Protein AF-0000000076967437 (afdb_homodimer)

Nearest PDB structures (foldseek):
  4c2r-assembly1_A  TM=1.754E-01  e=5.389E+00  Homo sapiens
  4c2r-assembly1_A  TM=1.609E-01  e=6.680E+00  Homo sapiens

Secondary structure (DSSP, 8-state):
-----------HHHHHTSHHHHHHHHHHHHHHHHHHHHHHHHHHGGGGT---HHHHHHHHHHHHHHHHHHHHHHHHHHHSS--BHHHHHHHHHHHHHHHH-SS-S-SSGGGGGGHHHHHHHHHHHHHHHHHHHHH-B---HHHHHHHHHHHHHHHHHHHHHHHHHHHH-TTTHHHHHHHHHHHHHHHHHHH--S--BTTTTBT---EEE-HHHHHTSPPBTTTTB--GGG--SS--EEHHHHHHHHHHHT-SSHHHHHHHHHHHHHHHHHHHHHHHHHT---TTTT-HHHHHIIIIIIT-SSHHHHHHHHHHHHHHHHHHHHHHH--GGG-HHHHHHHHHHHHHHHHHHIIIIISSTTS---S---EETTEEHHHHHHHHHHHHHHHHHHHHHHT--HHHHHHHHHHHHHHHTPPP-HHHHH---------SS--EE----HHHHTT----THHHHHTTTSSPPPPTT--PPPPEE--HHHHHHHHHHHHHTTT---SSHHHHTTT-GGGGGGGS-SSHHHHHHHHHHHHHHHHTSPP-TT-HHHHHHHHHHHHHHHHHHH-GGGSSS-HHHHHHHHHHHHHHHHHHHTT--SHHHHHHHHHH--TTTT-TTSHHHHHHHHHHHHHHH---HHHHHHHHHHHHHHHHHHH---S-HHHHHHHHTTT--HHHHHHHHHHHTT--S----SSS-----------/-----------HHHHHTSHHHHHHHHHHHHHHHHHHHHHHHHHTGGGGT---HHHHHHHHHHHHHHHHHHHHHHHHHHHSS--BHHHHHHHHHHHHHHHH-SS-S-SSGGGGGGHHHHHHHHHHHHHHHHHHHHH-B---HHHHHHHHHHHHHHHHHHHHHHHHHHHH-TTTHHHHHHHHHHHHHHHHHHH--S--BTTTTBT---EEE-HHHHHTSPPBTTTTB--GGG--SS--EEHHHHHHHHHHHT-SSHHHHHHHHHHHHHHHHHHHHHHHHHT---TTTT-HHHHHIIIIIIT-SSHHHHHHHHHHHHHHHHHHHHHHH---TTHHHHHHHHHHHHHHHHHHHHHHTSSSTTS---S---EETTEEHHHHHHHHHHHHHHHHHHHHHHT--HHHHHHHHHHHHHHHTPPPPHHHHH---------SS--EE----HHHHTT----THHHHHTTTSSPPPPTT--PPPPEE--HHHHHHHHHHHHHTTT---SSHHHHTTT-GGGGGGGS-SSHHHHHHHHHHHHHHHHTS---TT-HHHHHHHHHHHHHHHHHHH-GGGSSS-HHHHHHHHHHHHHHHHHHHTT--SHHHHHHHHHH--TTTT-TTSHHHHHHHHHHHHHHH---HHHHHHHHHHHHHHHHHHH---S-HHHHHHHHTTT--HHHHHHHHHHHTT--S----SSS-----------

Organism: Aegilops tauschii subsp. strangulata (NCBI:txid200361)

Radius of gyration: 34.68 Å; Cα contacts (8 Å, |Δi|>4): 1932; chains: 2; bounding box: 99×121×88 Å

Structure (mmCIF, N/CA/C/O backbone):
data_AF-0000000076967437-model_v1
#
loop_
_entity.id
_entity.type
_entity.pdbx_description
1 polymer 'DUF4220 domain-containing protein'
#
loop_
_atom_site.group_PDB
_atom_site.id
_atom_site.type_symbol
_atom_site.label_atom_id
_atom_site.label_alt_id
_atom_site.label_comp_id
_atom_site.label_asym_id
_atom_site.label_entity_id
_atom_site.label_seq_id
_atom_site.pdbx_PDB_ins_code
_atom_site.Cartn_x
_atom_site.Cartn_y
_atom_site.Cartn_z
_atom_site.occupancy
_atom_site.B_iso_or_equiv
_atom_site.auth_seq_id
_atom_site.auth_comp_id
_atom_site.auth_asym_id
_atom_site.auth_atom_id
_atom_site.pdbx_PDB_model_num
ATOM 1 N N . MET A 1 1 ? 17.844 76.938 10.688 1 21.84 1 MET A N 1
ATOM 2 C CA . MET A 1 1 ? 18.625 75.812 10.133 1 21.84 1 MET A CA 1
ATOM 3 C C . MET A 1 1 ? 17.953 74.5 10.414 1 21.84 1 MET A C 1
ATOM 5 O O . MET A 1 1 ? 17.969 74 11.555 1 21.84 1 MET A O 1
ATOM 9 N N . ASP A 1 2 ? 16.844 74.188 9.852 1 23.81 2 ASP A N 1
ATOM 10 C CA . ASP A 1 2 ? 15.625 73.375 9.883 1 23.81 2 ASP A CA 1
ATOM 11 C C . ASP A 1 2 ? 15.93 71.938 9.562 1 23.81 2 ASP A C 1
ATOM 13 O O . ASP A 1 2 ? 16.484 71.625 8.5 1 23.81 2 ASP A O 1
ATOM 17 N N . LEU A 1 3 ? 16.484 71.188 10.625 1 26.75 3 LEU A N 1
ATOM 18 C CA . LEU A 1 3 ? 16.734 69.75 10.5 1 26.75 3 LEU A CA 1
ATOM 19 C C . LEU A 1 3 ? 15.562 69.062 9.828 1 26.75 3 LEU A C 1
ATOM 21 O O . LEU A 1 3 ? 14.484 69 10.414 1 26.75 3 LEU A O 1
ATOM 25 N N . LYS A 1 4 ? 15.391 69.312 8.578 1 33.47 4 LYS A N 1
ATOM 26 C CA . LYS A 1 4 ? 14.422 68.812 7.605 1 33.47 4 LYS A CA 1
ATOM 27 C C . LYS A 1 4 ? 14.273 67.312 7.719 1 33.47 4 LYS A C 1
ATOM 29 O O . LYS A 1 4 ? 15.273 66.562 7.742 1 33.47 4 LYS A O 1
ATOM 34 N N . ASN A 1 5 ? 13.211 66.875 8.359 1 29.36 5 ASN A N 1
ATOM 35 C CA . ASN A 1 5 ? 12.555 65.625 8.672 1 29.36 5 ASN A CA 1
ATOM 36 C C . ASN A 1 5 ? 12.617 64.688 7.496 1 29.36 5 ASN A C 1
ATOM 38 O O . ASN A 1 5 ? 11.797 64.75 6.574 1 29.36 5 ASN A O 1
ATOM 42 N N . THR A 1 6 ? 13.773 64.625 6.828 1 30.28 6 THR A N 1
ATOM 43 C CA . THR A 1 6 ? 13.93 63.656 5.742 1 30.28 6 THR A CA 1
ATOM 44 C C . THR A 1 6 ? 13.375 62.281 6.145 1 30.28 6 THR A C 1
ATOM 46 O O . THR A 1 6 ? 13.922 61.625 7.027 1 30.28 6 THR A O 1
ATOM 49 N N . THR A 1 7 ? 12.086 62.094 6.191 1 33.81 7 THR A N 1
ATOM 50 C CA . THR A 1 7 ? 11.195 60.938 6.211 1 33.81 7 THR A CA 1
ATOM 51 C C . THR A 1 7 ? 11.773 59.781 5.379 1 33.81 7 THR A C 1
ATOM 53 O O . THR A 1 7 ? 11.68 59.812 4.148 1 33.81 7 THR A O 1
ATOM 56 N N . THR A 1 8 ? 13.047 59.469 5.566 1 33.5 8 THR A N 1
ATOM 57 C CA . THR A 1 8 ? 13.82 58.406 4.938 1 33.5 8 THR A CA 1
ATOM 58 C C . THR A 1 8 ? 12.953 57.188 4.715 1 33.5 8 THR A C 1
ATOM 60 O O . THR A 1 8 ? 12.195 56.781 5.602 1 33.5 8 THR A O 1
ATOM 63 N N . ASN A 1 9 ? 12.562 56.906 3.48 1 34.41 9 ASN A N 1
ATOM 64 C CA . ASN A 1 9 ? 12.078 55.719 2.785 1 34.41 9 ASN A CA 1
ATOM 65 C C . ASN A 1 9 ? 12.625 54.438 3.416 1 34.41 9 ASN A C 1
ATOM 67 O O . ASN A 1 9 ? 13.727 54 3.076 1 34.41 9 ASN A O 1
ATOM 71 N N . THR A 1 10 ? 12.758 54.281 4.672 1 40.38 10 THR A N 1
ATOM 72 C CA . THR A 1 10 ? 12.969 53 5.328 1 40.38 10 THR A CA 1
ATOM 73 C C . THR A 1 10 ? 12.227 51.875 4.598 1 40.38 10 THR A C 1
ATOM 75 O O . THR A 1 10 ? 10.992 51.875 4.566 1 40.38 10 THR A O 1
ATOM 78 N N . THR A 1 11 ? 12.742 51.438 3.461 1 44.06 11 THR A N 1
ATOM 79 C CA . THR A 1 11 ? 12.297 50.438 2.473 1 44.06 11 THR A CA 1
ATOM 80 C C . THR A 1 11 ? 11.57 49.281 3.146 1 44.06 11 THR A C 1
ATOM 82 O O . THR A 1 11 ? 11.812 49 4.32 1 44.06 11 THR A O 1
ATOM 85 N N . LEU A 1 12 ? 10.328 49 2.643 1 48.84 12 LEU A N 1
ATOM 86 C CA . LEU A 1 12 ? 9.484 47.875 2.973 1 48.84 12 LEU A CA 1
ATOM 87 C C . LEU A 1 12 ? 10.328 46.688 3.395 1 48.84 12 LEU A C 1
ATOM 89 O O . LEU A 1 12 ? 9.969 45.938 4.324 1 48.84 12 LEU A O 1
ATOM 93 N N . VAL A 1 13 ? 11.367 46.594 2.748 1 50.16 13 VAL A N 1
ATOM 94 C CA . VAL A 1 13 ? 12.273 45.469 3.023 1 50.16 13 VAL A CA 1
ATOM 95 C C . VAL A 1 13 ? 12.898 45.656 4.406 1 50.16 13 VAL A C 1
ATOM 97 O O . VAL A 1 13 ? 13.039 44.688 5.156 1 50.16 13 VAL A O 1
ATOM 100 N N . GLN A 1 14 ? 13.375 46.875 4.777 1 52.81 14 GLN A N 1
ATOM 101 C CA . GLN A 1 14 ? 13.977 47.125 6.086 1 52.81 14 GLN A CA 1
ATOM 102 C C . GLN A 1 14 ? 12.953 46.906 7.203 1 52.81 14 GLN A C 1
ATOM 104 O O . GLN A 1 14 ? 13.297 46.469 8.297 1 52.81 14 GLN A O 1
ATOM 109 N N . ARG A 1 15 ? 11.781 47.344 6.984 1 54.16 15 ARG A N 1
ATOM 110 C CA . ARG A 1 15 ? 10.719 47.156 7.969 1 54.16 15 ARG A CA 1
ATOM 111 C C . ARG A 1 15 ? 10.414 45.656 8.164 1 54.16 15 ARG A C 1
ATOM 113 O O . ARG A 1 15 ? 10.18 45.219 9.289 1 54.16 15 ARG A O 1
ATOM 120 N N . LEU A 1 16 ? 10.406 44.969 7.027 1 56.34 16 LEU A N 1
ATOM 121 C CA . LEU A 1 16 ? 10.078 43.562 7.098 1 56.34 16 LEU A CA 1
ATOM 122 C C . LEU A 1 16 ? 11.242 42.75 7.684 1 56.34 16 LEU A C 1
ATOM 124 O O . LEU A 1 16 ? 11.039 41.688 8.25 1 56.34 16 LEU A O 1
ATOM 128 N N . GLY A 1 17 ? 12.359 43.344 7.633 1 56.81 17 GLY A N 1
ATOM 129 C CA . GLY A 1 17 ? 13.562 42.719 8.164 1 56.81 17 GLY A CA 1
ATOM 130 C C . GLY A 1 17 ? 13.859 43.125 9.602 1 56.81 17 GLY A C 1
ATOM 131 O O . GLY A 1 17 ? 14.867 42.719 10.172 1 56.81 17 GLY A O 1
ATOM 132 N N . SER A 1 18 ? 13.062 44.062 10.125 1 62.16 18 SER A N 1
ATOM 133 C CA . SER A 1 18 ? 13.312 44.531 11.484 1 62.16 18 SER A CA 1
ATOM 134 C C . SER A 1 18 ? 13.109 43.406 12.492 1 62.16 18 SER A C 1
ATOM 136 O O . SER A 1 18 ? 12.398 42.438 12.211 1 62.16 18 SER A O 1
ATOM 138 N N . ASN A 1 19 ? 13.977 43.375 13.516 1 66.94 19 ASN A N 1
ATOM 139 C CA . ASN A 1 19 ? 13.883 42.406 14.602 1 66.94 19 ASN A CA 1
ATOM 140 C C . ASN A 1 19 ? 12.445 42.281 15.117 1 66.94 19 ASN A C 1
ATOM 142 O O . ASN A 1 19 ? 12.031 41.219 15.539 1 66.94 19 ASN A O 1
ATOM 146 N N . GLU A 1 20 ? 11.734 43.344 14.914 1 66.44 20 GLU A N 1
ATOM 147 C CA . GLU A 1 20 ? 10.352 43.312 15.383 1 66.44 20 GLU A CA 1
ATOM 148 C C . GLU A 1 20 ? 9.477 42.469 14.484 1 66.44 20 GLU A C 1
ATOM 150 O O . GLU A 1 20 ? 8.641 41.688 14.969 1 66.44 20 GLU A O 1
ATOM 155 N N . VAL A 1 21 ? 9.703 42.562 13.258 1 70.5 21 VAL A N 1
ATOM 156 C CA . VAL A 1 21 ? 8.898 41.781 12.312 1 70.5 21 VAL A CA 1
ATOM 157 C C . VAL A 1 21 ? 9.281 40.312 12.398 1 70.5 21 VAL A C 1
ATOM 159 O O . VAL A 1 21 ? 8.422 39.438 12.281 1 70.5 21 VAL A O 1
ATOM 162 N N . ARG A 1 22 ? 10.461 40.094 12.648 1 73 22 ARG A N 1
ATOM 163 C CA . ARG A 1 22 ? 10.898 38.719 12.82 1 73 22 ARG A CA 1
ATOM 164 C C . ARG A 1 22 ? 10.273 38.094 14.062 1 73 22 ARG A C 1
ATOM 166 O O . ARG A 1 22 ? 9.875 36.938 14.055 1 73 22 ARG A O 1
ATOM 173 N N . LEU A 1 23 ? 10.312 38.875 15.016 1 75.81 23 LEU A N 1
ATOM 174 C CA . LEU A 1 23 ? 9.695 38.406 16.234 1 75.81 23 LEU A CA 1
ATOM 175 C C . LEU A 1 23 ? 8.203 38.156 16.031 1 75.81 23 LEU A C 1
ATOM 177 O O . LEU A 1 23 ? 7.664 37.156 16.516 1 75.81 23 LEU A O 1
ATOM 181 N N . LEU A 1 24 ? 7.605 38.969 15.242 1 75.19 24 LEU A N 1
ATOM 182 C CA . LEU A 1 24 ? 6.184 38.781 14.961 1 75.19 24 LEU A CA 1
ATOM 183 C C . LEU A 1 24 ? 5.945 37.5 14.141 1 75.19 24 LEU A C 1
ATOM 185 O O . LEU A 1 24 ? 4.957 36.812 14.367 1 75.19 24 LEU A O 1
ATOM 189 N N . ARG A 1 25 ? 6.789 37.219 13.32 1 76.88 25 ARG A N 1
ATOM 190 C CA . ARG A 1 25 ? 6.664 36.031 12.492 1 76.88 25 ARG A CA 1
ATOM 191 C C . ARG A 1 25 ? 6.809 34.781 13.328 1 76.88 25 ARG A C 1
ATOM 193 O O . ARG A 1 25 ? 6.039 33.812 13.164 1 76.88 25 ARG A O 1
ATOM 200 N N . VAL A 1 26 ? 7.805 34.781 14.125 1 78.81 26 VAL A N 1
ATOM 201 C CA . VAL A 1 26 ? 8.016 33.625 14.984 1 78.81 26 VAL A CA 1
ATOM 202 C C . VAL A 1 26 ? 6.805 33.438 15.898 1 78.81 26 VAL A C 1
ATOM 204 O O . VAL A 1 26 ? 6.344 32.312 16.094 1 78.81 26 VAL A O 1
ATOM 207 N N . GLU A 1 27 ? 6.34 34.531 16.344 1 81.81 27 GLU A N 1
ATOM 208 C CA . GLU A 1 27 ? 5.168 34.469 17.219 1 81.81 27 GLU A CA 1
ATOM 209 C C . GLU A 1 27 ? 3.957 33.906 16.469 1 81.81 27 GLU A C 1
ATOM 211 O O . GLU A 1 27 ? 3.232 33.062 16.984 1 81.81 27 GLU A O 1
ATOM 216 N N . LEU A 1 28 ? 3.865 34.312 15.258 1 79.44 28 LEU A N 1
ATOM 217 C CA . LEU A 1 28 ? 2.736 33.844 14.461 1 79.44 28 LEU A CA 1
ATOM 218 C C . LEU A 1 28 ? 2.887 32.375 14.109 1 79.44 28 LEU A C 1
ATOM 220 O O . LEU A 1 28 ? 1.908 31.625 14.125 1 79.44 28 LEU A O 1
ATOM 224 N N . LEU A 1 29 ? 4.051 32 13.836 1 81.94 29 LEU A N 1
ATOM 225 C CA . LEU A 1 29 ? 4.289 30.609 13.461 1 81.94 29 LEU A CA 1
ATOM 226 C C . LEU A 1 29 ? 4.082 29.688 14.656 1 81.94 29 LEU A C 1
ATOM 228 O O . LEU A 1 29 ? 3.514 28.594 14.523 1 81.94 29 LEU A O 1
ATOM 232 N N . VAL A 1 30 ? 4.508 30.156 15.742 1 81.56 30 VAL A N 1
ATOM 233 C CA . VAL A 1 30 ? 4.34 29.344 16.938 1 81.56 30 VAL A CA 1
ATOM 234 C C . VAL A 1 30 ? 2.859 29.266 17.312 1 81.56 30 VAL A C 1
ATOM 236 O O . VAL A 1 30 ? 2.359 28.188 17.641 1 81.56 30 VAL A O 1
ATOM 239 N N . LEU A 1 31 ? 2.168 30.344 17.141 1 81.5 31 LEU A N 1
ATOM 240 C CA . LEU A 1 31 ? 0.74 30.359 17.438 1 81.5 31 LEU A CA 1
ATOM 241 C C . LEU A 1 31 ? -0.026 29.484 16.453 1 81.5 31 LEU A C 1
ATOM 243 O O . LEU A 1 31 ? -0.928 28.734 16.828 1 81.5 31 LEU A O 1
ATOM 247 N N . PHE A 1 32 ? 0.376 29.609 15.273 1 78.5 32 PHE A N 1
ATOM 248 C CA . PHE A 1 32 ? -0.279 28.812 14.25 1 78.5 32 PHE A CA 1
ATOM 249 C C . PHE A 1 32 ? -0.023 27.328 14.469 1 78.5 32 PHE A C 1
ATOM 251 O O . PHE A 1 32 ? -0.936 26.516 14.344 1 78.5 32 PHE A O 1
ATOM 258 N N . SER A 1 33 ? 1.124 27 14.781 1 75.56 33 SER A N 1
ATOM 259 C CA . SER A 1 33 ? 1.45 25.609 15.039 1 75.56 33 SER A CA 1
ATOM 260 C C . SER A 1 33 ? 0.679 25.062 16.234 1 75.56 33 SER A C 1
ATOM 262 O O . SER A 1 33 ? 0.186 23.938 16.203 1 75.56 33 SER A O 1
ATOM 264 N N . THR A 1 34 ? 0.521 25.891 17.188 1 76.12 34 THR A N 1
ATOM 265 C CA . THR A 1 34 ? -0.22 25.484 18.375 1 76.12 34 THR A CA 1
ATOM 266 C C . THR A 1 34 ? -1.698 25.297 18.047 1 76.12 34 THR A C 1
ATOM 268 O O . THR A 1 34 ? -2.318 24.328 18.5 1 76.12 34 THR A O 1
ATOM 271 N N . LEU A 1 35 ? -2.145 26.188 17.297 1 76.56 35 LEU A N 1
ATOM 272 C CA . LEU A 1 35 ? -3.545 26.062 16.906 1 76.56 35 LEU A CA 1
ATOM 273 C C . LEU A 1 35 ? -3.771 24.828 16.047 1 76.56 35 LEU A C 1
ATOM 275 O O . LEU A 1 35 ? -4.773 24.125 16.203 1 76.56 35 LEU A O 1
ATOM 279 N N . ALA A 1 36 ? -2.889 24.625 15.234 1 75.88 36 ALA A N 1
ATOM 280 C CA . ALA A 1 36 ? -2.979 23.453 14.367 1 75.88 36 ALA A CA 1
ATOM 281 C C . ALA A 1 36 ? -2.988 22.172 15.18 1 75.88 36 ALA A C 1
ATOM 283 O O . ALA A 1 36 ? -3.775 21.25 14.906 1 75.88 36 ALA A O 1
ATOM 284 N N . TRP A 1 37 ? -2.369 22.156 16.219 1 74 37 TRP A N 1
ATOM 285 C CA . TRP A 1 37 ? -2.252 20.922 17 1 74 37 TRP A CA 1
ATOM 286 C C . TRP A 1 37 ? -3.471 20.734 17.891 1 74 37 TRP A C 1
ATOM 288 O O . TRP A 1 37 ? -3.916 19.609 18.109 1 74 37 TRP A O 1
ATOM 298 N N . ILE A 1 38 ? -3.996 21.828 18.328 1 72.5 38 ILE A N 1
ATOM 299 C CA . ILE A 1 38 ? -5.242 21.734 19.078 1 72.5 38 ILE A CA 1
ATOM 300 C C . ILE A 1 38 ? -6.348 21.172 18.188 1 72.5 38 ILE A C 1
ATOM 302 O O . ILE A 1 38 ? -7.125 20.312 18.609 1 72.5 38 ILE A O 1
ATOM 306 N N . LEU A 1 39 ? -6.312 21.656 17.031 1 74.88 39 LEU A N 1
ATOM 307 C CA . LEU A 1 39 ? -7.312 21.188 16.062 1 74.88 39 LEU A CA 1
ATOM 308 C C . LEU A 1 39 ? -7.113 19.703 15.758 1 74.88 39 LEU A C 1
ATOM 310 O O . LEU A 1 39 ? -8.078 18.953 15.664 1 74.88 39 LEU A O 1
ATOM 314 N N . LEU A 1 40 ? -5.91 19.312 15.742 1 76.81 40 LEU A N 1
ATOM 315 C CA . LEU A 1 40 ? -5.629 17.922 15.43 1 76.81 40 LEU A CA 1
ATOM 316 C C . LEU A 1 40 ? -5.996 17.016 16.609 1 76.81 40 LEU A C 1
ATOM 318 O O . LEU A 1 40 ? -6.488 15.906 16.406 1 76.81 40 LEU A O 1
ATOM 322 N N . GLU A 1 41 ? -5.797 17.453 17.734 1 75.62 41 GLU A N 1
ATOM 323 C CA . GLU A 1 41 ? -6.121 16.656 18.906 1 75.62 41 GLU A CA 1
ATOM 324 C C . GLU A 1 41 ? -7.629 16.516 19.094 1 75.62 41 GLU A C 1
ATOM 326 O O . GLU A 1 41 ? -8.125 15.445 19.422 1 75.62 41 GLU A O 1
ATOM 331 N N . ARG A 1 42 ? -8.258 17.562 18.844 1 71.81 42 ARG A N 1
ATOM 332 C CA . ARG A 1 42 ? -9.695 17.547 19.062 1 71.81 42 ARG A CA 1
ATOM 333 C C . ARG A 1 42 ? -10.414 16.859 17.891 1 71.81 42 ARG A C 1
ATOM 335 O O . ARG A 1 42 ? -11.352 16.094 18.109 1 71.81 42 ARG A O 1
ATOM 342 N N . PHE A 1 43 ? -9.883 17.062 16.781 1 72.06 43 PHE A N 1
ATOM 343 C CA . PHE A 1 43 ? -10.648 16.641 15.602 1 72.06 43 PHE A CA 1
ATOM 344 C C . PHE A 1 43 ? -10.078 15.352 15.023 1 72.06 43 PHE A C 1
ATOM 346 O O . PHE A 1 43 ? -10.672 14.766 14.117 1 72.06 43 PHE A O 1
ATOM 353 N N . GLY A 1 44 ? -9 14.922 15.617 1 71.81 44 GLY A N 1
ATOM 354 C CA . GLY A 1 44 ? -8.461 13.68 15.094 1 71.81 44 GLY A CA 1
ATOM 355 C C . GLY A 1 44 ? -9.398 12.5 15.273 1 71.81 44 GLY A C 1
ATOM 356 O O . GLY A 1 44 ? -9.625 11.734 14.336 1 71.81 44 GLY A O 1
ATOM 357 N N . SER A 1 45 ? -10.062 12.414 16.406 1 72.25 45 SER A N 1
ATOM 358 C CA . SER A 1 45 ? -10.984 11.312 16.672 1 72.25 45 SER A CA 1
ATOM 359 C C . SER A 1 45 ? -12.367 11.609 16.094 1 72.25 45 SER A C 1
ATOM 361 O O . SER A 1 45 ? -13.188 10.703 15.961 1 72.25 45 SER A O 1
ATOM 363 N N . PHE A 1 46 ? -12.477 12.844 15.68 1 78.25 46 PHE A N 1
ATOM 364 C CA . PHE A 1 46 ? -13.766 13.266 15.141 1 78.25 46 PHE A CA 1
ATOM 365 C C . PHE A 1 46 ? -13.906 12.859 13.68 1 78.25 46 PHE A C 1
ATOM 367 O O . PHE A 1 46 ? -15 12.914 13.117 1 78.25 46 PHE A O 1
ATOM 374 N N . ARG A 1 47 ? -12.898 12.367 13.148 1 84.31 47 ARG A N 1
ATOM 375 C CA . ARG A 1 47 ? -12.914 12 11.734 1 84.31 47 ARG A CA 1
ATOM 376 C C . ARG A 1 47 ? -13.883 10.844 11.484 1 84.31 47 ARG A C 1
ATOM 378 O O . ARG A 1 47 ? -14.43 10.719 10.391 1 84.31 47 ARG A O 1
ATOM 385 N N . ARG A 1 48 ? -14.117 10.07 12.484 1 85.5 48 ARG A N 1
ATOM 386 C CA . ARG A 1 48 ? -15.031 8.945 12.328 1 85.5 48 ARG A CA 1
ATOM 387 C C . ARG A 1 48 ? -16.484 9.414 12.352 1 85.5 48 ARG A C 1
ATOM 389 O O . ARG A 1 48 ? -17.359 8.742 11.805 1 85.5 48 ARG A O 1
ATOM 396 N N . ARG A 1 49 ? -16.656 10.562 12.938 1 84.5 49 ARG A N 1
ATOM 397 C CA . ARG A 1 49 ? -18.016 11.039 13.109 1 84.5 49 ARG A CA 1
ATOM 398 C C . ARG A 1 49 ? -18.375 12.086 12.055 1 84.5 49 ARG A C 1
ATOM 400 O O . ARG A 1 49 ? -19.547 12.336 11.797 1 84.5 49 ARG A O 1
ATOM 407 N N . TYR A 1 50 ? -17.312 12.68 11.547 1 82.5 50 TYR A N 1
ATOM 408 C CA . TYR A 1 50 ? -17.562 13.766 10.602 1 82.5 50 TYR A CA 1
ATOM 409 C C . TYR A 1 50 ? -16.734 13.578 9.336 1 82.5 50 TYR A C 1
ATOM 411 O O . TYR A 1 50 ? -15.516 13.773 9.344 1 82.5 50 TYR A O 1
ATOM 419 N N . SER A 1 51 ? -17.484 13.266 8.258 1 81.12 51 SER A N 1
ATOM 420 C CA . SER A 1 51 ? -16.766 12.953 7.027 1 81.12 51 SER A CA 1
ATOM 421 C C . SER A 1 51 ? -16.906 14.078 6.004 1 81.12 51 SER A C 1
ATOM 423 O O . SER A 1 51 ? -16.625 13.883 4.82 1 81.12 51 SER A O 1
ATOM 425 N N . HIS A 1 52 ? -17.125 15.266 6.41 1 82.19 52 HIS A N 1
ATOM 426 C CA . HIS A 1 52 ? -17.266 16.344 5.438 1 82.19 52 HIS A CA 1
ATOM 427 C C . HIS A 1 52 ? -15.953 16.641 4.73 1 82.19 52 HIS A C 1
ATOM 429 O O . HIS A 1 52 ? -14.883 16.594 5.348 1 82.19 52 HIS A O 1
ATOM 435 N N . GLY A 1 53 ? -16.094 16.938 3.49 1 79.62 53 GLY A N 1
ATOM 436 C CA . GLY A 1 53 ? -14.914 17.125 2.652 1 79.62 53 GLY A CA 1
ATOM 437 C C . GLY A 1 53 ? -14.016 18.25 3.139 1 79.62 53 GLY A C 1
ATOM 438 O O . GLY A 1 53 ? -12.789 18.109 3.148 1 79.62 53 GLY A O 1
ATOM 439 N N . PHE A 1 54 ? -14.562 19.297 3.559 1 81.69 54 PHE A N 1
ATOM 440 C CA . PHE A 1 54 ? -13.781 20.438 4.023 1 81.69 54 PHE A CA 1
ATOM 441 C C . PHE A 1 54 ? -13.039 20.094 5.312 1 81.69 54 PHE A C 1
ATOM 443 O O . PHE A 1 54 ? -11.883 20.484 5.488 1 81.69 54 PHE A O 1
ATOM 450 N N . PHE A 1 55 ? -13.688 19.344 6.129 1 84.44 55 PHE A N 1
ATOM 451 C CA . PHE A 1 55 ? -13.07 18.938 7.387 1 84.44 55 PHE A CA 1
ATOM 452 C C . PHE A 1 55 ? -11.891 18.016 7.141 1 84.44 55 PHE A C 1
ATOM 454 O O . PHE A 1 55 ? -10.828 18.172 7.742 1 84.44 55 PHE A O 1
ATOM 461 N N . ARG A 1 56 ? -12.078 17.219 6.277 1 85.31 56 ARG A N 1
ATOM 462 C CA . ARG A 1 56 ? -11.016 16.281 5.945 1 85.31 56 ARG A CA 1
ATOM 463 C C . ARG A 1 56 ? -9.82 16.984 5.328 1 85.31 56 ARG A C 1
ATOM 465 O O . ARG A 1 56 ? -8.672 16.672 5.641 1 85.31 56 ARG A O 1
ATOM 472 N N . LEU A 1 57 ? -10.07 17.938 4.508 1 84.75 57 LEU A N 1
ATOM 473 C CA . LEU A 1 57 ? -9 18.719 3.885 1 84.75 57 LEU A CA 1
ATOM 474 C C . LEU A 1 57 ? -8.25 19.531 4.922 1 84.75 57 LEU A C 1
ATOM 476 O O . LEU A 1 57 ? -7.023 19.672 4.848 1 84.75 57 LEU A O 1
ATOM 480 N N . LEU A 1 58 ? -8.961 20.016 5.844 1 84.12 58 LEU A N 1
ATOM 481 C CA . LEU A 1 58 ? -8.352 20.828 6.891 1 84.12 58 LEU A CA 1
ATOM 482 C C . LEU A 1 58 ? -7.402 19.984 7.742 1 84.12 58 LEU A C 1
ATOM 484 O O . LEU A 1 58 ? -6.262 20.391 7.984 1 84.12 58 LEU A O 1
ATOM 488 N N . ILE A 1 59 ? -7.887 18.844 8.141 1 85.44 59 ILE A N 1
ATOM 489 C CA . ILE A 1 59 ? -7.066 17.969 8.977 1 85.44 59 ILE A CA 1
ATOM 490 C C . ILE A 1 59 ? -5.844 17.5 8.188 1 85.44 59 ILE A C 1
ATOM 492 O O . ILE A 1 59 ? -4.73 17.453 8.719 1 85.44 59 ILE A O 1
ATOM 496 N N . TRP A 1 60 ? -6.039 17.203 6.961 1 86.94 60 TRP A N 1
ATOM 497 C CA . TRP A 1 60 ? -4.945 16.75 6.105 1 86.94 60 TRP A CA 1
ATOM 498 C C . TRP A 1 60 ? -3.906 17.844 5.922 1 86.94 60 TRP A C 1
ATOM 500 O O . TRP A 1 60 ? -2.701 17.594 5.977 1 86.94 60 TRP A O 1
ATOM 510 N N . THR A 1 61 ? -4.352 19.078 5.746 1 84.62 61 THR A N 1
ATOM 511 C CA . THR A 1 61 ? -3.455 20.203 5.539 1 84.62 61 THR A CA 1
ATOM 512 C C . THR A 1 61 ? -2.623 20.469 6.789 1 84.62 61 THR A C 1
ATOM 514 O O . THR A 1 61 ? -1.407 20.656 6.707 1 84.62 61 THR A O 1
ATOM 517 N N . VAL A 1 62 ? -3.295 20.438 7.859 1 83.94 62 VAL A N 1
ATOM 518 C CA . VAL A 1 62 ? -2.588 20.703 9.109 1 83.94 62 VAL A CA 1
ATOM 519 C C . VAL A 1 62 ? -1.575 19.594 9.375 1 83.94 62 VAL A C 1
ATOM 521 O O . VAL A 1 62 ? -0.437 19.859 9.766 1 83.94 62 VAL A O 1
ATOM 524 N N . TYR A 1 63 ? -1.985 18.406 9.094 1 84.12 63 TYR A N 1
ATOM 525 C CA . TYR A 1 63 ? -1.121 17.25 9.305 1 84.12 63 TYR A CA 1
ATOM 526 C C . TYR A 1 63 ? 0.096 17.312 8.383 1 84.12 63 TYR A C 1
ATOM 528 O O . TYR A 1 63 ? 1.222 17.062 8.82 1 84.12 63 TYR A O 1
ATOM 536 N N . THR A 1 64 ? -0.048 17.734 7.195 1 86.44 64 THR A N 1
ATOM 537 C CA . THR A 1 64 ? 1.01 17.703 6.191 1 86.44 64 THR A CA 1
ATOM 538 C C . THR A 1 64 ? 1.92 18.922 6.34 1 86.44 64 THR A C 1
ATOM 540 O O . THR A 1 64 ? 3.145 18.797 6.27 1 86.44 64 THR A O 1
ATOM 543 N N . LEU A 1 65 ? 1.419 20.047 6.633 1 85.69 65 LEU A N 1
ATOM 544 C CA . LEU A 1 65 ? 2.197 21.281 6.66 1 85.69 65 LEU A CA 1
ATOM 545 C C . LEU A 1 65 ? 2.992 21.391 7.957 1 85.69 65 LEU A C 1
ATOM 547 O O . LEU A 1 65 ? 4.031 22.047 7.996 1 85.69 65 LEU A O 1
ATOM 551 N N . SER A 1 66 ? 2.51 20.734 8.969 1 81.81 66 SER A N 1
ATOM 552 C CA . SER A 1 66 ? 3.209 20.828 10.25 1 81.81 66 SER A CA 1
ATOM 553 C C . SER A 1 66 ? 4.586 20.172 10.172 1 81.81 66 SER A C 1
ATOM 555 O O . SER A 1 66 ? 5.508 20.562 10.891 1 81.81 66 SER A O 1
ATOM 557 N N . THR A 1 67 ? 4.793 19.25 9.234 1 82.38 67 THR A N 1
ATOM 558 C CA . THR A 1 67 ? 6.07 18.562 9.102 1 82.38 67 THR A CA 1
ATOM 559 C C . THR A 1 67 ? 7.133 19.484 8.523 1 82.38 67 THR A C 1
ATOM 561 O O . THR A 1 67 ? 8.328 19.297 8.758 1 82.38 67 THR A O 1
ATOM 564 N N . VAL A 1 68 ? 6.762 20.5 7.824 1 86.88 68 VAL A N 1
ATOM 565 C CA . VAL A 1 68 ? 7.703 21.438 7.223 1 86.88 68 VAL A CA 1
ATOM 566 C C . VAL A 1 68 ? 7.816 22.688 8.094 1 86.88 68 VAL A C 1
ATOM 568 O O . VAL A 1 68 ? 8.906 23.219 8.273 1 86.88 68 VAL A O 1
ATOM 571 N N . LEU A 1 69 ? 6.762 23.078 8.711 1 86.19 69 LEU A N 1
ATOM 572 C CA . LEU A 1 69 ? 6.727 24.328 9.461 1 86.19 69 LEU A CA 1
ATOM 573 C C . LEU A 1 69 ? 7.512 24.203 10.766 1 86.19 69 LEU A C 1
ATOM 575 O O . LEU A 1 69 ? 8.133 25.172 11.219 1 86.19 69 LEU A O 1
ATOM 579 N N . ALA A 1 70 ? 7.5 23.047 11.305 1 86.12 70 ALA A N 1
ATOM 580 C CA . ALA A 1 70 ? 8.172 22.875 12.586 1 86.12 70 ALA A CA 1
ATOM 581 C C . ALA A 1 70 ? 9.68 23.016 12.445 1 86.12 70 ALA A C 1
ATOM 583 O O . ALA A 1 70 ? 10.305 23.828 13.133 1 86.12 70 ALA A O 1
ATOM 584 N N . PRO A 1 71 ? 10.281 22.266 11.539 1 87.75 71 PRO A N 1
ATOM 585 C CA . PRO A 1 71 ? 11.719 22.469 11.383 1 87.75 71 PRO A CA 1
ATOM 586 C C . PRO A 1 71 ? 12.078 23.875 10.906 1 87.75 71 PRO A C 1
ATOM 588 O O . PRO A 1 71 ? 13.109 24.422 11.305 1 87.75 71 PRO A O 1
ATOM 591 N N . TYR A 1 72 ? 11.289 24.469 10.102 1 88.19 72 TYR A N 1
ATOM 592 C CA . TYR A 1 72 ? 11.5 25.844 9.664 1 88.19 72 TYR A CA 1
ATOM 593 C C . TYR A 1 72 ? 11.508 26.797 10.844 1 88.19 72 TYR A C 1
ATOM 595 O O . TYR A 1 72 ? 12.367 27.688 10.938 1 88.19 72 TYR A O 1
ATOM 603 N N . THR A 1 73 ? 10.586 26.656 11.719 1 85.69 73 THR A N 1
ATOM 604 C CA . THR A 1 73 ? 10.477 27.531 12.883 1 85.69 73 THR A CA 1
ATOM 605 C C . THR A 1 73 ? 11.656 27.328 13.828 1 85.69 73 THR A C 1
ATOM 607 O O . THR A 1 73 ? 12.164 28.281 14.406 1 85.69 73 THR A O 1
ATOM 610 N N . VAL A 1 74 ? 12.078 26.141 13.984 1 86.12 74 VAL A N 1
ATOM 611 C CA . VAL A 1 74 ? 13.227 25.859 14.836 1 86.12 74 VAL A CA 1
ATOM 612 C C . VAL A 1 74 ? 14.477 26.516 14.242 1 86.12 74 VAL A C 1
ATOM 614 O O . VAL A 1 74 ? 15.32 27.031 14.977 1 86.12 74 VAL A O 1
ATOM 617 N N . GLY A 1 75 ? 14.578 26.469 12.969 1 84.19 75 GLY A N 1
ATOM 618 C CA . GLY A 1 75 ? 15.68 27.156 12.312 1 84.19 75 GLY A CA 1
ATOM 619 C C . GLY A 1 75 ? 15.656 28.656 12.539 1 84.19 75 GLY A C 1
ATOM 620 O O . GLY A 1 75 ? 16.703 29.266 12.789 1 84.19 75 GLY A O 1
ATOM 621 N N . LEU A 1 76 ? 14.5 29.172 12.57 1 82.81 76 LEU A N 1
ATOM 622 C CA . LEU A 1 76 ? 14.344 30.609 12.797 1 82.81 76 LEU A CA 1
ATOM 623 C C . LEU A 1 76 ? 14.734 30.984 14.227 1 82.81 76 LEU A C 1
ATOM 625 O O . LEU A 1 76 ? 15.312 32.031 14.461 1 82.81 76 LEU A O 1
ATOM 629 N N . LEU A 1 77 ? 14.438 30.094 15.141 1 82.38 77 LEU A N 1
ATOM 630 C CA . LEU A 1 77 ? 14.703 30.359 16.547 1 82.38 77 LEU A CA 1
ATOM 631 C C . LEU A 1 77 ? 16.188 30.266 16.844 1 82.38 77 LEU A C 1
ATOM 633 O O . LEU A 1 77 ? 16.672 30.891 17.797 1 82.38 77 LEU A O 1
ATOM 637 N N . GLN A 1 78 ? 16.906 29.594 16.125 1 77.56 78 GLN A N 1
ATOM 638 C CA . GLN A 1 78 ? 18.312 29.375 16.391 1 77.56 78 GLN A CA 1
ATOM 639 C C . GLN A 1 78 ? 19.141 30.578 15.953 1 77.56 78 GLN A C 1
ATOM 641 O O . GLN A 1 78 ? 20.203 30.859 16.516 1 77.56 78 GLN A O 1
ATOM 646 N N . ALA A 1 79 ? 18.906 31.25 14.875 1 66.31 79 ALA A N 1
ATOM 647 C CA . ALA A 1 79 ? 19.75 32.281 14.289 1 66.31 79 ALA A CA 1
ATOM 648 C C . ALA A 1 79 ? 19.453 33.656 14.906 1 66.31 79 ALA A C 1
ATOM 650 O O . ALA A 1 79 ? 20.344 34.5 14.977 1 66.31 79 ALA A O 1
ATOM 651 N N . GLY A 1 80 ? 18.25 34 15.328 1 57.84 80 GLY A N 1
ATOM 652 C CA . GLY A 1 80 ? 17.922 35.375 15.672 1 57.84 80 GLY A CA 1
ATOM 653 C C . GLY A 1 80 ? 18.375 35.75 17.078 1 57.84 80 GLY A C 1
ATOM 654 O O . GLY A 1 80 ? 19.047 34.969 17.75 1 57.84 80 GLY A O 1
ATOM 655 N N . PRO A 1 81 ? 18.359 37 17.266 1 60.56 81 PRO A N 1
ATOM 656 C CA . PRO A 1 81 ? 18.578 37.469 18.641 1 60.56 81 PRO A CA 1
ATOM 657 C C . PRO A 1 81 ? 17.734 36.719 19.672 1 60.56 81 PRO A C 1
ATOM 659 O O . PRO A 1 81 ? 17.703 37.125 20.844 1 60.56 81 PRO A O 1
ATOM 662 N N . PHE A 1 82 ? 17.312 35.5 19.172 1 60.91 82 PHE A N 1
ATOM 663 C CA . PHE A 1 82 ? 16.312 34.781 19.953 1 60.91 82 PHE A CA 1
ATOM 664 C C . PHE A 1 82 ? 16.969 33.656 20.766 1 60.91 82 PHE A C 1
ATOM 666 O O . PHE A 1 82 ? 16.578 32.5 20.688 1 60.91 82 PHE A O 1
ATOM 673 N N . ARG A 1 83 ? 18.031 33.938 21.375 1 67.56 83 ARG A N 1
ATOM 674 C CA . ARG A 1 83 ? 18.766 32.906 22.078 1 67.56 83 ARG A CA 1
ATOM 675 C C . ARG A 1 83 ? 18.391 32.875 23.562 1 67.56 83 ARG A C 1
ATOM 677 O O . ARG A 1 83 ? 18.984 32.125 24.344 1 67.56 83 ARG A O 1
ATOM 684 N N . ASP A 1 84 ? 17.344 33.625 23.797 1 76.81 84 ASP A N 1
ATOM 685 C CA . ASP A 1 84 ? 16.891 33.625 25.188 1 76.81 84 ASP A CA 1
ATOM 686 C C . ASP A 1 84 ? 16.188 32.312 25.531 1 76.81 84 ASP A C 1
ATOM 688 O O . ASP A 1 84 ? 15.672 31.625 24.656 1 76.81 84 ASP A O 1
ATOM 692 N N . GLN A 1 85 ? 16.281 31.922 26.719 1 81.12 85 GLN A N 1
ATOM 693 C CA . GLN A 1 85 ? 15.719 30.672 27.25 1 81.12 85 GLN A CA 1
ATOM 694 C C . GLN A 1 85 ? 14.234 30.562 26.922 1 81.12 85 GLN A C 1
ATOM 696 O O . GLN A 1 85 ? 13.711 29.453 26.766 1 81.12 85 GLN A O 1
ATOM 701 N N . THR A 1 86 ? 13.648 31.688 26.781 1 80.5 86 THR A N 1
ATOM 702 C CA . THR A 1 86 ? 12.219 31.656 26.484 1 80.5 86 THR A CA 1
ATOM 703 C C . THR A 1 86 ? 11.977 31.062 25.094 1 80.5 86 THR A C 1
ATOM 705 O O . THR A 1 86 ? 11.062 30.25 24.922 1 80.5 86 THR A O 1
ATOM 708 N N . PHE A 1 87 ? 12.789 31.422 24.156 1 84.69 87 PHE A N 1
ATOM 709 C CA . PHE A 1 87 ? 12.609 30.922 22.797 1 84.69 87 PHE A CA 1
ATOM 710 C C . PHE A 1 87 ? 13.039 29.469 22.672 1 84.69 87 PHE A C 1
ATOM 712 O O . PHE A 1 87 ? 12.484 28.719 21.875 1 84.69 87 PHE A O 1
ATOM 719 N N . VAL A 1 88 ? 13.992 29.094 23.5 1 87.38 88 VAL A N 1
ATOM 720 C CA . VAL A 1 88 ? 14.383 27.688 23.547 1 87.38 88 VAL A CA 1
ATOM 721 C C . VAL A 1 88 ? 13.227 26.844 24.078 1 87.38 88 VAL A C 1
ATOM 723 O O . VAL A 1 88 ? 12.977 25.75 23.578 1 87.38 88 VAL A O 1
ATOM 726 N N . LEU A 1 89 ? 12.578 27.422 25.047 1 87.19 89 LEU A N 1
ATOM 727 C CA . LEU A 1 89 ? 11.406 26.734 25.578 1 87.19 89 LEU A CA 1
ATOM 728 C C . LEU A 1 89 ? 10.336 26.578 24.5 1 87.19 89 LEU A C 1
ATOM 730 O O . LEU A 1 89 ? 9.695 25.531 24.391 1 87.19 89 LEU A O 1
ATOM 734 N N . TRP A 1 90 ? 10.156 27.578 23.672 1 87.19 90 TRP A N 1
ATOM 735 C CA . TRP A 1 90 ? 9.188 27.5 22.578 1 87.19 90 TRP A CA 1
ATOM 736 C C . TRP A 1 90 ? 9.555 26.375 21.609 1 87.19 90 TRP A C 1
ATOM 738 O O . TRP A 1 90 ? 8.68 25.609 21.188 1 87.19 90 TRP A O 1
ATOM 748 N N . GLY A 1 91 ? 10.812 26.297 21.266 1 88.44 91 GLY A N 1
ATOM 749 C CA . GLY A 1 91 ? 11.266 25.25 20.375 1 88.44 91 GLY A CA 1
ATOM 750 C C . GLY A 1 91 ? 11.031 23.859 20.922 1 88.44 91 GLY A C 1
ATOM 751 O O . GLY A 1 91 ? 10.633 22.953 20.188 1 88.44 91 GLY A O 1
ATOM 752 N N . THR A 1 92 ? 11.234 23.75 22.172 1 89.94 92 THR A N 1
ATOM 753 C CA . THR A 1 92 ? 11.047 22.453 22.797 1 89.94 92 THR A CA 1
ATOM 754 C C . THR A 1 92 ? 9.562 22.094 22.875 1 89.94 92 THR A C 1
ATOM 756 O O . THR A 1 92 ? 9.188 20.938 22.703 1 89.94 92 THR A O 1
ATOM 759 N N . ILE A 1 93 ? 8.797 23.062 23.094 1 87.19 93 ILE A N 1
ATOM 760 C CA . ILE A 1 93 ? 7.359 22.828 23.156 1 87.19 93 ILE A CA 1
ATOM 761 C C . ILE A 1 93 ? 6.844 22.453 21.766 1 87.19 93 ILE A C 1
ATOM 763 O O . ILE A 1 93 ? 5.973 21.594 21.625 1 87.19 93 ILE A O 1
ATOM 767 N N . LEU A 1 94 ? 7.359 23.062 20.75 1 87.19 94 LEU A N 1
ATOM 768 C CA . LEU A 1 94 ? 6.957 22.734 19.391 1 87.19 94 LEU A CA 1
ATOM 769 C C . LEU A 1 94 ? 7.316 21.297 19.062 1 87.19 94 LEU A C 1
ATOM 771 O O . LEU A 1 94 ? 6.566 20.609 18.359 1 87.19 94 LEU A O 1
ATOM 775 N N . LEU A 1 95 ? 8.438 20.891 19.547 1 89.44 95 LEU A N 1
ATOM 776 C CA . LEU A 1 95 ? 8.852 19.5 19.344 1 89.44 95 LEU A CA 1
ATOM 777 C C . LEU A 1 95 ? 7.875 18.547 20.016 1 89.44 95 LEU A C 1
ATOM 779 O O . LEU A 1 95 ? 7.516 17.516 19.438 1 89.44 95 LEU A O 1
ATOM 783 N N . LEU A 1 96 ? 7.422 18.906 21.156 1 86.81 96 LEU A N 1
ATOM 784 C CA . LEU A 1 96 ? 6.516 18.047 21.906 1 86.81 96 LEU A CA 1
ATOM 785 C C . LEU A 1 96 ? 5.133 18.031 21.266 1 86.81 96 LEU A C 1
ATOM 787 O O . LEU A 1 96 ? 4.504 16.969 21.172 1 86.81 96 LEU A O 1
ATOM 791 N N . ILE A 1 97 ? 4.711 19.109 20.812 1 80.38 97 ILE A N 1
ATOM 792 C CA . ILE A 1 97 ? 3.359 19.234 20.281 1 80.38 97 ILE A CA 1
ATOM 793 C C . ILE A 1 97 ? 3.232 18.391 19.016 1 80.38 97 ILE A C 1
ATOM 795 O O . ILE A 1 97 ? 2.17 17.828 18.734 1 80.38 97 ILE A O 1
ATOM 799 N N . GLN A 1 98 ? 4.266 18.156 18.297 1 82.25 98 GLN A N 1
ATOM 800 C CA . GLN A 1 98 ? 4.242 17.391 17.047 1 82.25 98 GLN A CA 1
ATOM 801 C C . GLN A 1 98 ? 3.982 15.914 17.312 1 82.25 98 GLN A C 1
ATOM 803 O O . GLN A 1 98 ? 3.395 15.219 16.484 1 82.25 98 GLN A O 1
ATOM 808 N N . VAL A 1 99 ? 4.359 15.43 18.438 1 81.12 99 VAL A N 1
ATOM 809 C CA . VAL A 1 99 ? 4.305 13.992 18.688 1 81.12 99 VAL A CA 1
ATOM 810 C C . VAL A 1 99 ? 3.244 13.688 19.734 1 81.12 99 VAL A C 1
ATOM 812 O O . VAL A 1 99 ? 2.945 12.516 20.016 1 81.12 99 VAL A O 1
ATOM 815 N N . HIS A 1 100 ? 2.512 14.656 20.141 1 72.94 100 HIS A N 1
ATOM 816 C CA . HIS A 1 100 ? 1.699 14.453 21.328 1 72.94 100 HIS A CA 1
ATOM 817 C C . HIS A 1 100 ? 0.292 13.992 20.969 1 72.94 100 HIS A C 1
ATOM 819 O O . HIS A 1 100 ? -0.381 13.352 21.781 1 72.94 100 HIS A O 1
ATOM 825 N N . SER A 1 101 ? -0.124 14.289 19.766 1 73.38 101 SER A N 1
ATOM 826 C CA . SER A 1 101 ? -1.524 14 19.469 1 73.38 101 SER A CA 1
ATOM 827 C C . SER A 1 101 ? -1.779 12.5 19.422 1 73.38 101 SER A C 1
ATOM 829 O O . SER A 1 101 ? -1.223 11.797 18.562 1 73.38 101 SER A O 1
ATOM 831 N N . ASP A 1 102 ? -2.6 12.023 20.438 1 73.31 102 ASP A N 1
ATOM 832 C CA . ASP A 1 102 ? -2.957 10.609 20.484 1 73.31 102 ASP A CA 1
ATOM 833 C C . ASP A 1 102 ? -4.152 10.312 19.578 1 73.31 102 ASP A C 1
ATOM 835 O O . ASP A 1 102 ? -4.383 9.164 19.188 1 73.31 102 ASP A O 1
ATOM 839 N N . SER A 1 103 ? -4.879 11.383 19.25 1 75.62 103 SER A N 1
ATOM 840 C CA . SER A 1 103 ? -6.094 11.203 18.469 1 75.62 103 SER A CA 1
ATOM 841 C C . SER A 1 103 ? -5.777 11.07 16.984 1 75.62 103 SER A C 1
ATOM 843 O O . SER A 1 103 ? -6.637 10.672 16.188 1 75.62 103 SER A O 1
ATOM 845 N N . LEU A 1 104 ? -4.59 11.383 16.656 1 80.94 104 LEU A N 1
ATOM 846 C CA . LEU A 1 104 ? -4.207 11.242 15.25 1 80.94 104 LEU A CA 1
ATOM 847 C C . LEU A 1 104 ? -2.754 10.797 15.125 1 80.94 104 LEU A C 1
ATOM 849 O O . LEU A 1 104 ? -1.838 11.609 15.273 1 80.94 104 LEU A O 1
ATOM 853 N N . SER A 1 105 ? -2.643 9.562 14.945 1 83.38 105 SER A N 1
ATOM 854 C CA . SER A 1 105 ? -1.289 9.055 14.742 1 83.38 105 SER A CA 1
ATOM 855 C C . SER A 1 105 ? -0.89 9.109 13.273 1 83.38 105 SER A C 1
ATOM 857 O O . SER A 1 105 ? 0.235 9.5 12.945 1 83.38 105 SER A O 1
ATOM 859 N N . VAL A 1 106 ? -1.715 8.781 12.461 1 89.25 106 VAL A N 1
ATOM 860 C CA . VAL A 1 106 ? -1.488 8.82 11.023 1 89.25 106 VAL A CA 1
ATOM 861 C C . VAL A 1 106 ? -2.768 9.25 10.312 1 89.25 106 VAL A C 1
ATOM 863 O O . VAL A 1 106 ? -3.871 9.055 10.828 1 89.25 106 VAL A O 1
ATOM 866 N N . TYR A 1 107 ? -2.605 9.875 9.227 1 88.44 107 TYR A N 1
ATOM 867 C CA . TYR A 1 107 ? -3.773 10.297 8.461 1 88.44 107 TYR A CA 1
ATOM 868 C C . TYR A 1 107 ? -4.262 9.18 7.551 1 88.44 107 TYR A C 1
ATOM 870 O O . TYR A 1 107 ? -5.469 8.953 7.422 1 88.44 107 TYR A O 1
ATOM 878 N N . SER A 1 108 ? -3.365 8.531 6.949 1 89 108 SER A N 1
ATOM 879 C CA . SER A 1 108 ? -3.713 7.422 6.066 1 89 108 SER A CA 1
ATOM 880 C C . SER A 1 108 ? -3.049 6.129 6.523 1 89 108 SER A C 1
ATOM 882 O O . SER A 1 108 ? -2.02 6.156 7.199 1 89 108 SER A O 1
ATOM 884 N N . ILE A 1 109 ? -3.656 5.023 6.152 1 88.81 109 ILE A N 1
ATOM 885 C CA . ILE A 1 109 ? -3.148 3.715 6.543 1 88.81 109 ILE A CA 1
ATOM 886 C C . ILE A 1 109 ? -1.779 3.48 5.91 1 88.81 109 ILE A C 1
ATOM 888 O O . ILE A 1 109 ? -0.924 2.809 6.488 1 88.81 109 ILE A O 1
ATOM 892 N N . GLN A 1 110 ? -1.472 4.102 4.777 1 87.38 110 GLN A N 1
ATOM 893 C CA . GLN A 1 110 ? -0.2 3.941 4.078 1 87.38 110 GLN A CA 1
ATOM 894 C C . GLN A 1 110 ? 0.934 4.625 4.84 1 87.38 110 GLN A C 1
ATOM 896 O O . GLN A 1 110 ? 2.102 4.266 4.676 1 87.38 110 GLN A O 1
ATOM 901 N N . ASP A 1 111 ? 0.54 5.535 5.672 1 90.38 111 ASP A N 1
ATOM 902 C CA . ASP A 1 111 ? 1.537 6.258 6.457 1 90.38 111 ASP A CA 1
ATOM 903 C C . ASP A 1 111 ? 2.143 5.359 7.535 1 90.38 111 ASP A C 1
ATOM 905 O O . ASP A 1 111 ? 3.254 5.605 8.008 1 90.38 111 ASP A O 1
ATOM 909 N N . ILE A 1 112 ? 1.413 4.348 7.863 1 92.12 112 ILE A N 1
ATOM 910 C CA . ILE A 1 112 ? 1.887 3.449 8.914 1 92.12 112 ILE A CA 1
ATOM 911 C C . ILE A 1 112 ? 3.176 2.766 8.461 1 92.12 112 ILE A C 1
ATOM 913 O O . ILE A 1 112 ? 4.109 2.6 9.25 1 92.12 112 ILE A O 1
ATOM 917 N N . GLU A 1 113 ? 3.27 2.479 7.176 1 89.25 113 GLU A N 1
ATOM 918 C CA . GLU A 1 113 ? 4.43 1.763 6.656 1 89.25 113 GLU A CA 1
ATOM 919 C C . GLU A 1 113 ? 5.633 2.691 6.516 1 89.25 113 GLU A C 1
ATOM 921 O O . GLU A 1 113 ? 6.766 2.23 6.34 1 89.25 113 GLU A O 1
ATOM 926 N N . GLN A 1 114 ? 5.43 3.951 6.691 1 90.06 114 GLN A N 1
ATOM 927 C CA . GLN A 1 114 ? 6.523 4.914 6.652 1 90.06 114 GLN A CA 1
ATOM 928 C C . GLN A 1 114 ? 6.977 5.293 8.062 1 90.06 114 GLN A C 1
ATOM 930 O O . GLN A 1 114 ? 7.578 6.348 8.266 1 90.06 114 GLN A O 1
ATOM 935 N N . ARG A 1 115 ? 6.77 4.445 8.953 1 90.12 115 ARG A N 1
ATOM 936 C CA . ARG A 1 115 ? 7.059 4.719 10.359 1 90.12 115 ARG A CA 1
ATOM 937 C C . ARG A 1 115 ? 8.547 4.961 10.578 1 90.12 115 ARG A C 1
ATOM 939 O O . ARG A 1 115 ? 8.938 5.797 11.391 1 90.12 115 ARG A O 1
ATOM 946 N N . LYS A 1 116 ? 9.398 4.238 9.867 1 89.94 116 LYS A N 1
ATOM 947 C CA . LYS A 1 116 ? 10.836 4.398 10.047 1 89.94 116 LYS A CA 1
ATOM 948 C C . LYS A 1 116 ? 11.305 5.758 9.547 1 89.94 116 LYS A C 1
ATOM 950 O O . LYS A 1 116 ? 12.18 6.383 10.148 1 89.94 116 LYS A O 1
ATOM 955 N N . LYS A 1 117 ? 10.734 6.133 8.461 1 89.62 117 LYS A N 1
ATOM 956 C CA . LYS A 1 117 ? 11.031 7.461 7.934 1 89.62 117 LYS A CA 1
ATOM 957 C C . LYS A 1 117 ? 10.602 8.547 8.906 1 89.62 117 LYS A C 1
ATOM 959 O O . LYS A 1 117 ? 11.344 9.492 9.172 1 89.62 117 LYS A O 1
ATOM 964 N N . MET A 1 118 ? 9.453 8.406 9.461 1 89.88 118 MET A N 1
ATOM 965 C CA . MET A 1 118 ? 8.93 9.383 10.414 1 89.88 118 MET A CA 1
ATOM 966 C C . MET A 1 118 ? 9.797 9.438 11.664 1 89.88 118 MET A C 1
ATOM 968 O O . MET A 1 118 ? 10.039 10.516 12.211 1 89.88 118 MET A O 1
ATOM 972 N N . LEU A 1 119 ? 10.25 8.297 12.078 1 90.5 119 LEU A N 1
ATOM 973 C CA . LEU A 1 119 ? 11.094 8.258 13.266 1 90.5 119 LEU A CA 1
ATOM 974 C C . LEU A 1 119 ? 12.445 8.922 12.992 1 90.5 119 LEU A C 1
ATOM 976 O O . LEU A 1 119 ? 12.945 9.6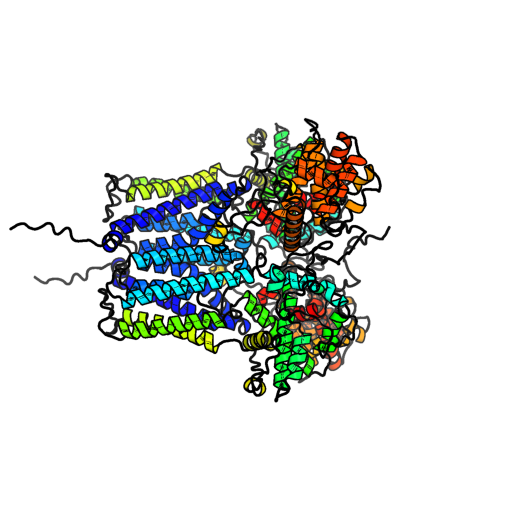8 13.828 1 90.5 119 LEU A O 1
ATOM 980 N N . ALA A 1 120 ? 13.031 8.641 11.852 1 90.38 120 ALA A N 1
ATOM 981 C CA . ALA A 1 120 ? 14.312 9.25 11.5 1 90.38 120 ALA A CA 1
ATOM 982 C C . ALA A 1 120 ? 14.195 10.773 11.445 1 90.38 120 ALA A C 1
ATOM 984 O O . ALA A 1 120 ? 15.086 11.492 11.906 1 90.38 120 ALA A O 1
ATOM 985 N N . GLN A 1 121 ? 13.148 11.242 10.891 1 90.25 121 GLN A N 1
ATOM 986 C CA . GLN A 1 121 ? 12.914 12.68 10.828 1 90.25 121 GLN A CA 1
ATOM 987 C C . GLN A 1 121 ? 12.75 13.281 12.219 1 90.25 121 GLN A C 1
ATOM 989 O O . GLN A 1 121 ? 13.266 14.367 12.508 1 90.25 121 GLN A O 1
ATOM 994 N N . GLN A 1 122 ? 12.07 12.531 13.086 1 90.69 122 GLN A N 1
ATOM 995 C CA . GLN A 1 122 ? 11.859 13 14.445 1 90.69 122 GLN A CA 1
ATOM 996 C C . GLN A 1 122 ? 13.172 13 15.234 1 90.69 122 GLN A C 1
ATOM 998 O O . GLN A 1 122 ? 13.422 13.906 16.031 1 90.69 122 GLN A O 1
ATOM 1003 N N . VAL A 1 123 ? 13.945 12.023 15.023 1 90.5 123 VAL A N 1
ATOM 1004 C CA . VAL A 1 123 ? 15.227 11.938 15.719 1 90.5 123 VAL A CA 1
ATOM 1005 C C . VAL A 1 123 ? 16.125 13.094 15.289 1 90.5 123 VAL A C 1
ATOM 1007 O O . VAL A 1 123 ? 16.812 13.695 16.125 1 90.5 123 VAL A O 1
ATOM 1010 N N . LEU A 1 124 ? 16.094 13.391 14.047 1 91.25 124 LEU A N 1
ATOM 1011 C CA . LEU A 1 124 ? 16.875 14.531 13.578 1 91.25 124 LEU A CA 1
ATOM 1012 C C . LEU A 1 124 ? 16.391 15.828 14.219 1 91.25 124 LEU A C 1
ATOM 1014 O O . LEU A 1 124 ? 17.188 16.656 14.633 1 91.25 124 LEU A O 1
ATOM 1018 N N . GLN A 1 125 ? 15.125 15.984 14.328 1 92.31 125 GLN A N 1
ATOM 1019 C CA . GLN A 1 125 ? 14.578 17.188 14.953 1 92.31 125 GLN A CA 1
ATOM 1020 C C . GLN A 1 125 ? 14.953 17.25 16.438 1 92.31 125 GLN A C 1
ATOM 1022 O O . GLN A 1 125 ? 15.195 18.328 16.969 1 92.31 125 GLN A O 1
ATOM 1027 N N . ILE A 1 126 ? 14.961 16.125 17.062 1 93 126 ILE A N 1
ATOM 1028 C CA . ILE A 1 126 ? 15.367 16.062 18.469 1 93 126 ILE A CA 1
ATOM 1029 C C . ILE A 1 126 ? 16.812 16.562 18.609 1 93 126 ILE A C 1
ATOM 1031 O O . ILE A 1 126 ? 17.109 17.344 19.5 1 93 126 ILE A O 1
ATOM 1035 N N . PHE A 1 127 ? 17.625 16.234 17.656 1 91.88 127 PHE A N 1
ATOM 1036 C CA . PHE A 1 127 ? 19.016 16.656 17.688 1 91.88 127 PHE A CA 1
ATOM 1037 C C . PHE A 1 127 ? 19.125 18.156 17.406 1 91.88 127 PHE A C 1
ATOM 1039 O O . PHE A 1 127 ? 19.953 18.844 18.016 1 91.88 127 PHE A O 1
ATOM 1046 N N . LEU A 1 128 ? 18.359 18.625 16.516 1 90.31 128 LEU A N 1
ATOM 1047 C CA . LEU A 1 128 ? 18.406 20.047 16.172 1 90.31 128 LEU A CA 1
ATOM 1048 C C . LEU A 1 128 ? 17.938 20.891 17.359 1 90.31 128 LEU A C 1
ATOM 1050 O O . LEU A 1 128 ? 18.516 21.938 17.641 1 90.31 128 LEU A O 1
ATOM 1054 N N . VAL A 1 129 ? 16.922 20.406 18.016 1 92.69 129 VAL A N 1
ATOM 1055 C CA . VAL A 1 129 ? 16.438 21.156 19.172 1 92.69 129 VAL A CA 1
ATOM 1056 C C . VAL A 1 129 ? 17.438 21.016 20.328 1 92.69 129 VAL A C 1
ATOM 1058 O O . VAL A 1 129 ? 17.625 21.969 21.109 1 92.69 129 VAL A O 1
ATOM 1061 N N . LEU A 1 130 ? 18.094 19.859 20.438 1 93 130 LEU A N 1
ATOM 1062 C CA . LEU A 1 130 ? 19.156 19.719 21.438 1 93 130 LEU A CA 1
ATOM 1063 C C . LEU A 1 130 ? 20.25 20.75 21.203 1 93 130 LEU A C 1
ATOM 1065 O O . LEU A 1 130 ? 20.75 21.344 22.156 1 93 130 LEU A O 1
ATOM 1069 N N . TRP A 1 131 ? 20.531 21 19.984 1 88.12 131 TRP A N 1
ATOM 1070 C CA . TRP A 1 131 ? 21.531 22 19.641 1 88.12 131 TRP A CA 1
ATOM 1071 C C . TRP A 1 131 ? 21.062 23.406 20.031 1 88.12 131 TRP A C 1
ATOM 1073 O O . TRP A 1 131 ? 21.859 24.234 20.484 1 88.12 131 TRP A O 1
ATOM 1083 N N . LEU A 1 132 ? 19.812 23.594 19.891 1 88.12 132 LEU A N 1
ATOM 1084 C CA . LEU A 1 132 ? 19.234 24.875 20.312 1 88.12 132 LEU A CA 1
ATOM 1085 C C . LEU A 1 132 ? 19.344 25.047 21.828 1 88.12 132 LEU A C 1
ATOM 1087 O O . LEU A 1 132 ? 19.641 26.141 22.312 1 88.12 132 LEU A O 1
ATOM 1091 N N . ILE A 1 133 ? 19.188 23.984 22.594 1 88.62 133 ILE A N 1
ATOM 1092 C CA . ILE A 1 133 ? 19.234 24.031 24.047 1 88.62 133 ILE A CA 1
ATOM 1093 C C . ILE A 1 133 ? 20.672 24.281 24.5 1 88.62 133 ILE A C 1
ATOM 1095 O O . ILE A 1 133 ? 20.906 25.109 25.391 1 88.62 133 ILE A O 1
ATOM 1099 N N . ILE A 1 134 ? 21.562 23.703 23.828 1 84.62 134 ILE A N 1
ATOM 1100 C CA . ILE A 1 134 ? 22.969 23.812 24.234 1 84.62 134 ILE A CA 1
ATOM 1101 C C . ILE A 1 134 ? 23.469 25.219 23.938 1 84.62 134 ILE A C 1
ATOM 1103 O O . ILE A 1 134 ? 24.234 25.781 24.703 1 84.62 134 ILE A O 1
ATOM 1107 N N . ASN A 1 135 ? 22.906 25.859 22.906 1 80.44 135 ASN A N 1
ATOM 1108 C CA . ASN A 1 135 ? 23.359 27.188 22.484 1 80.44 135 ASN A CA 1
ATOM 1109 C C . ASN A 1 135 ? 22.531 28.281 23.125 1 80.44 135 ASN A C 1
ATOM 1111 O O . ASN A 1 135 ? 22.766 29.469 22.891 1 80.44 135 ASN A O 1
ATOM 1115 N N . GLY A 1 136 ? 21.453 27.828 23.797 1 79.25 136 GLY A N 1
ATOM 1116 C CA . GLY A 1 136 ? 20.609 28.828 24.438 1 79.25 136 GLY A CA 1
ATOM 1117 C C . GLY A 1 136 ? 21.297 29.531 25.594 1 79.25 136 GLY A C 1
ATOM 1118 O O . GLY A 1 136 ? 22.094 28.906 26.312 1 79.25 136 GLY A O 1
ATOM 1119 N N . SER A 1 137 ? 21.094 30.891 25.578 1 71.94 137 SER A N 1
ATOM 1120 C CA . SER A 1 137 ? 21.703 31.703 26.609 1 71.94 137 SER A CA 1
ATOM 1121 C C . SER A 1 137 ? 20.688 32.094 27.688 1 71.94 137 SER A C 1
ATOM 1123 O O . SER A 1 137 ? 19.5 32.219 27.391 1 71.94 137 SER A O 1
ATOM 1125 N N . GLY A 1 138 ? 21 31.844 28.828 1 70.06 138 GLY A N 1
ATOM 1126 C CA . GLY A 1 138 ? 20.156 32.281 29.922 1 70.06 138 GLY A CA 1
ATOM 1127 C C . GLY A 1 138 ? 20.516 31.641 31.25 1 70.06 138 GLY A C 1
ATOM 1128 O O . GLY A 1 138 ? 21.094 30.531 31.281 1 70.06 138 GLY A O 1
ATOM 1129 N N . GLY A 1 139 ? 20.594 32.406 32.312 1 64.69 139 GLY A N 1
ATOM 1130 C CA . GLY A 1 139 ? 21.062 31.969 33.594 1 64.69 139 GLY A CA 1
ATOM 1131 C C . GLY A 1 139 ? 19.953 31.516 34.531 1 64.69 139 GLY A C 1
ATOM 1132 O O . GLY A 1 139 ? 20.203 31.188 35.688 1 64.69 139 GLY A O 1
ATOM 1133 N N . ASN A 1 140 ? 18.719 31.469 34.031 1 75 140 ASN A N 1
ATOM 1134 C CA . ASN A 1 140 ? 17.641 31.078 34.938 1 75 140 ASN A CA 1
ATOM 1135 C C . ASN A 1 140 ? 17.547 29.562 35.062 1 75 140 ASN A C 1
ATOM 1137 O O . ASN A 1 140 ? 17.266 28.875 34.094 1 75 140 ASN A O 1
ATOM 1141 N N . LYS A 1 141 ? 17.734 29.016 36.219 1 75.44 141 LYS A N 1
ATOM 1142 C CA . LYS A 1 141 ? 17.781 27.578 36.5 1 75.44 141 LYS A CA 1
ATOM 1143 C C . LYS A 1 141 ? 16.406 26.938 36.344 1 75.44 141 LYS A C 1
ATOM 1145 O O . LYS A 1 141 ? 16.312 25.797 35.875 1 75.44 141 LYS A O 1
ATOM 1150 N N . SER A 1 142 ? 15.43 27.672 36.781 1 75.19 142 SER A N 1
ATOM 1151 C CA . SER A 1 142 ? 14.086 27.109 36.656 1 75.19 142 SER A CA 1
ATOM 1152 C C . SER A 1 142 ? 13.688 26.922 35.188 1 75.19 142 SER A C 1
ATOM 1154 O O . SER A 1 142 ? 13.102 25.891 34.844 1 75.19 142 SER A O 1
ATOM 1156 N N . TYR A 1 143 ? 14.023 27.828 34.312 1 78.56 143 TYR A N 1
ATOM 1157 C CA . TYR A 1 143 ? 13.734 27.688 32.906 1 78.56 143 TYR A CA 1
ATOM 1158 C C . TYR A 1 143 ? 14.516 26.531 32.281 1 78.56 143 TYR A C 1
ATOM 1160 O O . TYR A 1 143 ? 13.977 25.766 31.484 1 78.56 143 TYR A O 1
ATOM 1168 N N . ARG A 1 144 ? 15.641 26.391 32.812 1 83.25 144 ARG A N 1
ATOM 1169 C CA . ARG A 1 144 ? 16.484 25.312 32.281 1 83.25 144 ARG A CA 1
ATOM 1170 C C . ARG A 1 144 ? 15.906 23.953 32.656 1 83.25 144 ARG A C 1
ATOM 1172 O O . ARG A 1 144 ? 15.891 23.031 31.844 1 83.25 144 ARG A O 1
ATOM 1179 N N . ALA A 1 145 ? 15.453 23.859 33.812 1 83.56 145 ALA A N 1
ATOM 1180 C CA . ALA A 1 145 ? 14.852 22.594 34.25 1 83.56 145 ALA A CA 1
ATOM 1181 C C . ALA A 1 145 ? 13.594 22.281 33.469 1 83.56 145 ALA A C 1
ATOM 1183 O O . ALA A 1 145 ? 13.375 21.125 33.062 1 83.56 145 ALA A O 1
ATOM 1184 N N . THR A 1 146 ? 12.805 23.297 33.219 1 84.19 146 THR A N 1
ATOM 1185 C CA . THR A 1 146 ? 11.586 23.109 32.438 1 84.19 146 THR A CA 1
ATOM 1186 C C . THR A 1 146 ? 11.906 22.672 31.016 1 84.19 146 THR A C 1
ATOM 1188 O O . THR A 1 146 ? 11.242 21.797 30.453 1 84.19 146 THR A O 1
ATOM 1191 N N . ILE A 1 147 ? 12.867 23.266 30.422 1 88.44 147 ILE A N 1
ATOM 1192 C CA . ILE A 1 147 ? 13.281 22.938 29.062 1 88.44 147 ILE A CA 1
ATOM 1193 C C . ILE A 1 147 ? 13.688 21.469 28.984 1 88.44 147 ILE A C 1
ATOM 1195 O O . ILE A 1 147 ? 13.25 20.734 28.094 1 88.44 147 ILE A O 1
ATOM 1199 N N . TRP A 1 148 ? 14.391 20.984 30 1 88.81 148 TRP A N 1
ATOM 1200 C CA . TRP A 1 148 ? 14.867 19.609 29.984 1 88.81 148 TRP A CA 1
ATOM 1201 C C . TRP A 1 148 ? 13.727 18.641 30.219 1 88.81 148 TRP A C 1
ATOM 1203 O O . TRP A 1 148 ? 13.695 17.547 29.609 1 88.81 148 TRP A O 1
ATOM 1213 N N . ILE A 1 149 ? 12.828 18.984 31.031 1 87.38 149 ILE A N 1
ATOM 1214 C CA . ILE A 1 149 ? 11.688 18.109 31.281 1 87.38 149 ILE A CA 1
ATOM 1215 C C . ILE A 1 149 ? 10.859 17.953 30.016 1 87.38 149 ILE A C 1
ATOM 1217 O O . ILE A 1 149 ? 10.492 16.844 29.625 1 87.38 149 ILE A O 1
ATOM 1221 N N . VAL A 1 150 ? 10.609 19.094 29.297 1 89.06 150 VAL A N 1
ATOM 1222 C CA . VAL A 1 150 ? 9.805 19.062 28.078 1 89.06 150 VAL A CA 1
ATOM 1223 C C . VAL A 1 150 ? 10.562 18.312 26.984 1 89.06 150 VAL A C 1
ATOM 1225 O O . VAL A 1 150 ? 9.969 17.578 26.203 1 89.06 150 VAL A O 1
ATOM 1228 N N . TYR A 1 151 ? 11.828 18.484 26.984 1 91 151 TYR A N 1
ATOM 1229 C CA . TYR A 1 151 ? 12.664 17.812 26 1 91 151 TYR A CA 1
ATOM 1230 C C . TYR A 1 151 ? 12.625 16.297 26.188 1 91 151 TYR A C 1
ATOM 1232 O O . TYR A 1 151 ? 12.43 15.539 25.234 1 91 151 TYR A O 1
ATOM 1240 N N . ILE A 1 152 ? 12.719 15.812 27.438 1 90.12 152 ILE A N 1
ATOM 1241 C CA . ILE A 1 152 ? 12.703 14.391 27.734 1 90.12 152 ILE A CA 1
ATOM 1242 C C . ILE A 1 152 ? 11.32 13.812 27.453 1 90.12 152 ILE A C 1
ATOM 1244 O O . ILE A 1 152 ? 11.203 12.711 26.906 1 90.12 152 ILE A O 1
ATOM 1248 N N . LEU A 1 153 ? 10.328 14.578 27.781 1 87.62 153 LEU A N 1
ATOM 1249 C CA . LEU A 1 153 ? 8.969 14.141 27.5 1 87.62 153 LEU A CA 1
ATOM 1250 C C . LEU A 1 153 ? 8.75 13.977 26 1 87.62 153 LEU A C 1
ATOM 1252 O O . LEU A 1 153 ? 8.047 13.062 25.562 1 87.62 153 LEU A O 1
ATOM 1256 N N . SER A 1 154 ? 9.375 14.844 25.203 1 90.38 154 SER A N 1
ATOM 1257 C CA . SER A 1 154 ? 9.242 14.75 23.766 1 90.38 154 SER A CA 1
ATOM 1258 C C . SER A 1 154 ? 9.898 13.484 23.219 1 90.38 154 SER A C 1
ATOM 1260 O O . SER A 1 154 ? 9.383 12.859 22.297 1 90.38 154 SER A O 1
ATOM 1262 N N . ILE A 1 155 ? 10.938 13.094 23.812 1 90 155 ILE A N 1
ATOM 1263 C CA . ILE A 1 155 ? 11.641 11.883 23.406 1 90 155 ILE A CA 1
ATOM 1264 C C . ILE A 1 155 ? 10.797 10.656 23.75 1 90 155 ILE A C 1
ATOM 1266 O O . ILE A 1 155 ? 10.617 9.766 22.906 1 90 155 ILE A O 1
ATOM 1270 N N . ILE A 1 156 ? 10.211 10.648 24.828 1 86.25 156 ILE A N 1
ATOM 1271 C CA . ILE A 1 156 ? 9.406 9.523 25.281 1 86.25 156 ILE A CA 1
ATOM 1272 C C . ILE A 1 156 ? 8.172 9.391 24.391 1 86.25 156 ILE A C 1
ATOM 1274 O O . ILE A 1 156 ? 7.832 8.281 23.953 1 86.25 156 ILE A O 1
ATOM 1278 N N . GLN A 1 157 ? 7.578 10.516 24.094 1 86.12 157 GLN A N 1
ATOM 1279 C CA . GLN A 1 157 ? 6.371 10.477 23.266 1 86.12 157 GLN A CA 1
ATOM 1280 C C . GLN A 1 157 ? 6.691 10.086 21.828 1 86.12 157 GLN A C 1
ATOM 1282 O O . GLN A 1 157 ? 5.883 9.43 21.172 1 86.12 157 GLN A O 1
ATOM 1287 N N . ALA A 1 158 ? 7.824 10.469 21.391 1 88.38 158 ALA A N 1
ATOM 1288 C CA . ALA A 1 158 ? 8.242 10.086 20.031 1 88.38 158 ALA A CA 1
ATOM 1289 C C . ALA A 1 158 ? 8.43 8.578 19.922 1 88.38 158 ALA A C 1
ATOM 1291 O O . ALA A 1 158 ? 7.98 7.957 18.969 1 88.38 158 ALA A O 1
ATOM 1292 N N . PHE A 1 159 ? 8.992 8.008 20.969 1 86.44 159 PHE A N 1
ATOM 1293 C CA . PHE A 1 159 ? 9.227 6.566 20.938 1 86.44 159 PHE A CA 1
ATOM 1294 C C . PHE A 1 159 ? 7.938 5.801 21.172 1 86.44 159 PHE A C 1
ATOM 1296 O O . PHE A 1 159 ? 7.738 4.719 20.625 1 86.44 159 PHE A O 1
ATOM 1303 N N . ARG A 1 160 ? 7.074 6.363 21.875 1 86.44 160 ARG A N 1
ATOM 1304 C CA . ARG A 1 160 ? 5.766 5.75 22.062 1 86.44 160 ARG A CA 1
ATOM 1305 C C . ARG A 1 160 ? 4.973 5.719 20.766 1 86.44 160 ARG A C 1
ATOM 1307 O O . ARG A 1 160 ? 4.32 4.719 20.453 1 86.44 160 ARG A O 1
ATOM 1314 N N . LYS A 1 161 ? 5.027 6.801 20.094 1 88.12 161 LYS A N 1
ATOM 1315 C CA . LYS A 1 161 ? 4.363 6.855 18.797 1 88.12 161 LYS A CA 1
ATOM 1316 C C . LYS A 1 161 ? 4.941 5.816 17.844 1 88.12 161 LYS A C 1
ATOM 1318 O O . LYS A 1 161 ? 4.199 5.137 17.125 1 88.12 161 LYS A O 1
ATOM 1323 N N . PHE A 1 162 ? 6.219 5.68 17.859 1 90.06 162 PHE A N 1
ATOM 1324 C CA . PHE A 1 162 ? 6.879 4.719 16.984 1 90.06 162 PHE A CA 1
ATOM 1325 C C . PHE A 1 162 ? 6.488 3.293 17.344 1 90.06 162 PHE A C 1
ATOM 1327 O O . PHE A 1 162 ? 6.238 2.467 16.469 1 90.06 162 PHE A O 1
ATOM 1334 N N . ARG A 1 163 ? 6.426 3.014 18.625 1 87.06 163 ARG A N 1
ATOM 1335 C CA . ARG A 1 163 ? 6.062 1.675 19.078 1 87.06 163 ARG A CA 1
ATOM 1336 C C . ARG A 1 163 ? 4.629 1.333 18.672 1 87.06 163 ARG A C 1
ATOM 1338 O O . ARG A 1 163 ? 4.344 0.2 18.281 1 87.06 163 ARG A O 1
ATOM 1345 N N . HIS A 1 164 ? 3.82 2.291 18.766 1 89.5 164 HIS A N 1
ATOM 1346 C CA . HIS A 1 164 ? 2.434 2.066 18.375 1 89.5 164 HIS A CA 1
ATOM 1347 C C . HIS A 1 164 ? 2.318 1.82 16.875 1 89.5 164 HIS A C 1
ATOM 1349 O O . HIS A 1 164 ? 1.59 0.924 16.438 1 89.5 164 HIS A O 1
ATOM 1355 N N . LEU A 1 165 ? 3.051 2.613 16.109 1 92.12 165 LEU A N 1
ATOM 1356 C CA . LEU A 1 165 ? 3.016 2.436 14.656 1 92.12 165 LEU A CA 1
ATOM 1357 C C . LEU A 1 165 ? 3.65 1.108 14.258 1 92.12 165 LEU A C 1
ATOM 1359 O O . LEU A 1 165 ? 3.209 0.469 13.297 1 92.12 165 LEU A O 1
ATOM 1363 N N . SER A 1 166 ? 4.621 0.684 15.016 1 90.88 166 SER A N 1
ATOM 1364 C CA . SER A 1 166 ? 5.266 -0.596 14.734 1 90.88 166 SER A CA 1
ATOM 1365 C C . SER A 1 166 ? 4.328 -1.763 15.031 1 90.88 166 SER A C 1
ATOM 1367 O O . SER A 1 166 ? 4.367 -2.783 14.336 1 90.88 166 SER A O 1
ATOM 1369 N N . LYS A 1 167 ? 3.527 -1.562 15.977 1 90.62 167 LYS A N 1
ATOM 1370 C CA . LYS A 1 167 ? 2.543 -2.586 16.312 1 90.62 167 LYS A CA 1
ATOM 1371 C C . LYS A 1 167 ? 1.465 -2.689 15.242 1 90.62 167 LYS A C 1
ATOM 1373 O O . LYS A 1 167 ? 0.969 -3.781 14.953 1 90.62 167 LYS A O 1
ATOM 1378 N N . ALA A 1 168 ? 1.144 -1.604 14.617 1 93.56 168 ALA A N 1
ATOM 1379 C CA . ALA A 1 168 ? 0.054 -1.561 13.641 1 93.56 168 ALA A CA 1
ATOM 1380 C C . ALA A 1 168 ? 0.568 -1.834 12.234 1 93.56 168 ALA A C 1
ATOM 1382 O O . ALA A 1 168 ? -0.22 -1.956 11.289 1 93.56 168 ALA A O 1
ATOM 1383 N N . SER A 1 169 ? 1.821 -1.97 12.055 1 92.56 169 SER A N 1
ATOM 1384 C CA . SER A 1 169 ? 2.414 -2.133 10.734 1 92.56 169 SER A CA 1
ATOM 1385 C C . SER A 1 169 ? 2.248 -3.562 10.227 1 92.56 169 SER A C 1
ATOM 1387 O O . SER A 1 169 ? 2.336 -4.516 11 1 92.56 169 SER A O 1
ATOM 1389 N N . LYS A 1 170 ? 2.035 -3.668 8.906 1 90.06 170 LYS A N 1
ATOM 1390 C CA . LYS A 1 170 ? 1.906 -4.969 8.25 1 90.06 170 LYS A CA 1
ATOM 1391 C C . LYS A 1 170 ? 3.229 -5.73 8.273 1 90.06 170 LYS A C 1
ATOM 1393 O O . LYS A 1 170 ? 3.25 -6.953 8.117 1 90.06 170 LYS A O 1
ATOM 1398 N N . LYS A 1 171 ? 4.324 -5.086 8.406 1 85.69 171 LYS A N 1
ATOM 1399 C CA . LYS A 1 171 ? 5.645 -5.715 8.422 1 85.69 171 LYS A CA 1
ATOM 1400 C C . LYS A 1 171 ? 6.16 -5.867 9.844 1 85.69 171 LYS A C 1
ATOM 1402 O O . LYS A 1 171 ? 7.309 -6.262 10.055 1 85.69 171 LYS A O 1
ATOM 1407 N N . GLY A 1 172 ? 5.27 -5.617 10.828 1 87.38 172 GLY A N 1
ATOM 1408 C CA . GLY A 1 172 ? 5.695 -5.664 12.219 1 87.38 172 GLY A CA 1
ATOM 1409 C C . GLY A 1 172 ? 4.715 -6.398 13.117 1 87.38 172 GLY A C 1
ATOM 1410 O O . GLY A 1 172 ? 4.352 -7.543 12.844 1 87.38 172 GLY A O 1
ATOM 1411 N N . GLY A 1 173 ? 4.273 -5.715 14.055 1 87.25 173 GLY A N 1
ATOM 1412 C CA . GLY A 1 173 ? 3.5 -6.309 15.133 1 87.25 173 GLY A CA 1
ATOM 1413 C C . GLY A 1 173 ? 2.145 -6.82 14.68 1 87.25 173 GLY A C 1
ATOM 1414 O O . GLY A 1 173 ? 1.597 -7.75 15.273 1 87.25 173 GLY A O 1
ATOM 1415 N N . LEU A 1 174 ? 1.572 -6.266 13.633 1 92.38 174 LEU A N 1
ATOM 1416 C CA . LEU A 1 174 ? 0.259 -6.695 13.172 1 92.38 174 LEU A CA 1
ATOM 1417 C C . LEU A 1 174 ? 0.284 -8.164 12.758 1 92.38 174 LEU A C 1
ATOM 1419 O O . LEU A 1 174 ? -0.614 -8.93 13.117 1 92.38 174 LEU A O 1
ATOM 1423 N N . VAL A 1 175 ? 1.328 -8.555 12.062 1 91.88 175 VAL A N 1
ATOM 1424 C CA . VAL A 1 175 ? 1.44 -9.914 11.555 1 91.88 175 VAL A CA 1
ATOM 1425 C C . VAL A 1 175 ? 1.769 -10.875 12.703 1 91.88 175 VAL A C 1
ATOM 1427 O O . VAL A 1 175 ? 1.258 -11.992 12.75 1 91.88 175 VAL A O 1
ATOM 1430 N N . GLU A 1 176 ? 2.52 -10.477 13.633 1 89.06 176 GLU A N 1
ATOM 1431 C CA . GLU A 1 176 ? 2.926 -11.312 14.758 1 89.06 176 GLU A CA 1
ATOM 1432 C C . GLU A 1 176 ? 1.728 -11.695 15.625 1 89.06 176 GLU A C 1
ATOM 1434 O O . GLU A 1 176 ? 1.535 -12.867 15.945 1 89.06 176 GLU A O 1
ATOM 1439 N N . HIS A 1 177 ? 0.967 -10.719 15.898 1 88.25 177 HIS A N 1
ATOM 1440 C CA . HIS A 1 177 ? -0.19 -10.953 16.766 1 88.25 177 HIS A CA 1
ATOM 1441 C C . HIS A 1 177 ? -1.274 -11.727 16.016 1 88.25 177 HIS A C 1
ATOM 1443 O O . HIS A 1 177 ? -1.95 -12.578 16.609 1 88.25 177 HIS A O 1
ATOM 1449 N N . SER A 1 178 ? -1.389 -11.484 14.789 1 92.25 178 SER A N 1
ATOM 1450 C CA . SER A 1 178 ? -2.453 -12.109 14.016 1 92.25 178 SER A CA 1
ATOM 1451 C C . SER A 1 178 ? -2.119 -13.562 13.688 1 92.25 178 SER A C 1
ATOM 1453 O O . SER A 1 178 ? -3.018 -14.383 13.477 1 92.25 178 SER A O 1
ATOM 1455 N N . LYS A 1 179 ? -0.834 -13.93 13.703 1 91.75 179 LYS A N 1
ATOM 1456 C CA . LYS A 1 179 ? -0.448 -15.305 13.398 1 91.75 179 LYS A CA 1
ATOM 1457 C C . LYS A 1 179 ? -0.969 -16.266 14.461 1 91.75 179 LYS A C 1
ATOM 1459 O O . LYS A 1 179 ? -1.498 -17.328 14.133 1 91.75 179 LYS A O 1
ATOM 1464 N N . VAL A 1 180 ? -0.835 -15.867 15.672 1 90.44 180 VAL A N 1
ATOM 1465 C CA . VAL A 1 180 ? -1.272 -16.719 16.781 1 90.44 180 VAL A CA 1
ATOM 1466 C C . VAL A 1 180 ? -2.771 -16.984 16.656 1 90.44 180 VAL A C 1
ATOM 1468 O O . VAL A 1 180 ? -3.217 -18.125 16.828 1 90.44 180 VAL A O 1
ATOM 1471 N N . ILE A 1 181 ? -3.467 -15.984 16.344 1 92.75 181 ILE A N 1
ATOM 1472 C CA . ILE A 1 181 ? -4.914 -16.125 16.203 1 92.75 181 ILE A CA 1
ATOM 1473 C C . ILE A 1 181 ? -5.238 -16.953 14.969 1 92.75 181 ILE A C 1
ATOM 1475 O O . ILE A 1 181 ? -6.125 -17.812 15.008 1 92.75 181 ILE A O 1
ATOM 1479 N N . ALA A 1 182 ? -4.539 -16.703 13.891 1 92.88 182 ALA A N 1
ATOM 1480 C CA . ALA A 1 182 ? -4.762 -17.453 12.656 1 92.88 182 ALA A CA 1
ATOM 1481 C C . ALA A 1 182 ? -4.492 -18.938 12.859 1 92.88 182 ALA A C 1
ATOM 1483 O O . ALA A 1 182 ? -5.273 -19.797 12.414 1 92.88 182 ALA A O 1
ATOM 1484 N N . ASP A 1 183 ? -3.443 -19.312 13.547 1 90.06 183 ASP A N 1
ATOM 1485 C CA . ASP A 1 183 ? -3.1 -20.703 13.797 1 90.06 183 ASP A CA 1
ATOM 1486 C C . ASP A 1 183 ? -4.133 -21.375 14.703 1 90.06 183 ASP A C 1
ATOM 1488 O O . ASP A 1 183 ? -4.531 -22.516 14.461 1 90.06 183 ASP A O 1
ATOM 1492 N N . HIS A 1 184 ? -4.527 -20.609 15.648 1 90.06 184 HIS A N 1
ATOM 1493 C CA . HIS A 1 184 ? -5.52 -21.141 16.578 1 90.06 184 HIS A CA 1
ATOM 1494 C C . HIS A 1 184 ? -6.848 -21.406 15.875 1 90.06 184 HIS A C 1
ATOM 1496 O O . HIS A 1 184 ? -7.488 -22.422 16.109 1 90.06 184 HIS A O 1
ATOM 1502 N N . MET A 1 185 ? -7.258 -20.547 15 1 92 185 MET A N 1
ATOM 1503 C CA . MET A 1 185 ? -8.57 -20.609 14.367 1 92 185 MET A CA 1
ATOM 1504 C C . MET A 1 185 ? -8.625 -21.734 13.344 1 92 185 MET A C 1
ATOM 1506 O O . MET A 1 185 ? -9.703 -22.203 12.984 1 92 185 MET A O 1
ATOM 1510 N N . VAL A 1 186 ? -7.477 -22.172 12.906 1 88.38 186 VAL A N 1
ATOM 1511 C CA . VAL A 1 186 ? -7.441 -23.297 11.977 1 88.38 186 VAL A CA 1
ATOM 1512 C C . VAL A 1 186 ? -7.867 -24.578 12.688 1 88.38 186 VAL A C 1
ATOM 1514 O O . VAL A 1 186 ? -8.547 -25.422 12.102 1 88.38 186 VAL A O 1
ATOM 1517 N N . SER A 1 187 ? -7.523 -24.641 13.945 1 86.69 187 SER A N 1
ATOM 1518 C CA . SER A 1 187 ? -7.812 -25.875 14.68 1 86.69 187 SER A CA 1
ATOM 1519 C C . SER A 1 187 ? -8.922 -25.656 15.711 1 86.69 187 SER A C 1
ATOM 1521 O O . SER A 1 187 ? -9.328 -26.594 16.391 1 86.69 187 SER A O 1
ATOM 1523 N N . GLU A 1 188 ? -9.414 -24.516 15.867 1 88.75 188 GLU A N 1
ATOM 1524 C CA . GLU A 1 188 ? -10.391 -24.188 16.891 1 88.75 188 GLU A CA 1
ATOM 1525 C C . GLU A 1 188 ? -11.664 -25.016 16.75 1 88.75 188 GLU A C 1
ATOM 1527 O O . GLU A 1 188 ? -12.258 -25.438 17.734 1 88.75 188 GLU A O 1
ATOM 1532 N N . HIS A 1 189 ? -12.055 -25.297 15.484 1 84.38 189 HIS A N 1
ATOM 1533 C CA . HIS A 1 189 ? -13.297 -26.016 15.234 1 84.38 189 HIS A CA 1
ATOM 1534 C C . HIS A 1 189 ? -13.18 -27.484 15.672 1 84.38 189 HIS A C 1
ATOM 1536 O O . HIS A 1 189 ? -14.188 -28.141 15.914 1 84.38 189 HIS A O 1
ATOM 1542 N N . GLN A 1 190 ? -11.938 -27.891 15.789 1 80.19 190 GLN A N 1
ATOM 1543 C CA . GLN A 1 190 ? -11.711 -29.281 16.172 1 80.19 190 GLN A CA 1
ATOM 1544 C C . GLN A 1 190 ? -11.633 -29.438 17.688 1 80.19 190 GLN A C 1
ATOM 1546 O O . GLN A 1 190 ? -11.75 -30.547 18.203 1 80.19 190 GLN A O 1
ATOM 1551 N N . LEU A 1 191 ? -11.344 -28.406 18.328 1 75.19 191 LEU A N 1
ATOM 1552 C CA . LEU A 1 191 ? -11.133 -28.484 19.781 1 75.19 191 LEU A CA 1
ATOM 1553 C C . LEU A 1 191 ? -12.43 -28.828 20.5 1 75.19 191 LEU A C 1
ATOM 1555 O O . LEU A 1 191 ? -12.406 -29.578 21.484 1 75.19 191 LEU A O 1
ATOM 1559 N N . ASP A 1 192 ? -13.523 -28.188 20.219 1 61.91 192 ASP A N 1
ATOM 1560 C CA . ASP A 1 192 ? -14.664 -28.344 21.125 1 61.91 192 ASP A CA 1
ATOM 1561 C C . ASP A 1 192 ? -15.711 -29.281 20.516 1 61.91 192 ASP A C 1
ATOM 1563 O O . ASP A 1 192 ? -16.391 -28.938 19.562 1 61.91 192 ASP A O 1
ATOM 1567 N N . GLN A 1 193 ? -15.477 -30.609 20.766 1 61.22 193 GLN A N 1
ATOM 1568 C CA . GLN A 1 193 ? -16.391 -31.688 20.359 1 61.22 193 GLN A CA 1
ATOM 1569 C C . GLN A 1 193 ? -17.688 -31.609 21.141 1 61.22 193 GLN A C 1
ATOM 1571 O O . GLN A 1 193 ? -18.594 -32.438 20.922 1 61.22 193 GLN A O 1
ATOM 1576 N N . GLY A 1 194 ? -17.859 -30.531 21.969 1 65.19 194 GLY A N 1
ATOM 1577 C CA . GLY A 1 194 ? -19.094 -30.578 22.75 1 65.19 194 GLY A CA 1
ATOM 1578 C C . GLY A 1 194 ? -20.219 -29.781 22.141 1 65.19 194 GLY A C 1
ATOM 1579 O O . GLY A 1 194 ? -20.297 -29.672 20.906 1 65.19 194 GLY A O 1
ATOM 1580 N N . ILE A 1 195 ? -21.125 -29.297 22.953 1 78.5 195 ILE A N 1
ATOM 1581 C CA . ILE A 1 195 ? -22.328 -28.562 22.609 1 78.5 195 ILE A CA 1
ATOM 1582 C C . ILE A 1 195 ? -21.953 -27.125 22.219 1 78.5 195 ILE A C 1
ATOM 1584 O O . ILE A 1 195 ? -21.25 -26.438 22.969 1 78.5 195 ILE A O 1
ATOM 1588 N N . ILE A 1 196 ? -22.25 -26.734 21 1 87.12 196 ILE A N 1
ATOM 1589 C CA . ILE A 1 196 ? -22 -25.391 20.484 1 87.12 196 ILE A CA 1
ATOM 1590 C C . ILE A 1 196 ? -23.266 -24.547 20.625 1 87.12 196 ILE A C 1
ATOM 1592 O O . ILE A 1 196 ? -24.328 -24.906 20.109 1 87.12 196 ILE A O 1
ATOM 1596 N N . ASN A 1 197 ? -23.203 -23.531 21.547 1 89.94 197 ASN A N 1
ATOM 1597 C CA . ASN A 1 197 ? -24.297 -22.578 21.703 1 89.94 197 ASN A CA 1
ATOM 1598 C C . ASN A 1 197 ? -23.844 -21.156 21.344 1 89.94 197 ASN A C 1
ATOM 1600 O O . ASN A 1 197 ? -23.172 -20.5 22.141 1 89.94 197 ASN A O 1
ATOM 1604 N N . PRO A 1 198 ? -24.281 -20.656 20.281 1 90.69 198 PRO A N 1
ATOM 1605 C CA . PRO A 1 198 ? -23.844 -19.344 19.812 1 90.69 198 PRO A CA 1
ATOM 1606 C C . PRO A 1 198 ? -24.359 -18.203 20.688 1 90.69 198 PRO A C 1
ATOM 1608 O O . PRO A 1 198 ? -23.766 -17.125 20.734 1 90.69 198 PRO A O 1
ATOM 1611 N N . THR A 1 199 ? -25.438 -18.359 21.438 1 87 199 THR A N 1
ATOM 1612 C CA . THR A 1 199 ? -26.031 -17.297 22.25 1 87 199 THR A CA 1
ATOM 1613 C C . THR A 1 199 ? -25.188 -17.062 23.5 1 87 199 THR A C 1
ATOM 1615 O O . THR A 1 199 ? -25.109 -15.93 24 1 87 199 THR A O 1
ATOM 1618 N N . THR A 1 200 ? -24.609 -18.125 24.016 1 87.06 200 THR A N 1
ATOM 1619 C CA . THR A 1 200 ? -23.797 -18 25.234 1 87.06 200 THR A CA 1
ATOM 1620 C C . THR A 1 200 ? -22.312 -18.109 24.922 1 87.06 200 THR A C 1
ATOM 1622 O O . THR A 1 200 ? -21.484 -18.078 25.828 1 87.06 200 THR A O 1
ATOM 1625 N N . MET A 1 201 ? -22.016 -18.219 23.75 1 89.75 201 MET A N 1
ATOM 1626 C CA . MET A 1 201 ? -20.656 -18.344 23.266 1 89.75 201 MET A CA 1
ATOM 1627 C C . MET A 1 201 ? -20 -19.609 23.781 1 89.75 201 MET A C 1
ATOM 1629 O O . MET A 1 201 ? -18.766 -19.734 23.781 1 89.75 201 MET A O 1
ATOM 1633 N N . GLU A 1 202 ? -20.828 -20.531 24.25 1 89.12 202 GLU A N 1
ATOM 1634 C CA . GLU A 1 202 ? -20.281 -21.812 24.688 1 89.12 202 GLU A CA 1
ATOM 1635 C C . GLU A 1 202 ? -19.75 -22.609 23.5 1 89.12 202 GLU A C 1
ATOM 1637 O O . GLU A 1 202 ? -20.422 -22.766 22.484 1 89.12 202 GLU A O 1
ATOM 1642 N N . GLY A 1 203 ? -18.531 -23.031 23.562 1 88.81 203 GLY A N 1
ATOM 1643 C CA . GLY A 1 203 ? -17.938 -23.828 22.484 1 88.81 203 GLY A CA 1
ATOM 1644 C C . GLY A 1 203 ? -17.094 -22.984 21.531 1 88.81 203 GLY A C 1
ATOM 1645 O O . GLY A 1 203 ? -16.438 -23.531 20.641 1 88.81 203 GLY A O 1
ATOM 1646 N N . TYR A 1 204 ? -17.172 -21.703 21.672 1 92 204 TYR A N 1
ATOM 1647 C CA . TYR A 1 204 ? -16.344 -20.797 20.859 1 92 204 TYR A CA 1
ATOM 1648 C C . TYR A 1 204 ? -15.102 -20.375 21.625 1 92 204 TYR A C 1
ATOM 1650 O O . TYR A 1 204 ? -15.18 -19.516 22.516 1 92 204 TYR A O 1
ATOM 1658 N N . SER A 1 205 ? -14 -20.938 21.25 1 90.25 205 SER A N 1
ATOM 1659 C CA . SER A 1 205 ? -12.766 -20.672 21.969 1 90.25 205 SER A CA 1
ATOM 1660 C C . SER A 1 205 ? -11.93 -19.609 21.266 1 90.25 205 SER A C 1
ATOM 1662 O O . SER A 1 205 ? -10.75 -19.812 21 1 90.25 205 SER A O 1
ATOM 1664 N N . TYR A 1 206 ? -12.516 -18.469 21.094 1 93.44 206 TYR A N 1
ATOM 1665 C CA . TYR A 1 206 ? -11.781 -17.344 20.5 1 93.44 206 TYR A CA 1
ATOM 1666 C C . TYR A 1 206 ? -10.891 -16.672 21.531 1 93.44 206 TYR A C 1
ATOM 1668 O O . TYR A 1 206 ? -11.289 -16.484 22.688 1 93.44 206 TYR A O 1
ATOM 1676 N N . ILE A 1 207 ? -9.75 -16.297 21.156 1 92.38 207 ILE A N 1
ATOM 1677 C CA . ILE A 1 207 ? -8.805 -15.688 22.078 1 92.38 207 ILE A CA 1
ATOM 1678 C C . ILE A 1 207 ? -9.195 -14.242 22.359 1 92.38 207 ILE A C 1
ATOM 1680 O O . ILE A 1 207 ? -9.336 -13.438 21.438 1 92.38 207 ILE A O 1
ATOM 1684 N N . PHE A 1 208 ? -9.375 -13.922 23.578 1 94.06 208 PHE A N 1
ATOM 1685 C CA . PHE A 1 208 ? -9.703 -12.57 24 1 94.06 208 PHE A CA 1
ATOM 1686 C C . PHE A 1 208 ? -8.445 -11.797 24.375 1 94.06 208 PHE A C 1
ATOM 1688 O O . PHE A 1 208 ? -8.273 -10.648 23.969 1 94.06 208 PHE A O 1
ATOM 1695 N N . HIS A 1 209 ? -7.602 -12.461 25.109 1 90.88 209 HIS A N 1
ATOM 1696 C CA . HIS A 1 209 ? -6.375 -11.812 25.547 1 90.88 209 HIS A CA 1
ATOM 1697 C C . HIS A 1 209 ? -5.258 -12.828 25.75 1 90.88 209 HIS A C 1
ATOM 1699 O O . HIS A 1 209 ? -5.52 -13.992 26.062 1 90.88 209 HIS A O 1
ATOM 1705 N N . GLY A 1 210 ? -3.984 -12.344 25.5 1 86.5 210 GLY A N 1
ATOM 1706 C CA . GLY A 1 210 ? -2.82 -13.172 25.766 1 86.5 210 GLY A CA 1
ATOM 1707 C C . GLY A 1 210 ? -2.084 -13.578 24.5 1 86.5 210 GLY A C 1
ATOM 1708 O O . GLY A 1 210 ? -1.113 -14.336 24.562 1 86.5 210 GLY A O 1
ATOM 1709 N N . GLU A 1 211 ? -2.463 -13.094 23.391 1 84.94 211 GLU A N 1
ATOM 1710 C CA . GLU A 1 211 ? -1.868 -13.484 22.125 1 84.94 211 GLU A CA 1
ATOM 1711 C C . GLU A 1 211 ? -0.423 -13 22.016 1 84.94 211 GLU A C 1
ATOM 1713 O O . GLU A 1 211 ? 0.4 -13.641 21.344 1 84.94 211 GLU A O 1
ATOM 1718 N N . MET A 1 212 ? -0.123 -11.992 22.688 1 81.06 212 MET A N 1
ATOM 1719 C CA . MET A 1 212 ? 1.225 -11.438 22.594 1 81.06 212 MET A CA 1
ATOM 1720 C C . MET A 1 212 ? 2.242 -12.359 23.25 1 81.06 212 MET A C 1
ATOM 1722 O O . MET A 1 212 ? 3.359 -12.516 22.766 1 81.06 212 MET A O 1
ATOM 1726 N N . LYS A 1 213 ? 1.892 -12.969 24.234 1 78.5 213 LYS A N 1
ATOM 1727 C CA . LYS A 1 213 ? 2.783 -13.898 24.922 1 78.5 213 LYS A CA 1
ATOM 1728 C C . LYS A 1 213 ? 2.932 -15.203 24.141 1 78.5 213 LYS A C 1
ATOM 1730 O O . LYS A 1 213 ? 4.004 -15.812 24.125 1 78.5 213 LYS A O 1
ATOM 1735 N N . LEU A 1 214 ? 1.918 -15.469 23.484 1 79.94 214 LEU A N 1
ATOM 1736 C CA . LEU A 1 214 ? 1.924 -16.688 22.688 1 79.94 214 LEU A CA 1
ATOM 1737 C C . LEU A 1 214 ? 2.727 -16.5 21.406 1 79.94 214 LEU A C 1
ATOM 1739 O O . LEU A 1 214 ? 3.27 -17.469 20.859 1 79.94 214 LEU A O 1
ATOM 1743 N N . ALA A 1 215 ? 2.777 -15.312 20.922 1 76.44 215 ALA A N 1
ATOM 1744 C CA . ALA A 1 215 ? 3.469 -14.992 19.672 1 76.44 215 ALA A CA 1
ATOM 1745 C C . ALA A 1 215 ? 4.973 -15.195 19.812 1 76.44 215 ALA A C 1
ATOM 1747 O O . ALA A 1 215 ? 5.676 -15.398 18.812 1 76.44 215 ALA A O 1
ATOM 1748 N N . SER A 1 216 ? 5.445 -15.25 21 1 75.38 216 SER A N 1
ATOM 1749 C CA . SER A 1 216 ? 6.879 -15.406 21.234 1 75.38 216 SER A CA 1
ATOM 1750 C C . SER A 1 216 ? 7.293 -16.875 21.219 1 75.38 216 SER A C 1
ATOM 1752 O O . SER A 1 216 ? 8.477 -17.188 21.109 1 75.38 216 SER A O 1
ATOM 1754 N N . LEU A 1 217 ? 6.281 -17.656 21.141 1 77.69 217 LEU A N 1
ATOM 1755 C CA . LEU A 1 217 ? 6.582 -19.078 21.125 1 77.69 217 LEU A CA 1
ATOM 1756 C C . LEU A 1 217 ? 6.848 -19.562 19.703 1 77.69 217 LEU A C 1
ATOM 1758 O O . LEU A 1 217 ? 6.176 -19.141 18.766 1 77.69 217 LEU A O 1
ATOM 1762 N N . LEU A 1 218 ? 7.898 -20.359 19.578 1 77.44 218 LEU A N 1
ATOM 1763 C CA . LEU A 1 218 ? 8.227 -20.938 18.281 1 77.44 218 LEU A CA 1
ATOM 1764 C C . LEU A 1 218 ? 7.324 -22.125 17.984 1 77.44 218 LEU A C 1
ATOM 1766 O O . LEU A 1 218 ? 6.992 -22.906 18.875 1 77.44 218 LEU A O 1
ATOM 1770 N N . PRO A 1 219 ? 6.98 -22.203 16.703 1 80.25 219 PRO A N 1
ATOM 1771 C CA . PRO A 1 219 ? 6.141 -23.328 16.328 1 80.25 219 PRO A CA 1
ATOM 1772 C C . PRO A 1 219 ? 6.883 -24.672 16.406 1 80.25 219 PRO A C 1
ATOM 1774 O O . PRO A 1 219 ? 8.117 -24.703 16.344 1 80.25 219 PRO A O 1
ATOM 1777 N N . ALA A 1 220 ? 6.074 -25.656 16.625 1 79.12 220 ALA A N 1
ATOM 1778 C CA . ALA A 1 220 ? 6.66 -26.984 16.766 1 79.12 220 ALA A CA 1
ATOM 1779 C C . ALA A 1 220 ? 6.363 -27.844 15.531 1 79.12 220 ALA A C 1
ATOM 1781 O O . ALA A 1 220 ? 5.387 -27.594 14.82 1 79.12 220 ALA A O 1
ATOM 1782 N N . ALA A 1 221 ? 7.242 -28.797 15.164 1 81.75 221 ALA A N 1
ATOM 1783 C CA . ALA A 1 221 ? 7.094 -29.75 14.07 1 81.75 221 ALA A CA 1
ATOM 1784 C C . ALA A 1 221 ? 5.898 -30.672 14.305 1 81.75 221 ALA A C 1
ATOM 1786 O O . ALA A 1 221 ? 5.465 -30.844 15.445 1 81.75 221 ALA A O 1
ATOM 1787 N N . PRO A 1 222 ? 5.152 -31.172 13.273 1 81.56 222 PRO A N 1
ATOM 1788 C CA . PRO A 1 222 ? 5.586 -31.203 11.875 1 81.56 222 PRO A CA 1
ATOM 1789 C C . PRO A 1 222 ? 4.996 -30.062 11.055 1 81.56 222 PRO A C 1
ATOM 1791 O O . PRO A 1 222 ? 5.508 -29.734 9.984 1 81.56 222 PRO A O 1
ATOM 1794 N N . GLU A 1 223 ? 3.9 -29.453 11.547 1 80.94 223 GLU A N 1
ATOM 1795 C CA . GLU A 1 223 ? 3.225 -28.453 10.734 1 80.94 223 GLU A CA 1
ATOM 1796 C C . GLU A 1 223 ? 3.756 -27.047 11.031 1 80.94 223 GLU A C 1
ATOM 1798 O O . GLU A 1 223 ? 3.529 -26.109 10.266 1 80.94 223 GLU A O 1
ATOM 1803 N N . TYR A 1 224 ? 4.57 -26.906 12.031 1 85.56 224 TYR A N 1
ATOM 1804 C CA . TYR A 1 224 ? 5.184 -25.641 12.438 1 85.56 224 TYR A CA 1
ATOM 1805 C C . TYR A 1 224 ? 4.129 -24.562 12.656 1 85.56 224 TYR A C 1
ATOM 1807 O O . TYR A 1 224 ? 4.25 -23.453 12.141 1 85.56 224 TYR A O 1
ATOM 1815 N N . ARG A 1 225 ? 3.064 -25 13.344 1 82.38 225 ARG A N 1
ATOM 1816 C CA . ARG A 1 225 ? 2.002 -24.109 13.805 1 82.38 225 ARG A CA 1
ATOM 1817 C C . ARG A 1 225 ? 1.982 -24.016 15.328 1 82.38 225 ARG A C 1
ATOM 1819 O O . ARG A 1 225 ? 2.459 -24.922 16.016 1 82.38 225 ARG A O 1
ATOM 1826 N N . VAL A 1 226 ? 1.545 -22.875 15.758 1 77.69 226 VAL A N 1
ATOM 1827 C CA . VAL A 1 226 ? 1.428 -22.719 17.203 1 77.69 226 VAL A CA 1
ATOM 1828 C C . VAL A 1 226 ? 0.134 -23.359 17.688 1 77.69 226 VAL A C 1
ATOM 1830 O O . VAL A 1 226 ? -0.957 -23 17.25 1 77.69 226 VAL A O 1
ATOM 1833 N N . GLU A 1 227 ? 0.251 -24.484 18.328 1 74.19 227 GLU A N 1
ATOM 1834 C CA . GLU A 1 227 ? -0.938 -25.109 18.891 1 74.19 227 GLU A CA 1
ATOM 1835 C C . GLU A 1 227 ? -1.087 -24.766 20.375 1 74.19 227 GLU A C 1
ATOM 1837 O O . GLU A 1 227 ? -0.144 -24.922 21.156 1 74.19 227 GLU A O 1
ATOM 1842 N N . LEU A 1 228 ? -2.16 -24.094 20.688 1 72.62 228 LEU A N 1
ATOM 1843 C CA . LEU A 1 228 ? -2.422 -23.609 22.031 1 72.62 228 LEU A CA 1
ATOM 1844 C C . LEU A 1 228 ? -2.469 -24.781 23.016 1 72.62 228 LEU A C 1
ATOM 1846 O O . LEU A 1 228 ? -2.113 -24.625 24.188 1 72.62 228 LEU A O 1
ATOM 1850 N N . LYS A 1 229 ? -2.975 -25.875 22.531 1 61.78 229 LYS A N 1
ATOM 1851 C CA . LYS A 1 229 ? -3.09 -27 23.453 1 61.78 229 LYS A CA 1
ATOM 1852 C C . LYS A 1 229 ? -1.737 -27.344 24.062 1 61.78 229 LYS A C 1
ATOM 1854 O O . LYS A 1 229 ? -1.664 -27.781 25.219 1 61.78 229 LYS A O 1
ATOM 1859 N N . GLU A 1 230 ? -0.766 -27.109 23.328 1 57.22 230 GLU A N 1
ATOM 1860 C CA . GLU A 1 230 ? 0.551 -27.562 23.75 1 57.22 230 GLU A CA 1
ATOM 1861 C C . GLU A 1 230 ? 1.235 -26.531 24.641 1 57.22 230 GLU A C 1
ATOM 1863 O O . GLU A 1 230 ? 2.213 -26.844 25.328 1 57.22 230 GLU A O 1
ATOM 1868 N N . VAL A 1 231 ? 0.556 -25.297 24.578 1 58.75 231 VAL A N 1
ATOM 1869 C CA . VAL A 1 231 ? 1.287 -24.266 25.297 1 58.75 231 VAL A CA 1
ATOM 1870 C C . VAL A 1 231 ? 0.661 -24.062 26.672 1 58.75 231 VAL A C 1
ATOM 1872 O O . VAL A 1 231 ? -0.344 -23.359 26.812 1 58.75 231 VAL A O 1
ATOM 1875 N N . THR A 1 232 ? 0.791 -24.906 27.594 1 57.69 232 THR A N 1
ATOM 1876 C CA . THR A 1 232 ? 0.247 -24.891 28.953 1 57.69 232 THR A CA 1
ATOM 1877 C C . THR A 1 232 ? 0.782 -23.688 29.734 1 57.69 232 THR A C 1
ATOM 1879 O O . THR A 1 232 ? 0.165 -23.25 30.703 1 57.69 232 THR A O 1
ATOM 1882 N N . SER A 1 233 ? 1.783 -23.141 29.312 1 60.66 233 SER A N 1
ATOM 1883 C CA . SER A 1 233 ? 2.496 -22.25 30.234 1 60.66 233 SER A CA 1
ATOM 1884 C C . SER A 1 233 ? 1.98 -20.828 30.125 1 60.66 233 SER A C 1
ATOM 1886 O O . SER A 1 233 ? 2.199 -20.016 31.031 1 60.66 233 SER A O 1
ATOM 1888 N N . VAL A 1 234 ? 1.229 -20.594 29.047 1 64.38 234 VAL A N 1
ATOM 1889 C CA . VAL A 1 234 ? 0.861 -19.188 28.922 1 64.38 234 VAL A CA 1
ATOM 1890 C C . VAL A 1 234 ? -0.639 -19.016 29.156 1 64.38 234 VAL A C 1
ATOM 1892 O O . VAL A 1 234 ? -1.448 -19.734 28.562 1 64.38 234 VAL A O 1
ATOM 1895 N N . LYS A 1 235 ? -0.882 -18.297 30.094 1 73.81 235 LYS A N 1
ATOM 1896 C CA . LYS A 1 235 ? -2.27 -18.016 30.453 1 73.81 235 LYS A CA 1
ATOM 1897 C C . LYS A 1 235 ? -2.947 -17.156 29.375 1 73.81 235 LYS A C 1
ATOM 1899 O O . LYS A 1 235 ? -2.455 -16.078 29.047 1 73.81 235 LYS A O 1
ATOM 1904 N N . TYR A 1 236 ? -3.869 -17.781 28.594 1 83.56 236 TYR A N 1
ATOM 1905 C CA . TYR A 1 236 ? -4.684 -17 27.656 1 83.56 236 TYR A CA 1
ATOM 1906 C C . TYR A 1 236 ? -6.16 -17.094 28.031 1 83.56 236 TYR A C 1
ATOM 1908 O O . TYR A 1 236 ? -6.574 -18 28.75 1 83.56 236 TYR A O 1
ATOM 1916 N N . ILE A 1 237 ? -6.871 -16 27.766 1 90.81 237 ILE A N 1
ATOM 1917 C CA . ILE A 1 237 ? -8.289 -15.891 28.078 1 90.81 237 ILE A CA 1
ATOM 1918 C C . ILE A 1 237 ? -9.117 -16.031 26.812 1 90.81 237 ILE A C 1
ATOM 1920 O O . ILE A 1 237 ? -8.789 -15.43 25.781 1 90.81 237 ILE A O 1
ATOM 1924 N N . THR A 1 238 ? -10.078 -16.859 26.859 1 91.31 238 THR A N 1
ATOM 1925 C CA . THR A 1 238 ? -10.977 -17.031 25.719 1 91.31 238 THR A CA 1
ATOM 1926 C C . THR A 1 238 ? -12.297 -16.312 25.953 1 91.31 238 THR A C 1
ATOM 1928 O O . THR A 1 238 ? -12.594 -15.906 27.078 1 91.31 238 THR A O 1
ATOM 1931 N N . ILE A 1 239 ? -13.047 -16.094 24.906 1 93.81 239 ILE A N 1
ATOM 1932 C CA . ILE A 1 239 ? -14.297 -15.344 24.984 1 93.81 239 ILE A CA 1
ATOM 1933 C C . ILE A 1 239 ? -15.312 -16.141 25.812 1 93.81 239 ILE A C 1
ATOM 1935 O O . ILE A 1 239 ? -16.125 -15.547 26.516 1 93.81 239 ILE A O 1
ATOM 1939 N N . ASP A 1 240 ? -15.328 -17.438 25.766 1 90.38 240 ASP A N 1
ATOM 1940 C CA . ASP A 1 240 ? -16.234 -18.266 26.547 1 90.38 240 ASP A CA 1
ATOM 1941 C C . ASP A 1 240 ? -16 -18.078 28.047 1 90.38 240 ASP A C 1
ATOM 1943 O O . ASP A 1 240 ? -16.953 -17.953 28.812 1 90.38 240 ASP A O 1
ATOM 1947 N N . SER A 1 241 ? -14.727 -17.938 28.422 1 89.31 241 SER A N 1
ATOM 1948 C CA . SER A 1 241 ? -14.391 -17.703 29.828 1 89.31 241 SER A CA 1
ATOM 1949 C C . SER A 1 241 ? -14.852 -16.328 30.281 1 89.31 241 SER A C 1
ATOM 1951 O O . SER A 1 241 ? -15.305 -16.156 31.422 1 89.31 241 SER A O 1
ATOM 1953 N N . VAL A 1 242 ? -14.734 -15.375 29.406 1 92.5 242 VAL A N 1
ATOM 1954 C CA . VAL A 1 242 ? -15.164 -14.016 29.719 1 92.5 242 VAL A CA 1
ATOM 1955 C C . VAL A 1 242 ? -16.688 -13.977 29.891 1 92.5 242 VAL A C 1
ATOM 1957 O O . VAL A 1 242 ? -17.188 -13.352 30.828 1 92.5 242 VAL A O 1
ATOM 1960 N N . TRP A 1 243 ? -17.359 -14.648 29.016 1 91.56 243 TRP A N 1
ATOM 1961 C CA . TRP A 1 243 ? -18.812 -14.711 29.062 1 91.56 243 TRP A CA 1
ATOM 1962 C C . TRP A 1 243 ? -19.281 -15.336 30.375 1 91.56 243 TRP A C 1
ATOM 1964 O O . TRP A 1 243 ? -20.188 -14.812 31.031 1 91.56 243 TRP A O 1
ATOM 1974 N N . ARG A 1 244 ? -18.672 -16.359 30.844 1 88.81 244 ARG A N 1
ATOM 1975 C CA . ARG A 1 244 ? -19.016 -17.031 32.094 1 88.81 244 ARG A CA 1
ATOM 1976 C C . ARG A 1 244 ? -18.75 -16.141 33.312 1 88.81 244 ARG A C 1
ATOM 1978 O O . ARG A 1 244 ? -19.531 -16.125 34.25 1 88.81 244 ARG A O 1
ATOM 1985 N N . TRP A 1 245 ? -17.688 -15.523 33.156 1 90.12 245 TRP A N 1
ATOM 1986 C CA . TRP A 1 245 ? -17.328 -14.609 34.25 1 90.12 245 TRP A CA 1
ATOM 1987 C C . TRP A 1 245 ? -18.375 -13.516 34.375 1 90.12 245 TRP A C 1
ATOM 1989 O O . TRP A 1 245 ? -18.797 -13.203 35.5 1 90.12 245 TRP A O 1
ATOM 1999 N N . ILE A 1 246 ? -18.828 -12.891 33.312 1 89.81 246 ILE A N 1
ATOM 2000 C CA . ILE A 1 246 ? -19.812 -11.812 33.344 1 89.81 246 ILE A CA 1
ATOM 2001 C C . ILE A 1 246 ? -21.125 -12.336 33.906 1 89.81 246 ILE A C 1
ATOM 2003 O O . ILE A 1 246 ? -21.781 -11.656 34.719 1 89.81 246 ILE A O 1
ATOM 2007 N N . GLU A 1 247 ? -21.484 -13.555 33.531 1 87.31 247 GLU A N 1
ATOM 2008 C CA . GLU A 1 247 ? -22.734 -14.148 34 1 87.31 247 GLU A CA 1
ATOM 2009 C C . GLU A 1 247 ? -22.656 -14.469 35.5 1 87.31 247 GLU A C 1
ATOM 2011 O O . GLU A 1 247 ? -23.672 -14.375 36.188 1 87.31 247 GLU A O 1
ATOM 2016 N N . SER A 1 248 ? -21.516 -14.812 35.875 1 84.81 248 SER A N 1
ATOM 2017 C CA . SER A 1 248 ? -21.344 -15.219 37.281 1 84.81 248 SER A CA 1
ATOM 2018 C C . SER A 1 248 ? -21.359 -14.008 38.219 1 84.81 248 SER A C 1
ATOM 2020 O O . SER A 1 248 ? -21.656 -14.133 39.406 1 84.81 248 SER A O 1
ATOM 2022 N N . ARG A 1 249 ? -20.984 -12.852 37.781 1 82.38 249 ARG A N 1
ATOM 2023 C CA . ARG A 1 249 ? -20.844 -11.672 38.656 1 82.38 249 ARG A CA 1
ATOM 2024 C C . ARG A 1 249 ? -22.203 -11.07 38.969 1 82.38 249 ARG A C 1
ATOM 2026 O O . ARG A 1 249 ? -22.344 -10.344 39.969 1 82.38 249 ARG A O 1
ATOM 2033 N N . GLY A 1 250 ? -23.219 -11.469 38.438 1 74.69 250 GLY A N 1
ATOM 2034 C CA . GLY A 1 250 ? -24.562 -11.016 38.75 1 74.69 250 GLY A CA 1
ATOM 2035 C C . GLY A 1 250 ? -24.688 -9.5 38.75 1 74.69 250 GLY A C 1
ATOM 2036 O O . GLY A 1 250 ? -25.062 -8.906 39.75 1 74.69 250 GLY A O 1
ATOM 2037 N N . PHE A 1 251 ? -24.453 -8.805 37.656 1 80.69 251 PHE A N 1
ATOM 2038 C CA . PHE A 1 251 ? -24.641 -7.367 37.531 1 80.69 251 PHE A CA 1
ATOM 2039 C C . PHE A 1 251 ? -26.047 -6.965 37.938 1 80.69 251 PHE A C 1
ATOM 2041 O O . PHE A 1 251 ? -27 -7.703 37.719 1 80.69 251 PHE A O 1
ATOM 2048 N N . GLU A 1 252 ? -26.156 -5.836 38.688 1 79.25 252 GLU A N 1
ATOM 2049 C CA . GLU A 1 252 ? -27.469 -5.359 39.125 1 79.25 252 GLU A CA 1
ATOM 2050 C C . GLU A 1 252 ? -28.375 -5.031 37.969 1 79.25 252 GLU A C 1
ATOM 2052 O O . GLU A 1 252 ? -29.562 -5.309 38 1 79.25 252 GLU A O 1
ATOM 2057 N N . HIS A 1 253 ? -27.766 -4.414 37 1 82.06 253 HIS A N 1
ATOM 2058 C CA . HIS A 1 253 ? -28.5 -4.047 35.812 1 82.06 253 HIS A CA 1
ATOM 2059 C C . HIS A 1 253 ? -28.172 -4.977 34.656 1 82.06 253 HIS A C 1
ATOM 2061 O O . HIS A 1 253 ? -27 -5.066 34.25 1 82.06 253 HIS A O 1
ATOM 2067 N N . LYS A 1 254 ? -29.125 -5.637 34.156 1 83 254 LYS A N 1
ATOM 2068 C CA . LYS A 1 254 ? -28.969 -6.574 33.031 1 83 254 LYS A CA 1
ATOM 2069 C C . LYS A 1 254 ? -28.375 -5.887 31.812 1 83 254 LYS A C 1
ATOM 2071 O O . LYS A 1 254 ? -27.594 -6.492 31.062 1 83 254 LYS A O 1
ATOM 2076 N N . GLU A 1 255 ? -28.719 -4.602 31.641 1 83.81 255 GLU A N 1
ATOM 2077 C CA . GLU A 1 255 ? -28.219 -3.844 30.5 1 83.81 255 GLU A CA 1
ATOM 2078 C C . GLU A 1 255 ? -26.719 -3.656 30.578 1 83.81 255 GLU A C 1
ATOM 2080 O O . GLU A 1 255 ? -26.031 -3.637 29.547 1 83.81 255 GLU A O 1
ATOM 2085 N N . THR A 1 256 ? -26.297 -3.582 31.734 1 86.5 256 THR A N 1
ATOM 2086 C CA . THR A 1 256 ? -24.859 -3.418 31.906 1 86.5 256 THR A CA 1
ATOM 2087 C C . THR A 1 256 ? -24.125 -4.711 31.578 1 86.5 256 THR A C 1
ATOM 2089 O O . THR A 1 256 ? -23.062 -4.684 30.953 1 86.5 256 THR A O 1
ATOM 2092 N N . ALA A 1 257 ? -24.672 -5.75 31.984 1 88.44 257 ALA A N 1
ATOM 2093 C CA . ALA A 1 257 ? -24.062 -7.039 31.672 1 88.44 257 ALA A CA 1
ATOM 2094 C C . ALA A 1 257 ? -24.016 -7.27 30.172 1 88.44 257 ALA A C 1
ATOM 2096 O O . ALA A 1 257 ? -23.016 -7.734 29.625 1 88.44 257 ALA A O 1
ATOM 2097 N N . GLU A 1 258 ? -25.094 -6.875 29.547 1 88.56 258 GLU A N 1
ATOM 2098 C CA . GLU A 1 258 ? -25.156 -7.031 28.094 1 88.56 258 GLU A CA 1
ATOM 2099 C C . GLU A 1 258 ? -24.172 -6.109 27.406 1 88.56 258 GLU A C 1
ATOM 2101 O O . GLU A 1 258 ? -23.578 -6.477 26.375 1 88.56 258 GLU A O 1
ATOM 2106 N N . GLY A 1 259 ? -24.031 -4.988 27.953 1 87.81 259 GLY A N 1
ATOM 2107 C CA . GLY A 1 259 ? -23.047 -4.066 27.422 1 87.81 259 GLY A CA 1
ATOM 2108 C C . GLY A 1 259 ? -21.625 -4.59 27.516 1 87.81 259 GLY A C 1
ATOM 2109 O O . GLY A 1 259 ? -20.844 -4.461 26.578 1 87.81 259 GLY A O 1
ATOM 2110 N N . TYR A 1 260 ? -21.328 -5.203 28.609 1 90.69 260 TYR A N 1
ATOM 2111 C CA . TYR A 1 260 ? -20.016 -5.797 28.812 1 90.69 260 TYR A CA 1
ATOM 2112 C C . TYR A 1 260 ? -19.781 -6.945 27.844 1 90.69 260 TYR A C 1
ATOM 2114 O O . TYR A 1 260 ? -18.703 -7.078 27.266 1 90.69 260 TYR A O 1
ATOM 2122 N N . LYS A 1 261 ? -20.828 -7.703 27.688 1 92.19 261 LYS A N 1
ATOM 2123 C CA . LYS A 1 261 ? -20.734 -8.828 26.766 1 92.19 261 LYS A CA 1
ATOM 2124 C C . LYS A 1 261 ? -20.516 -8.352 25.328 1 92.19 261 LYS A C 1
ATOM 2126 O O . LYS A 1 261 ? -19.672 -8.883 24.609 1 92.19 261 LYS A O 1
ATOM 2131 N N . ASP A 1 262 ? -21.219 -7.285 24.953 1 93.12 262 ASP A N 1
ATOM 2132 C CA . ASP A 1 262 ? -21.109 -6.75 23.594 1 93.12 262 ASP A CA 1
ATOM 2133 C C . ASP A 1 262 ? -19.719 -6.168 23.344 1 93.12 262 ASP A C 1
ATOM 2135 O O . ASP A 1 262 ? -19.125 -6.383 22.281 1 93.12 262 ASP A O 1
ATOM 2139 N N . ILE A 1 263 ? -19.203 -5.582 24.281 1 93.69 263 ILE A N 1
ATOM 2140 C CA . ILE A 1 263 ? -17.875 -4.977 24.125 1 93.69 263 ILE A CA 1
ATOM 2141 C C . ILE A 1 263 ? -16.812 -6.07 24.078 1 93.69 263 ILE A C 1
ATOM 2143 O O . ILE A 1 263 ? -15.875 -5.988 23.281 1 93.69 263 ILE A O 1
ATOM 2147 N N . ALA A 1 264 ? -16.984 -7.043 24.891 1 95.5 264 ALA A N 1
ATOM 2148 C CA . ALA A 1 264 ? -16.031 -8.156 24.891 1 95.5 264 ALA A CA 1
ATOM 2149 C C . ALA A 1 264 ? -16.062 -8.891 23.547 1 95.5 264 ALA A C 1
ATOM 2151 O O . ALA A 1 264 ? -15.016 -9.234 23 1 95.5 264 ALA A O 1
ATOM 2152 N N . LEU A 1 265 ? -17.25 -9.07 23.094 1 96.25 265 LEU A N 1
ATOM 2153 C CA . LEU A 1 265 ? -17.406 -9.742 21.812 1 96.25 265 LEU A CA 1
ATOM 2154 C C . LEU A 1 265 ? -16.812 -8.891 20.688 1 96.25 265 LEU A C 1
ATOM 2156 O O . LEU A 1 265 ? -16.109 -9.406 19.812 1 96.25 265 LEU A O 1
ATOM 2160 N N . SER A 1 266 ? -17.109 -7.609 20.672 1 96.44 266 SER A N 1
ATOM 2161 C CA . SER A 1 266 ? -16.562 -6.711 19.641 1 96.44 266 SER A CA 1
ATOM 2162 C C . SER A 1 266 ? -15.047 -6.711 19.656 1 96.44 266 SER A C 1
ATOM 2164 O O . SER A 1 266 ? -14.414 -6.703 18.594 1 96.44 266 SER A O 1
ATOM 2166 N N . PHE A 1 267 ? -14.508 -6.766 20.766 1 96.31 267 PHE A N 1
ATOM 2167 C CA . PHE A 1 267 ? -13.055 -6.766 20.906 1 96.31 267 PHE A CA 1
ATOM 2168 C C . PHE A 1 267 ? -12.461 -8.055 20.344 1 96.31 267 PHE A C 1
ATOM 2170 O O . PHE A 1 267 ? -11.422 -8.039 19.688 1 96.31 267 PHE A O 1
ATOM 2177 N N . THR A 1 268 ? -13.102 -9.117 20.656 1 96.88 268 THR A N 1
ATOM 2178 C CA . THR A 1 268 ? -12.641 -10.406 20.141 1 96.88 268 THR A CA 1
ATOM 2179 C C . THR A 1 268 ? -12.781 -10.469 18.625 1 96.88 268 THR A C 1
ATOM 2181 O O . THR A 1 268 ? -11.875 -10.938 17.938 1 96.88 268 THR A O 1
ATOM 2184 N N . LEU A 1 269 ? -13.898 -9.953 18.109 1 97.62 269 LEU A N 1
ATOM 2185 C CA . LEU A 1 269 ? -14.125 -9.945 16.672 1 97.62 269 LEU A CA 1
ATOM 2186 C C . LEU A 1 269 ? -13.125 -9.039 15.961 1 97.62 269 LEU A C 1
ATOM 2188 O O . LEU A 1 269 ? -12.688 -9.344 14.852 1 97.62 269 LEU A O 1
ATOM 2192 N N . PHE A 1 270 ? -12.75 -8.008 16.609 1 97.31 270 PHE A N 1
ATOM 2193 C CA . PHE A 1 270 ? -11.734 -7.105 16.094 1 97.31 270 PHE A CA 1
ATOM 2194 C C . PHE A 1 270 ? -10.422 -7.848 15.867 1 97.31 270 PHE A C 1
ATOM 2196 O O . PHE A 1 270 ? -9.773 -7.676 14.836 1 97.31 270 PHE A O 1
ATOM 2203 N N . LYS A 1 271 ? -10.078 -8.68 16.766 1 95.81 271 LYS A N 1
ATOM 2204 C CA . LYS A 1 271 ? -8.852 -9.461 16.641 1 95.81 271 LYS A CA 1
ATOM 2205 C C . LYS A 1 271 ? -8.938 -10.453 15.484 1 95.81 271 LYS A C 1
ATOM 2207 O O . LYS A 1 271 ? -7.953 -10.688 14.781 1 95.81 271 LYS A O 1
ATOM 2212 N N . LEU A 1 272 ? -10.086 -10.961 15.312 1 97.06 272 LEU A N 1
ATOM 2213 C CA . LEU A 1 272 ? -10.297 -11.883 14.211 1 97.06 272 LEU A CA 1
ATOM 2214 C C . LEU A 1 272 ? -10.242 -11.156 12.875 1 97.06 272 LEU A C 1
ATOM 2216 O O . LEU A 1 272 ? -9.719 -11.688 11.891 1 97.06 272 LEU A O 1
ATOM 2220 N N . LEU A 1 273 ? -10.75 -9.93 12.852 1 97.31 273 LEU A N 1
ATOM 2221 C CA . LEU A 1 273 ? -10.82 -9.164 11.617 1 97.31 273 LEU A CA 1
ATOM 2222 C C . LEU A 1 273 ? -9.438 -8.68 11.195 1 97.31 273 LEU A C 1
ATOM 2224 O O . LEU A 1 273 ? -9.172 -8.508 10.008 1 97.31 273 LEU A O 1
ATOM 2228 N N . LYS A 1 274 ? -8.562 -8.5 12.141 1 95.81 274 LYS A N 1
ATOM 2229 C CA . LYS A 1 274 ? -7.207 -8.031 11.859 1 95.81 274 LYS A CA 1
ATOM 2230 C C . LYS A 1 274 ? -6.477 -8.984 10.922 1 95.81 274 LYS A C 1
ATOM 2232 O O . LYS A 1 274 ? -5.629 -8.562 10.133 1 95.81 274 LYS A O 1
ATOM 2237 N N . ARG A 1 275 ? -6.828 -10.203 10.875 1 95.44 275 ARG A N 1
ATOM 2238 C CA . ARG A 1 275 ? -6.18 -11.211 10.047 1 95.44 275 ARG A CA 1
ATOM 2239 C C . ARG A 1 275 ? -6.387 -10.922 8.562 1 95.44 275 ARG A C 1
ATOM 2241 O O . ARG A 1 275 ? -5.508 -11.195 7.746 1 95.44 275 ARG A O 1
ATOM 2248 N N . ARG A 1 276 ? -7.512 -10.273 8.281 1 95.31 276 ARG A N 1
ATOM 2249 C CA . ARG A 1 276 ? -7.801 -9.945 6.891 1 95.31 276 ARG A CA 1
ATOM 2250 C C . ARG A 1 276 ? -6.844 -8.875 6.375 1 95.31 276 ARG A C 1
ATOM 2252 O O . ARG A 1 276 ? -6.48 -8.875 5.195 1 95.31 276 ARG A O 1
ATOM 2259 N N . PHE A 1 277 ? -6.375 -8.047 7.262 1 94.5 277 PHE A N 1
ATOM 2260 C CA . PHE A 1 277 ? -5.484 -6.965 6.871 1 94.5 277 PHE A CA 1
ATOM 2261 C C . PHE A 1 277 ? -4.055 -7.477 6.703 1 94.5 277 PHE A C 1
ATOM 2263 O O . PHE A 1 277 ? -3.232 -6.828 6.055 1 94.5 277 PHE A O 1
ATOM 2270 N N . CYS A 1 278 ? -3.814 -8.656 7.203 1 92.62 278 CYS A N 1
ATOM 2271 C CA . CYS A 1 278 ? -2.482 -9.242 7.105 1 92.62 278 CYS A CA 1
ATOM 2272 C C . CYS A 1 278 ? -2.42 -10.266 5.98 1 92.62 278 CYS A C 1
ATOM 2274 O O . CYS A 1 278 ? -1.344 -10.766 5.648 1 92.62 278 CYS A O 1
ATOM 2276 N N . GLY A 1 279 ? -3.463 -10.648 5.496 1 88.44 279 GLY A N 1
ATOM 2277 C CA . GLY A 1 279 ? -3.496 -11.586 4.391 1 88.44 279 GLY A CA 1
ATOM 2278 C C . GLY A 1 279 ? -3.467 -13.039 4.84 1 88.44 279 GLY A C 1
ATOM 2279 O O . GLY A 1 279 ? -3.021 -13.914 4.094 1 88.44 279 GLY A O 1
ATOM 2280 N N . TYR A 1 280 ? -3.857 -13.297 6.016 1 91.62 280 TYR A N 1
ATOM 2281 C CA . TYR A 1 280 ? -3.91 -14.68 6.484 1 91.62 280 TYR A CA 1
ATOM 2282 C C . TYR A 1 280 ? -5.18 -15.375 6.004 1 91.62 280 TYR A C 1
ATOM 2284 O O . TYR A 1 280 ? -6.223 -14.734 5.852 1 91.62 280 TYR A O 1
ATOM 2292 N N . ARG A 1 281 ? -4.992 -16.625 5.824 1 86.75 281 ARG A N 1
ATOM 2293 C CA . ARG A 1 281 ? -6.16 -17.422 5.496 1 86.75 281 ARG A CA 1
ATOM 2294 C C . ARG A 1 281 ? -7.062 -17.609 6.711 1 86.75 281 ARG A C 1
ATOM 2296 O O . ARG A 1 281 ? -6.578 -17.812 7.824 1 86.75 281 ARG A O 1
ATOM 2303 N N . LEU A 1 282 ? -8.305 -17.422 6.438 1 93.44 282 LEU A N 1
ATOM 2304 C CA . LEU A 1 282 ? -9.273 -17.641 7.508 1 93.44 282 LEU A CA 1
ATOM 2305 C C . LEU A 1 282 ? -9.742 -19.078 7.531 1 93.44 282 LEU A C 1
ATOM 2307 O O . LEU A 1 282 ? -10.594 -19.469 6.73 1 93.44 282 LEU A O 1
ATOM 2311 N N . GLY A 1 283 ? -9.203 -19.859 8.422 1 89 283 GLY A N 1
ATOM 2312 C CA . GLY A 1 283 ? -9.508 -21.266 8.5 1 89 283 GLY A CA 1
ATOM 2313 C C . GLY A 1 283 ? -10.969 -21.547 8.828 1 89 283 GLY A C 1
ATOM 2314 O O . GLY A 1 283 ? -11.492 -22.625 8.5 1 89 283 GLY A O 1
ATOM 2315 N N . GLU A 1 284 ? -11.609 -20.594 9.391 1 92.12 284 GLU A N 1
ATOM 2316 C CA . GLU A 1 284 ? -12.992 -20.797 9.812 1 92.12 284 GLU A CA 1
ATOM 2317 C C . GLU A 1 284 ? -13.969 -20.438 8.695 1 92.12 284 GLU A C 1
ATOM 2319 O O . GLU A 1 284 ? -15.18 -20.594 8.852 1 92.12 284 GLU A O 1
ATOM 2324 N N . ALA A 1 285 ? -13.453 -20.062 7.625 1 91.75 285 ALA A N 1
ATOM 2325 C CA . ALA A 1 285 ? -14.32 -19.672 6.516 1 91.75 285 ALA A CA 1
ATOM 2326 C C . ALA A 1 285 ? -15.047 -20.875 5.941 1 91.75 285 ALA A C 1
ATOM 2328 O O . ALA A 1 285 ? -14.453 -21.953 5.773 1 91.75 285 ALA A O 1
ATOM 2329 N N . GLY A 1 286 ? -16.344 -20.812 5.734 1 90.88 286 GLY A N 1
ATOM 2330 C CA . GLY A 1 286 ? -17.156 -21.844 5.113 1 90.88 286 GLY A CA 1
ATOM 2331 C C . GLY A 1 286 ? -17.656 -22.875 6.098 1 90.88 286 GLY A C 1
ATOM 2332 O O . GLY A 1 286 ? -18.375 -23.797 5.723 1 90.88 286 GLY A O 1
ATOM 2333 N N . LEU A 1 287 ? -17.281 -22.734 7.348 1 92.94 287 LEU A N 1
ATOM 2334 C CA . LEU A 1 287 ? -17.719 -23.688 8.359 1 92.94 287 LEU A CA 1
ATOM 2335 C C . LEU A 1 287 ? -19.109 -23.328 8.875 1 92.94 287 LEU A C 1
ATOM 2337 O O . LEU A 1 287 ? -19.453 -22.156 8.992 1 92.94 287 LEU A O 1
ATOM 2341 N N . GLU A 1 288 ? -19.875 -24.297 9.25 1 92.06 288 GLU A N 1
ATOM 2342 C CA . GLU A 1 288 ? -21.219 -24.109 9.773 1 92.06 288 GLU A CA 1
ATOM 2343 C C . GLU A 1 288 ? -21.188 -23.453 11.148 1 92.06 288 GLU A C 1
ATOM 2345 O O . GLU A 1 288 ? -22.031 -22.609 11.461 1 92.06 288 GLU A O 1
ATOM 2350 N N . LYS A 1 289 ? -20.25 -23.828 11.914 1 92.31 289 LYS A N 1
ATOM 2351 C CA . LYS A 1 289 ? -20.109 -23.25 13.25 1 92.31 289 LYS A CA 1
ATOM 2352 C C . LYS A 1 289 ? -19.969 -21.734 13.188 1 92.31 289 LYS A C 1
ATOM 2354 O O . LYS A 1 289 ? -20.578 -21.016 13.984 1 92.31 289 LYS A O 1
ATOM 2359 N N . THR A 1 290 ? -19.188 -21.328 12.227 1 93.94 290 THR A N 1
ATOM 2360 C CA . THR A 1 290 ? -18.922 -19.906 12.047 1 93.94 290 THR A CA 1
ATOM 2361 C C . THR A 1 290 ? -20.188 -19.203 11.539 1 93.94 290 THR A C 1
ATOM 2363 O O . THR A 1 290 ? -20.516 -18.109 12.008 1 93.94 290 THR A O 1
ATOM 2366 N N . LEU A 1 291 ? -20.875 -19.844 10.664 1 95.62 291 LEU A N 1
ATOM 2367 C CA . LEU A 1 291 ? -22.109 -19.281 10.141 1 95.62 291 LEU A CA 1
ATOM 2368 C C . LEU A 1 291 ? -23.188 -19.203 11.234 1 95.62 291 LEU A C 1
ATOM 2370 O O . LEU A 1 291 ? -23.922 -18.219 11.312 1 95.62 291 LEU A O 1
ATOM 2374 N N . HIS A 1 292 ? -23.234 -20.125 12.102 1 94.06 292 HIS A N 1
ATOM 2375 C CA . HIS A 1 292 ? -24.234 -20.188 13.164 1 94.06 292 HIS A CA 1
ATOM 2376 C C . HIS A 1 292 ? -24 -19.109 14.219 1 94.06 292 HIS A C 1
ATOM 2378 O O . HIS A 1 292 ? -24.938 -18.641 14.859 1 94.06 292 HIS A O 1
ATOM 2384 N N . LEU A 1 293 ? -22.797 -18.766 14.383 1 94.25 293 LEU A N 1
ATOM 2385 C CA . LEU A 1 293 ? -22.5 -17.672 15.312 1 94.25 293 LEU A CA 1
ATOM 2386 C C . LEU A 1 293 ? -23.266 -16.406 14.93 1 94.25 293 LEU A C 1
ATOM 2388 O O . LEU A 1 293 ? -23.812 -15.719 15.789 1 94.25 293 LEU A O 1
ATOM 2392 N N . VAL A 1 294 ? -23.328 -16.156 13.617 1 95.5 294 VAL A N 1
ATOM 2393 C CA . VAL A 1 294 ? -23.953 -14.93 13.156 1 95.5 294 VAL A CA 1
ATOM 2394 C C . VAL A 1 294 ? -25.469 -15.133 13.039 1 95.5 294 VAL A C 1
ATOM 2396 O O . VAL A 1 294 ? -26.25 -14.344 13.57 1 95.5 294 VAL A O 1
ATOM 2399 N N . LEU A 1 295 ? -25.922 -16.219 12.508 1 94.81 295 LEU A N 1
ATOM 2400 C CA . LEU A 1 295 ? -27.328 -16.438 12.211 1 94.81 295 LEU A CA 1
ATOM 2401 C C . LEU A 1 295 ? -28.125 -16.703 13.484 1 94.81 295 LEU A C 1
ATOM 2403 O O . LEU A 1 295 ? -29.25 -16.188 13.641 1 94.81 295 LEU A O 1
ATOM 2407 N N . HIS A 1 296 ? -27.484 -17.438 14.391 1 92.56 296 HIS A N 1
ATOM 2408 C CA . HIS A 1 296 ? -28.234 -17.875 15.562 1 92.56 296 HIS A CA 1
ATOM 2409 C C . HIS A 1 296 ? -27.688 -17.234 16.828 1 92.56 296 HIS A C 1
ATOM 2411 O O . HIS A 1 296 ? -28.297 -17.359 17.906 1 92.56 296 HIS A O 1
ATOM 2417 N N . GLY A 1 297 ? -26.625 -16.594 16.734 1 91.88 297 GLY A N 1
ATOM 2418 C CA . GLY A 1 297 ? -26.062 -15.891 17.875 1 91.88 297 GLY A CA 1
ATOM 2419 C C . GLY A 1 297 ? -26.297 -14.391 17.844 1 91.88 297 GLY A C 1
ATOM 2420 O O . GLY A 1 297 ? -27.188 -13.883 18.516 1 91.88 297 GLY A O 1
ATOM 2421 N N . LEU A 1 298 ? -25.719 -13.82 16.875 1 88.5 298 LEU A N 1
ATOM 2422 C CA . LEU A 1 298 ? -25.797 -12.367 16.766 1 88.5 298 LEU A CA 1
ATOM 2423 C C . LEU A 1 298 ? -27.172 -11.93 16.25 1 88.5 298 LEU A C 1
ATOM 2425 O O . LEU A 1 298 ? -27.734 -10.953 16.734 1 88.5 298 LEU A O 1
ATOM 2429 N N . LEU A 1 299 ? -27.75 -12.789 15.32 1 84.62 299 LEU A N 1
ATOM 2430 C CA . LEU A 1 299 ? -29.016 -12.406 14.703 1 84.62 299 LEU A CA 1
ATOM 2431 C C . LEU A 1 299 ? -30.172 -13.219 15.281 1 84.62 299 LEU A C 1
ATOM 2433 O O . LEU A 1 299 ? -31.188 -13.43 14.609 1 84.62 299 LEU A O 1
ATOM 2437 N N . SER A 1 300 ? -30.141 -13.898 16.406 1 81.31 300 SER A N 1
ATOM 2438 C CA . SER A 1 300 ? -31.109 -14.836 16.969 1 81.31 300 SER A CA 1
ATOM 2439 C C . SER A 1 300 ? -32.438 -14.125 17.297 1 81.31 300 SER A C 1
ATOM 2441 O O . SER A 1 300 ? -33.5 -14.719 17.203 1 81.31 300 SER A O 1
ATOM 2443 N N . GLY A 1 301 ? -32.469 -13 17.859 1 71.44 301 GLY A N 1
ATOM 2444 C CA . GLY A 1 301 ? -33.688 -12.5 18.484 1 71.44 301 GLY A CA 1
ATOM 2445 C C . GLY A 1 301 ? -34.562 -11.695 17.547 1 71.44 301 GLY A C 1
ATOM 2446 O O . GLY A 1 301 ? -34.625 -11.984 16.344 1 71.44 301 GLY A O 1
ATOM 2447 N N . ASP A 1 302 ? -35.344 -10.812 18.062 1 74.75 302 ASP A N 1
ATOM 2448 C CA . ASP A 1 302 ? -36.312 -9.914 17.453 1 74.75 302 ASP A CA 1
ATOM 2449 C C . ASP A 1 302 ? -35.625 -8.75 16.75 1 74.75 302 ASP A C 1
ATOM 2451 O O . ASP A 1 302 ? -34.406 -8.734 16.609 1 74.75 302 ASP A O 1
ATOM 2455 N N . GLU A 1 303 ? -36.312 -7.945 16.188 1 76.44 303 GLU A N 1
ATOM 2456 C CA . GLU A 1 303 ? -35.875 -6.746 15.484 1 76.44 303 GLU A CA 1
ATOM 2457 C C . GLU A 1 303 ? -34.812 -5.992 16.281 1 76.44 303 GLU A C 1
ATOM 2459 O O . GLU A 1 303 ? -33.875 -5.445 15.711 1 76.44 303 GLU A O 1
ATOM 2464 N N . GLY A 1 304 ? -34.875 -6.055 17.516 1 83.06 304 GLY A N 1
ATOM 2465 C CA . GLY A 1 304 ? -33.906 -5.391 18.359 1 83.06 304 GLY A CA 1
ATOM 2466 C C . GLY A 1 304 ? -32.531 -6.035 18.312 1 83.06 304 GLY A C 1
ATOM 2467 O O . GLY A 1 304 ? -31.516 -5.363 18.5 1 83.06 304 GLY A O 1
ATOM 2468 N N . SER A 1 305 ? -32.594 -7.234 17.984 1 89.12 305 SER A N 1
ATOM 2469 C CA . SER A 1 305 ? -31.328 -7.969 17.938 1 89.12 305 SER A CA 1
ATOM 2470 C C . SER A 1 305 ? -30.5 -7.578 16.719 1 89.12 305 SER A C 1
ATOM 2472 O O . SER A 1 305 ? -29.266 -7.562 16.766 1 89.12 305 SER A O 1
ATOM 2474 N N . TYR A 1 306 ? -31.219 -7.168 15.672 1 94.12 306 TYR A N 1
ATOM 2475 C CA . TYR A 1 306 ? -30.516 -6.773 14.461 1 94.12 306 TYR A CA 1
ATOM 2476 C C . TYR A 1 306 ? -29.766 -5.461 14.664 1 94.12 306 TYR A C 1
ATOM 2478 O O . TYR A 1 306 ? -28.609 -5.34 14.281 1 94.12 306 TYR A O 1
ATOM 2486 N N . VAL A 1 307 ? -30.406 -4.582 15.297 1 92.81 307 VAL A N 1
ATOM 2487 C CA . VAL A 1 307 ? -29.781 -3.285 15.562 1 92.81 307 VAL A CA 1
ATOM 2488 C C . VAL A 1 307 ? -28.625 -3.459 16.547 1 92.81 307 VAL A C 1
ATOM 2490 O O . VAL A 1 307 ? -27.578 -2.834 16.391 1 92.81 307 VAL A O 1
ATOM 2493 N N . ARG A 1 308 ? -28.828 -4.316 17.469 1 92 308 ARG A N 1
ATOM 2494 C CA . ARG A 1 308 ? -27.766 -4.594 18.438 1 92 308 ARG A CA 1
ATOM 2495 C C . ARG A 1 308 ? -26.562 -5.227 17.766 1 92 308 ARG A C 1
ATOM 2497 O O . ARG A 1 308 ? -25.422 -4.879 18.078 1 92 308 ARG A O 1
ATOM 2504 N N . THR A 1 309 ? -26.828 -6.133 16.906 1 94.38 309 THR A N 1
ATOM 2505 C CA . THR A 1 309 ? -25.75 -6.77 16.156 1 94.38 309 THR A CA 1
ATOM 2506 C C . THR A 1 309 ? -24.953 -5.734 15.367 1 94.38 309 THR A C 1
ATOM 2508 O O . THR A 1 309 ? -23.734 -5.773 15.328 1 94.38 309 THR A O 1
ATOM 2511 N N . PHE A 1 310 ? -25.672 -4.848 14.742 1 94.75 310 PHE A N 1
ATOM 2512 C CA . PHE A 1 310 ? -25.016 -3.795 13.977 1 94.75 310 PHE A CA 1
ATOM 2513 C C . PHE A 1 310 ? -24.172 -2.92 14.883 1 94.75 310 PHE A C 1
ATOM 2515 O O . PHE A 1 310 ? -23.078 -2.486 14.492 1 94.75 310 PHE A O 1
ATOM 2522 N N . GLN A 1 311 ? -24.578 -2.756 16.078 1 93.06 311 GLN A N 1
ATOM 2523 C CA . GLN A 1 311 ? -23.812 -1.97 17.047 1 93.06 311 GLN A CA 1
ATOM 2524 C C . GLN A 1 311 ? -22.547 -2.699 17.469 1 93.06 311 GLN A C 1
ATOM 2526 O O . GLN A 1 311 ? -21.5 -2.072 17.703 1 93.06 311 GLN A O 1
ATOM 2531 N N . VAL A 1 312 ? -22.656 -3.928 17.594 1 94.88 312 VAL A N 1
ATOM 2532 C CA . VAL A 1 312 ? -21.484 -4.727 17.938 1 94.88 312 VAL A CA 1
ATOM 2533 C C . VAL A 1 312 ? -20.422 -4.59 16.844 1 94.88 312 VAL A C 1
ATOM 2535 O O . VAL A 1 312 ? -19.234 -4.422 17.125 1 94.88 312 VAL A O 1
ATOM 2538 N N . ILE A 1 313 ? -20.875 -4.605 15.594 1 96.31 313 ILE A N 1
ATOM 2539 C CA . ILE A 1 313 ? -19.953 -4.465 14.469 1 96.31 313 ILE A CA 1
ATOM 2540 C C . ILE A 1 313 ? -19.391 -3.047 14.438 1 96.31 313 ILE A C 1
ATOM 2542 O O . ILE A 1 313 ? -18.219 -2.85 14.117 1 96.31 313 ILE A O 1
ATOM 2546 N N . GLU A 1 314 ? -20.172 -2.115 14.797 1 94.62 314 GLU A N 1
ATOM 2547 C CA . GLU A 1 314 ? -19.703 -0.733 14.875 1 94.62 314 GLU A CA 1
ATOM 2548 C C . GLU A 1 314 ? -18.609 -0.579 15.914 1 94.62 314 GLU A C 1
ATOM 2550 O O . GLU A 1 314 ? -17.594 0.093 15.664 1 94.62 314 GLU A O 1
ATOM 2555 N N . GLU A 1 315 ? -18.812 -1.22 16.984 1 93.94 315 GLU A N 1
ATOM 2556 C CA . GLU A 1 315 ? -17.797 -1.15 18.031 1 93.94 315 GLU A CA 1
ATOM 2557 C C . GLU A 1 315 ? -16.531 -1.891 17.625 1 93.94 315 GLU A C 1
ATOM 2559 O O . GLU A 1 315 ? -15.43 -1.467 17.953 1 93.94 315 GLU A O 1
ATOM 2564 N N . GLU A 1 316 ? -16.766 -2.957 16.953 1 96.62 316 GLU A N 1
ATOM 2565 C CA . GLU A 1 316 ? -15.609 -3.676 16.406 1 96.62 316 GLU A CA 1
ATOM 2566 C C . GLU A 1 316 ? -14.781 -2.777 15.5 1 96.62 316 GLU A C 1
ATOM 2568 O O . GLU A 1 316 ? -13.555 -2.711 15.641 1 96.62 316 GLU A O 1
ATOM 2573 N N . LEU A 1 317 ? -15.445 -2.1 14.633 1 96.12 317 LEU A N 1
ATOM 2574 C CA . LEU A 1 317 ? -14.773 -1.227 13.68 1 96.12 317 LEU A CA 1
ATOM 2575 C C . LEU A 1 317 ? -14.18 -0.009 14.375 1 96.12 317 LEU A C 1
ATOM 2577 O O . LEU A 1 317 ? -13.203 0.575 13.898 1 96.12 317 LEU A O 1
ATOM 2581 N N . SER A 1 318 ? -14.742 0.325 15.508 1 93.19 318 SER A N 1
ATOM 2582 C CA . SER A 1 318 ? -14.148 1.394 16.312 1 93.19 318 SER A CA 1
ATOM 2583 C C . SER A 1 318 ? -12.805 0.965 16.891 1 93.19 318 SER A C 1
ATOM 2585 O O . SER A 1 318 ? -11.859 1.755 16.938 1 93.19 318 SER A O 1
ATOM 2587 N N . PHE A 1 319 ? -12.766 -0.225 17.297 1 93.75 319 PHE A N 1
ATOM 2588 C CA . PHE A 1 319 ? -11.5 -0.756 17.781 1 93.75 319 PHE A CA 1
ATOM 2589 C C . PHE A 1 319 ? -10.469 -0.788 16.656 1 93.75 319 PHE A C 1
ATOM 2591 O O . PHE A 1 319 ? -9.297 -0.471 16.875 1 93.75 319 PHE A O 1
ATOM 2598 N N . LEU A 1 320 ? -10.953 -1.179 15.539 1 95.19 320 LEU A N 1
ATOM 2599 C CA . LEU A 1 320 ? -10.055 -1.238 14.383 1 95.19 320 LEU A CA 1
ATOM 2600 C C . LEU A 1 320 ? -9.562 0.154 14.008 1 95.19 320 LEU A C 1
ATOM 2602 O O . LEU A 1 320 ? -8.383 0.333 13.703 1 95.19 320 LEU A O 1
ATOM 2606 N N . TYR A 1 321 ? -10.477 1.121 14.062 1 93.06 321 TYR A N 1
ATOM 2607 C CA . TYR A 1 321 ? -10.102 2.508 13.805 1 93.06 321 TYR A CA 1
ATOM 2608 C C . TYR A 1 321 ? -9.039 2.979 14.797 1 93.06 321 TYR A C 1
ATOM 2610 O O . TYR A 1 321 ? -8.047 3.594 14.406 1 93.06 321 TYR A O 1
ATOM 2618 N N . ASP A 1 322 ? -9.211 2.674 15.977 1 90.75 322 ASP A N 1
ATOM 2619 C CA . ASP A 1 322 ? -8.281 3.125 17 1 90.75 322 ASP A CA 1
ATOM 2620 C C . ASP A 1 322 ? -6.941 2.406 16.891 1 90.75 322 ASP A C 1
ATOM 2622 O O . ASP A 1 322 ? -5.895 2.971 17.219 1 90.75 322 ASP A O 1
ATOM 2626 N N . PHE A 1 323 ? -6.996 1.271 16.453 1 92.25 323 PHE A N 1
ATOM 2627 C CA . PHE A 1 323 ? -5.766 0.513 16.281 1 92.25 323 PHE A CA 1
ATOM 2628 C C . PHE A 1 323 ? -4.898 1.133 15.188 1 92.25 323 PHE A C 1
ATOM 2630 O O . PHE A 1 323 ? -3.682 1.254 15.352 1 92.25 323 PHE A O 1
ATOM 2637 N N . PHE A 1 324 ? -5.48 1.609 14.094 1 92.88 324 PHE A N 1
ATOM 2638 C CA . PHE A 1 324 ? -4.715 2.098 12.953 1 92.88 324 PHE A CA 1
ATOM 2639 C C . PHE A 1 324 ? -4.457 3.594 13.078 1 92.88 324 PHE A C 1
ATOM 2641 O O . PHE A 1 324 ? -3.373 4.074 12.734 1 92.88 324 PHE A O 1
ATOM 2648 N N . TYR A 1 325 ? -5.438 4.34 13.562 1 90.94 325 TYR A N 1
ATOM 2649 C CA . TYR A 1 325 ? -5.375 5.785 13.359 1 90.94 325 TYR A CA 1
ATOM 2650 C C . TYR A 1 325 ? -5.117 6.512 14.672 1 90.94 325 TYR A C 1
ATOM 2652 O O . TYR A 1 325 ? -4.742 7.684 14.68 1 90.94 325 TYR A O 1
ATOM 2660 N N . THR A 1 326 ? -5.34 5.812 15.727 1 88.38 326 THR A N 1
ATOM 2661 C CA . THR A 1 326 ? -5.148 6.492 17 1 88.38 326 THR A CA 1
ATOM 2662 C C . THR A 1 326 ? -4.227 5.688 17.906 1 88.38 326 THR A C 1
ATOM 2664 O O . THR A 1 326 ? -3.752 4.613 17.531 1 88.38 326 THR A O 1
ATOM 2667 N N . ARG A 1 327 ? -3.883 6.242 19.109 1 85.44 327 ARG A N 1
ATOM 2668 C CA . ARG A 1 327 ? -3.082 5.574 20.141 1 85.44 327 ARG A CA 1
ATOM 2669 C C . ARG A 1 327 ? -3.867 5.422 21.438 1 85.44 327 ARG A C 1
ATOM 2671 O O . ARG A 1 327 ? -3.305 5.543 22.516 1 85.44 327 ARG A O 1
ATOM 2678 N N . MET A 1 328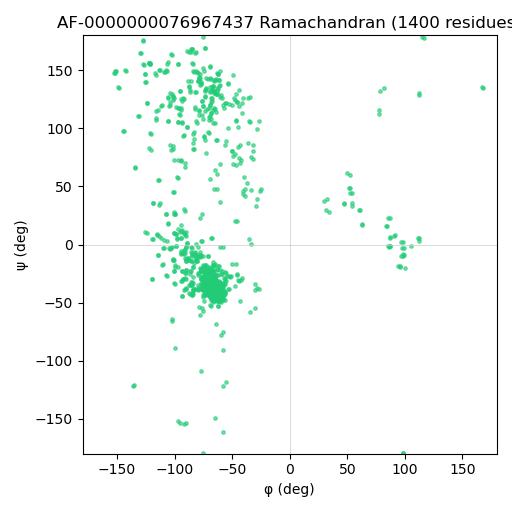 ? -5.039 5.199 21.281 1 75.75 328 MET A N 1
ATOM 2679 C CA . MET A 1 328 ? -5.898 5.207 22.469 1 75.75 328 MET A CA 1
ATOM 2680 C C . MET A 1 328 ? -5.734 3.92 23.266 1 75.75 328 MET A C 1
ATOM 2682 O O . MET A 1 328 ? -6.023 3.889 24.469 1 75.75 328 MET A O 1
ATOM 2686 N N . GLU A 1 329 ? -5.25 2.859 22.625 1 73.56 329 GLU A N 1
ATOM 2687 C CA . GLU A 1 329 ? -5.07 1.598 23.328 1 73.56 329 GLU A CA 1
ATOM 2688 C C . GLU A 1 329 ? -4.07 1.747 24.484 1 73.56 329 GLU A C 1
ATOM 2690 O O . GLU A 1 329 ? -4.238 1.144 25.547 1 73.56 329 GLU A O 1
ATOM 2695 N N . SER A 1 330 ? -2.914 2.506 24.312 1 65.19 330 SER A N 1
ATOM 2696 C CA . SER A 1 330 ? -1.826 2.559 25.281 1 65.19 330 SER A CA 1
ATOM 2697 C C . SER A 1 330 ? -1.985 3.744 26.234 1 65.19 330 SER A C 1
ATOM 2699 O O . SER A 1 330 ? -1.027 4.148 26.891 1 65.19 330 SER A O 1
ATOM 2701 N N . VAL A 1 331 ? -3.043 4.434 26.453 1 61.25 331 VAL A N 1
ATOM 2702 C CA . VAL A 1 331 ? -3.076 5.773 27.031 1 61.25 331 VAL A CA 1
ATOM 2703 C C . VAL A 1 331 ? -3.018 5.68 28.547 1 61.25 331 VAL A C 1
ATOM 2705 O O . VAL A 1 331 ? -2.438 6.543 29.219 1 61.25 331 VAL A O 1
ATOM 2708 N N . ALA A 1 332 ? -3.252 4.582 29.25 1 57.19 332 ALA A N 1
ATOM 2709 C CA . ALA A 1 332 ? -3.592 4.918 30.625 1 57.19 332 ALA A CA 1
ATOM 2710 C C . ALA A 1 332 ? -2.342 5.246 31.438 1 57.19 332 ALA A C 1
ATOM 2712 O O . ALA A 1 332 ? -2.277 6.285 32.094 1 57.19 332 ALA A O 1
ATOM 2713 N N . HIS A 1 333 ? -1.262 4.367 31.516 1 57.56 333 HIS A N 1
ATOM 2714 C CA . HIS A 1 333 ? -0.227 4.586 32.531 1 57.56 333 HIS A CA 1
ATOM 2715 C C . HIS A 1 333 ? 0.686 5.746 32.125 1 57.56 333 HIS A C 1
ATOM 2717 O O . HIS A 1 333 ? 0.982 6.613 32.938 1 57.56 333 HIS A O 1
ATOM 2723 N N . THR A 1 334 ? 1.119 5.82 30.969 1 60.28 334 THR A N 1
ATOM 2724 C CA . THR A 1 334 ? 2.068 6.84 30.531 1 60.28 334 THR A CA 1
ATOM 2725 C C . THR A 1 334 ? 1.422 8.219 30.547 1 60.28 334 THR A C 1
ATOM 2727 O O . THR A 1 334 ? 2.088 9.227 30.812 1 60.28 334 THR A O 1
ATOM 2730 N N . PHE A 1 335 ? 0.183 8.109 30.484 1 63.12 335 PHE A N 1
ATOM 2731 C CA . PHE A 1 335 ? -0.575 9.359 30.469 1 63.12 335 PHE A CA 1
ATOM 2732 C C . PHE A 1 335 ? -0.52 10.047 31.812 1 63.12 335 PHE A C 1
ATOM 2734 O O . PHE A 1 335 ? -0.241 11.25 31.906 1 63.12 335 PHE A O 1
ATOM 2741 N N . PHE A 1 336 ? -0.682 9.117 32.781 1 61.53 336 PHE A N 1
ATOM 2742 C CA . PHE A 1 336 ? -0.7 9.727 34.094 1 61.53 336 PHE A CA 1
ATOM 2743 C C . PHE A 1 336 ? 0.663 10.312 34.438 1 61.53 336 PHE A C 1
ATOM 2745 O O . PHE A 1 336 ? 0.748 11.398 35.031 1 61.53 336 PHE A O 1
ATOM 2752 N N . LEU A 1 337 ? 1.687 9.648 34 1 64.38 337 LEU A N 1
ATOM 2753 C CA . LEU A 1 337 ? 3.031 10.156 34.25 1 64.38 337 LEU A CA 1
ATOM 2754 C C . LEU A 1 337 ? 3.266 11.461 33.5 1 64.38 337 LEU A C 1
ATOM 2756 O O . LEU A 1 337 ? 3.848 12.398 34.031 1 64.38 337 LEU A O 1
ATOM 2760 N N . SER A 1 338 ? 2.783 11.523 32.438 1 73.62 338 SER A N 1
ATOM 2761 C CA . SER A 1 338 ? 2.965 12.727 31.625 1 73.62 338 SER A CA 1
ATOM 2762 C C . SER A 1 338 ? 2.162 13.898 32.188 1 73.62 338 SER A C 1
ATOM 2764 O O . SER A 1 338 ? 2.65 15.031 32.219 1 73.62 338 SER A O 1
ATOM 2766 N N . ILE A 1 339 ? 1.042 13.594 32.688 1 71 339 ILE A N 1
ATOM 2767 C CA . ILE A 1 339 ? 0.205 14.648 33.25 1 71 339 ILE A CA 1
ATOM 2768 C C . ILE A 1 339 ? 0.876 15.234 34.5 1 71 339 ILE A C 1
ATOM 2770 O O . ILE A 1 339 ? 0.896 16.453 34.688 1 71 339 ILE A O 1
ATOM 2774 N N . THR A 1 340 ? 1.361 14.336 35.219 1 71.69 340 THR A N 1
ATOM 2775 C CA . THR A 1 340 ? 2.021 14.797 36.438 1 71.69 340 THR A CA 1
ATOM 2776 C C . THR A 1 340 ? 3.24 15.656 36.094 1 71.69 340 THR A C 1
ATOM 2778 O O . THR A 1 340 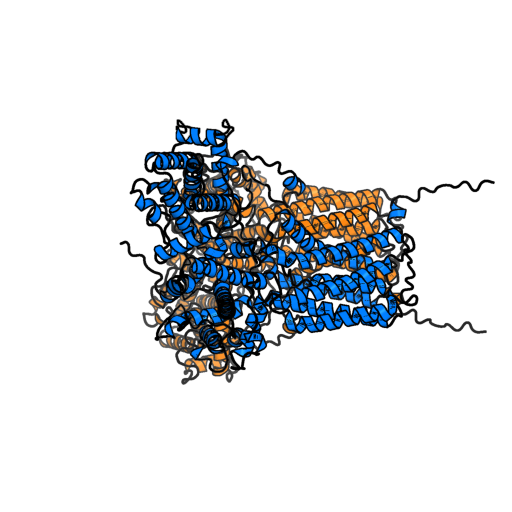? 3.469 16.688 36.719 1 71.69 340 THR A O 1
ATOM 2781 N N . ALA A 1 341 ? 3.875 15.242 35.156 1 76.69 341 ALA A N 1
ATOM 2782 C CA . ALA A 1 341 ? 5.07 15.984 34.75 1 76.69 341 ALA A CA 1
ATOM 2783 C C . ALA A 1 341 ? 4.707 17.359 34.188 1 76.69 341 ALA A C 1
ATOM 2785 O O . ALA A 1 341 ? 5.305 18.375 34.594 1 76.69 341 ALA A O 1
ATOM 2786 N N . ILE A 1 342 ? 3.762 17.438 33.438 1 76.56 342 ILE A N 1
ATOM 2787 C CA . ILE A 1 342 ? 3.371 18.688 32.781 1 76.56 342 ILE A CA 1
ATOM 2788 C C . ILE A 1 342 ? 2.783 19.641 33.844 1 76.56 342 ILE A C 1
ATOM 2790 O O . ILE A 1 342 ? 3.07 20.844 33.812 1 76.56 342 ILE A O 1
ATOM 2794 N N . SER A 1 343 ? 1.983 19.094 34.688 1 75.06 343 SER A N 1
ATOM 2795 C CA . SER A 1 343 ? 1.42 19.922 35.75 1 75.06 343 SER A CA 1
ATOM 2796 C C . SER A 1 343 ? 2.516 20.531 36.625 1 75.06 343 SER A C 1
ATOM 2798 O O . SER A 1 343 ? 2.443 21.703 37 1 75.06 343 SER A O 1
ATOM 2800 N N . THR A 1 344 ? 3.48 19.75 36.875 1 73.31 344 THR A N 1
ATOM 2801 C CA . THR A 1 344 ? 4.602 20.25 37.656 1 73.31 344 THR A CA 1
ATOM 2802 C C . THR A 1 344 ? 5.32 21.375 36.906 1 73.31 344 THR A C 1
ATOM 2804 O O . THR A 1 344 ? 5.734 22.359 37.531 1 73.31 344 THR A O 1
ATOM 2807 N N . ILE A 1 345 ? 5.375 21.25 35.688 1 76.06 345 ILE A N 1
ATOM 2808 C CA . ILE A 1 345 ? 6.039 22.25 34.875 1 76.06 345 ILE A CA 1
ATOM 2809 C C . ILE A 1 345 ? 5.242 23.547 34.875 1 76.06 345 ILE A C 1
ATOM 2811 O O . ILE A 1 345 ? 5.812 24.641 35.031 1 76.06 345 ILE A O 1
ATOM 2815 N N . ILE A 1 346 ? 4.039 23.422 34.75 1 73.62 346 ILE A N 1
ATOM 2816 C CA . ILE A 1 346 ? 3.18 24.609 34.75 1 73.62 346 ILE A CA 1
ATOM 2817 C C . ILE A 1 346 ? 3.305 25.344 36.062 1 73.62 346 ILE A C 1
ATOM 2819 O O . ILE A 1 346 ? 3.457 26.562 36.094 1 73.62 346 ILE A O 1
ATOM 2823 N N . VAL A 1 347 ? 3.223 24.609 37.062 1 70.75 347 VAL A N 1
ATOM 2824 C CA . VAL A 1 347 ? 3.328 25.188 38.406 1 70.75 347 VAL A CA 1
ATOM 2825 C C . VAL A 1 347 ? 4.691 25.844 38.562 1 70.75 347 VAL A C 1
ATOM 2827 O O . VAL A 1 347 ? 4.785 26.984 39.031 1 70.75 347 VAL A O 1
ATOM 2830 N N . TRP A 1 348 ? 5.656 25.203 38.156 1 72 348 TRP A N 1
ATOM 2831 C CA . TRP A 1 348 ? 7.016 25.719 38.281 1 72 348 TRP A CA 1
ATOM 2832 C C . TRP A 1 348 ? 7.191 27.016 37.5 1 72 348 TRP A C 1
ATOM 2834 O O . TRP A 1 348 ? 7.777 27.984 38.031 1 72 348 TRP A O 1
ATOM 2844 N N . ASN A 1 349 ? 6.793 27.078 36.344 1 72.38 349 ASN A N 1
ATOM 2845 C CA . ASN A 1 349 ? 6.934 28.281 35.531 1 72.38 349 ASN A CA 1
ATOM 2846 C C . ASN A 1 349 ? 6.09 29.422 36.062 1 72.38 349 ASN A C 1
ATOM 2848 O O . ASN A 1 349 ? 6.469 30.594 35.938 1 72.38 349 ASN A O 1
ATOM 2852 N N . SER A 1 350 ? 4.996 29.016 36.469 1 65 350 SER A N 1
ATOM 2853 C CA . SER A 1 350 ? 4.16 30.031 37.094 1 65 350 SER A CA 1
ATOM 2854 C C . SER A 1 350 ? 4.867 30.688 38.281 1 65 350 SER A C 1
ATOM 2856 O O . SER A 1 350 ? 4.793 31.891 38.469 1 65 350 SER A O 1
ATOM 2858 N N . ILE A 1 351 ? 5.605 29.844 38.938 1 61.94 351 ILE A N 1
ATOM 2859 C CA . ILE A 1 351 ? 6.309 30.328 40.094 1 61.94 351 ILE A CA 1
ATOM 2860 C C . ILE A 1 351 ? 7.535 31.141 39.688 1 61.94 351 ILE A C 1
ATOM 2862 O O . ILE A 1 351 ? 7.812 32.188 40.25 1 61.94 351 ILE A O 1
ATOM 2866 N N . SER A 1 352 ? 8.297 30.484 38.906 1 60.28 352 SER A N 1
ATOM 2867 C CA . SER A 1 352 ? 9.539 31.156 38.5 1 60.28 352 SER A CA 1
ATOM 2868 C C . SER A 1 352 ? 9.25 32.406 37.688 1 60.28 352 SER A C 1
ATOM 2870 O O . SER A 1 352 ? 9.992 33.406 37.781 1 60.28 352 SER A O 1
ATOM 2872 N N . GLY A 1 353 ? 8.773 32.312 36.594 1 52.22 353 GLY A N 1
ATOM 2873 C CA . GLY A 1 353 ? 8.852 33.281 35.531 1 52.22 353 GLY A CA 1
ATOM 2874 C C . GLY A 1 353 ? 7.598 34.125 35.406 1 52.22 353 GLY A C 1
ATOM 2875 O O . GLY A 1 353 ? 7.664 35.344 35.438 1 52.22 353 GLY A O 1
ATOM 2876 N N . ALA A 1 354 ? 6.75 33.406 34.531 1 51.03 354 ALA A N 1
ATOM 2877 C CA . ALA A 1 354 ? 5.734 34.094 33.75 1 51.03 354 ALA A CA 1
ATOM 2878 C C . ALA A 1 354 ? 4.938 35.062 34.625 1 51.03 354 ALA A C 1
ATOM 2880 O O . ALA A 1 354 ? 4.547 36.156 34.188 1 51.03 354 ALA A O 1
ATOM 2881 N N . PHE A 1 355 ? 4.68 34.719 35.875 1 49.81 355 PHE A N 1
ATOM 2882 C CA . PHE A 1 355 ? 3.885 35.594 36.688 1 49.81 355 PHE A CA 1
ATOM 2883 C C . PHE A 1 355 ? 4.785 36.438 37.594 1 49.81 355 PHE A C 1
ATOM 2885 O O . PHE A 1 355 ? 4.332 37.406 38.188 1 49.81 355 PHE A O 1
ATOM 2892 N N . SER A 1 356 ? 6.004 36.031 37.781 1 47.59 356 SER A N 1
ATOM 2893 C CA . SER A 1 356 ? 6.836 36.875 38.625 1 47.59 356 SER A CA 1
ATOM 2894 C C . SER A 1 356 ? 7.73 37.781 37.812 1 47.59 356 SER A C 1
ATOM 2896 O O . SER A 1 356 ? 8.156 37.438 36.688 1 47.59 356 SER A O 1
ATOM 2898 N N . ARG A 1 357 ? 7.688 39.094 37.844 1 49.16 357 ARG A N 1
ATOM 2899 C CA . ARG A 1 357 ? 8.414 40.219 37.25 1 49.16 357 ARG A CA 1
ATOM 2900 C C . ARG A 1 357 ? 9.875 39.844 37 1 49.16 357 ARG A C 1
ATOM 2902 O O . ARG A 1 357 ? 10.516 40.406 36.094 1 49.16 357 ARG A O 1
ATOM 2909 N N . HIS A 1 358 ? 10.539 39.094 37.906 1 44.72 358 HIS A N 1
ATOM 2910 C CA . HIS A 1 358 ? 11.977 38.875 37.812 1 44.72 358 HIS A CA 1
ATOM 2911 C C . HIS A 1 358 ? 12.32 37.875 36.719 1 44.72 358 HIS A C 1
ATOM 2913 O O . HIS A 1 358 ? 13.492 37.656 36.406 1 44.72 358 HIS A O 1
ATOM 2919 N N . TYR A 1 359 ? 11.547 37.094 36.438 1 44.66 359 TYR A N 1
ATOM 2920 C CA . TYR A 1 359 ? 11.969 36.031 35.531 1 44.66 359 TYR A CA 1
ATOM 2921 C C . TYR A 1 359 ? 12.492 36.594 34.219 1 44.66 359 TYR A C 1
ATOM 2923 O O . TYR A 1 359 ? 13.539 36.156 33.719 1 44.66 359 TYR A O 1
ATOM 2931 N N . HIS A 1 360 ? 11.562 36.812 33.062 1 48.22 360 HIS A N 1
ATOM 2932 C CA . HIS A 1 360 ? 12.133 36.844 31.734 1 48.22 360 HIS A CA 1
ATOM 2933 C C . HIS A 1 360 ? 12.516 38.25 31.328 1 48.22 360 HIS A C 1
ATOM 2935 O O . HIS A 1 360 ? 11.648 39.062 30.984 1 48.22 360 HIS A O 1
ATOM 2941 N N . HIS A 1 361 ? 13.43 38.781 31.844 1 46.72 361 HIS A N 1
ATOM 2942 C CA . HIS A 1 361 ? 13.922 39.969 31.172 1 46.72 361 HIS A CA 1
ATOM 2943 C C . HIS A 1 361 ? 14.453 39.625 29.781 1 46.72 361 HIS A C 1
ATOM 2945 O O . HIS A 1 361 ? 15.609 39.219 29.641 1 46.72 361 HIS A O 1
ATOM 2951 N N . THR A 1 362 ? 13.648 39.094 28.891 1 53.56 362 THR A N 1
ATOM 2952 C CA . THR A 1 362 ? 14.156 39 27.531 1 53.56 362 THR A CA 1
ATOM 2953 C C . THR A 1 362 ? 14.57 40.344 27 1 53.56 362 THR A C 1
ATOM 2955 O O . THR A 1 362 ? 13.945 41.375 27.344 1 53.56 362 THR A O 1
ATOM 2958 N N . ASN A 1 363 ? 15.75 40.438 26.734 1 55.22 363 ASN A N 1
ATOM 2959 C CA . ASN A 1 363 ? 16.266 41.688 26.172 1 55.22 363 ASN A CA 1
ATOM 2960 C C . ASN A 1 363 ? 15.391 42.219 25.031 1 55.22 363 ASN A C 1
ATOM 2962 O O . ASN A 1 363 ? 15.523 43.375 24.625 1 55.22 363 ASN A O 1
ATOM 2966 N N . LEU A 1 364 ? 14.555 41.312 24.516 1 57.5 364 LEU A N 1
ATOM 2967 C CA . LEU A 1 364 ? 13.742 41.75 23.391 1 57.5 364 LEU A CA 1
ATOM 2968 C C . LEU A 1 364 ? 12.312 42.031 23.844 1 57.5 364 LEU A C 1
ATOM 2970 O O . LEU A 1 364 ? 11.633 41.156 24.375 1 57.5 364 LEU A O 1
ATOM 2974 N N . GLU A 1 365 ? 11.977 43.188 24.422 1 57.06 365 GLU A N 1
ATOM 2975 C CA . GLU A 1 365 ? 10.648 43.562 24.875 1 57.06 365 GLU A CA 1
ATOM 2976 C C . GLU A 1 365 ? 9.734 43.906 23.703 1 57.06 365 GLU A C 1
ATOM 2978 O O . GLU A 1 365 ? 10.07 44.781 22.891 1 57.06 365 GLU A O 1
ATOM 2983 N N . HIS A 1 366 ? 9 42.969 23.203 1 63.16 366 HIS A N 1
ATOM 2984 C CA . HIS A 1 366 ? 7.953 43.344 22.25 1 63.16 366 HIS A CA 1
ATOM 2985 C C . HIS A 1 366 ? 6.633 43.594 22.969 1 63.16 366 HIS A C 1
ATOM 2987 O O . HIS A 1 366 ? 6.012 42.656 23.484 1 63.16 366 HIS A O 1
ATOM 2993 N N . ARG A 1 367 ? 6.348 44.875 23.312 1 61.81 367 ARG A N 1
ATOM 2994 C CA . ARG A 1 367 ? 5.117 45.281 24 1 61.81 367 ARG A CA 1
ATOM 2995 C C . ARG A 1 367 ? 4.055 45.719 23 1 61.81 367 ARG A C 1
ATOM 2997 O O . ARG A 1 367 ? 4.332 46.531 22.109 1 61.81 367 ARG A O 1
ATOM 3004 N N . PHE A 1 368 ? 3.072 44.875 22.766 1 60.81 368 PHE A N 1
ATOM 3005 C CA . PHE A 1 368 ? 1.911 45.312 22 1 60.81 368 PHE A CA 1
ATOM 3006 C C . PHE A 1 368 ? 0.799 45.781 22.922 1 60.81 368 PHE A C 1
ATOM 3008 O O . PHE A 1 368 ? 0.311 45.031 23.766 1 60.81 368 PHE A O 1
ATOM 3015 N N . PHE A 1 369 ? 0.325 47.062 22.938 1 58.12 369 PHE A N 1
ATOM 3016 C CA . PHE A 1 369 ? -0.66 47.781 23.734 1 58.12 369 PHE A CA 1
ATOM 3017 C C . PHE A 1 369 ? -0.34 47.625 25.219 1 58.12 369 PHE A C 1
ATOM 3019 O O . PHE A 1 369 ? -1.238 47.406 26.047 1 58.12 369 PHE A O 1
ATOM 3026 N N . GLY A 1 370 ? 0.883 47.594 25.578 1 58.03 370 GLY A N 1
ATOM 3027 C CA . GLY A 1 370 ? 1.316 47.562 26.969 1 58.03 370 GLY A CA 1
ATOM 3028 C C . GLY A 1 370 ? 1.56 46.156 27.484 1 58.03 370 GLY A C 1
ATOM 3029 O O . GLY A 1 370 ? 2.207 45.969 28.516 1 58.03 370 GLY A O 1
ATOM 3030 N N . ALA A 1 371 ? 1.052 45.188 26.859 1 62.97 371 ALA A N 1
ATOM 3031 C CA . ALA A 1 371 ? 1.21 43.812 27.344 1 62.97 371 ALA A CA 1
ATOM 3032 C C . ALA A 1 371 ? 2.383 43.125 26.656 1 62.97 371 ALA A C 1
ATOM 3034 O O . ALA A 1 371 ? 2.652 43.375 25.484 1 62.97 371 ALA A O 1
ATOM 3035 N N . ASP A 1 372 ? 3.158 42.531 27.422 1 74.69 372 ASP A N 1
ATOM 3036 C CA . ASP A 1 372 ? 4.289 41.781 26.906 1 74.69 372 ASP A CA 1
ATOM 3037 C C . ASP A 1 372 ? 3.812 40.562 26.094 1 74.69 372 ASP A C 1
ATOM 3039 O O . ASP A 1 372 ? 3.266 39.625 26.656 1 74.69 372 ASP A O 1
ATOM 3043 N N . VAL A 1 373 ? 3.879 40.594 24.828 1 78.56 373 VAL A N 1
ATOM 3044 C CA . VAL A 1 373 ? 3.389 39.594 23.891 1 78.56 373 VAL A CA 1
ATOM 3045 C C . VAL A 1 373 ? 4.141 38.281 24.125 1 78.56 373 VAL A C 1
ATOM 3047 O O . VAL A 1 373 ? 3.547 37.188 24.062 1 78.56 373 VAL A O 1
ATOM 3050 N N . ILE A 1 374 ? 5.445 38.344 24.438 1 78.88 374 ILE A N 1
ATOM 3051 C CA . ILE A 1 374 ? 6.266 37.156 24.625 1 78.88 374 ILE A CA 1
ATOM 3052 C C . ILE A 1 374 ? 5.789 36.375 25.859 1 78.88 374 ILE A C 1
ATOM 3054 O O . ILE A 1 374 ? 5.695 35.156 25.828 1 78.88 374 ILE A O 1
ATOM 3058 N N . ARG A 1 375 ? 5.469 37.125 26.844 1 78.12 375 ARG A N 1
ATOM 3059 C CA . ARG A 1 375 ? 4.945 36.5 28.062 1 78.12 375 ARG A CA 1
ATOM 3060 C C . ARG A 1 375 ? 3.578 35.875 27.797 1 78.12 375 ARG A C 1
ATOM 3062 O O . ARG A 1 375 ? 3.305 34.75 28.25 1 78.12 375 ARG A O 1
ATOM 3069 N N . GLY A 1 376 ? 2.783 36.562 27.078 1 77.25 376 GLY A N 1
ATOM 3070 C CA . GLY A 1 376 ? 1.466 36.031 26.766 1 77.25 376 GLY A CA 1
ATOM 3071 C C . GLY A 1 376 ? 1.515 34.75 25.953 1 77.25 376 GLY A C 1
ATOM 3072 O O . GLY A 1 376 ? 0.779 33.812 26.234 1 77.25 376 GLY A O 1
ATOM 3073 N N . ILE A 1 377 ? 2.381 34.688 25.016 1 81.62 377 ILE A N 1
ATOM 3074 C CA . ILE A 1 377 ? 2.496 33.531 24.156 1 81.62 377 ILE A CA 1
ATOM 3075 C C . ILE A 1 377 ? 3.025 32.344 24.969 1 81.62 377 ILE A C 1
ATOM 3077 O O . ILE A 1 377 ? 2.58 31.203 24.797 1 81.62 377 ILE A O 1
ATOM 3081 N N . THR A 1 378 ? 3.965 32.594 25.812 1 80.81 378 THR A N 1
ATOM 3082 C CA . THR A 1 378 ? 4.516 31.516 26.641 1 80.81 378 THR A CA 1
ATOM 3083 C C . THR A 1 378 ? 3.439 30.922 27.547 1 80.81 378 THR A C 1
ATOM 3085 O O . THR A 1 378 ? 3.344 29.703 27.688 1 80.81 378 THR A O 1
ATOM 3088 N N . ILE A 1 379 ? 2.625 31.75 28.094 1 78 379 ILE A N 1
ATOM 3089 C CA . ILE A 1 379 ? 1.544 31.266 28.953 1 78 379 ILE A CA 1
ATOM 3090 C C . ILE A 1 379 ? 0.533 30.484 28.125 1 78 379 ILE A C 1
ATOM 3092 O O . ILE A 1 379 ? 0.025 29.453 28.562 1 78 379 ILE A O 1
ATOM 3096 N N . LEU A 1 380 ? 0.268 31 26.969 1 79.12 380 LEU A N 1
ATOM 3097 C CA . LEU A 1 380 ? -0.672 30.328 26.094 1 79.12 380 LEU A CA 1
ATOM 3098 C C . LEU A 1 380 ? -0.149 28.938 25.703 1 79.12 380 LEU A C 1
ATOM 3100 O O . LEU A 1 380 ? -0.914 27.969 25.656 1 79.12 380 LEU A O 1
ATOM 3104 N N . LEU A 1 381 ? 1.113 28.844 25.453 1 83.38 381 LEU A N 1
ATOM 3105 C CA . LEU A 1 381 ? 1.707 27.562 25.078 1 83.38 381 LEU A CA 1
ATOM 3106 C C . LEU A 1 381 ? 1.651 26.578 26.219 1 83.38 381 LEU A C 1
ATOM 3108 O O . LEU A 1 381 ? 1.312 25.406 26.031 1 83.38 381 LEU A O 1
ATOM 3112 N N . LEU A 1 382 ? 1.877 27 27.344 1 81.56 382 LEU A N 1
ATOM 3113 C CA . LEU A 1 382 ? 1.857 26.125 28.5 1 81.56 382 LEU A CA 1
ATOM 3114 C C . LEU A 1 382 ? 0.43 25.719 28.859 1 81.56 382 LEU A C 1
ATOM 3116 O O . LEU A 1 382 ? 0.173 24.578 29.219 1 81.56 382 LEU A O 1
ATOM 3120 N N . ALA A 1 383 ? -0.454 26.641 28.719 1 76.06 383 ALA A N 1
ATOM 3121 C CA . ALA A 1 383 ? -1.86 26.344 28.969 1 76.06 383 ALA A CA 1
ATOM 3122 C C . ALA A 1 383 ? -2.385 25.312 27.969 1 76.06 383 ALA A C 1
ATOM 3124 O O . ALA A 1 383 ? -3.16 24.422 28.328 1 76.06 383 ALA A O 1
ATOM 3125 N N . ASN A 1 384 ? -1.978 25.469 26.812 1 77.44 384 ASN A N 1
ATOM 3126 C CA . ASN A 1 384 ? -2.381 24.516 25.781 1 77.44 384 ASN A CA 1
ATOM 3127 C C . ASN A 1 384 ? -1.847 23.125 26.078 1 77.44 384 ASN A C 1
ATOM 3129 O O . ASN A 1 384 ? -2.537 22.125 25.844 1 77.44 384 ASN A O 1
ATOM 3133 N N . LEU A 1 385 ? -0.658 23.031 26.5 1 78.88 385 LEU A N 1
ATOM 3134 C CA . LEU A 1 385 ? -0.085 21.734 26.844 1 78.88 385 LEU A CA 1
ATOM 3135 C C . LEU A 1 385 ? -0.888 21.062 27.953 1 78.88 385 LEU A C 1
ATOM 3137 O O . LEU A 1 385 ? -1.159 19.859 27.891 1 78.88 385 LEU A O 1
ATOM 3141 N N . VAL A 1 386 ? -1.343 21.781 28.844 1 76.69 386 VAL A N 1
ATOM 3142 C CA . VAL A 1 386 ? -2.145 21.25 29.953 1 76.69 386 VAL A CA 1
ATOM 3143 C C . VAL A 1 386 ? -3.516 20.828 29.422 1 76.69 386 VAL A C 1
ATOM 3145 O O . VAL A 1 386 ? -4.023 19.766 29.781 1 76.69 386 VAL A O 1
ATOM 3148 N N . LEU A 1 387 ? -4.016 21.672 28.609 1 72.75 387 LEU A N 1
ATOM 3149 C CA . LEU A 1 387 ? -5.332 21.375 28.047 1 72.75 387 LEU A CA 1
ATOM 3150 C C . LEU A 1 387 ? -5.305 20.078 27.25 1 72.75 387 LEU A C 1
ATOM 3152 O O . LEU A 1 387 ? -6.219 19.25 27.344 1 72.75 387 LEU A O 1
ATOM 3156 N N . ILE A 1 388 ? -4.285 19.891 26.5 1 75 388 ILE A N 1
ATOM 3157 C CA . ILE A 1 388 ? -4.164 18.688 25.688 1 75 388 ILE A CA 1
ATOM 3158 C C . ILE A 1 388 ? -4.07 17.469 26.578 1 75 388 ILE A C 1
ATOM 3160 O O . ILE A 1 388 ? -4.703 16.438 26.312 1 75 388 ILE A O 1
ATOM 3164 N N . TYR A 1 389 ? -3.432 17.516 27.656 1 75.56 389 TYR A N 1
ATOM 3165 C CA . TYR A 1 389 ? -3.271 16.375 28.547 1 75.56 389 TYR A CA 1
ATOM 3166 C C . TYR A 1 389 ? -4.543 16.125 29.344 1 75.56 389 TYR A C 1
ATOM 3168 O O . TYR A 1 389 ? -4.891 14.969 29.625 1 75.56 389 TYR A O 1
ATOM 3176 N N . LEU A 1 390 ? -5.262 17.203 29.578 1 71.06 390 LEU A N 1
ATOM 3177 C CA . LEU A 1 390 ? -6.543 17.031 30.25 1 71.06 390 LEU A CA 1
ATOM 3178 C C . LEU A 1 390 ? -7.57 16.391 29.328 1 71.06 390 LEU A C 1
ATOM 3180 O O . LEU A 1 390 ? -8.367 15.555 29.766 1 71.06 390 LEU A O 1
ATOM 3184 N N . MET A 1 391 ? -7.496 16.797 28.156 1 70.81 391 MET A N 1
ATOM 3185 C CA . MET A 1 391 ? -8.414 16.219 27.188 1 70.81 391 MET A CA 1
ATOM 3186 C C . MET A 1 391 ? -8.148 14.734 27 1 70.81 391 MET A C 1
ATOM 3188 O O . MET A 1 391 ? -9.078 13.969 26.734 1 70.81 391 MET A O 1
ATOM 3192 N N . LYS A 1 392 ? -7.012 14.32 27.141 1 72.12 392 LYS A N 1
ATOM 3193 C CA . LYS A 1 392 ? -6.664 12.906 27.031 1 72.12 392 LYS A CA 1
ATOM 3194 C C . LYS A 1 392 ? -7.309 12.094 28.156 1 72.12 392 LYS A C 1
ATOM 3196 O O . LYS A 1 392 ? -7.648 10.922 27.953 1 72.12 392 LYS A O 1
ATOM 3201 N N . ILE A 1 393 ? -7.504 12.781 29.25 1 65.88 393 ILE A N 1
ATOM 3202 C CA . ILE A 1 393 ? -8.07 12.109 30.406 1 65.88 393 ILE A CA 1
ATOM 3203 C C . ILE A 1 393 ? -9.594 12.008 30.25 1 65.88 393 ILE A C 1
ATOM 3205 O O . ILE A 1 393 ? -10.188 10.969 30.562 1 65.88 393 ILE A O 1
ATOM 3209 N N . PHE A 1 394 ? -10.125 13.031 29.734 1 64.38 394 PHE A N 1
ATOM 3210 C CA . PHE A 1 394 ? -11.578 13.086 29.703 1 64.38 394 PHE A CA 1
ATOM 3211 C C . PHE A 1 394 ? -12.125 12.391 28.469 1 64.38 394 PHE A C 1
ATOM 3213 O O . PHE A 1 394 ? -13.273 11.938 28.469 1 64.38 394 PHE A O 1
ATOM 3220 N N . VAL A 1 395 ? -11.281 12.297 27.469 1 62.94 395 VAL A N 1
ATOM 3221 C CA . VAL A 1 395 ? -11.812 11.734 26.234 1 62.94 395 VAL A CA 1
ATOM 3222 C C . VAL A 1 395 ? -11.398 10.273 26.109 1 62.94 395 VAL A C 1
ATOM 3224 O O . VAL A 1 395 ? -11.547 9.664 25.047 1 62.94 395 VAL A O 1
ATOM 3227 N N . ARG A 1 396 ? -11.172 9.641 27.156 1 62.78 396 ARG A N 1
ATOM 3228 C CA . ARG A 1 396 ? -10.844 8.227 27.062 1 62.78 396 ARG A CA 1
ATOM 3229 C C . ARG A 1 396 ? -12.078 7.395 26.734 1 62.78 396 ARG A C 1
ATOM 3231 O O . ARG A 1 396 ? -13.094 7.48 27.422 1 62.78 396 ARG A O 1
ATOM 3238 N N . PRO A 1 397 ? -11.836 6.559 25.625 1 72.12 397 PRO A N 1
ATOM 3239 C CA . PRO A 1 397 ? -13.008 5.758 25.266 1 72.12 397 PRO A CA 1
ATOM 3240 C C . PRO A 1 397 ? -13.344 4.695 26.312 1 72.12 397 PRO A C 1
ATOM 3242 O O . PRO A 1 397 ? -12.461 3.934 26.719 1 72.12 397 PRO A O 1
ATOM 3245 N N . ARG A 1 398 ? -14.445 4.621 26.875 1 77 398 ARG A N 1
ATOM 3246 C CA . ARG A 1 398 ? -14.969 3.688 27.875 1 77 398 ARG A CA 1
ATOM 3247 C C . ARG A 1 398 ? -14.742 2.242 27.438 1 77 398 ARG A C 1
ATOM 3249 O O . ARG A 1 398 ? -14.531 1.364 28.281 1 77 398 ARG A O 1
ATOM 3256 N N . ARG A 1 399 ? -14.672 2.082 26.156 1 86.25 399 ARG A N 1
ATOM 3257 C CA . ARG A 1 399 ? -14.57 0.725 25.641 1 86.25 399 ARG A CA 1
ATOM 3258 C C . ARG A 1 399 ? -13.258 0.071 26.062 1 86.25 399 ARG A C 1
ATOM 3260 O O . ARG A 1 399 ? -13.242 -1.093 26.453 1 86.25 399 ARG A O 1
ATOM 3267 N N . PHE A 1 400 ? -12.211 0.843 26.062 1 85.44 400 PHE A N 1
ATOM 3268 C CA . PHE A 1 400 ? -10.922 0.278 26.438 1 85.44 400 PHE A CA 1
ATOM 3269 C C . PHE A 1 400 ? -10.852 0.07 27.953 1 85.44 400 PHE A C 1
ATOM 3271 O O . PHE A 1 400 ? -10.18 -0.85 28.422 1 85.44 400 PHE A O 1
ATOM 3278 N N . GLY A 1 401 ? -11.547 0.867 28.672 1 82.44 401 GLY A N 1
ATOM 3279 C CA . GLY A 1 401 ? -11.617 0.667 30.109 1 82.44 401 GLY A CA 1
ATOM 3280 C C . GLY A 1 401 ? -12.266 -0.647 30.5 1 82.44 401 GLY A C 1
ATOM 3281 O O . GLY A 1 401 ? -11.789 -1.338 31.391 1 82.44 401 GLY A O 1
ATOM 3282 N N . ILE A 1 402 ? -13.281 -0.956 29.781 1 86.5 402 ILE A N 1
ATOM 3283 C CA . ILE A 1 402 ? -13.992 -2.203 30.047 1 86.5 402 ILE A CA 1
ATOM 3284 C C . ILE A 1 402 ? -13.102 -3.389 29.688 1 86.5 402 ILE A C 1
ATOM 3286 O O . ILE A 1 402 ? -13.016 -4.359 30.438 1 86.5 402 ILE A O 1
ATOM 3290 N N . VAL A 1 403 ? -12.461 -3.314 28.578 1 90.19 403 VAL A N 1
ATOM 3291 C CA . VAL A 1 403 ? -11.586 -4.391 28.109 1 90.19 403 VAL A CA 1
ATOM 3292 C C . VAL A 1 403 ? -10.453 -4.598 29.109 1 90.19 403 VAL A C 1
ATOM 3294 O O . VAL A 1 403 ? -10.133 -5.734 29.469 1 90.19 403 VAL A O 1
ATOM 3297 N N . TRP A 1 404 ? -9.922 -3.547 29.609 1 85.88 404 TRP A N 1
ATOM 3298 C CA . TRP A 1 404 ? -8.828 -3.639 30.562 1 85.88 404 TRP A CA 1
ATOM 3299 C C . TRP A 1 404 ? -9.297 -4.258 31.875 1 85.88 404 TRP A C 1
ATOM 3301 O O . TRP A 1 404 ? -8.602 -5.082 32.469 1 85.88 404 TRP A O 1
ATOM 3311 N N . LYS A 1 405 ? -10.422 -3.889 32.25 1 84.5 405 LYS A N 1
ATOM 3312 C CA . LYS A 1 405 ? -11 -4.457 33.469 1 84.5 405 LYS A CA 1
ATOM 3313 C C . LYS A 1 405 ? -11.203 -5.965 33.312 1 84.5 405 LYS A C 1
ATOM 3315 O O . LYS A 1 405 ? -10.859 -6.727 34.219 1 84.5 405 LYS A O 1
ATOM 3320 N N . LEU A 1 406 ? -11.695 -6.32 32.25 1 88.88 406 LEU A N 1
ATOM 3321 C CA . LEU A 1 406 ? -11.938 -7.734 31.984 1 88.88 406 LEU A CA 1
ATOM 3322 C C . LEU A 1 406 ? -10.633 -8.508 31.922 1 88.88 406 LEU A C 1
ATOM 3324 O O . LEU A 1 406 ? -10.547 -9.633 32.438 1 88.88 406 LEU A O 1
ATOM 3328 N N . CYS A 1 407 ? -9.641 -7.953 31.359 1 87.5 407 CYS A N 1
ATOM 3329 C CA . CYS A 1 407 ? -8.344 -8.609 31.234 1 87.5 407 CYS A CA 1
ATOM 3330 C C . CYS A 1 407 ? -7.703 -8.805 32.594 1 87.5 407 CYS A C 1
ATOM 3332 O O . CYS A 1 407 ? -6.973 -9.773 32.812 1 87.5 407 CYS A O 1
ATOM 3334 N N . LEU A 1 408 ? -7.98 -7.926 33.5 1 84.12 408 LEU A N 1
ATOM 3335 C CA . LEU A 1 408 ? -7.367 -7.977 34.812 1 84.12 408 LEU A CA 1
ATOM 3336 C C . LEU A 1 408 ? -8.172 -8.875 35.75 1 84.12 408 LEU A C 1
ATOM 3338 O O . LEU A 1 408 ? -7.598 -9.602 36.562 1 84.12 408 LEU A O 1
ATOM 3342 N N . GLU A 1 409 ? -9.43 -8.891 35.625 1 85.81 409 GLU A N 1
ATOM 3343 C CA . GLU A 1 409 ? -10.289 -9.516 36.625 1 85.81 409 GLU A CA 1
ATOM 3344 C C . GLU A 1 409 ? -10.602 -10.961 36.25 1 85.81 409 GLU A C 1
ATOM 3346 O O . GLU A 1 409 ? -10.789 -11.805 37.125 1 85.81 409 GLU A O 1
ATOM 3351 N N . VAL A 1 410 ? -10.68 -11.289 35.031 1 86.75 410 VAL A N 1
ATOM 3352 C CA . VAL A 1 410 ? -11.125 -12.609 34.594 1 86.75 410 VAL A CA 1
ATOM 3353 C C . VAL A 1 410 ? -10.109 -13.672 35.031 1 86.75 410 VAL A C 1
ATOM 3355 O O . VAL A 1 410 ? -10.477 -14.695 35.594 1 86.75 410 VAL A O 1
ATOM 3358 N N . PRO A 1 411 ? -8.766 -13.406 34.75 1 81.75 411 PRO A N 1
ATOM 3359 C CA . PRO A 1 411 ? -7.816 -14.445 35.156 1 81.75 411 PRO A CA 1
ATOM 3360 C C . PRO A 1 411 ? -7.754 -14.633 36.688 1 81.75 411 PRO A C 1
ATOM 3362 O O . PRO A 1 411 ? -7.48 -15.734 37.156 1 81.75 411 PRO A O 1
ATOM 3365 N N . ASN A 1 412 ? -7.918 -13.625 37.469 1 77.44 412 ASN A N 1
ATOM 3366 C CA . ASN A 1 412 ? -7.738 -13.664 38.906 1 77.44 412 ASN A CA 1
ATOM 3367 C C . ASN A 1 412 ? -9.055 -13.93 39.625 1 77.44 412 ASN A C 1
ATOM 3369 O O . ASN A 1 412 ? -9.086 -14.062 40.875 1 77.44 412 ASN A O 1
ATOM 3373 N N . ASP A 1 413 ? -10.016 -14.312 38.906 1 72.44 413 ASP A N 1
ATOM 3374 C CA . ASP A 1 413 ? -11.344 -14.492 39.469 1 72.44 413 ASP A CA 1
ATOM 3375 C C . ASP A 1 413 ? -11.586 -13.492 40.625 1 72.44 413 ASP A C 1
ATOM 3377 O O . ASP A 1 413 ? -12.086 -13.859 41.688 1 72.44 413 ASP A O 1
ATOM 3381 N N . THR A 1 414 ? -10.945 -12.352 40.531 1 66.62 414 THR A N 1
ATOM 3382 C CA . THR A 1 414 ? -11.102 -11.352 41.594 1 66.62 414 THR A CA 1
ATOM 3383 C C . THR A 1 414 ? -12.539 -10.844 41.625 1 66.62 414 THR A C 1
ATOM 3385 O O . THR A 1 414 ? -13.164 -10.625 40.594 1 66.62 414 THR A O 1
ATOM 3388 N N . PRO A 1 415 ? -13.102 -10.852 42.844 1 62.09 415 PRO A N 1
ATOM 3389 C CA . PRO A 1 415 ? -14.469 -10.336 42.969 1 62.09 415 PRO A CA 1
ATOM 3390 C C . PRO A 1 415 ? -14.609 -8.906 42.438 1 62.09 415 PRO A C 1
ATOM 3392 O O . PRO A 1 415 ? -13.672 -8.109 42.562 1 62.09 415 PRO A O 1
ATOM 3395 N N . THR A 1 416 ? -15.508 -8.703 41.438 1 61.31 416 THR A N 1
ATOM 3396 C CA . THR A 1 416 ? -15.773 -7.406 40.812 1 61.31 416 THR A CA 1
ATOM 3397 C C . THR A 1 416 ? -15.977 -6.336 41.875 1 61.31 416 THR A C 1
ATOM 3399 O O . THR A 1 416 ? -16.625 -6.582 42.906 1 61.31 416 THR A O 1
ATOM 3402 N N . ASN A 1 417 ? -15.227 -5.309 41.812 1 60.16 417 ASN A N 1
ATOM 3403 C CA . ASN A 1 417 ? -15.477 -4.16 42.688 1 60.16 417 ASN A CA 1
ATOM 3404 C C . ASN A 1 417 ? -16.953 -3.801 42.719 1 60.16 417 ASN A C 1
ATOM 3406 O O . ASN A 1 417 ? -17.625 -3.762 41.688 1 60.16 417 ASN A O 1
ATOM 3410 N N . PRO A 1 418 ? -17.609 -3.791 43.906 1 58.09 418 PRO A N 1
ATOM 3411 C CA . PRO A 1 418 ? -19.031 -3.449 44.031 1 58.09 418 PRO A CA 1
ATOM 3412 C C . PRO A 1 418 ? -19.438 -2.266 43.156 1 58.09 418 PRO A C 1
ATOM 3414 O O . PRO A 1 418 ? -20.578 -2.201 42.688 1 58.09 418 PRO A O 1
ATOM 3417 N N . GLN A 1 419 ? -18.5 -1.405 42.906 1 60 419 GLN A N 1
ATOM 3418 C CA . GLN A 1 419 ? -18.812 -0.227 42.125 1 60 419 GLN A CA 1
ATOM 3419 C C . GLN A 1 419 ? -19.109 -0.606 40.656 1 60 419 GLN A C 1
ATOM 3421 O O . GLN A 1 419 ? -19.922 0.036 40 1 60 419 GLN A O 1
ATOM 3426 N N . THR A 1 420 ? -18.422 -1.59 40.312 1 62.44 420 THR A N 1
ATOM 3427 C CA . THR A 1 420 ? -18.641 -2.029 38.938 1 62.44 420 THR A CA 1
ATOM 3428 C C . THR A 1 420 ? -20.016 -2.645 38.75 1 62.44 420 THR A C 1
ATOM 3430 O O . THR A 1 420 ? -20.641 -2.516 37.719 1 62.44 420 THR A O 1
ATOM 3433 N N . LYS A 1 421 ? -20.453 -3.217 39.844 1 62.84 421 LYS A N 1
ATOM 3434 C CA . LYS A 1 421 ? -21.766 -3.871 39.812 1 62.84 421 LYS A CA 1
ATOM 3435 C C . LYS A 1 421 ? -22.891 -2.852 39.625 1 62.84 421 LYS A C 1
ATOM 3437 O O . LYS A 1 421 ? -23.922 -3.168 39.031 1 62.84 421 LYS A O 1
ATOM 3442 N N . THR A 1 422 ? -22.562 -1.597 40.062 1 62.41 422 THR A N 1
ATOM 3443 C CA . THR A 1 422 ? -23.625 -0.607 40.062 1 62.41 422 THR A CA 1
ATOM 3444 C C . THR A 1 422 ? -23.484 0.337 38.875 1 62.41 422 THR A C 1
ATOM 3446 O O . THR A 1 422 ? -24.297 1.243 38.688 1 62.41 422 THR A O 1
ATOM 3449 N N . GLU A 1 423 ? -22.438 0.115 38.125 1 65.75 423 GLU A N 1
ATOM 3450 C CA . GLU A 1 423 ? -22.25 1.016 37 1 65.75 423 GLU A CA 1
ATOM 3451 C C . GLU A 1 423 ? -23.359 0.851 35.969 1 65.75 423 GLU A C 1
ATOM 3453 O O . GLU A 1 423 ? -23.766 -0.271 35.656 1 65.75 423 GLU A O 1
ATOM 3458 N N . THR A 1 424 ? -24.125 1.938 35.812 1 62.06 424 THR A N 1
ATOM 3459 C CA . THR A 1 424 ? -25.156 1.931 34.781 1 62.06 424 THR A CA 1
ATOM 3460 C C . THR A 1 424 ? -24.531 2.117 33.375 1 62.06 424 THR A C 1
ATOM 3462 O O . THR A 1 424 ? -23.703 2.996 33.188 1 62.06 424 THR A O 1
ATOM 3465 N N . TRP A 1 425 ? -24.672 1.018 32.75 1 61.16 425 TRP A N 1
ATOM 3466 C CA . TRP A 1 425 ? -24.234 1.079 31.359 1 61.16 425 TRP A CA 1
ATOM 3467 C C . TRP A 1 425 ? -25.078 2.082 30.562 1 61.16 425 TRP A C 1
ATOM 3469 O O . TRP A 1 425 ? -26.312 2.021 30.578 1 61.16 425 TRP A O 1
ATOM 3479 N N . SER A 1 426 ? -24.609 3.328 30.547 1 55.44 426 SER A N 1
ATOM 3480 C CA . SER A 1 426 ? -25.281 4.137 29.531 1 55.44 426 SER A CA 1
ATOM 3481 C C . SER A 1 426 ? -24.641 3.939 28.156 1 55.44 426 SER A C 1
ATOM 3483 O O . SER A 1 426 ? -23.438 4.129 27.984 1 55.44 426 SER A O 1
ATOM 3485 N N . PRO A 1 427 ? -25.297 3.027 27.469 1 52.12 427 PRO A N 1
ATOM 3486 C CA . PRO A 1 427 ? -24.734 2.961 26.109 1 52.12 427 PRO A CA 1
ATOM 3487 C C . PRO A 1 427 ? -24.375 4.336 25.562 1 52.12 427 PRO A C 1
ATOM 3489 O O . PRO A 1 427 ? -25.266 5.156 25.328 1 52.12 427 PRO A O 1
ATOM 3492 N N . THR A 1 428 ? -23.703 5.152 26.312 1 49.25 428 THR A N 1
ATOM 3493 C CA . THR A 1 428 ? -23.391 6.395 25.625 1 49.25 428 THR A CA 1
ATOM 3494 C C . THR A 1 428 ? -23.375 6.18 24.109 1 49.25 428 THR A C 1
ATOM 3496 O O . THR A 1 428 ? -22.375 5.719 23.562 1 49.25 428 THR A O 1
ATOM 3499 N N . ALA A 1 429 ? -24.312 5.59 23.703 1 49.56 429 ALA A N 1
ATOM 3500 C CA . ALA A 1 429 ? -24.594 5.402 22.281 1 49.56 429 ALA A CA 1
ATOM 3501 C C . ALA A 1 429 ? -24.141 6.613 21.469 1 49.56 429 ALA A C 1
ATOM 3503 O O . ALA A 1 429 ? -24.969 7.379 20.969 1 49.56 429 ALA A O 1
ATOM 3504 N N . GLY A 1 430 ? -23.594 7.574 22.156 1 52.09 430 GLY A N 1
ATOM 3505 C CA . GLY A 1 430 ? -23.312 8.57 21.141 1 52.09 430 GLY A CA 1
ATOM 3506 C C . GLY A 1 430 ? -22.656 7.992 19.906 1 52.09 430 GLY A C 1
ATOM 3507 O O . GLY A 1 430 ? -22.094 6.898 19.953 1 52.09 430 GLY A O 1
ATOM 3508 N N . GLU A 1 431 ? -23.25 8.352 18.781 1 62.09 431 GLU A N 1
ATOM 3509 C CA . GLU A 1 431 ? -22.953 7.934 17.422 1 62.09 431 GLU A CA 1
ATOM 3510 C C . GLU A 1 431 ? -21.438 7.918 17.188 1 62.09 431 GLU A C 1
ATOM 3512 O O . GLU A 1 431 ? -20.781 8.953 17.281 1 62.09 431 GLU A O 1
ATOM 3517 N N . THR A 1 432 ? -20.781 6.742 17.562 1 76.12 432 THR A N 1
ATOM 3518 C CA . THR A 1 432 ? -19.344 6.574 17.328 1 76.12 432 THR A CA 1
ATOM 3519 C C . THR A 1 432 ? -19.031 6.762 15.844 1 76.12 432 THR A C 1
ATOM 3521 O O . THR A 1 432 ? -17.906 7.105 15.484 1 76.12 432 THR A O 1
ATOM 3524 N N . TRP A 1 433 ? -20.016 6.551 15.133 1 88.5 433 TRP A N 1
ATOM 3525 C CA . TRP A 1 433 ? -19.828 6.703 13.695 1 88.5 433 TRP A CA 1
ATOM 3526 C C . TRP A 1 433 ? -20.781 7.734 13.125 1 88.5 433 TRP A C 1
ATOM 3528 O O . TRP A 1 433 ? -21.75 8.133 13.789 1 88.5 433 TRP A O 1
ATOM 3538 N N . GLU A 1 434 ? -20.5 8.281 12.102 1 87.12 434 GLU A N 1
ATOM 3539 C CA . GLU A 1 434 ? -21.375 9.25 11.445 1 87.12 434 GLU A CA 1
ATOM 3540 C C . GLU A 1 434 ? -22.734 8.633 11.117 1 87.12 434 GLU A C 1
ATOM 3542 O O . GLU A 1 434 ? -23.766 9.289 11.242 1 87.12 434 GLU A O 1
ATOM 3547 N N . ARG A 1 435 ? -22.922 7.355 10.789 1 89.69 435 ARG A N 1
ATOM 3548 C CA . ARG A 1 435 ? -24.125 6.605 10.453 1 89.69 435 ARG A CA 1
ATOM 3549 C C . ARG A 1 435 ? -24.922 7.316 9.359 1 89.69 435 ARG A C 1
ATOM 3551 O O . ARG A 1 435 ? -26.141 7.516 9.5 1 89.69 435 ARG A O 1
ATOM 3558 N N . LYS A 1 436 ? -24.297 7.695 8.367 1 92.38 436 LYS A N 1
ATOM 3559 C CA . LYS A 1 436 ? -24.938 8.32 7.211 1 92.38 436 LYS A CA 1
ATOM 3560 C C . LYS A 1 436 ? -24.578 7.586 5.922 1 92.38 436 LYS A C 1
ATOM 3562 O O . LYS A 1 436 ? -23.484 7.023 5.805 1 92.38 436 LYS A O 1
ATOM 3567 N N . LEU A 1 437 ? -25.516 7.598 5.062 1 94.81 437 LEU A N 1
ATOM 3568 C CA . LEU A 1 437 ? -25.344 6.977 3.754 1 94.81 437 LEU A CA 1
ATOM 3569 C C . LEU A 1 437 ? -25.172 8.031 2.668 1 94.81 437 LEU A C 1
ATOM 3571 O O . LEU A 1 437 ? -25.938 8.992 2.605 1 94.81 437 LEU A O 1
ATOM 3575 N N . GLY A 1 438 ? -24.094 7.867 1.932 1 94.44 438 GLY A N 1
ATOM 3576 C CA . GLY A 1 438 ? -24.016 8.688 0.736 1 94.44 438 GLY A CA 1
ATOM 3577 C C . GLY A 1 438 ? -25.141 8.422 -0.249 1 94.44 438 GLY A C 1
ATOM 3578 O O . GLY A 1 438 ? -25.594 7.281 -0.39 1 94.44 438 GLY A O 1
ATOM 3579 N N . GLN A 1 439 ? -25.625 9.477 -0.864 1 96.19 439 GLN A N 1
ATOM 3580 C CA . GLN A 1 439 ? -26.734 9.344 -1.795 1 96.19 439 GLN A CA 1
ATOM 3581 C C . GLN A 1 439 ? -26.391 9.93 -3.16 1 96.19 439 GLN A C 1
ATOM 3583 O O . GLN A 1 439 ? -25.703 10.953 -3.246 1 96.19 439 GLN A O 1
ATOM 3588 N N . TYR A 1 440 ? -26.844 9.18 -4.176 1 96.94 440 TYR A N 1
ATOM 3589 C CA . TYR A 1 440 ? -26.672 9.648 -5.547 1 96.94 440 TYR A CA 1
ATOM 3590 C C . TYR A 1 440 ? -27.812 9.172 -6.434 1 96.94 440 TYR A C 1
ATOM 3592 O O . TYR A 1 440 ? -28.281 8.039 -6.297 1 96.94 440 TYR A O 1
ATOM 3600 N N . SER A 1 441 ? -28.312 10.078 -7.215 1 95.38 441 SER A N 1
ATOM 3601 C CA . SER A 1 441 ? -29.281 9.719 -8.234 1 95.38 441 SER A CA 1
ATOM 3602 C C . SER A 1 441 ? -28.828 10.148 -9.625 1 95.38 441 SER A C 1
ATOM 3604 O O . SER A 1 441 ? -28.578 11.336 -9.859 1 95.38 441 SER A O 1
ATOM 3606 N N . LEU A 1 442 ? -28.719 9.266 -10.508 1 95.69 442 LEU A N 1
ATOM 3607 C CA . LEU A 1 442 ? -28.234 9.508 -11.859 1 95.69 442 LEU A CA 1
ATOM 3608 C C . LEU A 1 442 ? -29.172 10.445 -12.617 1 95.69 442 LEU A C 1
ATOM 3610 O O . LEU A 1 442 ? -28.703 11.398 -13.258 1 95.69 442 LEU A O 1
ATOM 3614 N N . LEU A 1 443 ? -30.438 10.242 -12.484 1 94.06 443 LEU A N 1
ATOM 3615 C CA . LEU A 1 443 ? -31.422 10.992 -13.266 1 94.06 443 LEU A CA 1
ATOM 3616 C C . LEU A 1 443 ? -31.547 12.414 -12.727 1 94.06 443 LEU A C 1
ATOM 3618 O O . LEU A 1 443 ? -32.031 13.305 -13.438 1 94.06 443 LEU A O 1
ATOM 3622 N N . LEU A 1 444 ? -31.125 12.617 -11.555 1 91.75 444 LEU A N 1
ATOM 3623 C CA . LEU A 1 444 ? -31.203 13.953 -10.969 1 91.75 444 LEU A CA 1
ATOM 3624 C C . LEU A 1 444 ? -29.938 14.742 -11.266 1 91.75 444 LEU A C 1
ATOM 3626 O O . LEU A 1 444 ? -29.984 15.969 -11.414 1 91.75 444 LEU A O 1
ATOM 3630 N N . ASN A 1 445 ? -28.828 14.047 -11.406 1 92.25 445 ASN A N 1
ATOM 3631 C CA . ASN A 1 445 ? -27.578 14.773 -11.359 1 92.25 445 ASN A CA 1
ATOM 3632 C C . ASN A 1 445 ? -26.734 14.539 -12.609 1 92.25 445 ASN A C 1
ATOM 3634 O O . ASN A 1 445 ? -25.562 14.93 -12.664 1 92.25 445 ASN A O 1
ATOM 3638 N N . PHE A 1 446 ? -27.234 13.922 -13.641 1 91.94 446 PHE A N 1
ATOM 3639 C CA . PHE A 1 446 ? -26.422 13.609 -14.82 1 91.94 446 PHE A CA 1
ATOM 3640 C C . PHE A 1 446 ? -25.984 14.891 -15.516 1 91.94 446 PHE A C 1
ATOM 3642 O O . PHE A 1 446 ? -25 14.883 -16.266 1 91.94 446 PHE A O 1
ATOM 3649 N N . ASP A 1 447 ? -26.609 16.062 -15.281 1 89.06 447 ASP A N 1
ATOM 3650 C CA . ASP A 1 447 ? -26.312 17.312 -15.992 1 89.06 447 ASP A CA 1
ATOM 3651 C C . ASP A 1 447 ? -25.375 18.188 -15.172 1 89.06 447 ASP A C 1
ATOM 3653 O O . ASP A 1 447 ? -25.078 19.328 -15.562 1 89.06 447 ASP A O 1
ATOM 3657 N N . TYR A 1 448 ? -24.969 17.625 -14.148 1 89.38 448 TYR A N 1
ATOM 3658 C CA . TYR A 1 448 ? -24.047 18.391 -13.312 1 89.38 448 TYR A CA 1
ATOM 3659 C C . TYR A 1 448 ? -22.703 18.562 -14.008 1 89.38 448 TYR A C 1
ATOM 3661 O O . TYR A 1 448 ? -22.078 17.578 -14.398 1 89.38 448 TYR A O 1
ATOM 3669 N N . ASP A 1 449 ? -22.281 19.812 -14.25 1 86.19 449 ASP A N 1
ATOM 3670 C CA . ASP A 1 449 ? -20.984 20.141 -14.836 1 86.19 449 ASP A CA 1
ATOM 3671 C C . ASP A 1 449 ? -20.172 21.031 -13.891 1 86.19 449 ASP A C 1
ATOM 3673 O O . ASP A 1 449 ? -20.344 22.25 -13.875 1 86.19 449 ASP A O 1
ATOM 3677 N N . PRO A 1 450 ? -19.344 20.328 -13.172 1 84.56 450 PRO A N 1
ATOM 3678 C CA . PRO A 1 450 ? -18.594 21.109 -12.195 1 84.56 450 PRO A CA 1
ATOM 3679 C C . PRO A 1 450 ? -17.531 22.016 -12.836 1 84.56 450 PRO A C 1
ATOM 3681 O O . PRO A 1 450 ? -16.969 21.656 -13.875 1 84.56 450 PRO A O 1
ATOM 3684 N N . TRP A 1 451 ? -17.375 23.234 -12.242 1 81.06 451 TRP A N 1
ATOM 3685 C CA . TRP A 1 451 ? -16.266 24.094 -12.633 1 81.06 451 TRP A CA 1
ATOM 3686 C C . TRP A 1 451 ? -14.992 23.719 -11.875 1 81.06 451 TRP A C 1
ATOM 3688 O O . TRP A 1 451 ? -14.93 23.828 -10.648 1 81.06 451 TRP A O 1
ATOM 3698 N N . ASN A 1 452 ? -14.203 22.828 -12.289 1 79.81 452 ASN A N 1
ATOM 3699 C CA . ASN A 1 452 ? -13 22.297 -11.648 1 79.81 452 ASN A CA 1
ATOM 3700 C C . ASN A 1 452 ? -11.938 23.375 -11.477 1 79.81 452 ASN A C 1
ATOM 3702 O O . ASN A 1 452 ? -10.781 23.188 -11.859 1 79.81 452 ASN A O 1
ATOM 3706 N N . ALA A 1 453 ? -12.289 24.609 -10.938 1 75.19 453 ALA A N 1
ATOM 3707 C CA . ALA A 1 453 ? -11.32 25.688 -10.703 1 75.19 453 ALA A CA 1
ATOM 3708 C C . ALA A 1 453 ? -10.32 25.297 -9.625 1 75.19 453 ALA A C 1
ATOM 3710 O O . ALA A 1 453 ? -9.125 25.547 -9.758 1 75.19 453 ALA A O 1
ATOM 3711 N N . LEU A 1 454 ? -10.836 24.672 -8.664 1 73.75 454 LEU A N 1
ATOM 3712 C CA . LEU A 1 454 ? -9.969 24.297 -7.555 1 73.75 454 LEU A CA 1
ATOM 3713 C C . LEU A 1 454 ? -8.961 23.234 -7.996 1 73.75 454 LEU A C 1
ATOM 3715 O O . LEU A 1 454 ? -7.801 23.25 -7.566 1 73.75 454 LEU A O 1
ATOM 3719 N N . SER A 1 455 ? -9.469 22.344 -8.805 1 75.81 455 SER A N 1
ATOM 3720 C CA . SER A 1 455 ? -8.547 21.344 -9.305 1 75.81 455 SER A CA 1
ATOM 3721 C C . SER A 1 455 ? -7.465 21.953 -10.18 1 75.81 455 SER A C 1
ATOM 3723 O O . SER A 1 455 ? -6.301 21.562 -10.109 1 75.81 455 SER A O 1
ATOM 3725 N N . PHE A 1 456 ? -7.84 22.875 -10.828 1 69.62 456 PHE A N 1
ATOM 3726 C CA . PHE A 1 456 ? -6.895 23.562 -11.703 1 69.62 456 PHE A CA 1
ATOM 3727 C C . PHE A 1 456 ? -5.906 24.391 -10.891 1 69.62 456 PHE A C 1
ATOM 3729 O O . PHE A 1 456 ? -4.695 24.328 -11.133 1 69.62 456 PHE A O 1
ATOM 3736 N N . LEU A 1 457 ? -6.52 25.016 -9.914 1 64.75 457 LEU A N 1
ATOM 3737 C CA . LEU A 1 457 ? -5.695 25.891 -9.086 1 64.75 457 LEU A CA 1
ATOM 3738 C C . LEU A 1 457 ? -4.727 25.078 -8.234 1 64.75 457 LEU A C 1
ATOM 3740 O O . LEU A 1 457 ? -3.609 25.516 -7.965 1 64.75 457 LEU A O 1
ATOM 3744 N N . SER A 1 458 ? -5.27 23.953 -7.98 1 66.69 458 SER A N 1
ATOM 3745 C CA . SER A 1 458 ? -4.426 23.109 -7.141 1 66.69 458 SER A CA 1
ATOM 3746 C C . SER A 1 458 ? -3.531 22.203 -7.984 1 66.69 458 SER A C 1
ATOM 3748 O O . SER A 1 458 ? -2.859 21.312 -7.453 1 66.69 458 SER A O 1
ATOM 3750 N N . LEU A 1 459 ? -3.492 22.438 -9.227 1 63.03 459 LEU A N 1
ATOM 3751 C CA . LEU A 1 459 ? -2.674 21.703 -10.188 1 63.03 459 LEU A CA 1
ATOM 3752 C C . LEU A 1 459 ? -2.801 20.203 -9.984 1 63.03 459 LEU A C 1
ATOM 3754 O O . LEU A 1 459 ? -1.802 19.484 -10.023 1 63.03 459 LEU A O 1
ATOM 3758 N N . GLY A 1 460 ? -4.047 19.859 -9.617 1 64.12 460 GLY A N 1
ATOM 3759 C CA . GLY A 1 460 ? -4.309 18.438 -9.547 1 64.12 460 GLY A CA 1
ATOM 3760 C C . GLY A 1 460 ? -4.176 17.859 -8.148 1 64.12 460 GLY A C 1
ATOM 3761 O O . GLY A 1 460 ? -4.305 16.656 -7.949 1 64.12 460 GLY A O 1
ATOM 3762 N N . LEU A 1 461 ? -3.889 18.672 -7.133 1 69.38 461 LEU A N 1
ATOM 3763 C CA . LEU A 1 461 ? -3.857 18.203 -5.75 1 69.38 461 LEU A CA 1
ATOM 3764 C C . LEU A 1 461 ? -5.227 17.703 -5.316 1 69.38 461 LEU A C 1
ATOM 3766 O O . LEU A 1 461 ? -5.324 16.703 -4.598 1 69.38 461 LEU A O 1
ATOM 3770 N N . ILE A 1 462 ? -6.172 18.469 -5.809 1 73.56 462 ILE A N 1
ATOM 3771 C CA . ILE A 1 462 ? -7.547 18.047 -5.59 1 73.56 462 ILE A CA 1
ATOM 3772 C C . ILE A 1 462 ? -8.094 17.391 -6.855 1 73.56 462 ILE A C 1
ATOM 3774 O O . ILE A 1 462 ? -7.961 17.938 -7.953 1 73.56 462 ILE A O 1
ATOM 3778 N N . GLU A 1 463 ? -8.531 16.234 -6.648 1 74.56 463 GLU A N 1
ATOM 3779 C CA . GLU A 1 463 ? -9.047 15.523 -7.812 1 74.56 463 GLU A CA 1
ATOM 3780 C C . GLU A 1 463 ? -10.227 16.266 -8.438 1 74.56 463 GLU A C 1
ATOM 3782 O O . GLU A 1 463 ? -11.055 16.828 -7.723 1 74.56 463 GLU A O 1
ATOM 3787 N N . ALA A 1 464 ? -10.141 16.281 -9.758 1 78.25 464 ALA A N 1
ATOM 3788 C CA . ALA A 1 464 ? -11.227 16.922 -10.492 1 78.25 464 ALA A CA 1
ATOM 3789 C C . ALA A 1 464 ? -12.531 16.141 -10.352 1 78.25 464 ALA A C 1
ATOM 3791 O O . ALA A 1 464 ? -12.523 14.906 -10.352 1 78.25 464 ALA A O 1
ATOM 3792 N N . THR A 1 465 ? -13.555 16.922 -10.062 1 84.69 465 THR A N 1
ATOM 3793 C CA . THR A 1 465 ? -14.883 16.312 -10.055 1 84.69 465 THR A CA 1
ATOM 3794 C C . THR A 1 465 ? -15.352 16.031 -11.484 1 84.69 465 THR A C 1
ATOM 3796 O O . THR A 1 465 ? -15.195 16.875 -12.367 1 84.69 465 THR A O 1
ATOM 3799 N N . ARG A 1 466 ? -15.812 14.938 -11.688 1 87.94 466 ARG A N 1
ATOM 3800 C CA . ARG A 1 466 ? -16.25 14.539 -13.023 1 87.94 466 ARG A CA 1
ATOM 3801 C C . ARG A 1 466 ? -17.672 14.984 -13.305 1 87.94 466 ARG A C 1
ATOM 3803 O O . ARG A 1 466 ? -18.406 15.367 -12.383 1 87.94 466 ARG A O 1
ATOM 3810 N N . LYS A 1 467 ? -17.953 14.844 -14.586 1 89.38 467 LYS A N 1
ATOM 3811 C CA . LYS A 1 467 ? -19.312 15.203 -15 1 89.38 467 LYS A CA 1
ATOM 3812 C C . LYS A 1 467 ? -20.344 14.258 -14.383 1 89.38 467 LYS A C 1
ATOM 3814 O O . LYS A 1 467 ? -20.125 13.047 -14.336 1 89.38 467 LYS A O 1
ATOM 3819 N N . GLY A 1 468 ? -21.328 14.852 -13.844 1 90.81 468 GLY A N 1
ATOM 3820 C CA . GLY A 1 468 ? -22.422 14.078 -13.266 1 90.81 468 GLY A CA 1
ATOM 3821 C C . GLY A 1 468 ? -22.172 13.656 -11.836 1 90.81 468 GLY A C 1
ATOM 3822 O O . GLY A 1 468 ? -23.031 13.031 -11.203 1 90.81 468 GLY A O 1
ATOM 3823 N N . GLN A 1 469 ? -21.031 14 -11.375 1 90.5 469 GLN A N 1
ATOM 3824 C CA . GLN A 1 469 ? -20.656 13.531 -10.047 1 90.5 469 GLN A CA 1
ATOM 3825 C C . GLN A 1 469 ? -21 14.555 -8.977 1 90.5 469 GLN A C 1
ATOM 3827 O O . GLN A 1 469 ? -20.109 15.148 -8.367 1 90.5 469 GLN A O 1
ATOM 3832 N N . LYS A 1 470 ? -22.219 14.656 -8.75 1 90.25 470 LYS A N 1
ATOM 3833 C CA . LYS A 1 470 ? -22.688 15.477 -7.641 1 90.25 470 LYS A CA 1
ATOM 3834 C C . LYS A 1 470 ? -23.359 14.617 -6.562 1 90.25 470 LYS A C 1
ATOM 3836 O O . LYS A 1 470 ? -24.391 13.992 -6.809 1 90.25 470 LYS A O 1
ATOM 3841 N N . ALA A 1 471 ? -22.766 14.617 -5.461 1 87.75 471 ALA A N 1
ATOM 3842 C CA . ALA A 1 471 ? -23.312 13.797 -4.383 1 87.75 471 ALA A CA 1
ATOM 3843 C C . ALA A 1 471 ? -24.516 14.477 -3.738 1 87.75 471 ALA A C 1
ATOM 3845 O O . ALA A 1 471 ? -24.531 15.703 -3.582 1 87.75 471 ALA A O 1
ATOM 3846 N N . GLY A 1 472 ? -25.5 13.703 -3.49 1 88.38 472 GLY A N 1
ATOM 3847 C CA . GLY A 1 472 ? -26.625 14.203 -2.709 1 88.38 472 GLY A CA 1
ATOM 3848 C C . GLY A 1 472 ? -26.297 14.359 -1.235 1 88.38 472 GLY A C 1
ATOM 3849 O O . GLY A 1 472 ? -25.203 13.984 -0.791 1 88.38 472 GLY A O 1
ATOM 3850 N N . GLU A 1 473 ? -27.156 14.992 -0.543 1 90.19 473 GLU A N 1
ATOM 3851 C CA . GLU A 1 473 ? -27 15.086 0.904 1 90.19 473 GLU A CA 1
ATOM 3852 C C . GLU A 1 473 ? -27.062 13.711 1.561 1 90.19 473 GLU A C 1
ATOM 3854 O O . GLU A 1 473 ? -27.906 12.891 1.213 1 90.19 473 GLU A O 1
ATOM 3859 N N . LYS A 1 474 ? -26.203 13.5 2.389 1 92.12 474 LYS A N 1
ATOM 3860 C CA . LYS A 1 474 ? -26.188 12.227 3.094 1 92.12 474 LYS A CA 1
ATOM 3861 C C . LYS A 1 474 ? -27.422 12.07 3.979 1 92.12 474 LYS A C 1
ATOM 3863 O O . LYS A 1 474 ? -27.859 13.039 4.602 1 92.12 474 LYS A O 1
ATOM 3868 N N . ILE A 1 475 ? -27.891 10.891 3.971 1 94.31 475 ILE A N 1
ATOM 3869 C CA . ILE A 1 475 ? -29.062 10.602 4.801 1 94.31 475 ILE A CA 1
ATOM 3870 C C . ILE A 1 475 ? -28.656 9.734 5.988 1 94.31 475 ILE A C 1
ATOM 3872 O O . ILE A 1 475 ? -27.734 8.914 5.879 1 94.31 475 ILE A O 1
ATOM 3876 N N . LYS A 1 476 ? -29.328 9.938 7.016 1 93.19 476 LYS A N 1
ATOM 3877 C CA . LYS A 1 476 ? -29.062 9.117 8.195 1 93.19 476 LYS A CA 1
ATOM 3878 C C . LYS A 1 476 ? -29.453 7.668 7.953 1 93.19 476 LYS A C 1
ATOM 3880 O O . LYS A 1 476 ? -30.5 7.395 7.34 1 93.19 476 LYS A O 1
ATOM 3885 N N . LEU A 1 477 ? -28.656 6.793 8.352 1 95.25 477 LEU A N 1
ATOM 3886 C CA . LEU A 1 477 ? -28.953 5.367 8.258 1 95.25 477 LEU A CA 1
ATOM 3887 C C . LEU A 1 477 ? -30.062 4.98 9.227 1 95.25 477 LEU A C 1
ATOM 3889 O O . LEU A 1 477 ? -29.844 4.926 10.438 1 95.25 477 LEU A O 1
ATOM 3893 N N . ALA A 1 478 ? -31.203 4.668 8.672 1 94.44 478 ALA A N 1
ATOM 3894 C CA . ALA A 1 478 ? -32.344 4.289 9.477 1 94.44 478 ALA A CA 1
ATOM 3895 C C . ALA A 1 478 ? -32.219 2.852 9.969 1 94.44 478 ALA A C 1
ATOM 3897 O O . ALA A 1 478 ? -31.719 1.987 9.258 1 94.44 478 ALA A O 1
ATOM 3898 N N . ASP A 1 479 ? -32.719 2.598 11.109 1 93.88 479 ASP A N 1
ATOM 3899 C CA . ASP A 1 479 ? -32.719 1.254 11.68 1 93.88 479 ASP A CA 1
ATOM 3900 C C . ASP A 1 479 ? -33.531 0.289 10.812 1 93.88 479 ASP A C 1
ATOM 3902 O O . ASP A 1 479 ? -33.219 -0.896 10.719 1 93.88 479 ASP A O 1
ATOM 3906 N N . THR A 1 480 ? -34.469 0.914 10.109 1 95.19 480 THR A N 1
ATOM 3907 C CA . THR A 1 480 ? -35.344 0.096 9.258 1 95.19 480 THR A CA 1
ATOM 3908 C C . THR A 1 480 ? -34.531 -0.542 8.133 1 95.19 480 THR A C 1
ATOM 3910 O O . THR A 1 480 ? -34.781 -1.686 7.75 1 95.19 480 THR A O 1
ATOM 3913 N N . VAL A 1 481 ? -33.562 0.168 7.688 1 97.25 481 VAL A N 1
ATOM 3914 C CA . VAL A 1 481 ? -32.719 -0.341 6.609 1 97.25 481 VAL A CA 1
ATOM 3915 C C . VAL A 1 481 ? -31.844 -1.474 7.133 1 97.25 481 VAL A C 1
ATOM 3917 O O . VAL A 1 481 ? -31.719 -2.518 6.488 1 97.25 481 VAL A O 1
ATOM 3920 N N . ILE A 1 482 ? -31.328 -1.309 8.32 1 96.25 482 ILE A N 1
ATOM 3921 C CA . ILE A 1 482 ? -30.453 -2.305 8.938 1 96.25 482 ILE A CA 1
ATOM 3922 C C . ILE A 1 482 ? -31.234 -3.594 9.18 1 96.25 482 ILE A C 1
ATOM 3924 O O . ILE A 1 482 ? -30.781 -4.684 8.836 1 96.25 482 ILE A O 1
ATOM 3928 N N . VAL A 1 483 ? -32.438 -3.4 9.711 1 96.5 483 VAL A N 1
ATOM 3929 C CA . VAL A 1 483 ? -33.25 -4.547 10.055 1 96.5 483 VAL A CA 1
ATOM 3930 C C . VAL A 1 483 ? -33.656 -5.305 8.781 1 96.5 483 VAL A C 1
ATOM 3932 O O . VAL A 1 483 ? -33.562 -6.535 8.734 1 96.5 483 VAL A O 1
ATOM 3935 N N . HIS A 1 484 ? -33.938 -4.559 7.766 1 96.62 484 HIS A N 1
ATOM 3936 C CA . HIS A 1 484 ? -34.375 -5.191 6.523 1 96.62 484 HIS A CA 1
ATOM 3937 C C . HIS A 1 484 ? -33.219 -5.984 5.895 1 96.62 484 HIS A C 1
ATOM 3939 O O . HIS A 1 484 ? -33.406 -7.121 5.457 1 96.62 484 HIS A O 1
ATOM 3945 N N . VAL A 1 485 ? -32.031 -5.457 5.863 1 97.12 485 VAL A N 1
ATOM 3946 C CA . VAL A 1 485 ? -30.875 -6.094 5.242 1 97.12 485 VAL A CA 1
ATOM 3947 C C . VAL A 1 485 ? -30.484 -7.336 6.039 1 97.12 485 VAL A C 1
ATOM 3949 O O . VAL A 1 485 ? -30.281 -8.406 5.469 1 97.12 485 VAL A O 1
ATOM 3952 N N . LEU A 1 486 ? -30.469 -7.246 7.32 1 97.06 486 LEU A N 1
ATOM 3953 C CA . LEU A 1 486 ? -30.016 -8.359 8.148 1 97.06 486 LEU A CA 1
ATOM 3954 C C . LEU A 1 486 ? -31.078 -9.445 8.242 1 97.06 486 LEU A C 1
ATOM 3956 O O . LEU A 1 486 ? -30.75 -10.633 8.32 1 97.06 486 LEU A O 1
ATOM 3960 N N . SER A 1 487 ? -32.312 -8.992 8.219 1 94.75 487 SER A N 1
ATOM 3961 C CA . SER A 1 487 ? -33.406 -9.984 8.211 1 94.75 487 SER A CA 1
ATOM 3962 C C . SER A 1 487 ? -33.406 -10.789 6.914 1 94.75 487 SER A C 1
ATOM 3964 O O . SER A 1 487 ? -33.656 -11.992 6.926 1 94.75 487 SER A O 1
ATOM 3966 N N . GLN A 1 488 ? -33.062 -10.094 5.844 1 93.38 488 GLN A N 1
ATOM 3967 C CA . GLN A 1 488 ? -32.969 -10.789 4.566 1 93.38 488 GLN A CA 1
ATOM 3968 C C . GLN A 1 488 ? -31.828 -11.812 4.586 1 93.38 488 GLN A C 1
ATOM 3970 O O . GLN A 1 488 ? -31.953 -12.906 4.027 1 93.38 488 GLN A O 1
ATOM 3975 N N . PHE A 1 489 ? -30.766 -11.469 5.215 1 94.81 489 PHE A N 1
ATOM 3976 C CA . PHE A 1 489 ? -29.625 -12.359 5.34 1 94.81 489 PHE A CA 1
ATOM 3977 C C . PHE A 1 489 ? -29.984 -13.602 6.148 1 94.81 489 PHE A C 1
ATOM 3979 O O . PHE A 1 489 ? -29.641 -14.719 5.773 1 94.81 489 PHE A O 1
ATOM 3986 N N . LYS A 1 490 ? -30.719 -13.391 7.176 1 94.06 490 LYS A N 1
ATOM 3987 C CA . LYS A 1 490 ? -31.141 -14.5 8.031 1 94.06 490 LYS A CA 1
ATOM 3988 C C . LYS A 1 490 ? -32.156 -15.391 7.312 1 94.06 490 LYS A C 1
ATOM 3990 O O . LYS A 1 490 ? -32.062 -16.609 7.367 1 94.06 490 LYS A O 1
ATOM 3995 N N . ASN A 1 491 ? -33.062 -14.75 6.629 1 90.75 491 ASN A N 1
ATOM 3996 C CA . ASN A 1 491 ? -34.125 -15.484 5.945 1 90.75 491 ASN A CA 1
ATOM 3997 C C . ASN A 1 491 ? -33.562 -16.359 4.832 1 90.75 491 ASN A C 1
ATOM 3999 O O . ASN A 1 491 ? -34.125 -17.422 4.527 1 90.75 491 ASN A O 1
ATOM 4003 N N . ASN A 1 492 ? -32.438 -15.922 4.281 1 91.56 492 ASN A N 1
ATOM 4004 C CA . ASN A 1 492 ? -31.828 -16.703 3.227 1 91.56 492 ASN A CA 1
ATOM 4005 C C . ASN A 1 492 ? -30.812 -17.703 3.793 1 91.56 492 ASN A C 1
ATOM 4007 O O . ASN A 1 492 ? -29.984 -18.234 3.059 1 91.56 492 ASN A O 1
ATOM 4011 N N . ASN A 1 493 ? -30.719 -17.875 5.059 1 92.25 493 ASN A N 1
ATOM 4012 C CA . ASN A 1 493 ? -29.844 -18.828 5.75 1 92.25 493 ASN A CA 1
ATOM 4013 C C . ASN A 1 493 ? -28.375 -18.562 5.449 1 92.25 493 ASN A C 1
ATOM 4015 O O . ASN A 1 493 ? -27.594 -19.484 5.273 1 92.25 493 ASN A O 1
ATOM 4019 N N . GLY A 1 494 ? -28.125 -17.359 5.211 1 92.38 494 GLY A N 1
ATOM 4020 C CA . GLY A 1 494 ? -26.734 -16.969 5.027 1 92.38 494 GLY A CA 1
ATOM 4021 C C . GLY A 1 494 ? -26.266 -17.125 3.596 1 92.38 494 GLY A C 1
ATOM 4022 O O . GLY A 1 494 ? -25.078 -16.953 3.309 1 92.38 494 GLY A O 1
ATOM 4023 N N . LYS A 1 495 ? -27.094 -17.438 2.717 1 92.56 495 LYS A N 1
ATOM 4024 C CA . LYS A 1 495 ? -26.719 -17.547 1.308 1 92.56 495 LYS A CA 1
ATOM 4025 C C . LYS A 1 495 ? -26.828 -16.188 0.605 1 92.56 495 LYS A C 1
ATOM 4027 O O . LYS A 1 495 ? -27.797 -15.461 0.806 1 92.56 495 LYS A O 1
ATOM 4032 N N . LEU A 1 496 ? -25.828 -15.875 -0.102 1 94.19 496 LEU A N 1
ATOM 4033 C CA . LEU A 1 496 ? -25.828 -14.617 -0.841 1 94.19 496 LEU A CA 1
ATOM 4034 C C . LEU A 1 496 ? -26.359 -14.82 -2.258 1 94.19 496 LEU A C 1
ATOM 4036 O O . LEU A 1 496 ? -25.891 -15.711 -2.975 1 94.19 496 LEU A O 1
ATOM 4040 N N . GLU A 1 497 ? -27.328 -14.047 -2.568 1 91.56 497 GLU A N 1
ATOM 4041 C CA . GLU A 1 497 ? -27.906 -14.086 -3.91 1 91.56 497 GLU A CA 1
ATOM 4042 C C . GLU A 1 497 ? -27.828 -12.719 -4.578 1 91.56 497 GLU A C 1
ATOM 4044 O O . GLU A 1 497 ? -27.75 -11.695 -3.896 1 91.56 497 GLU A O 1
ATOM 4049 N N . ASN A 1 498 ? -27.859 -12.727 -5.883 1 91.19 498 ASN A N 1
ATOM 4050 C CA . ASN A 1 498 ? -27.703 -11.492 -6.645 1 91.19 498 ASN A CA 1
ATOM 4051 C C . ASN A 1 498 ? -29.047 -10.852 -6.949 1 91.19 498 ASN A C 1
ATOM 4053 O O . ASN A 1 498 ? -29.25 -10.297 -8.031 1 91.19 498 ASN A O 1
ATOM 4057 N N . GLY A 1 499 ? -30.047 -11.023 -6.086 1 90.44 499 GLY A N 1
ATOM 4058 C CA . GLY A 1 499 ? -31.375 -10.438 -6.285 1 90.44 499 GLY A CA 1
ATOM 4059 C C . GLY A 1 499 ? -32.375 -11.406 -6.887 1 90.44 499 GLY A C 1
ATOM 4060 O O . GLY A 1 499 ? -33.562 -11.086 -7.016 1 90.44 499 GLY A O 1
ATOM 4061 N N . GLN A 1 500 ? -31.969 -12.555 -7.199 1 88.69 500 GLN A N 1
ATOM 4062 C CA . GLN A 1 500 ? -32.812 -13.531 -7.875 1 88.69 500 GLN A CA 1
ATOM 4063 C C . GLN A 1 500 ? -33.906 -14.039 -6.945 1 88.69 500 GLN A C 1
ATOM 4065 O O . GLN A 1 500 ? -35.031 -14.297 -7.387 1 88.69 500 GLN A O 1
ATOM 4070 N N . SER A 1 501 ? -33.594 -14.148 -5.727 1 88 501 SER A N 1
ATOM 4071 C CA . SER A 1 501 ? -34.594 -14.633 -4.781 1 88 501 SER A CA 1
ATOM 4072 C C . SER A 1 501 ? -35.75 -13.648 -4.645 1 88 501 SER A C 1
ATOM 4074 O O . SER A 1 501 ? -36.906 -14.047 -4.527 1 88 501 SER A O 1
ATOM 4076 N N . ALA A 1 502 ? -35.406 -12.375 -4.652 1 88.81 502 ALA A N 1
ATOM 4077 C CA . ALA A 1 502 ? -36.438 -11.336 -4.527 1 88.81 502 ALA A CA 1
ATOM 4078 C C . ALA A 1 502 ? -37.281 -11.242 -5.793 1 88.81 502 ALA A C 1
ATOM 4080 O O . ALA A 1 502 ? -38.5 -11.047 -5.723 1 88.81 502 ALA A O 1
ATOM 4081 N N . THR A 1 503 ? -36.688 -11.477 -6.98 1 89.12 503 THR A N 1
ATOM 4082 C CA . THR A 1 503 ? -37.375 -11.312 -8.25 1 89.12 503 THR A CA 1
ATOM 4083 C C . THR A 1 503 ? -38.188 -12.57 -8.602 1 89.12 503 THR A C 1
ATOM 4085 O O . THR A 1 503 ? -39.156 -12.508 -9.367 1 89.12 503 THR A O 1
ATOM 4088 N N . ASN A 1 504 ? -37.719 -13.672 -8.109 1 85.75 504 ASN A N 1
ATOM 4089 C CA . ASN A 1 504 ? -38.438 -14.922 -8.367 1 85.75 504 ASN A CA 1
ATOM 4090 C C . ASN A 1 504 ? -39.875 -14.867 -7.852 1 85.75 504 ASN A C 1
ATOM 4092 O O . ASN A 1 504 ? -40.75 -15.586 -8.352 1 85.75 504 ASN A O 1
ATOM 4096 N N . GLN A 1 505 ? -40.094 -14.008 -6.914 1 80.31 505 GLN A N 1
ATOM 4097 C CA . GLN A 1 505 ? -41.438 -13.844 -6.41 1 80.31 505 GLN A CA 1
ATOM 4098 C C . GLN A 1 505 ? -42.375 -13.273 -7.484 1 80.31 505 GLN A C 1
ATOM 4100 O O . GLN A 1 505 ? -43.594 -13.5 -7.449 1 80.31 505 GLN A O 1
ATOM 4105 N N . LEU A 1 506 ? -41.844 -12.453 -8.398 1 82.75 506 LEU A N 1
ATOM 4106 C CA . LEU A 1 506 ? -42.625 -11.797 -9.445 1 82.75 506 LEU A CA 1
ATOM 4107 C C . LEU A 1 506 ? -42.656 -12.664 -10.703 1 82.75 506 LEU A C 1
ATOM 4109 O O . LEU A 1 506 ? -43.5 -12.422 -11.594 1 82.75 506 LEU A O 1
ATOM 4113 N N . GLY A 1 507 ? -41.844 -13.695 -10.789 1 77.12 507 GLY A N 1
ATOM 4114 C CA . GLY A 1 507 ? -41.812 -14.555 -11.961 1 77.12 507 GLY A CA 1
ATOM 4115 C C . GLY A 1 507 ? -40.469 -14.516 -12.695 1 77.12 507 GLY A C 1
ATOM 4116 O O . GLY A 1 507 ? -39.562 -13.75 -12.328 1 77.12 507 GLY A O 1
ATOM 4117 N N . SER A 1 508 ? -40.344 -15.32 -13.758 1 81.81 508 SER A N 1
ATOM 4118 C CA . SER A 1 508 ? -39.125 -15.516 -14.508 1 81.81 508 SER A CA 1
ATOM 4119 C C . SER A 1 508 ? -38.875 -14.375 -15.5 1 81.81 508 SER A C 1
ATOM 4121 O O . SER A 1 508 ? -37.781 -14.25 -16.062 1 81.81 508 SER A O 1
ATOM 4123 N N . GLN A 1 509 ? -39.719 -13.461 -15.586 1 85.88 509 GLN A N 1
ATOM 4124 C CA . GLN A 1 509 ? -39.656 -12.406 -16.594 1 85.88 509 GLN A CA 1
ATOM 4125 C C . GLN A 1 509 ? -38.594 -11.359 -16.234 1 85.88 509 GLN A C 1
ATOM 4127 O O . GLN A 1 509 ? -38.125 -10.625 -17.094 1 85.88 509 GLN A O 1
ATOM 4132 N N . PHE A 1 510 ? -38.281 -11.297 -14.969 1 90.88 510 PHE A N 1
ATOM 4133 C CA . PHE A 1 510 ? -37.312 -10.281 -14.539 1 90.88 510 PHE A CA 1
ATOM 4134 C C . PHE A 1 510 ? -35.906 -10.883 -14.383 1 90.88 510 PHE A C 1
ATOM 4136 O O . PHE A 1 510 ? -35 -10.203 -13.953 1 90.88 510 PHE A O 1
ATOM 4143 N N . SER A 1 511 ? -35.656 -12.141 -14.805 1 89.06 511 SER A N 1
ATOM 4144 C CA . SER A 1 511 ? -34.406 -12.852 -14.609 1 89.06 511 SER A CA 1
ATOM 4145 C C . SER A 1 511 ? -33.281 -12.227 -15.438 1 89.06 511 SER A C 1
ATOM 4147 O O . SER A 1 511 ? -32.125 -12.258 -15.031 1 89.06 511 SER A O 1
ATOM 4149 N N . TRP A 1 512 ? -33.656 -11.57 -16.547 1 91.19 512 TRP A N 1
ATOM 4150 C CA . TRP A 1 512 ? -32.656 -10.977 -17.422 1 91.19 512 TRP A CA 1
ATOM 4151 C C . TRP A 1 512 ? -31.938 -9.812 -16.719 1 91.19 512 TRP A C 1
ATOM 4153 O O . TRP A 1 512 ? -30.766 -9.539 -16.969 1 91.19 512 TRP A O 1
ATOM 4163 N N . ALA A 1 513 ? -32.656 -9.133 -15.797 1 93.5 513 ALA A N 1
ATOM 4164 C CA . ALA A 1 513 ? -32.125 -7.938 -15.141 1 93.5 513 ALA A CA 1
ATOM 4165 C C . ALA A 1 513 ? -31.172 -8.297 -14.008 1 93.5 513 ALA A C 1
ATOM 4167 O O . ALA A 1 513 ? -30.469 -7.434 -13.484 1 93.5 513 ALA A O 1
ATOM 4168 N N . CYS A 1 514 ? -31.125 -9.547 -13.68 1 92.38 514 CYS A N 1
ATOM 4169 C CA . CYS A 1 514 ? -30.219 -10.016 -12.641 1 92.38 514 CYS A CA 1
ATOM 4170 C C . CYS A 1 514 ? -28.984 -10.664 -13.258 1 92.38 514 CYS A C 1
ATOM 4172 O O . CYS A 1 514 ? -28 -10.938 -12.555 1 92.38 514 CYS A O 1
ATOM 4174 N N . THR A 1 515 ? -29.031 -10.961 -14.57 1 89.31 515 THR A N 1
ATOM 4175 C CA . THR A 1 515 ? -27.922 -11.617 -15.258 1 89.31 515 THR A CA 1
ATOM 4176 C C . THR A 1 515 ? -27.312 -10.68 -16.297 1 89.31 515 THR A C 1
ATOM 4178 O O . THR A 1 515 ? -27.188 -11.039 -17.469 1 89.31 515 THR A O 1
ATOM 4181 N N . LEU A 1 516 ? -26.938 -9.57 -15.812 1 92.19 516 LEU A N 1
ATOM 4182 C CA . LEU A 1 516 ? -26.312 -8.586 -16.688 1 92.19 516 LEU A CA 1
ATOM 4183 C C . LEU A 1 516 ? -24.797 -8.805 -16.734 1 92.19 516 LEU A C 1
ATOM 4185 O O . LEU A 1 516 ? -24.25 -9.578 -15.953 1 92.19 516 LEU A O 1
ATOM 4189 N N . PRO A 1 517 ? -24.078 -8.203 -17.672 1 87.31 517 PRO A N 1
ATOM 4190 C CA . PRO A 1 517 ? -22.656 -8.5 -17.891 1 87.31 517 PRO A CA 1
ATOM 4191 C C . PRO A 1 517 ? -21.797 -8.172 -16.672 1 87.31 517 PRO A C 1
ATOM 4193 O O . PRO A 1 517 ? -20.875 -8.922 -16.359 1 87.31 517 PRO A O 1
ATOM 4196 N N . THR A 1 518 ? -22 -7.043 -16.094 1 90.69 518 THR A N 1
ATOM 4197 C CA . THR A 1 518 ? -21.219 -6.656 -14.914 1 90.69 518 THR A CA 1
ATOM 4198 C C . THR A 1 518 ? -22.141 -6.203 -13.781 1 90.69 518 THR A C 1
ATOM 4200 O O . THR A 1 518 ? -23.328 -5.949 -14 1 90.69 518 THR A O 1
ATOM 4203 N N . HIS A 1 519 ? -21.625 -6.133 -12.633 1 93.88 519 HIS A N 1
ATOM 4204 C CA . HIS A 1 519 ? -22.391 -5.703 -11.477 1 93.88 519 HIS A CA 1
ATOM 4205 C C . HIS A 1 519 ? -22.75 -4.223 -11.57 1 93.88 519 HIS A C 1
ATOM 4207 O O . HIS A 1 519 ? -23.766 -3.791 -11.008 1 93.88 519 HIS A O 1
ATOM 4213 N N . ILE A 1 520 ? -21.984 -3.555 -12.289 1 94.88 520 ILE A N 1
ATOM 4214 C CA . ILE A 1 520 ? -22.25 -2.133 -12.469 1 94.88 520 ILE A CA 1
ATOM 4215 C C . ILE A 1 520 ? -23.5 -1.951 -13.32 1 94.88 520 ILE A C 1
ATOM 4217 O O . ILE A 1 520 ? -24.328 -1.07 -13.055 1 94.88 520 ILE A O 1
ATOM 4221 N N . HIS A 1 521 ? -23.656 -2.832 -14.266 1 95.31 521 HIS A N 1
ATOM 4222 C CA . HIS A 1 521 ? -24.875 -2.83 -15.062 1 95.31 521 HIS A CA 1
ATOM 4223 C C . HIS A 1 521 ? -26.094 -3.049 -14.195 1 95.31 521 HIS A C 1
ATOM 4225 O O . HIS A 1 521 ? -27.078 -2.301 -14.289 1 95.31 521 HIS A O 1
ATOM 4231 N N . THR A 1 522 ? -25.922 -3.979 -13.383 1 96.56 522 THR A N 1
ATOM 4232 C CA . THR A 1 522 ? -27.047 -4.344 -12.539 1 96.56 522 THR A CA 1
ATOM 4233 C C . THR A 1 522 ? -27.422 -3.201 -11.602 1 96.56 522 THR A C 1
ATOM 4235 O O . THR A 1 522 ? -28.594 -2.867 -11.445 1 96.56 522 THR A O 1
ATOM 4238 N N . ILE A 1 523 ? -26.438 -2.559 -11.008 1 98 523 ILE A N 1
ATOM 4239 C CA . ILE A 1 523 ? -26.672 -1.472 -10.062 1 98 523 ILE A CA 1
ATOM 4240 C C . ILE A 1 523 ? -27.375 -0.316 -10.773 1 98 523 ILE A C 1
ATOM 4242 O O . ILE A 1 523 ? -28.422 0.166 -10.312 1 98 523 ILE A O 1
ATOM 4246 N N . LEU A 1 524 ? -26.875 0.064 -11.922 1 97.75 524 LEU A N 1
ATOM 4247 C CA . LEU A 1 524 ? -27.391 1.262 -12.586 1 97.75 524 LEU A CA 1
ATOM 4248 C C . LEU A 1 524 ? -28.75 0.991 -13.234 1 97.75 524 LEU A C 1
ATOM 4250 O O . LEU A 1 524 ? -29.625 1.855 -13.234 1 97.75 524 LEU A O 1
ATOM 4254 N N . VAL A 1 525 ? -28.922 -0.208 -13.781 1 97.06 525 VAL A N 1
ATOM 4255 C CA . VAL A 1 525 ? -30.203 -0.573 -14.391 1 97.06 525 VAL A CA 1
ATOM 4256 C C . VAL A 1 525 ? -31.297 -0.562 -13.336 1 97.06 525 VAL A C 1
ATOM 4258 O O . VAL A 1 525 ? -32.344 0.067 -13.523 1 97.06 525 VAL A O 1
ATOM 4261 N N . TRP A 1 526 ? -31.047 -1.179 -12.242 1 97.94 526 TRP A N 1
ATOM 4262 C CA . TRP A 1 526 ? -32.031 -1.245 -11.172 1 97.94 526 TRP A CA 1
ATOM 4263 C C . TRP A 1 526 ? -32.219 0.116 -10.508 1 97.94 526 TRP A C 1
ATOM 4265 O O . TRP A 1 526 ? -33.312 0.443 -10.031 1 97.94 526 TRP A O 1
ATOM 4275 N N . HIS A 1 527 ? -31.172 0.914 -10.406 1 98.12 527 HIS A N 1
ATOM 4276 C CA . HIS A 1 527 ? -31.266 2.262 -9.859 1 98.12 527 HIS A CA 1
ATOM 4277 C C . HIS A 1 527 ? -32.188 3.135 -10.703 1 98.12 527 HIS A C 1
ATOM 4279 O O . HIS A 1 527 ? -33.031 3.842 -10.164 1 98.12 527 HIS A O 1
ATOM 4285 N N . ILE A 1 528 ? -32 3.057 -12.008 1 96.56 528 ILE A N 1
ATOM 4286 C CA . ILE A 1 528 ? -32.875 3.82 -12.914 1 96.56 528 ILE A CA 1
ATOM 4287 C C . ILE A 1 528 ? -34.312 3.361 -12.781 1 96.56 528 ILE A C 1
ATOM 4289 O O . ILE A 1 528 ? -35.219 4.184 -12.672 1 96.56 528 ILE A O 1
ATOM 4293 N N . ALA A 1 529 ? -34.531 2.076 -12.727 1 96.38 529 ALA A N 1
ATOM 4294 C CA . ALA A 1 529 ? -35.875 1.518 -12.586 1 96.38 529 ALA A CA 1
ATOM 4295 C C . ALA A 1 529 ? -36.5 1.957 -11.273 1 96.38 529 ALA A C 1
ATOM 4297 O O . ALA A 1 529 ? -37.688 2.268 -11.227 1 96.38 529 ALA A O 1
ATOM 4298 N N . THR A 1 530 ? -35.688 1.959 -10.172 1 96.69 530 THR A N 1
ATOM 4299 C CA . THR A 1 530 ? -36.219 2.387 -8.875 1 96.69 530 THR A CA 1
ATOM 4300 C C . THR A 1 530 ? -36.594 3.865 -8.898 1 96.69 530 THR A C 1
ATOM 4302 O O . THR A 1 530 ? -37.594 4.262 -8.328 1 96.69 530 THR A O 1
ATOM 4305 N N . THR A 1 531 ? -35.812 4.656 -9.594 1 95.38 531 THR A N 1
ATOM 4306 C CA . THR A 1 531 ? -36.094 6.086 -9.688 1 95.38 531 THR A CA 1
ATOM 4307 C C . THR A 1 531 ? -37.344 6.332 -10.5 1 95.38 531 THR A C 1
ATOM 4309 O O . THR A 1 531 ? -38.156 7.223 -10.172 1 95.38 531 THR A O 1
ATOM 4312 N N . ILE A 1 532 ? -37.562 5.578 -11.492 1 93.25 532 ILE A N 1
ATOM 4313 C CA . ILE A 1 532 ? -38.781 5.68 -12.297 1 93.25 532 ILE A CA 1
ATOM 4314 C C . ILE A 1 532 ? -40 5.336 -11.438 1 93.25 532 ILE A C 1
ATOM 4316 O O . ILE A 1 532 ? -41.031 6.016 -11.508 1 93.25 532 ILE A O 1
ATOM 4320 N N . SER A 1 533 ? -39.844 4.309 -10.633 1 92.81 533 SER A N 1
ATOM 4321 C CA . SER A 1 533 ? -40.938 3.902 -9.742 1 92.81 533 SER A CA 1
ATOM 4322 C C . SER A 1 533 ? -41.219 4.965 -8.688 1 92.81 533 SER A C 1
ATOM 4324 O O . SER A 1 533 ? -42.344 5.102 -8.219 1 92.81 533 SER A O 1
ATOM 4326 N N . TRP A 1 534 ? -40.188 5.672 -8.258 1 88.56 534 TRP A N 1
ATOM 4327 C CA . TRP A 1 534 ? -40.281 6.699 -7.23 1 88.56 534 TRP A CA 1
ATOM 4328 C C . TRP A 1 534 ? -41.094 7.895 -7.73 1 88.56 534 TRP A C 1
ATOM 4330 O O . TRP A 1 534 ? -41.719 8.594 -6.941 1 88.56 534 TRP A O 1
ATOM 4340 N N . ASN A 1 535 ? -41.094 8.156 -9.016 1 83.12 535 ASN A N 1
ATOM 4341 C CA . ASN A 1 535 ? -41.781 9.32 -9.602 1 83.12 535 ASN A CA 1
ATOM 4342 C C . ASN A 1 535 ? -43.281 9.125 -9.672 1 83.12 535 ASN A C 1
ATOM 4344 O O . ASN A 1 535 ? -44.031 10.062 -9.961 1 83.12 535 ASN A O 1
ATOM 4348 N N . GLU A 1 536 ? -43.75 8.039 -9.18 1 79.06 536 GLU A N 1
ATOM 4349 C CA . GLU A 1 536 ? -45.188 7.816 -9.109 1 79.06 536 GLU A CA 1
ATOM 4350 C C . GLU A 1 536 ? -45.781 8.43 -7.84 1 79.06 536 GLU A C 1
ATOM 4352 O O . GLU A 1 536 ? -45.031 8.969 -7.004 1 79.06 536 GLU A O 1
ATOM 4357 N N . VAL A 1 537 ? -47 8.547 -7.781 1 66.06 537 VAL A N 1
ATOM 4358 C CA . VAL A 1 537 ? -47.719 9.133 -6.652 1 66.06 537 VAL A CA 1
ATOM 4359 C C . VAL A 1 537 ? -47.25 8.492 -5.352 1 66.06 537 VAL A C 1
ATOM 4361 O O . VAL A 1 537 ? -47.25 7.27 -5.215 1 66.06 537 VAL A O 1
ATOM 4364 N N . PRO A 1 538 ? -46.719 9.453 -4.496 1 70.31 538 PRO A N 1
ATOM 4365 C CA . PRO A 1 538 ? -46 9 -3.303 1 70.31 538 PRO A CA 1
ATOM 4366 C C . PRO A 1 538 ? -46.906 8.266 -2.314 1 70.31 538 PRO A C 1
ATOM 4368 O O . PRO A 1 538 ? -48.062 8.672 -2.094 1 70.31 538 PRO A O 1
ATOM 4371 N N . LEU A 1 539 ? -46.688 6.988 -2.041 1 68.94 539 LEU A N 1
ATOM 4372 C CA . LEU A 1 539 ? -47.281 6.293 -0.898 1 68.94 539 LEU A CA 1
ATOM 4373 C C . LEU A 1 539 ? -46.656 6.766 0.406 1 68.94 539 LEU A C 1
ATOM 4375 O O . LEU A 1 539 ? -45.469 6.488 0.665 1 68.94 539 LEU A O 1
ATOM 4379 N N . GLU A 1 540 ? -47.25 7.68 1.098 1 71.12 540 GLU A N 1
ATOM 4380 C CA . GLU A 1 540 ? -46.719 8.258 2.33 1 71.12 540 GLU A CA 1
ATOM 4381 C C . GLU A 1 540 ? -46.531 7.188 3.396 1 71.12 540 GLU A C 1
ATOM 4383 O O . GLU A 1 540 ? -47.375 6.312 3.58 1 71.12 540 GLU A O 1
ATOM 4388 N N . GLY A 1 541 ? -45.312 7.074 4.004 1 75.12 541 GLY A N 1
ATOM 4389 C CA . GLY A 1 541 ? -45.094 6.27 5.188 1 75.12 541 GLY A CA 1
ATOM 4390 C C . GLY A 1 541 ? -44.688 4.844 4.867 1 75.12 541 GLY A C 1
ATOM 4391 O O . GLY A 1 541 ? -44.688 3.979 5.75 1 75.12 541 GLY A O 1
ATOM 4392 N N . ASN A 1 542 ? -44.438 4.512 3.615 1 87.12 542 ASN A N 1
ATOM 4393 C CA . ASN A 1 542 ? -44.062 3.143 3.273 1 87.12 542 ASN A CA 1
ATOM 4394 C C . ASN A 1 542 ? -42.594 2.863 3.588 1 87.12 542 ASN A C 1
ATOM 4396 O O . ASN A 1 542 ? -41.688 3.461 2.988 1 87.12 542 ASN A O 1
ATOM 4400 N N . LEU A 1 543 ? -42.375 1.98 4.52 1 92.19 543 LEU A N 1
ATOM 4401 C CA . LEU A 1 543 ? -41.062 1.649 5.004 1 92.19 543 LEU A CA 1
ATOM 4402 C C . LEU A 1 543 ? -40.25 0.953 3.922 1 92.19 543 LEU A C 1
ATOM 4404 O O . LEU A 1 543 ? -39.031 1.132 3.844 1 92.19 543 LEU A O 1
ATOM 4408 N N . ASP A 1 544 ? -40.938 0.197 3.051 1 94.62 544 ASP A N 1
ATOM 4409 C CA . ASP A 1 544 ? -40.25 -0.497 1.972 1 94.62 544 ASP A CA 1
ATOM 4410 C C . ASP A 1 544 ? -39.688 0.493 0.944 1 94.62 544 ASP A C 1
ATOM 4412 O O . ASP A 1 544 ? -38.625 0.287 0.387 1 94.62 544 ASP A O 1
ATOM 4416 N N . ARG A 1 545 ? -40.469 1.485 0.776 1 94.94 545 ARG A N 1
ATOM 4417 C CA . ARG A 1 545 ? -40 2.537 -0.132 1 94.94 545 ARG A CA 1
ATOM 4418 C C . ARG A 1 545 ? -38.75 3.215 0.391 1 94.94 545 ARG A C 1
ATOM 4420 O O . ARG A 1 545 ? -37.812 3.447 -0.365 1 94.94 545 ARG A O 1
ATOM 4427 N N . LEU A 1 546 ? -38.75 3.469 1.625 1 94.62 546 LEU A N 1
ATOM 4428 C CA . LEU A 1 546 ? -37.594 4.086 2.252 1 94.62 546 LEU A CA 1
ATOM 4429 C C . LEU A 1 546 ? -36.375 3.203 2.104 1 94.62 546 LEU A C 1
ATOM 4431 O O . LEU A 1 546 ? -35.281 3.688 1.75 1 94.62 546 LEU A O 1
ATOM 4435 N N . VAL A 1 547 ? -36.5 1.967 2.324 1 97.25 547 VAL A N 1
ATOM 4436 C CA . VAL A 1 547 ? -35.406 1.016 2.248 1 97.25 547 VAL A CA 1
ATOM 4437 C C . VAL A 1 547 ? -34.875 0.926 0.81 1 97.25 547 VAL A C 1
ATOM 4439 O O . VAL A 1 547 ? -33.688 1.039 0.562 1 97.25 547 VAL A O 1
ATOM 4442 N N . ALA A 1 548 ? -35.781 0.81 -0.12 1 97.19 548 ALA A N 1
ATOM 4443 C CA . ALA A 1 548 ? -35.406 0.635 -1.525 1 97.19 548 ALA A CA 1
ATOM 4444 C C . ALA A 1 548 ? -34.688 1.866 -2.064 1 97.19 548 ALA A C 1
ATOM 4446 O O . ALA A 1 548 ? -33.625 1.75 -2.684 1 97.19 548 ALA A O 1
ATOM 4447 N N . VAL A 1 549 ? -35.219 3.008 -1.769 1 95.94 549 VAL A N 1
ATOM 4448 C CA . VAL A 1 549 ? -34.656 4.246 -2.299 1 95.94 549 VAL A CA 1
ATOM 4449 C C . VAL A 1 549 ? -33.281 4.527 -1.634 1 95.94 549 VAL A C 1
ATOM 4451 O O . VAL A 1 549 ? -32.344 4.895 -2.307 1 95.94 549 VAL A O 1
ATOM 4454 N N . SER A 1 550 ? -33.219 4.32 -0.348 1 97.12 550 SER A N 1
ATOM 4455 C CA . SER A 1 550 ? -31.984 4.559 0.372 1 97.12 550 SER A CA 1
ATOM 4456 C C . SER A 1 550 ? -30.859 3.66 -0.141 1 97.12 550 SER A C 1
ATOM 4458 O O . SER A 1 550 ? -29.75 4.125 -0.388 1 97.12 550 SER A O 1
ATOM 4460 N N . LEU A 1 551 ? -31.188 2.432 -0.348 1 98.31 551 LEU A N 1
ATOM 4461 C CA . LEU A 1 551 ? -30.172 1.476 -0.776 1 98.31 551 LEU A CA 1
ATOM 4462 C C . LEU A 1 551 ? -29.844 1.665 -2.252 1 98.31 551 LEU A C 1
ATOM 4464 O O . LEU A 1 551 ? -28.672 1.521 -2.65 1 98.31 551 LEU A O 1
ATOM 4468 N N . SER A 1 552 ? -30.828 1.95 -3.035 1 98.06 552 SER A N 1
ATOM 4469 C CA . SER A 1 552 ? -30.609 2.219 -4.449 1 98.06 552 SER A CA 1
ATOM 4470 C C . SER A 1 552 ? -29.672 3.414 -4.641 1 98.06 552 SER A C 1
ATOM 4472 O O . SER A 1 552 ? -28.672 3.316 -5.344 1 98.06 552 SER A O 1
ATOM 4474 N N . ASP A 1 553 ? -29.969 4.488 -3.957 1 97.75 553 ASP A N 1
ATOM 4475 C CA . ASP A 1 553 ? -29.156 5.699 -4.066 1 97.75 553 ASP A CA 1
ATOM 4476 C C . ASP A 1 553 ? -27.781 5.492 -3.457 1 97.75 553 ASP A C 1
ATOM 4478 O O . ASP A 1 553 ? -26.797 6.07 -3.926 1 97.75 553 ASP A O 1
ATOM 4482 N N . TYR A 1 554 ? -27.75 4.664 -2.457 1 97.94 554 TYR A N 1
ATOM 4483 C CA . TYR A 1 554 ? -26.453 4.371 -1.852 1 97.94 554 TYR A CA 1
ATOM 4484 C C . TYR A 1 554 ? -25.578 3.574 -2.807 1 97.94 554 TYR A C 1
ATOM 4486 O O . TYR A 1 554 ? -24.391 3.875 -2.965 1 97.94 554 TYR A O 1
ATOM 4494 N N . CYS A 1 555 ? -26.125 2.58 -3.424 1 98.25 555 CYS A N 1
ATOM 4495 C CA . CYS A 1 555 ? -25.359 1.784 -4.375 1 98.25 555 CYS A CA 1
ATOM 4496 C C . CYS A 1 555 ? -24.922 2.633 -5.562 1 98.25 555 CYS A C 1
ATOM 4498 O O . CYS A 1 555 ? -23.797 2.482 -6.051 1 98.25 555 CYS A O 1
ATOM 4500 N N . ALA A 1 556 ? -25.781 3.49 -6.02 1 98.19 556 ALA A N 1
ATOM 4501 C CA . ALA A 1 556 ? -25.391 4.41 -7.086 1 98.19 556 ALA A CA 1
ATOM 4502 C C . ALA A 1 556 ? -24.281 5.355 -6.629 1 98.19 556 ALA A C 1
ATOM 4504 O O . ALA A 1 556 ? -23.406 5.711 -7.41 1 98.19 556 ALA A O 1
ATOM 4505 N N . TYR A 1 557 ? -24.406 5.73 -5.371 1 97.31 557 TYR A N 1
ATOM 4506 C CA . TYR A 1 557 ? -23.344 6.555 -4.785 1 97.31 557 TYR A CA 1
ATOM 4507 C C . TYR A 1 557 ? -22 5.828 -4.809 1 97.31 557 TYR A C 1
ATOM 4509 O O . TYR A 1 557 ? -20.984 6.422 -5.137 1 97.31 557 TYR A O 1
ATOM 4517 N N . LEU A 1 558 ? -21.984 4.574 -4.48 1 97.25 558 LEU A N 1
ATOM 4518 C CA . LEU A 1 558 ? -20.75 3.793 -4.488 1 97.25 558 LEU A CA 1
ATOM 4519 C C . LEU A 1 558 ? -20.156 3.729 -5.895 1 97.25 558 LEU A C 1
ATOM 4521 O O . LEU A 1 558 ? -18.938 3.812 -6.062 1 97.25 558 LEU A O 1
ATOM 4525 N N . VAL A 1 559 ? -20.969 3.635 -6.887 1 97.44 559 VAL A N 1
ATOM 4526 C CA . VAL A 1 559 ? -20.516 3.576 -8.273 1 97.44 559 VAL A CA 1
ATOM 4527 C C . VAL A 1 559 ? -19.875 4.902 -8.664 1 97.44 559 VAL A C 1
ATOM 4529 O O . VAL A 1 559 ? -18.797 4.918 -9.273 1 97.44 559 VAL A O 1
ATOM 4532 N N . ALA A 1 560 ? -20.406 5.945 -8.227 1 96.31 560 ALA A N 1
ATOM 4533 C CA . ALA A 1 560 ? -19.984 7.27 -8.68 1 96.31 560 ALA A CA 1
ATOM 4534 C C . ALA A 1 560 ? -18.797 7.773 -7.867 1 96.31 560 ALA A C 1
ATOM 4536 O O . ALA A 1 560 ? -17.906 8.445 -8.398 1 96.31 560 ALA A O 1
ATOM 4537 N N . PHE A 1 561 ? -18.75 7.441 -6.566 1 93.88 561 PHE A N 1
ATOM 4538 C CA . PHE A 1 561 ? -17.797 8.141 -5.707 1 93.88 561 PHE A CA 1
ATOM 4539 C C . PHE A 1 561 ? -16.797 7.168 -5.086 1 93.88 561 PHE A C 1
ATOM 4541 O O . PHE A 1 561 ? -15.68 7.551 -4.754 1 93.88 561 PHE A O 1
ATOM 4548 N N . VAL A 1 562 ? -17.219 5.898 -4.855 1 94.81 562 VAL A N 1
ATOM 4549 C CA . VAL A 1 562 ? -16.328 4.941 -4.199 1 94.81 562 VAL A CA 1
ATOM 4550 C C . VAL A 1 562 ? -16.375 3.609 -4.945 1 94.81 562 VAL A C 1
ATOM 4552 O O . VAL A 1 562 ? -16.672 2.568 -4.359 1 94.81 562 VAL A O 1
ATOM 4555 N N . PRO A 1 563 ? -15.898 3.645 -6.109 1 95.12 563 PRO A N 1
ATOM 4556 C CA . PRO A 1 563 ? -16.016 2.438 -6.93 1 95.12 563 PRO A CA 1
ATOM 4557 C C . PRO A 1 563 ? -15.148 1.29 -6.426 1 95.12 563 PRO A C 1
ATOM 4559 O O . PRO A 1 563 ? -15.445 0.121 -6.68 1 95.12 563 PRO A O 1
ATOM 4562 N N . ASP A 1 564 ? -14.117 1.515 -5.664 1 93.12 564 ASP A N 1
ATOM 4563 C CA . ASP A 1 564 ? -13.18 0.492 -5.199 1 93.12 564 ASP A CA 1
ATOM 4564 C C . ASP A 1 564 ? -13.836 -0.42 -4.164 1 93.12 564 ASP A C 1
ATOM 4566 O O . ASP A 1 564 ? -13.297 -1.476 -3.83 1 93.12 564 ASP A O 1
ATOM 4570 N N . MET A 1 565 ? -15.039 -0.053 -3.699 1 95.19 565 MET A N 1
ATOM 4571 C CA . MET A 1 565 ? -15.766 -0.878 -2.734 1 95.19 565 MET A CA 1
ATOM 4572 C C . MET A 1 565 ? -16.641 -1.91 -3.441 1 95.19 565 MET A C 1
ATOM 4574 O O . MET A 1 565 ? -17.156 -2.832 -2.809 1 95.19 565 MET A O 1
ATOM 4578 N N . LEU A 1 566 ? -16.781 -1.732 -4.703 1 96 566 LEU A N 1
ATOM 4579 C CA . LEU A 1 566 ? -17.594 -2.635 -5.5 1 96 566 LEU A CA 1
ATOM 4580 C C . LEU A 1 566 ? -16.734 -3.695 -6.18 1 96 566 LEU A C 1
ATOM 4582 O O . LEU A 1 566 ? -15.523 -3.533 -6.301 1 96 566 LEU A O 1
ATOM 4586 N N . PRO A 1 567 ? -17.438 -4.824 -6.477 1 92.69 567 PRO A N 1
ATOM 4587 C CA . PRO A 1 567 ? -16.656 -5.84 -7.195 1 92.69 567 PRO A CA 1
ATOM 4588 C C . PRO A 1 567 ? -16.172 -5.355 -8.562 1 92.69 567 PRO A C 1
ATOM 4590 O O . PRO A 1 567 ? -16.859 -4.555 -9.211 1 92.69 567 PRO A O 1
ATOM 4593 N N . GLY A 1 568 ? -15.016 -5.82 -8.961 1 88.12 568 GLY A N 1
ATOM 4594 C CA . GLY A 1 568 ? -14.422 -5.379 -10.211 1 88.12 568 GLY A CA 1
ATOM 4595 C C . GLY A 1 568 ? -13.383 -4.289 -10.031 1 88.12 568 GLY A C 1
ATOM 4596 O O . GLY A 1 568 ? -13.086 -3.889 -8.906 1 88.12 568 GLY A O 1
ATOM 4597 N N . HIS A 1 569 ? -12.852 -3.881 -11.117 1 90.38 569 HIS A N 1
ATOM 4598 C CA . HIS A 1 569 ? -11.82 -2.852 -11.055 1 90.38 569 HIS A CA 1
ATOM 4599 C C . HIS A 1 569 ? -12.438 -1.461 -10.938 1 90.38 569 HIS A C 1
ATOM 4601 O O . HIS A 1 569 ? -13.328 -1.106 -11.703 1 90.38 569 HIS A O 1
ATOM 4607 N N . GLY A 1 570 ? -11.977 -0.674 -10.023 1 91.62 570 GLY A N 1
ATOM 4608 C CA . GLY A 1 570 ? -12.539 0.637 -9.734 1 91.62 570 GLY A CA 1
ATOM 4609 C C . GLY A 1 570 ? -12.516 1.573 -10.93 1 91.62 570 GLY A C 1
ATOM 4610 O O . GLY A 1 570 ? -13.469 2.324 -11.156 1 91.62 570 GLY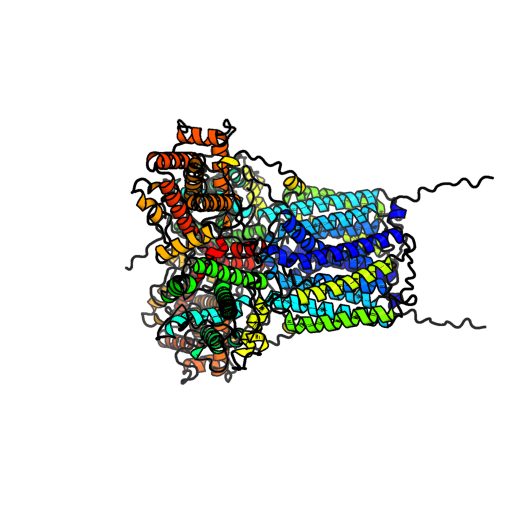 A O 1
ATOM 4611 N N . TYR A 1 571 ? -11.492 1.527 -11.688 1 91.31 571 TYR A N 1
ATOM 4612 C CA . TYR A 1 571 ? -11.359 2.439 -12.82 1 91.31 571 TYR A CA 1
ATOM 4613 C C . TYR A 1 571 ? -12.305 2.047 -13.945 1 91.31 571 TYR A C 1
ATOM 4615 O O . TYR A 1 571 ? -12.828 2.91 -14.656 1 91.31 571 TYR A O 1
ATOM 4623 N N . ASP A 1 572 ? -12.539 0.794 -14.094 1 91.06 572 ASP A N 1
ATOM 4624 C CA . ASP A 1 572 ? -13.539 0.357 -15.07 1 91.06 572 ASP A CA 1
ATOM 4625 C C . ASP A 1 572 ? -14.93 0.866 -14.703 1 91.06 572 ASP A C 1
ATOM 4627 O O . ASP A 1 572 ? -15.688 1.3 -15.57 1 91.06 572 ASP A O 1
ATOM 4631 N N . THR A 1 573 ? -15.203 0.755 -13.445 1 94.12 573 THR A N 1
ATOM 4632 C CA . THR A 1 573 ? -16.469 1.261 -12.945 1 94.12 573 THR A CA 1
ATOM 4633 C C . THR A 1 573 ? -16.609 2.758 -13.211 1 94.12 573 THR A C 1
ATOM 4635 O O . THR A 1 573 ? -17.656 3.229 -13.641 1 94.12 573 THR A O 1
ATOM 4638 N N . ARG A 1 574 ? -15.602 3.449 -13.062 1 92.88 574 ARG A N 1
ATOM 4639 C CA . ARG A 1 574 ? -15.602 4.891 -13.297 1 92.88 574 ARG A CA 1
ATOM 4640 C C . ARG A 1 574 ? -15.844 5.207 -14.773 1 92.88 574 ARG A C 1
ATOM 4642 O O . ARG A 1 574 ? -16.625 6.102 -15.094 1 92.88 574 ARG A O 1
ATOM 4649 N N . CYS A 1 575 ? -15.195 4.508 -15.594 1 92 575 CYS A N 1
ATOM 4650 C CA . CYS A 1 575 ? -15.344 4.734 -17.031 1 92 575 CYS A CA 1
ATOM 4651 C C . CYS A 1 575 ? -16.766 4.418 -17.484 1 92 575 CYS A C 1
ATOM 4653 O O . CYS A 1 575 ? -17.328 5.145 -18.297 1 92 575 CYS A O 1
ATOM 4655 N N . THR A 1 576 ? -17.281 3.328 -16.984 1 93.75 576 THR A N 1
ATOM 4656 C CA . THR A 1 576 ? -18.656 2.969 -17.312 1 93.75 576 THR A CA 1
ATOM 4657 C C . THR A 1 576 ? -19.625 4.039 -16.828 1 93.75 576 THR A C 1
ATOM 4659 O O . THR A 1 576 ? -20.547 4.414 -17.547 1 93.75 576 THR A O 1
ATOM 4662 N N . PHE A 1 577 ? -19.391 4.492 -15.633 1 95.19 577 PHE A N 1
ATOM 4663 C CA . PHE A 1 577 ? -20.219 5.551 -15.078 1 95.19 577 PHE A CA 1
ATOM 4664 C C . PHE A 1 577 ? -20.188 6.793 -15.961 1 95.19 577 PHE A C 1
ATOM 4666 O O . PHE A 1 577 ? -21.219 7.375 -16.281 1 95.19 577 PHE A O 1
ATOM 4673 N N . ASP A 1 578 ? -19.031 7.211 -16.391 1 93.56 578 ASP A N 1
ATOM 4674 C CA . ASP A 1 578 ? -18.875 8.391 -17.234 1 93.56 578 ASP A CA 1
ATOM 4675 C C . ASP A 1 578 ? -19.594 8.203 -18.578 1 93.56 578 ASP A C 1
ATOM 4677 O O . ASP A 1 578 ? -20.188 9.148 -19.094 1 93.56 578 ASP A O 1
ATOM 4681 N N . ALA A 1 579 ? -19.516 7.035 -19.062 1 93 579 ALA A N 1
ATOM 4682 C CA . ALA A 1 579 ? -20.203 6.742 -20.328 1 93 579 ALA A CA 1
ATOM 4683 C C . ALA A 1 579 ? -21.719 6.836 -20.172 1 93 579 ALA A C 1
ATOM 4685 O O . ALA A 1 579 ? -22.406 7.371 -21.031 1 93 579 ALA A O 1
ATOM 4686 N N . VAL A 1 580 ? -22.203 6.289 -19.078 1 95.12 580 VAL A N 1
ATOM 4687 C CA . VAL A 1 580 ? -23.641 6.297 -18.844 1 95.12 580 VAL A CA 1
ATOM 4688 C C . VAL A 1 580 ? -24.109 7.734 -18.641 1 95.12 580 VAL A C 1
ATOM 4690 O O . VAL A 1 580 ? -25.219 8.094 -19.078 1 95.12 580 VAL A O 1
ATOM 4693 N N . VAL A 1 581 ? -23.344 8.523 -17.984 1 94.94 581 VAL A N 1
ATOM 4694 C CA . VAL A 1 581 ? -23.672 9.938 -17.781 1 94.94 581 VAL A CA 1
ATOM 4695 C C . VAL A 1 581 ? -23.781 10.633 -19.125 1 94.94 581 VAL A C 1
ATOM 4697 O O . VAL A 1 581 ? -24.703 11.422 -19.359 1 94.94 581 VAL A O 1
ATOM 4700 N N . LEU A 1 582 ? -22.906 10.375 -20.031 1 92.19 582 LEU A N 1
ATOM 4701 C CA . LEU A 1 582 ? -22.938 10.961 -21.375 1 92.19 582 LEU A CA 1
ATOM 4702 C C . LEU A 1 582 ? -24.172 10.492 -22.141 1 92.19 582 LEU A C 1
ATOM 4704 O O . LEU A 1 582 ? -24.797 11.273 -22.859 1 92.19 582 LEU A O 1
ATOM 4708 N N . GLU A 1 583 ? -24.484 9.227 -21.969 1 92.25 583 GLU A N 1
ATOM 4709 C CA . GLU A 1 583 ? -25.703 8.695 -22.578 1 92.25 583 GLU A CA 1
ATOM 4710 C C . GLU A 1 583 ? -26.938 9.43 -22.078 1 92.25 583 GLU A C 1
ATOM 4712 O O . GLU A 1 583 ? -27.812 9.789 -22.875 1 92.25 583 GLU A O 1
ATOM 4717 N N . ALA A 1 584 ? -26.969 9.578 -20.812 1 93.62 584 ALA A N 1
ATOM 4718 C CA . ALA A 1 584 ? -28.109 10.266 -20.203 1 93.62 584 ALA A CA 1
ATOM 4719 C C . ALA A 1 584 ? -28.188 11.711 -20.688 1 93.62 584 ALA A C 1
ATOM 4721 O O . ALA A 1 584 ? -29.281 12.234 -20.922 1 93.62 584 ALA A O 1
ATOM 4722 N N . GLN A 1 585 ? -27.078 12.336 -20.875 1 92.19 585 GLN A N 1
ATOM 4723 C CA . GLN A 1 585 ? -27.047 13.711 -21.359 1 92.19 585 GLN A CA 1
ATOM 4724 C C . GLN A 1 585 ? -27.547 13.805 -22.797 1 92.19 585 GLN A C 1
ATOM 4726 O O . GLN A 1 585 ? -28.266 14.75 -23.156 1 92.19 585 GLN A O 1
ATOM 4731 N N . GLN A 1 586 ? -27.188 12.898 -23.562 1 89.25 586 GLN A N 1
ATOM 4732 C CA . GLN A 1 586 ? -27.578 12.891 -24.969 1 89.25 586 GLN A CA 1
ATOM 4733 C C . GLN A 1 586 ? -29.062 12.609 -25.141 1 89.25 586 GLN A C 1
ATOM 4735 O O . GLN A 1 586 ? -29.734 13.219 -25.969 1 89.25 586 GLN A O 1
ATOM 4740 N N . CYS A 1 587 ? -29.562 11.781 -24.266 1 90.38 587 CYS A N 1
ATOM 4741 C CA . CYS A 1 587 ? -30.938 11.32 -24.438 1 90.38 587 CYS A CA 1
ATOM 4742 C C . CYS A 1 587 ? -31.906 12.211 -23.672 1 90.38 587 CYS A C 1
ATOM 4744 O O . CYS A 1 587 ? -33.062 12.375 -24.078 1 90.38 587 CYS A O 1
ATOM 4746 N N . LEU A 1 588 ? -31.422 12.781 -22.578 1 92.31 588 LEU A N 1
ATOM 4747 C CA . LEU A 1 588 ? -32.375 13.414 -21.672 1 92.31 588 LEU A CA 1
ATOM 4748 C C . LEU A 1 588 ? -32.062 14.906 -21.531 1 92.31 588 LEU A C 1
ATOM 4750 O O . LEU A 1 588 ? -32.688 15.594 -20.719 1 92.31 588 LEU A O 1
ATOM 4754 N N . ALA A 1 589 ? -31.156 15.43 -22.219 1 83.62 589 ALA A N 1
ATOM 4755 C CA . ALA A 1 589 ? -30.734 16.812 -22.062 1 83.62 589 ALA A CA 1
ATOM 4756 C C . ALA A 1 589 ? -31.906 17.766 -22.234 1 83.62 589 ALA A C 1
ATOM 4758 O O . ALA A 1 589 ? -31.938 18.828 -21.609 1 83.62 589 ALA A O 1
ATOM 4759 N N . GLU A 1 590 ? -32.906 17.422 -23 1 84.25 590 GLU A N 1
ATOM 4760 C CA . GLU A 1 590 ? -34 18.312 -23.297 1 84.25 590 GLU A CA 1
ATOM 4761 C C . GLU A 1 590 ? -35.031 18.312 -22.188 1 84.25 590 GLU A C 1
ATOM 4763 O O . GLU A 1 590 ? -35.938 19.172 -22.141 1 84.25 590 GLU A O 1
ATOM 4768 N N . CYS A 1 591 ? -34.875 17.406 -21.266 1 89.38 591 CYS A N 1
ATOM 4769 C CA . CYS A 1 591 ? -35.844 17.281 -20.188 1 89.38 591 CYS A CA 1
ATOM 4770 C C . CYS A 1 591 ? -35.406 18.078 -18.969 1 89.38 591 CYS A C 1
ATOM 4772 O O . CYS A 1 591 ? -34.312 17.875 -18.422 1 89.38 591 CYS A O 1
ATOM 4774 N N . GLU A 1 592 ? -36.219 18.969 -18.469 1 84.75 592 GLU A N 1
ATOM 4775 C CA . GLU A 1 592 ? -35.844 19.859 -17.391 1 84.75 592 GLU A CA 1
ATOM 4776 C C . GLU A 1 592 ? -36.156 19.25 -16.016 1 84.75 592 GLU A C 1
ATOM 4778 O O . GLU A 1 592 ? -35.406 19.422 -15.062 1 84.75 592 GLU A O 1
ATOM 4783 N N . THR A 1 593 ? -37.281 18.547 -15.883 1 87.69 593 THR A N 1
ATOM 4784 C CA . THR A 1 593 ? -37.688 18 -14.602 1 87.69 593 THR A CA 1
ATOM 4785 C C . THR A 1 593 ? -37.469 16.484 -14.57 1 87.69 593 THR A C 1
ATOM 4787 O O . THR A 1 593 ? -37.406 15.844 -15.617 1 87.69 593 THR A O 1
ATOM 4790 N N . VAL A 1 594 ? -37.344 15.969 -13.414 1 88.25 594 VAL A N 1
ATOM 4791 C CA . VAL A 1 594 ? -37.156 14.531 -13.227 1 88.25 594 VAL A CA 1
ATOM 4792 C C . VAL A 1 594 ? -38.375 13.766 -13.734 1 88.25 594 VAL A C 1
ATOM 4794 O O . VAL A 1 594 ? -38.219 12.688 -14.312 1 88.25 594 VAL A O 1
ATOM 4797 N N . SER A 1 595 ? -39.531 14.352 -13.523 1 89 595 SER A N 1
ATOM 4798 C CA . SER A 1 595 ? -40.75 13.711 -13.977 1 89 595 SER A CA 1
ATOM 4799 C C . SER A 1 595 ? -40.781 13.578 -15.5 1 89 595 SER A C 1
ATOM 4801 O O . SER A 1 595 ? -41.156 12.531 -16.031 1 89 595 SER A O 1
ATOM 4803 N N . ASN A 1 596 ? -40.344 14.578 -16.141 1 90.56 596 ASN A N 1
ATOM 4804 C CA . ASN A 1 596 ? -40.281 14.539 -17.609 1 90.56 596 ASN A CA 1
ATOM 4805 C C . ASN A 1 596 ? -39.25 13.508 -18.094 1 90.56 596 ASN A C 1
ATOM 4807 O O . ASN A 1 596 ? -39.5 12.836 -19.094 1 90.56 596 ASN A O 1
ATOM 4811 N N . ARG A 1 597 ? -38.25 13.477 -17.422 1 92.38 597 ARG A N 1
ATOM 4812 C CA . ARG A 1 597 ? -37.188 12.516 -17.75 1 92.38 597 ARG A CA 1
ATOM 4813 C C . ARG A 1 597 ? -37.719 11.086 -17.625 1 92.38 597 ARG A C 1
ATOM 4815 O O . ARG A 1 597 ? -37.5 10.258 -18.516 1 92.38 597 ARG A O 1
ATOM 4822 N N . CYS A 1 598 ? -38.375 10.812 -16.5 1 92.06 598 CYS A N 1
ATOM 4823 C CA . CYS A 1 598 ? -38.906 9.477 -16.25 1 92.06 598 CYS A CA 1
ATOM 4824 C C . CYS A 1 598 ? -39.969 9.125 -17.281 1 92.06 598 CYS A C 1
ATOM 4826 O O . CYS A 1 598 ? -40.031 7.992 -17.766 1 92.06 598 CYS A O 1
ATOM 4828 N N . GLU A 1 599 ? -40.75 10.102 -17.641 1 90.38 599 GLU A N 1
ATOM 4829 C CA . GLU A 1 599 ? -41.812 9.875 -18.641 1 90.38 599 GLU A CA 1
ATOM 4830 C C . GLU A 1 599 ? -41.219 9.547 -20 1 90.38 599 GLU A C 1
ATOM 4832 O O . GLU A 1 599 ? -41.719 8.664 -20.703 1 90.38 599 GLU A O 1
ATOM 4837 N N . LYS A 1 600 ? -40.219 10.242 -20.312 1 90.12 600 LYS A N 1
ATOM 4838 C CA . LYS A 1 600 ? -39.531 9.984 -21.594 1 90.12 600 LYS A CA 1
ATOM 4839 C C . LYS A 1 600 ? -38.938 8.578 -21.625 1 90.12 600 LYS A C 1
ATOM 4841 O O . LYS A 1 600 ? -39 7.906 -22.656 1 90.12 600 LYS A O 1
ATOM 4846 N N . LEU A 1 601 ? -38.406 8.188 -20.562 1 91.19 601 LEU A N 1
ATOM 4847 C CA . LEU A 1 601 ? -37.812 6.867 -20.469 1 91.19 601 LEU A CA 1
ATOM 4848 C C . LEU A 1 601 ? -38.875 5.777 -20.578 1 91.19 601 LEU A C 1
ATOM 4850 O O . LEU A 1 601 ? -38.656 4.754 -21.234 1 91.19 601 LEU A O 1
ATOM 4854 N N . VAL A 1 602 ? -40 6.008 -20.016 1 87.31 602 VAL A N 1
ATOM 4855 C CA . VAL A 1 602 ? -41.094 5.02 -20 1 87.31 602 VAL A CA 1
ATOM 4856 C C . VAL A 1 602 ? -41.75 4.945 -21.375 1 87.31 602 VAL A C 1
ATOM 4858 O O . VAL A 1 602 ? -42.125 3.865 -21.828 1 87.31 602 VAL A O 1
ATOM 4861 N N . ARG A 1 603 ? -41.969 6.051 -21.953 1 84.12 603 ARG A N 1
ATOM 4862 C CA . ARG A 1 603 ? -42.625 6.09 -23.266 1 84.12 603 ARG A CA 1
ATOM 4863 C C . ARG A 1 603 ? -41.719 5.465 -24.328 1 84.12 603 ARG A C 1
ATOM 4865 O O . ARG A 1 603 ? -42.188 4.973 -25.344 1 84.12 603 ARG A O 1
ATOM 4872 N N . GLY A 1 604 ? -40.531 5.289 -24.062 1 74.38 604 GLY A N 1
ATOM 4873 C CA . GLY A 1 604 ? -39.625 4.633 -24.969 1 74.38 604 GLY A CA 1
ATOM 4874 C C . GLY A 1 604 ? -38.562 5.574 -25.547 1 74.38 604 GLY A C 1
ATOM 4875 O O . GLY A 1 604 ? -38.875 6.715 -25.891 1 74.38 604 GLY A O 1
ATOM 4876 N N . LEU A 1 605 ? -37.312 5.238 -25.484 1 65.06 605 LEU A N 1
ATOM 4877 C CA . LEU A 1 605 ? -36.219 6.047 -26 1 65.06 605 LEU A CA 1
ATOM 4878 C C . LEU A 1 605 ? -36.125 5.949 -27.531 1 65.06 605 LEU A C 1
ATOM 4880 O O . LEU A 1 605 ? -35.25 6.555 -28.141 1 65.06 605 LEU A O 1
ATOM 4884 N N . GLY A 1 606 ? -37.375 5.621 -28.25 1 54.5 606 GLY A N 1
ATOM 4885 C CA . GLY A 1 606 ? -37.594 5.609 -29.688 1 54.5 606 GLY A CA 1
ATOM 4886 C C . GLY A 1 606 ? -36.312 5.273 -30.469 1 54.5 606 GLY A C 1
ATOM 4887 O O . GLY A 1 606 ? -36.062 5.859 -31.516 1 54.5 606 GLY A O 1
ATOM 4888 N N . GLY A 1 607 ? -35.406 4.398 -30.094 1 53.69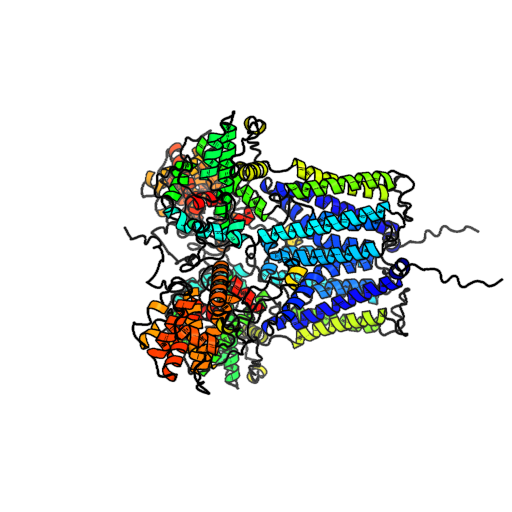 607 GLY A N 1
ATOM 4889 C CA . GLY A 1 607 ? -34.25 4.098 -30.922 1 53.69 607 GLY A CA 1
ATOM 4890 C C . GLY A 1 607 ? -33 4.82 -30.469 1 53.69 607 GLY A C 1
ATOM 4891 O O . GLY A 1 607 ? -31.906 4.605 -31.016 1 53.69 607 GLY A O 1
ATOM 4892 N N . MET A 1 608 ? -33.094 5.832 -29.75 1 49.69 608 MET A N 1
ATOM 4893 C CA . MET A 1 608 ? -32 6.703 -29.328 1 49.69 608 MET A CA 1
ATOM 4894 C C . MET A 1 608 ? -31.172 6.047 -28.219 1 49.69 608 MET A C 1
ATOM 4896 O O . MET A 1 608 ? -31.734 5.5 -27.266 1 49.69 608 MET A O 1
ATOM 4900 N N . GLY A 1 609 ? -29.797 5.566 -28.609 1 55.72 609 GLY A N 1
ATOM 4901 C CA . GLY A 1 609 ? -28.719 5.129 -27.734 1 55.72 609 GLY A CA 1
ATOM 4902 C C . GLY A 1 609 ? -28.422 3.648 -27.859 1 55.72 609 GLY A C 1
ATOM 4903 O O . GLY A 1 609 ? -27.438 3.162 -27.297 1 55.72 609 GLY A O 1
ATOM 4904 N N . GLY A 1 610 ? -29.109 2.967 -28.75 1 64.12 610 GLY A N 1
ATOM 4905 C CA . GLY A 1 610 ? -28.812 1.568 -29.016 1 64.12 610 GLY A CA 1
ATOM 4906 C C . GLY A 1 610 ? -29.359 0.631 -27.969 1 64.12 610 GLY A C 1
ATOM 4907 O O . GLY A 1 610 ? -29.422 0.978 -26.781 1 64.12 610 GLY A O 1
ATOM 4908 N N . THR A 1 611 ? -30.031 -0.453 -28.156 1 72.06 611 THR A N 1
ATOM 4909 C CA . THR A 1 611 ? -30.734 -1.436 -27.328 1 72.06 611 THR A CA 1
ATOM 4910 C C . THR A 1 611 ? -29.781 -2.051 -26.297 1 72.06 611 THR A C 1
ATOM 4912 O O . THR A 1 611 ? -30.234 -2.605 -25.297 1 72.06 611 THR A O 1
ATOM 4915 N N . GLY A 1 612 ? -28.578 -1.688 -26.328 1 83.69 612 GLY A N 1
ATOM 4916 C CA . GLY A 1 612 ? -27.656 -2.361 -25.422 1 83.69 612 GLY A CA 1
ATOM 4917 C C . GLY A 1 612 ? -27.062 -1.438 -24.375 1 83.69 612 GLY A C 1
ATOM 4918 O O . GLY A 1 612 ? -26.219 -1.856 -23.578 1 83.69 612 GLY A O 1
ATOM 4919 N N . THR A 1 613 ? -27.609 -0.17 -24.297 1 91.25 613 THR A N 1
ATOM 4920 C CA . THR A 1 613 ? -27.047 0.775 -23.344 1 91.25 613 THR A CA 1
ATOM 4921 C C . THR A 1 613 ? -27.672 0.585 -21.969 1 91.25 613 THR A C 1
ATOM 4923 O O . THR A 1 613 ? -28.766 0.053 -21.844 1 91.25 613 THR A O 1
ATOM 4926 N N . ILE A 1 614 ? -27.062 0.942 -20.922 1 94.5 614 ILE A N 1
ATOM 4927 C CA . ILE A 1 614 ? -27.516 0.811 -19.547 1 94.5 614 ILE A CA 1
ATOM 4928 C C . ILE A 1 614 ? -28.766 1.666 -19.344 1 94.5 614 ILE A C 1
ATOM 4930 O O . ILE A 1 614 ? -29.703 1.253 -18.656 1 94.5 614 ILE A O 1
ATOM 4934 N N . LEU A 1 615 ? -28.812 2.844 -19.984 1 94.31 615 LEU A N 1
ATOM 4935 C CA . LEU A 1 615 ? -29.953 3.732 -19.875 1 94.31 615 LEU A CA 1
ATOM 4936 C C . LEU A 1 615 ? -31.203 3.086 -20.469 1 94.31 615 LEU A C 1
ATOM 4938 O O . LEU A 1 615 ? -32.281 3.115 -19.859 1 94.31 615 LEU A O 1
ATOM 4942 N N . TYR A 1 616 ? -31.047 2.473 -21.578 1 93.44 616 TYR A N 1
ATOM 4943 C CA . TYR A 1 616 ? -32.156 1.804 -22.234 1 93.44 616 TYR A CA 1
ATOM 4944 C C . TYR A 1 616 ? -32.625 0.611 -21.422 1 93.44 616 TYR A C 1
ATOM 4946 O O . TYR A 1 616 ? -33.844 0.411 -21.266 1 93.44 616 TYR A O 1
ATOM 4954 N N . MET A 1 617 ? -31.719 -0.17 -20.953 1 94.19 617 MET A N 1
ATOM 4955 C CA . MET A 1 617 ? -32.062 -1.35 -20.156 1 94.19 617 MET A CA 1
ATOM 4956 C C . MET A 1 617 ? -32.781 -0.951 -18.859 1 94.19 617 MET A C 1
ATOM 4958 O O . MET A 1 617 ? -33.688 -1.638 -18.422 1 94.19 617 MET A O 1
ATOM 4962 N N . GLY A 1 618 ? -32.312 0.131 -18.266 1 95.25 618 GLY A N 1
ATOM 4963 C CA . GLY A 1 618 ? -32.969 0.637 -17.078 1 95.25 618 GLY A CA 1
ATOM 4964 C C . GLY A 1 618 ? -34.375 1.109 -17.328 1 95.25 618 GLY A C 1
ATOM 4965 O O . GLY A 1 618 ? -35.281 0.864 -16.531 1 95.25 618 GLY A O 1
ATOM 4966 N N . ALA A 1 619 ? -34.531 1.734 -18.469 1 94.81 619 ALA A N 1
ATOM 4967 C CA . ALA A 1 619 ? -35.875 2.188 -18.859 1 94.81 619 ALA A CA 1
ATOM 4968 C C . ALA A 1 619 ? -36.812 1.005 -19.125 1 94.81 619 ALA A C 1
ATOM 4970 O O . ALA A 1 619 ? -37.969 1.023 -18.719 1 94.81 619 ALA A O 1
ATOM 4971 N N . LYS A 1 620 ? -36.25 0.055 -19.781 1 93.5 620 LYS A N 1
ATOM 4972 C CA . LYS A 1 620 ? -37.031 -1.152 -20.062 1 93.5 620 LYS A CA 1
ATOM 4973 C C . LYS A 1 620 ? -37.469 -1.825 -18.781 1 93.5 620 LYS A C 1
ATOM 4975 O O . LYS A 1 620 ? -38.656 -2.191 -18.641 1 93.5 620 LYS A O 1
ATOM 4980 N N . LEU A 1 621 ? -36.594 -1.963 -17.828 1 94.88 621 LEU A N 1
ATOM 4981 C CA . LEU A 1 621 ? -36.938 -2.584 -16.547 1 94.88 621 LEU A CA 1
ATOM 4982 C C . LEU A 1 621 ? -37.969 -1.754 -15.797 1 94.88 621 LEU A C 1
ATOM 4984 O O . LEU A 1 621 ? -38.906 -2.303 -15.219 1 94.88 621 LEU A O 1
ATOM 4988 N N . GLY A 1 622 ? -37.75 -0.447 -15.773 1 94 622 GLY A N 1
ATOM 4989 C CA . GLY A 1 622 ? -38.719 0.43 -15.133 1 94 622 GLY A CA 1
ATOM 4990 C C . GLY A 1 622 ? -40.125 0.301 -15.703 1 94 622 GLY A C 1
ATOM 4991 O O . GLY A 1 622 ? -41.094 0.237 -14.953 1 94 622 GLY A O 1
ATOM 4992 N N . ARG A 1 623 ? -40.219 0.194 -16.969 1 92.56 623 ARG A N 1
ATOM 4993 C CA . ARG A 1 623 ? -41.5 0.015 -17.641 1 92.56 623 ARG A CA 1
ATOM 4994 C C . ARG A 1 623 ? -42.094 -1.338 -17.297 1 92.56 623 ARG A C 1
ATOM 4996 O O . ARG A 1 623 ? -43.312 -1.429 -17 1 92.56 623 ARG A O 1
ATOM 5003 N N . GLN A 1 624 ? -41.312 -2.303 -17.328 1 92.12 624 GLN A N 1
ATOM 5004 C CA . GLN A 1 624 ? -41.781 -3.652 -17.031 1 92.12 624 GLN A CA 1
ATOM 5005 C C . GLN A 1 624 ? -42.281 -3.75 -15.594 1 92.12 624 GLN A C 1
ATOM 5007 O O . GLN A 1 624 ? -43.312 -4.395 -15.336 1 92.12 624 GLN A O 1
ATOM 5012 N N . LEU A 1 625 ? -41.625 -3.133 -14.664 1 92.88 625 LEU A N 1
ATOM 5013 C CA . LEU A 1 625 ? -42.031 -3.156 -13.266 1 92.88 625 LEU A CA 1
ATOM 5014 C C . LEU A 1 625 ? -43.375 -2.439 -13.078 1 92.88 625 LEU A C 1
ATOM 5016 O O . LEU A 1 625 ? -44.25 -2.908 -12.336 1 92.88 625 LEU A O 1
ATOM 5020 N N . ARG A 1 626 ? -43.562 -1.39 -13.742 1 90.25 626 ARG A N 1
ATOM 5021 C CA . ARG A 1 626 ? -44.781 -0.612 -13.641 1 90.25 626 ARG A CA 1
ATOM 5022 C C . ARG A 1 626 ? -45.969 -1.364 -14.258 1 90.25 626 ARG A C 1
ATOM 5024 O O . ARG A 1 626 ? -47.062 -1.33 -13.727 1 90.25 626 ARG A O 1
ATOM 5031 N N . ASP A 1 627 ? -45.719 -2.08 -15.312 1 89.25 627 ASP A N 1
ATOM 5032 C CA . ASP A 1 627 ? -46.781 -2.75 -16.047 1 89.25 627 ASP A CA 1
ATOM 5033 C C . ASP A 1 627 ? -47.125 -4.094 -15.422 1 89.25 627 ASP A C 1
ATOM 5035 O O . ASP A 1 627 ? -48.312 -4.449 -15.312 1 89.25 627 ASP A O 1
ATOM 5039 N N . MET A 1 628 ? -46.125 -4.77 -15.008 1 90.62 628 MET A N 1
ATOM 5040 C CA . MET A 1 628 ? -46.344 -6.148 -14.57 1 90.62 628 MET A CA 1
ATOM 5041 C C . MET A 1 628 ? -46.656 -6.211 -13.086 1 90.62 628 MET A C 1
ATOM 5043 O O . MET A 1 628 ? -47.25 -7.191 -12.609 1 90.62 628 MET A O 1
ATOM 5047 N N . VAL A 1 629 ? -46.219 -5.23 -12.328 1 91.88 629 VAL A N 1
ATOM 5048 C CA . VAL A 1 629 ? -46.531 -5.148 -10.906 1 91.88 629 VAL A CA 1
ATOM 5049 C C . VAL A 1 629 ? -47.281 -3.84 -10.609 1 91.88 629 VAL A C 1
ATOM 5051 O O . VAL A 1 629 ? -46.719 -2.941 -9.977 1 91.88 629 VAL A O 1
ATOM 5054 N N . PRO A 1 630 ? -48.5 -3.865 -10.852 1 88.5 630 PRO A N 1
ATOM 5055 C CA . PRO A 1 630 ? -49.219 -2.6 -10.734 1 88.5 630 PRO A CA 1
ATOM 5056 C C . PRO A 1 630 ? -49.438 -2.172 -9.281 1 88.5 630 PRO A C 1
ATOM 5058 O O . PRO A 1 630 ? -49.531 -0.977 -8.992 1 88.5 630 PRO A O 1
ATOM 5061 N N . ASP A 1 631 ? -49.438 -3.121 -8.336 1 89.81 631 ASP A N 1
ATOM 5062 C CA . ASP A 1 631 ? -49.562 -2.773 -6.926 1 89.81 631 ASP A CA 1
ATOM 5063 C C . ASP A 1 631 ? -48.281 -2.123 -6.406 1 89.81 631 ASP A C 1
ATOM 5065 O O . ASP A 1 631 ? -47.25 -2.775 -6.32 1 89.81 631 ASP A O 1
ATOM 5069 N N . GLN A 1 632 ? -48.406 -0.906 -6.004 1 91 632 GLN A N 1
ATOM 5070 C CA . GLN A 1 632 ? -47.25 -0.141 -5.578 1 91 632 GLN A CA 1
ATOM 5071 C C . GLN A 1 632 ? -46.594 -0.75 -4.328 1 91 632 GLN A C 1
ATOM 5073 O O . GLN A 1 632 ? -45.375 -0.762 -4.184 1 91 632 GLN A O 1
ATOM 5078 N N . GLU A 1 633 ? -47.438 -1.181 -3.434 1 90.5 633 GLU A N 1
ATOM 5079 C CA . GLU A 1 633 ? -46.938 -1.762 -2.197 1 90.5 633 GLU A CA 1
ATOM 5080 C C . GLU A 1 633 ? -46.094 -3.014 -2.477 1 90.5 633 GLU A C 1
ATOM 5082 O O . GLU A 1 633 ? -45.031 -3.191 -1.908 1 90.5 633 GLU A O 1
ATOM 5087 N N . GLN A 1 634 ? -46.625 -3.768 -3.336 1 91.81 634 GLN A N 1
ATOM 5088 C CA . GLN A 1 634 ? -45.906 -4.984 -3.711 1 91.81 634 GLN A CA 1
ATOM 5089 C C . GLN A 1 634 ? -44.625 -4.656 -4.477 1 91.81 634 GLN A C 1
ATOM 5091 O O . GLN A 1 634 ? -43.594 -5.305 -4.281 1 91.81 634 GLN A O 1
ATOM 5096 N N . ARG A 1 635 ? -44.688 -3.697 -5.34 1 93 635 ARG A N 1
ATOM 5097 C CA . ARG A 1 635 ? -43.531 -3.281 -6.113 1 93 635 ARG A CA 1
ATOM 5098 C C . ARG A 1 635 ? -42.406 -2.801 -5.199 1 93 635 ARG A C 1
ATOM 5100 O O . ARG A 1 635 ? -41.25 -3.209 -5.355 1 93 635 ARG A O 1
ATOM 5107 N N . TRP A 1 636 ? -42.75 -1.99 -4.238 1 94.88 636 TRP A N 1
ATOM 5108 C CA . TRP A 1 636 ? -41.75 -1.461 -3.322 1 94.88 636 TRP A CA 1
ATOM 5109 C C . TRP A 1 636 ? -41.188 -2.566 -2.438 1 94.88 636 TRP A C 1
ATOM 5111 O O . TRP A 1 636 ? -40 -2.541 -2.08 1 94.88 636 TRP A O 1
ATOM 5121 N N . LYS A 1 637 ? -42 -3.5 -2.078 1 93.88 637 LYS A N 1
ATOM 5122 C CA . LYS A 1 637 ? -41.5 -4.641 -1.311 1 93.88 637 LYS A CA 1
ATOM 5123 C C . LYS A 1 637 ? -40.469 -5.434 -2.104 1 93.88 637 LYS A C 1
ATOM 5125 O O . LYS A 1 637 ? -39.406 -5.793 -1.576 1 93.88 637 LYS A O 1
ATOM 5130 N N . VAL A 1 638 ? -40.75 -5.637 -3.33 1 93.44 638 VAL A N 1
ATOM 5131 C CA . VAL A 1 638 ? -39.844 -6.383 -4.191 1 93.44 638 VAL A CA 1
ATOM 5132 C C . VAL A 1 638 ? -38.531 -5.602 -4.363 1 93.44 638 VAL A C 1
ATOM 5134 O O . VAL A 1 638 ? -37.438 -6.172 -4.301 1 93.44 638 VAL A O 1
ATOM 5137 N N . LEU A 1 639 ? -38.688 -4.328 -4.586 1 95.81 639 LEU A N 1
ATOM 5138 C CA . LEU A 1 639 ? -37.5 -3.486 -4.758 1 95.81 639 LEU A CA 1
ATOM 5139 C C . LEU A 1 639 ? -36.656 -3.455 -3.486 1 95.81 639 LEU A C 1
ATOM 5141 O O . LEU A 1 639 ? -35.438 -3.514 -3.547 1 95.81 639 LEU A O 1
ATOM 5145 N N . ALA A 1 640 ? -37.281 -3.354 -2.355 1 96.81 640 ALA A N 1
ATOM 5146 C CA . ALA A 1 640 ? -36.594 -3.369 -1.08 1 96.81 640 ALA A CA 1
ATOM 5147 C C . ALA A 1 640 ? -35.844 -4.695 -0.874 1 96.81 640 ALA A C 1
ATOM 5149 O O . ALA A 1 640 ? -34.688 -4.711 -0.49 1 96.81 640 ALA A O 1
ATOM 5150 N N . ASP A 1 641 ? -36.562 -5.742 -1.178 1 96.19 641 ASP A N 1
ATOM 5151 C CA . ASP A 1 641 ? -35.969 -7.066 -1.04 1 96.19 641 ASP A CA 1
ATOM 5152 C C . ASP A 1 641 ? -34.812 -7.25 -2.01 1 96.19 641 ASP A C 1
ATOM 5154 O O . ASP A 1 641 ? -33.781 -7.824 -1.651 1 96.19 641 ASP A O 1
ATOM 5158 N N . PHE A 1 642 ? -34.938 -6.738 -3.195 1 96.12 642 PHE A N 1
ATOM 5159 C CA . PHE A 1 642 ? -33.875 -6.84 -4.195 1 96.12 642 PHE A CA 1
ATOM 5160 C C . PHE A 1 642 ? -32.625 -6.125 -3.725 1 96.12 642 PHE A C 1
ATOM 5162 O O . PHE A 1 642 ? -31.547 -6.707 -3.734 1 96.12 642 PHE A O 1
ATOM 5169 N N . TRP A 1 643 ? -32.781 -4.914 -3.361 1 97.94 643 TRP A N 1
ATOM 5170 C CA . TRP A 1 643 ? -31.625 -4.113 -2.99 1 97.94 643 TRP A CA 1
ATOM 5171 C C . TRP A 1 643 ? -30.969 -4.645 -1.718 1 97.94 643 TRP A C 1
ATOM 5173 O O . TRP A 1 643 ? -29.75 -4.605 -1.571 1 97.94 643 TRP A O 1
ATOM 5183 N N . ALA A 1 644 ? -31.734 -5.102 -0.777 1 97.38 644 ALA A N 1
ATOM 5184 C CA . ALA A 1 644 ? -31.188 -5.684 0.448 1 97.38 644 ALA A CA 1
ATOM 5185 C C . ALA A 1 644 ? -30.359 -6.926 0.143 1 97.38 644 ALA A C 1
ATOM 5187 O O . ALA A 1 644 ? -29.266 -7.098 0.682 1 97.38 644 ALA A O 1
ATOM 5188 N N . GLU A 1 645 ? -30.875 -7.691 -0.742 1 96.25 645 GLU A N 1
ATOM 5189 C CA . GLU A 1 645 ? -30.156 -8.891 -1.156 1 96.25 645 GLU A CA 1
ATOM 5190 C C . GLU A 1 645 ? -28.891 -8.531 -1.941 1 96.25 645 GLU A C 1
ATOM 5192 O O . GLU A 1 645 ? -27.828 -9.117 -1.724 1 96.25 645 GLU A O 1
ATOM 5197 N N . PHE A 1 646 ? -29.047 -7.633 -2.744 1 96.56 646 PHE A N 1
ATOM 5198 C CA . PHE A 1 646 ? -27.984 -7.289 -3.674 1 96.56 646 PHE A CA 1
ATOM 5199 C C . PHE A 1 646 ? -26.812 -6.625 -2.941 1 96.56 646 PHE A C 1
ATOM 5201 O O . PHE A 1 646 ? -25.656 -6.871 -3.264 1 96.56 646 PHE A O 1
ATOM 5208 N N . ILE A 1 647 ? -27.094 -5.781 -1.994 1 97.44 647 ILE A N 1
ATOM 5209 C CA . ILE A 1 647 ? -26.031 -5.109 -1.266 1 97.44 647 ILE A CA 1
ATOM 5210 C C . ILE A 1 647 ? -25.219 -6.137 -0.472 1 97.44 647 ILE A C 1
ATOM 5212 O O . ILE A 1 647 ? -24 -6.004 -0.333 1 97.44 647 ILE A O 1
ATOM 5216 N N . LEU A 1 648 ? -25.891 -7.133 0.037 1 97.31 648 LEU A N 1
ATOM 5217 C CA . LEU A 1 648 ? -25.203 -8.219 0.727 1 97.31 648 LEU A CA 1
ATOM 5218 C C . LEU A 1 648 ? -24.344 -9.016 -0.243 1 97.31 648 LEU A C 1
ATOM 5220 O O . LEU A 1 648 ? -23.234 -9.445 0.108 1 97.31 648 LEU A O 1
ATOM 5224 N N . PHE A 1 649 ? -24.844 -9.125 -1.436 1 96.5 649 PHE A N 1
ATOM 5225 C CA . PHE A 1 649 ? -24.125 -9.836 -2.48 1 96.5 649 PHE A CA 1
ATOM 5226 C C . PHE A 1 649 ? -22.859 -9.07 -2.885 1 96.5 649 PHE A C 1
ATOM 5228 O O . PHE A 1 649 ? -21.844 -9.672 -3.227 1 96.5 649 PHE A O 1
ATOM 5235 N N . LEU A 1 650 ? -22.891 -7.801 -2.795 1 96.88 650 LEU A N 1
ATOM 5236 C CA . LEU A 1 650 ? -21.781 -6.945 -3.209 1 96.88 650 LEU A CA 1
ATOM 5237 C C . LEU A 1 650 ? -20.75 -6.805 -2.094 1 96.88 650 LEU A C 1
ATOM 5239 O O . LEU A 1 650 ? -19.609 -6.438 -2.346 1 96.88 650 LEU A O 1
ATOM 5243 N N . ALA A 1 651 ? -20.969 -7.141 -0.907 1 96.94 651 ALA A N 1
ATOM 5244 C CA . ALA A 1 651 ? -20.234 -6.762 0.289 1 96.94 651 ALA A CA 1
ATOM 5245 C C . ALA A 1 651 ? -18.906 -7.531 0.381 1 96.94 651 ALA A C 1
ATOM 5247 O O . ALA A 1 651 ? -17.875 -6.965 0.753 1 96.94 651 ALA A O 1
ATOM 5248 N N . PRO A 1 652 ? -18.891 -8.805 0.019 1 95.5 652 PRO A N 1
ATOM 5249 C CA . PRO A 1 652 ? -17.609 -9.508 0.124 1 95.5 652 PRO A CA 1
ATOM 5250 C C . PRO A 1 652 ? -16.531 -8.914 -0.792 1 95.5 652 PRO A C 1
ATOM 5252 O O . PRO A 1 652 ? -16.812 -8.586 -1.947 1 95.5 652 PRO A O 1
ATOM 5255 N N . SER A 1 653 ? -15.43 -8.656 -0.212 1 93.12 653 SER A N 1
ATOM 5256 C CA . SER A 1 653 ? -14.336 -8.039 -0.947 1 93.12 653 SER A CA 1
ATOM 5257 C C . SER A 1 653 ? -12.984 -8.422 -0.353 1 93.12 653 SER A C 1
ATOM 5259 O O . SER A 1 653 ? -12.867 -8.633 0.857 1 93.12 653 SER A O 1
ATOM 5261 N N . ASP A 1 654 ? -11.961 -8.523 -1.193 1 89.75 654 ASP A N 1
ATOM 5262 C CA . ASP A 1 654 ? -10.609 -8.797 -0.732 1 89.75 654 ASP A CA 1
ATOM 5263 C C . ASP A 1 654 ? -9.789 -7.508 -0.638 1 89.75 654 ASP A C 1
ATOM 5265 O O . ASP A 1 654 ? -8.625 -7.531 -0.23 1 89.75 654 ASP A O 1
ATOM 5269 N N . ASN A 1 655 ? -10.438 -6.422 -1.007 1 91.81 655 ASN A N 1
ATOM 5270 C CA . ASN A 1 655 ? -9.758 -5.129 -0.923 1 91.81 655 ASN A CA 1
ATOM 5271 C C . ASN A 1 655 ? -9.852 -4.539 0.482 1 91.81 655 ASN A C 1
ATOM 5273 O O . ASN A 1 655 ? -10.625 -3.615 0.722 1 91.81 655 ASN A O 1
ATOM 5277 N N . THR A 1 656 ? -8.992 -4.973 1.362 1 94.25 656 THR A N 1
ATOM 5278 C CA . THR A 1 656 ? -9.031 -4.539 2.756 1 94.25 656 THR A CA 1
ATOM 5279 C C . THR A 1 656 ? -8.57 -3.092 2.885 1 94.25 656 THR A C 1
ATOM 5281 O O . THR A 1 656 ? -8.953 -2.393 3.822 1 94.25 656 THR A O 1
ATOM 5284 N N . GLU A 1 657 ? -7.824 -2.645 1.914 1 90.69 657 GLU A N 1
ATOM 5285 C CA . GLU A 1 657 ? -7.273 -1.296 1.986 1 90.69 657 GLU A CA 1
ATOM 5286 C C . GLU A 1 657 ? -8.375 -0.242 1.92 1 90.69 657 GLU A C 1
ATOM 5288 O O . GLU A 1 657 ? -8.359 0.726 2.684 1 90.69 657 GLU A O 1
ATOM 5293 N N . ILE A 1 658 ? -9.305 -0.455 1.043 1 94 658 ILE A N 1
ATOM 5294 C CA . ILE A 1 658 ? -10.367 0.532 0.892 1 94 658 ILE A CA 1
ATOM 5295 C C . ILE A 1 658 ? -11.242 0.543 2.145 1 94 658 ILE A C 1
ATOM 5297 O O . ILE A 1 658 ? -11.695 1.604 2.582 1 94 658 ILE A O 1
ATOM 5301 N N . HIS A 1 659 ? -11.477 -0.555 2.707 1 95.62 659 HIS A N 1
ATOM 5302 C CA . HIS A 1 659 ? -12.266 -0.617 3.936 1 95.62 659 HIS A CA 1
ATOM 5303 C C . HIS A 1 659 ? -11.539 0.064 5.09 1 95.62 659 HIS A C 1
ATOM 5305 O O . HIS A 1 659 ? -12.156 0.759 5.898 1 95.62 659 HIS A O 1
ATOM 5311 N N . GLY A 1 660 ? -10.25 -0.152 5.145 1 93.88 660 GLY A N 1
ATOM 5312 C CA . GLY A 1 660 ? -9.461 0.541 6.148 1 93.88 660 GLY A CA 1
ATOM 5313 C C . GLY A 1 660 ? -9.445 2.047 5.965 1 93.88 660 GLY A C 1
ATOM 5314 O O . GLY A 1 660 ? -9.508 2.797 6.941 1 93.88 660 GLY A O 1
ATOM 5315 N N . GLU A 1 661 ? -9.398 2.473 4.742 1 91.81 661 GLU A N 1
ATOM 5316 C CA . GLU A 1 661 ? -9.367 3.9 4.438 1 91.81 661 GLU A CA 1
ATOM 5317 C C . GLU A 1 661 ? -10.703 4.566 4.777 1 91.81 661 GLU A C 1
ATOM 5319 O O . GLU A 1 661 ? -10.727 5.688 5.289 1 91.81 661 GLU A O 1
ATOM 5324 N N . LYS A 1 662 ? -11.75 3.883 4.535 1 92.75 662 LYS A N 1
ATOM 5325 C CA . LYS A 1 662 ? -13.07 4.477 4.727 1 92.75 662 LYS A CA 1
ATOM 5326 C C . LYS A 1 662 ? -13.445 4.516 6.203 1 92.75 662 LYS A C 1
ATOM 5328 O O . LYS A 1 662 ? -14.391 5.207 6.59 1 92.75 662 LYS A O 1
ATOM 5333 N N . LEU A 1 663 ? -12.68 3.855 7.062 1 92.88 663 LEU A N 1
ATOM 5334 C CA . LEU A 1 663 ? -12.906 3.977 8.5 1 92.88 663 LEU A CA 1
ATOM 5335 C C . LEU A 1 663 ? -12.633 5.398 8.969 1 92.88 663 LEU A C 1
ATOM 5337 O O . LEU A 1 663 ? -13.297 5.891 9.891 1 92.88 663 LEU A O 1
ATOM 5341 N N . SER A 1 664 ? -11.711 6.078 8.305 1 89.31 664 SER A N 1
ATOM 5342 C CA . SER A 1 664 ? -11.359 7.438 8.711 1 89.31 664 SER A CA 1
ATOM 5343 C C . SER A 1 664 ? -12.234 8.469 7.996 1 89.31 664 SER A C 1
ATOM 5345 O O . SER A 1 664 ? -12.094 9.672 8.227 1 89.31 664 SER A O 1
ATOM 5347 N N . ALA A 1 665 ? -13.062 7.98 7.16 1 87.5 665 ALA A N 1
ATOM 5348 C CA . ALA A 1 665 ? -13.945 8.891 6.434 1 87.5 665 ALA A CA 1
ATOM 5349 C C . ALA A 1 665 ? -15.406 8.68 6.844 1 87.5 665 ALA A C 1
ATOM 5351 O O . ALA A 1 665 ? -16.312 8.75 6.004 1 87.5 665 ALA A O 1
ATOM 5352 N N . GLY A 1 666 ? -15.656 8.352 8.078 1 83.5 666 GLY A N 1
ATOM 5353 C CA . GLY A 1 666 ? -17.016 8.25 8.602 1 83.5 666 GLY A CA 1
ATOM 5354 C C . GLY A 1 666 ? -17.516 6.824 8.656 1 83.5 666 GLY A C 1
ATOM 5355 O O . GLY A 1 666 ? -18.594 6.566 9.211 1 83.5 666 GLY A O 1
ATOM 5356 N N . GLY A 1 667 ? -16.828 5.922 8.109 1 86.62 667 GLY A N 1
ATOM 5357 C CA . GLY A 1 667 ? -17.297 4.543 8.109 1 86.62 667 GLY A CA 1
ATOM 5358 C C . GLY A 1 667 ? -18.375 4.277 7.09 1 86.62 667 GLY A C 1
ATOM 5359 O O . GLY A 1 667 ? -19.406 4.965 7.074 1 86.62 667 GLY A O 1
ATOM 5360 N N . GLU A 1 668 ? -18.156 3.541 6.113 1 91.94 668 GLU A N 1
ATOM 5361 C CA . GLU A 1 668 ? -19.141 3.207 5.082 1 91.94 668 GLU A CA 1
ATOM 5362 C C . GLU A 1 668 ? -19.984 2.01 5.5 1 91.94 668 GLU A C 1
ATOM 5364 O O . GLU A 1 668 ? -19.484 1.078 6.137 1 91.94 668 GLU A O 1
ATOM 5369 N N . PHE A 1 669 ? -21.297 2.094 5.18 1 96.69 669 PHE A N 1
ATOM 5370 C CA . PHE A 1 669 ? -22.219 1.003 5.461 1 96.69 669 PHE A CA 1
ATOM 5371 C C . PHE A 1 669 ? -21.703 -0.31 4.891 1 96.69 669 PHE A C 1
ATOM 5373 O O . PHE A 1 669 ? -21.781 -1.351 5.551 1 96.69 669 PHE A O 1
ATOM 5380 N N . MET A 1 670 ? -21.125 -0.278 3.756 1 97.25 670 MET A N 1
ATOM 5381 C CA . MET A 1 670 ? -20.562 -1.451 3.086 1 97.25 670 MET A CA 1
ATOM 5382 C C . MET A 1 670 ? -19.469 -2.092 3.932 1 97.25 670 MET A C 1
ATOM 5384 O O . MET A 1 670 ? -19.312 -3.314 3.938 1 97.25 670 MET A O 1
ATOM 5388 N N . THR A 1 671 ? -18.688 -1.358 4.605 1 97.12 671 THR A N 1
ATOM 5389 C CA . THR A 1 671 ? -17.625 -1.863 5.465 1 97.12 671 THR A CA 1
ATOM 5390 C C . THR A 1 671 ? -18.203 -2.635 6.645 1 97.12 671 THR A C 1
ATOM 5392 O O . THR A 1 671 ? -17.641 -3.646 7.07 1 97.12 671 THR A O 1
ATOM 5395 N N . HIS A 1 672 ? -19.344 -2.162 7.16 1 97 672 HIS A N 1
ATOM 5396 C CA . HIS A 1 672 ? -20.016 -2.861 8.25 1 97 672 HIS A CA 1
ATOM 5397 C C . HIS A 1 672 ? -20.531 -4.219 7.801 1 97 672 HIS A C 1
ATOM 5399 O O . HIS A 1 672 ? -20.375 -5.219 8.5 1 97 672 HIS A O 1
ATOM 5405 N N . LEU A 1 673 ? -21.109 -4.191 6.613 1 97.88 673 LEU A N 1
ATOM 5406 C CA . LEU A 1 673 ? -21.609 -5.449 6.074 1 97.88 673 LEU A CA 1
ATOM 5407 C C . LEU A 1 673 ? -20.453 -6.395 5.742 1 97.88 673 LEU A C 1
ATOM 5409 O O . LEU A 1 673 ? -20.562 -7.605 5.969 1 97.88 673 LEU A O 1
ATOM 5413 N N . TRP A 1 674 ? -19.359 -5.84 5.215 1 97.69 674 TRP A N 1
ATOM 5414 C CA . TRP A 1 674 ? -18.156 -6.602 4.906 1 97.69 674 TRP A CA 1
ATOM 5415 C C . TRP A 1 674 ? -17.625 -7.297 6.152 1 97.69 674 TRP A C 1
ATOM 5417 O O . TRP A 1 674 ? -17.281 -8.484 6.113 1 97.69 674 TRP A O 1
ATOM 5427 N N . ALA A 1 675 ? -17.594 -6.609 7.25 1 98 675 ALA A N 1
ATOM 5428 C CA . ALA A 1 675 ? -17.109 -7.168 8.508 1 98 675 ALA A CA 1
ATOM 5429 C C . ALA A 1 675 ? -18.047 -8.258 9.023 1 98 675 ALA A C 1
ATOM 5431 O O . ALA A 1 675 ? -17.594 -9.328 9.438 1 98 675 ALA A O 1
ATOM 5432 N N . LEU A 1 676 ? -19.312 -7.992 8.945 1 97.88 676 LEU A N 1
ATOM 5433 C CA . LEU A 1 676 ? -20.297 -8.961 9.406 1 97.88 676 LEU A CA 1
ATOM 5434 C C . LEU A 1 676 ? -20.188 -10.266 8.617 1 97.88 676 LEU A C 1
ATOM 5436 O O . LEU A 1 676 ? -20.156 -11.352 9.203 1 97.88 676 LEU A O 1
ATOM 5440 N N . LEU A 1 677 ? -20.094 -10.188 7.336 1 97.5 677 LEU A N 1
ATOM 5441 C CA . LEU A 1 677 ? -20.031 -11.367 6.488 1 97.5 677 LEU A CA 1
ATOM 5442 C C . LEU A 1 677 ? -18.719 -12.125 6.719 1 97.5 677 LEU A C 1
ATOM 5444 O O . LEU A 1 677 ? -18.688 -13.352 6.613 1 97.5 677 LEU A O 1
ATOM 5448 N N . THR A 1 678 ? -17.641 -11.367 7 1 97.25 678 THR A N 1
ATOM 5449 C CA . THR A 1 678 ? -16.391 -12.023 7.336 1 97.25 678 THR A CA 1
ATOM 5450 C C . THR A 1 678 ? -16.547 -12.93 8.547 1 97.25 678 THR A C 1
ATOM 5452 O O . THR A 1 678 ? -16.047 -14.055 8.555 1 97.25 678 THR A O 1
ATOM 5455 N N . HIS A 1 679 ? -17.266 -12.453 9.531 1 97.06 679 HIS A N 1
ATOM 5456 C CA . HIS A 1 679 ? -17.469 -13.234 10.742 1 97.06 679 HIS A CA 1
ATOM 5457 C C . HIS A 1 679 ? -18.438 -14.391 10.508 1 97.06 679 HIS A C 1
ATOM 5459 O O . HIS A 1 679 ? -18.484 -15.328 11.297 1 97.06 679 HIS A O 1
ATOM 5465 N N . ALA A 1 680 ? -19.219 -14.297 9.383 1 97 680 ALA A N 1
ATOM 5466 C CA . ALA A 1 680 ? -20.094 -15.391 8.992 1 97 680 ALA A CA 1
ATOM 5467 C C . ALA A 1 680 ? -19.344 -16.422 8.156 1 97 680 ALA A C 1
ATOM 5469 O O . ALA A 1 680 ? -19.922 -17.438 7.754 1 97 680 ALA A O 1
ATOM 5470 N N . GLY A 1 681 ? -18.109 -16.141 7.906 1 95.75 681 GLY A N 1
ATOM 5471 C CA . GLY A 1 681 ? -17.297 -17.062 7.133 1 95.75 681 GLY A CA 1
ATOM 5472 C C . GLY A 1 681 ? -17.469 -16.906 5.633 1 95.75 681 GLY A C 1
ATOM 5473 O O . GLY A 1 681 ? -17.141 -17.812 4.863 1 95.75 681 GLY A O 1
ATOM 5474 N N . ILE A 1 682 ? -18.031 -15.797 5.219 1 95.81 682 ILE A N 1
ATOM 5475 C CA . ILE A 1 682 ? -18.281 -15.547 3.805 1 95.81 682 ILE A CA 1
ATOM 5476 C C . ILE A 1 682 ? -17.281 -14.523 3.279 1 95.81 682 ILE A C 1
ATOM 5478 O O . ILE A 1 682 ? -17.422 -13.32 3.539 1 95.81 682 ILE A O 1
ATOM 5482 N N . LEU A 1 683 ? -16.359 -15.023 2.527 1 93.44 683 LEU A N 1
ATOM 5483 C CA . LEU A 1 683 ? -15.281 -14.156 2.066 1 93.44 683 LEU A CA 1
ATOM 5484 C C . LEU A 1 683 ? -15.438 -13.836 0.583 1 93.44 683 LEU A C 1
ATOM 5486 O O . LEU A 1 683 ? -14.922 -12.82 0.104 1 93.44 683 LEU A O 1
ATOM 5490 N N . GLU A 1 684 ? -16.109 -14.781 -0.15 1 90.19 684 GLU A N 1
ATOM 5491 C CA . GLU A 1 684 ? -16.266 -14.609 -1.592 1 90.19 684 GLU A CA 1
ATOM 5492 C C . GLU A 1 684 ? -17.719 -14.719 -2.016 1 90.19 684 GLU A C 1
ATOM 5494 O O . GLU A 1 684 ? -18.531 -15.336 -1.32 1 90.19 684 GLU A O 1
ATOM 5499 N N . ARG A 1 685 ? -17.906 -14.086 -3.096 1 89.56 685 ARG A N 1
ATOM 5500 C CA . ARG A 1 685 ? -19.234 -14.172 -3.709 1 89.56 685 ARG A CA 1
ATOM 5501 C C . ARG A 1 685 ? -19.422 -15.508 -4.422 1 89.56 685 ARG A C 1
ATOM 5503 O O . ARG A 1 685 ? -18.469 -16.047 -5.004 1 89.56 685 ARG A O 1
ATOM 5510 N N . PRO A 1 686 ? -20.609 -16.062 -4.27 1 84.19 686 PRO A N 1
ATOM 5511 C CA . PRO A 1 686 ? -20.859 -17.297 -5.023 1 84.19 686 PRO A CA 1
ATOM 5512 C C . PRO A 1 686 ? -20.828 -17.094 -6.535 1 84.19 686 PRO A C 1
ATOM 5514 O O . PRO A 1 686 ? -21.156 -16 -7.016 1 84.19 686 PRO A O 1
ATOM 5517 N N . SER A 1 687 ? -20.062 -17.906 -7.34 1 66.25 687 SER A N 1
ATOM 5518 C CA . SER A 1 687 ? -19.938 -17.797 -8.789 1 66.25 687 SER A CA 1
ATOM 5519 C C . SER A 1 687 ? -21.312 -17.844 -9.461 1 66.25 687 SER A C 1
ATOM 5521 O O . SER A 1 687 ? -22.141 -18.703 -9.148 1 66.25 687 SER A O 1
ATOM 5523 N N . SER A 1 688 ? -22.031 -16.891 -9.688 1 53.22 688 SER A N 1
ATOM 5524 C CA . SER A 1 688 ? -23.266 -16.969 -10.461 1 53.22 688 SER A CA 1
ATOM 5525 C C . SER A 1 688 ? -23.094 -17.812 -11.711 1 53.22 688 SER A C 1
ATOM 5527 O O . SER A 1 688 ? -22.016 -17.828 -12.312 1 53.22 688 SER A O 1
ATOM 5529 N N . SER A 1 689 ? -23.812 -18.984 -11.977 1 40.91 689 SER A N 1
ATOM 5530 C CA . SER A 1 689 ? -23.906 -19.844 -13.156 1 40.91 689 SER A CA 1
ATOM 5531 C C . SER A 1 689 ? -23.703 -19.047 -14.438 1 40.91 689 SER A C 1
ATOM 5533 O O . SER A 1 689 ? -23.578 -19.625 -15.523 1 40.91 689 SER A O 1
ATOM 5535 N N . SER A 1 690 ? -24.438 -17.969 -14.742 1 39.5 690 SER A N 1
ATOM 5536 C CA . SER A 1 690 ? -24.547 -17.516 -16.125 1 39.5 690 SER A CA 1
ATOM 5537 C C . SER A 1 690 ? -23.172 -17.203 -16.703 1 39.5 690 SER A C 1
ATOM 5539 O O . SER A 1 690 ? -22.828 -17.703 -17.781 1 39.5 690 SER A O 1
ATOM 5541 N N . GLY A 1 691 ? -22.984 -15.875 -17.172 1 35.03 691 GLY A N 1
ATOM 5542 C CA . GLY A 1 691 ? -22.156 -15.406 -18.266 1 35.03 691 GLY A CA 1
ATOM 5543 C C . GLY A 1 691 ? -20.672 -15.617 -18.031 1 35.03 691 GLY A C 1
ATOM 5544 O O . GLY A 1 691 ? -20.266 -16.203 -17.016 1 35.03 691 GLY A O 1
ATOM 5545 N N . ILE A 1 692 ? -19.812 -14.57 -18.688 1 33.78 692 ILE A N 1
ATOM 5546 C CA . ILE A 1 692 ? -18.406 -14.555 -19.078 1 33.78 692 ILE A CA 1
ATOM 5547 C C . ILE A 1 692 ? -17.516 -14.641 -17.844 1 33.78 692 ILE A C 1
ATOM 5549 O O . ILE A 1 692 ? -17.453 -13.711 -17.047 1 33.78 692 ILE A O 1
ATOM 5553 N N . ASN A 1 693 ? -17.609 -15.625 -17.234 1 34.22 693 ASN A N 1
ATOM 5554 C CA . ASN A 1 693 ? -16.609 -15.914 -16.203 1 34.22 693 ASN A CA 1
ATOM 5555 C C . ASN A 1 693 ? -15.211 -15.508 -16.656 1 34.22 693 ASN A C 1
ATOM 5557 O O . ASN A 1 693 ? -14.555 -16.25 -17.406 1 34.22 693 ASN A O 1
ATOM 5561 N N . ALA A 1 694 ? -14.977 -14.383 -16.969 1 33.03 694 ALA A N 1
ATOM 5562 C CA . ALA A 1 694 ? -13.523 -14.227 -16.984 1 33.03 694 ALA A CA 1
ATOM 5563 C C . ALA A 1 694 ? -12.906 -14.672 -15.664 1 33.03 694 ALA A C 1
ATOM 5565 O O . ALA A 1 694 ? -13.359 -14.266 -14.594 1 33.03 694 ALA A O 1
ATOM 5566 N N . PRO A 1 695 ? -12.344 -15.93 -15.648 1 29.53 695 PRO A N 1
ATOM 5567 C CA . PRO A 1 695 ? -11.672 -16.391 -14.438 1 29.53 695 PRO A CA 1
ATOM 5568 C C . PRO A 1 695 ? -11.008 -15.258 -13.664 1 29.53 695 PRO A C 1
ATOM 5570 O O . PRO A 1 695 ? -10.156 -14.555 -14.203 1 29.53 695 PRO A O 1
ATOM 5573 N N . THR A 1 696 ? -11.703 -14.516 -12.906 1 30.58 696 THR A N 1
ATOM 5574 C CA . THR A 1 696 ? -10.938 -13.641 -12.023 1 30.58 696 THR A CA 1
ATOM 5575 C C . THR A 1 696 ? -9.852 -14.414 -11.289 1 30.58 696 THR A C 1
ATOM 5577 O O . THR A 1 696 ? -9.984 -15.625 -11.07 1 30.58 696 THR A O 1
ATOM 5580 N N . ALA A 1 697 ? -8.734 -13.75 -11.062 1 28.64 697 ALA A N 1
ATOM 5581 C CA . ALA A 1 697 ? -7.582 -14.172 -10.266 1 28.64 697 ALA A CA 1
ATOM 5582 C C . ALA A 1 697 ? -8.023 -14.734 -8.914 1 28.64 697 ALA A C 1
ATOM 5584 O O . ALA A 1 697 ? -8.664 -14.031 -8.125 1 28.64 697 ALA A O 1
ATOM 5585 N N . GLN A 1 698 ? -8.5 -15.938 -8.867 1 26.42 698 GLN A N 1
ATOM 5586 C CA . GLN A 1 698 ? -8.672 -16.688 -7.629 1 26.42 698 GLN A CA 1
ATOM 5587 C C . GLN A 1 698 ? -7.551 -16.391 -6.641 1 26.42 698 GLN A C 1
ATOM 5589 O O . GLN A 1 698 ? -6.383 -16.641 -6.922 1 26.42 698 GLN A O 1
ATOM 5594 N N . ASP A 1 699 ? -7.812 -15.359 -5.902 1 25.39 699 ASP A N 1
ATOM 5595 C CA . ASP A 1 699 ? -6.934 -15.078 -4.773 1 25.39 699 ASP A CA 1
ATOM 5596 C C . ASP A 1 699 ? -6.707 -16.328 -3.932 1 25.39 699 ASP A C 1
ATOM 5598 O O . ASP A 1 699 ? -7.652 -16.891 -3.369 1 25.39 699 ASP A O 1
ATOM 5602 N N . SER A 1 700 ? -6.008 -17.266 -4.438 1 21.97 700 SER A N 1
ATOM 5603 C CA . SER A 1 700 ? -5.48 -18.312 -3.564 1 21.97 700 SER A CA 1
ATOM 5604 C C . SER A 1 700 ? -4.961 -17.734 -2.256 1 21.97 700 SER A C 1
ATOM 5606 O O . SER A 1 700 ? -4.293 -16.688 -2.254 1 21.97 700 SER A O 1
ATOM 5608 N N . ALA A 1 701 ? -5.68 -18.125 -1.279 1 22.66 701 ALA A N 1
ATOM 5609 C CA . ALA A 1 701 ? -5.18 -17.875 0.07 1 22.66 701 ALA A CA 1
ATOM 5610 C C . ALA A 1 701 ? -3.709 -18.266 0.193 1 22.66 701 ALA A C 1
ATOM 5612 O O . ALA A 1 701 ? -3.322 -19.375 -0.17 1 22.66 701 ALA A O 1
ATOM 5613 N N . VAL A 1 702 ? -2.939 -17.172 0.239 1 18.33 702 VAL A N 1
ATOM 5614 C CA . VAL A 1 702 ? -1.837 -17.438 1.158 1 18.33 702 VAL A CA 1
ATOM 5615 C C . VAL A 1 702 ? -2.387 -17.797 2.535 1 18.33 702 VAL A C 1
ATOM 5617 O O . VAL A 1 702 ? -3.262 -17.109 3.064 1 18.33 702 VAL A O 1
ATOM 5620 N N . MET B 1 1 ? 50.719 49.406 37.531 1 22.19 1 MET B N 1
ATOM 5621 C CA . MET B 1 1 ? 49.281 49.219 37.531 1 22.19 1 MET B CA 1
ATOM 5622 C C . MET B 1 1 ? 48.844 48.344 36.344 1 22.19 1 MET B C 1
ATOM 5624 O O . MET B 1 1 ? 48.781 48.781 35.219 1 22.19 1 MET B O 1
ATOM 5628 N N . ASP B 1 2 ? 49.188 47.125 36.25 1 24.56 2 ASP B N 1
ATOM 5629 C CA . ASP B 1 2 ? 49.344 46.031 35.312 1 24.56 2 ASP B CA 1
ATOM 5630 C C . ASP B 1 2 ? 48 45.469 34.875 1 24.56 2 ASP B C 1
ATOM 5632 O O . ASP B 1 2 ? 47.156 45.125 35.688 1 24.56 2 ASP B O 1
ATOM 5636 N N . LEU B 1 3 ? 47.438 46.062 33.75 1 27.45 3 LEU B N 1
ATOM 5637 C CA . LEU B 1 3 ? 46.188 45.656 33.094 1 27.45 3 LEU B CA 1
ATOM 5638 C C . LEU B 1 3 ? 46.156 44.156 32.906 1 27.45 3 LEU B C 1
ATOM 5640 O O . LEU B 1 3 ? 46.875 43.594 32.094 1 27.45 3 LEU B O 1
ATOM 5644 N N . LYS B 1 4 ? 46.062 43.406 33.969 1 33.81 4 LYS B N 1
ATOM 5645 C CA . LYS B 1 4 ? 45.969 41.938 34.094 1 33.81 4 LYS B CA 1
ATOM 5646 C C . LYS B 1 4 ? 44.938 41.375 33.125 1 33.81 4 LYS B C 1
ATOM 5648 O O . LYS B 1 4 ? 43.812 41.906 33.031 1 33.81 4 LYS B O 1
ATOM 5653 N N . ASN B 1 5 ? 45.406 40.75 32.125 1 29.38 5 ASN B N 1
ATOM 5654 C CA . ASN B 1 5 ? 44.906 39.969 30.984 1 29.38 5 ASN B CA 1
ATOM 5655 C C . ASN B 1 5 ? 43.75 39.062 31.422 1 29.38 5 ASN B C 1
ATOM 5657 O O . ASN B 1 5 ? 44 38 32 1 29.38 5 ASN B O 1
ATOM 5661 N N . THR B 1 6 ? 42.812 39.562 32.219 1 30.14 6 THR B N 1
ATOM 5662 C CA . THR B 1 6 ? 41.625 38.781 32.562 1 30.14 6 THR B CA 1
ATOM 5663 C C . THR B 1 6 ? 41.094 38.062 31.328 1 30.14 6 THR B C 1
ATOM 5665 O O . THR B 1 6 ? 40.562 38.688 30.406 1 30.14 6 THR B O 1
ATOM 5668 N N . THR B 1 7 ? 41.719 37.031 30.828 1 33.91 7 THR B N 1
ATOM 5669 C CA . THR B 1 7 ? 41.375 35.969 29.906 1 33.91 7 THR B CA 1
ATOM 5670 C C . THR B 1 7 ? 39.938 35.531 30.125 1 33.91 7 THR B C 1
ATOM 5672 O O . THR B 1 7 ? 39.625 34.844 31.094 1 33.91 7 THR B O 1
ATOM 5675 N N . THR B 1 8 ? 39 36.469 30.109 1 33 8 THR B N 1
ATOM 5676 C CA . THR B 1 8 ? 37.531 36.406 30.219 1 33 8 THR B CA 1
ATOM 5677 C C . THR B 1 8 ? 37.031 35.125 29.531 1 33 8 THR B C 1
ATOM 5679 O O . THR B 1 8 ? 37.406 34.844 28.406 1 33 8 THR B O 1
ATOM 5682 N N . ASN B 1 9 ? 36.625 34.125 30.297 1 34.34 9 ASN B N 1
ATOM 5683 C CA . ASN B 1 9 ? 35.75 32.969 30.094 1 34.34 9 ASN B CA 1
ATOM 5684 C C . ASN B 1 9 ? 34.688 33.25 29.062 1 34.34 9 ASN B C 1
ATOM 5686 O O . ASN B 1 9 ? 33.625 33.781 29.406 1 34.34 9 ASN B O 1
ATOM 5690 N N . THR B 1 10 ? 34.844 34 28.062 1 40 10 THR B N 1
ATOM 5691 C CA . THR B 1 10 ? 33.969 34.031 26.891 1 40 10 THR B CA 1
ATOM 5692 C C . THR B 1 10 ? 33.375 32.656 26.625 1 40 10 THR B C 1
ATOM 5694 O O . THR B 1 10 ? 34.094 31.734 26.281 1 40 10 THR B O 1
ATOM 5697 N N . THR B 1 11 ? 32.406 32.219 27.438 1 43.22 11 THR B N 1
ATOM 5698 C CA . THR B 1 11 ? 31.656 30.984 27.609 1 43.22 11 THR B CA 1
ATOM 5699 C C . THR B 1 11 ? 31.391 30.328 26.266 1 43.22 11 THR B C 1
ATOM 5701 O O . THR B 1 11 ? 31.312 31 25.234 1 43.22 11 THR B O 1
ATOM 5704 N N . LEU B 1 12 ? 31.781 29.031 26.141 1 47.81 12 LEU B N 1
ATOM 5705 C CA . LEU B 1 12 ? 31.5 28.094 25.047 1 47.81 12 LEU B CA 1
ATOM 5706 C C . LEU B 1 12 ? 30.203 28.453 24.344 1 47.81 12 LEU B C 1
ATOM 5708 O O . LEU B 1 12 ? 30.125 28.359 23.109 1 47.81 12 LEU B O 1
ATOM 5712 N N . VAL B 1 13 ? 29.344 28.844 25.125 1 49.5 13 VAL B N 1
ATOM 5713 C CA . VAL B 1 13 ? 28.031 29.219 24.594 1 49.5 13 VAL B CA 1
ATOM 5714 C C . VAL B 1 13 ? 28.156 30.469 23.734 1 49.5 13 VAL B C 1
ATOM 5716 O O . VAL B 1 13 ? 27.531 30.578 22.672 1 49.5 13 VAL B O 1
ATOM 5719 N N . GLN B 1 14 ? 28.891 31.516 24.188 1 52.47 14 GLN B N 1
ATOM 5720 C CA . GLN B 1 14 ? 29.062 32.75 23.422 1 52.47 14 GLN B CA 1
ATOM 5721 C C . GLN B 1 14 ? 29.828 32.5 22.125 1 52.47 14 GLN B C 1
ATOM 5723 O O . GLN B 1 14 ? 29.547 33.125 21.109 1 52.47 14 GLN B O 1
ATOM 5728 N N . ARG B 1 15 ? 30.781 31.656 22.172 1 53.47 15 ARG B N 1
ATOM 5729 C CA . ARG B 1 15 ? 31.531 31.297 20.969 1 53.47 15 ARG B CA 1
ATOM 5730 C C . ARG B 1 15 ? 30.641 30.562 19.969 1 53.47 15 ARG B C 1
ATOM 5732 O O . ARG B 1 15 ? 30.75 30.797 18.75 1 53.47 15 ARG B O 1
ATOM 5739 N N . LEU B 1 16 ? 29.844 29.672 20.516 1 55.38 16 LEU B N 1
ATOM 5740 C CA . LEU B 1 16 ? 28.984 28.875 19.641 1 55.38 16 LEU B CA 1
ATOM 5741 C C . LEU B 1 16 ? 27.844 29.734 19.094 1 55.38 16 LEU B C 1
ATOM 5743 O O . LEU B 1 16 ? 27.281 29.422 18.031 1 55.38 16 LEU B O 1
ATOM 5747 N N . GLY B 1 17 ? 27.594 30.781 19.75 1 56.47 17 GLY B N 1
ATOM 5748 C CA . GLY B 1 17 ? 26.531 31.703 19.359 1 56.47 17 GLY B CA 1
ATOM 5749 C C . GLY B 1 17 ? 27.031 32.844 18.484 1 56.47 17 GLY B C 1
ATOM 5750 O O . GLY B 1 17 ? 26.266 33.719 18.094 1 56.47 17 GLY B O 1
ATOM 5751 N N . SER B 1 18 ? 28.359 32.906 18.344 1 62.16 18 SER B N 1
ATOM 5752 C CA . SER B 1 18 ? 28.906 34 17.547 1 62.16 18 SER B CA 1
ATOM 5753 C C . SER B 1 18 ? 28.469 33.906 16.094 1 62.16 18 SER B C 1
ATOM 5755 O O . SER B 1 18 ? 28.109 32.812 15.617 1 62.16 18 SER B O 1
ATOM 5757 N N . ASN B 1 19 ? 28.203 35.094 15.484 1 66.69 19 ASN B N 1
ATOM 5758 C CA . ASN B 1 19 ? 27.828 35.188 14.078 1 66.69 19 ASN B CA 1
ATOM 5759 C C . ASN B 1 19 ? 28.75 34.312 13.203 1 66.69 19 ASN B C 1
ATOM 5761 O O . ASN B 1 19 ? 28.312 33.781 12.188 1 66.69 19 ASN B O 1
ATOM 5765 N N . GLU B 1 20 ? 29.922 34.125 13.711 1 66.31 20 GLU B N 1
ATOM 5766 C CA . GLU B 1 20 ? 30.859 33.344 12.938 1 66.31 20 GLU B CA 1
ATOM 5767 C C . GLU B 1 20 ? 30.5 31.859 12.977 1 66.31 20 GLU B C 1
ATOM 5769 O O . GLU B 1 20 ? 30.562 31.172 11.953 1 66.31 20 GLU B O 1
ATOM 5774 N N . VAL B 1 21 ? 30.125 31.422 14.086 1 70.12 21 VAL B N 1
ATOM 5775 C CA . VAL B 1 21 ? 29.781 30.016 14.219 1 70.12 21 VAL B CA 1
ATOM 5776 C C . VAL B 1 21 ? 28.469 29.734 13.484 1 70.12 21 VAL B C 1
ATOM 5778 O O . VAL B 1 21 ? 28.297 28.672 12.883 1 70.12 21 VAL B O 1
ATOM 5781 N N . ARG B 1 22 ? 27.656 30.641 13.508 1 72.75 22 ARG B N 1
ATOM 5782 C CA . ARG B 1 22 ? 26.406 30.469 12.766 1 72.75 22 ARG B CA 1
ATOM 5783 C C . ARG B 1 22 ? 26.672 30.406 11.266 1 72.75 22 ARG B C 1
ATOM 5785 O O . ARG B 1 22 ? 26.047 29.625 10.555 1 72.75 22 ARG B O 1
ATOM 5792 N N . LEU B 1 23 ? 27.484 31.266 10.914 1 75.88 23 LEU B N 1
ATOM 5793 C CA . LEU B 1 23 ? 27.828 31.25 9.492 1 75.88 23 LEU B CA 1
ATOM 5794 C C . LEU B 1 23 ? 28.5 29.922 9.117 1 75.88 23 LEU B C 1
ATOM 5796 O O . LEU B 1 23 ? 28.219 29.359 8.062 1 75.88 23 LEU B O 1
ATOM 5800 N N . LEU B 1 24 ? 29.25 29.391 10.008 1 75.19 24 LEU B N 1
ATOM 5801 C CA . LEU B 1 24 ? 29.906 28.109 9.758 1 75.19 24 LEU B CA 1
ATOM 5802 C C . LEU B 1 24 ? 28.875 26.984 9.688 1 75.19 24 LEU B C 1
ATOM 5804 O O . LEU B 1 24 ? 29.016 26.078 8.867 1 75.19 24 LEU B O 1
ATOM 5808 N N . ARG B 1 25 ? 27.938 27.078 10.438 1 76.25 25 ARG B N 1
ATOM 5809 C CA . ARG B 1 25 ? 26.891 26.062 10.445 1 76.25 25 ARG B CA 1
ATOM 5810 C C . ARG B 1 25 ? 26.094 26.078 9.141 1 76.25 25 ARG B C 1
ATOM 5812 O O . ARG B 1 25 ? 25.797 25.031 8.57 1 76.25 25 ARG B O 1
ATOM 5819 N N . VAL B 1 26 ? 25.719 27.25 8.789 1 78.69 26 VAL B N 1
ATOM 5820 C CA . VAL B 1 26 ? 24.969 27.375 7.547 1 78.69 26 VAL B CA 1
ATOM 5821 C C . VAL B 1 26 ? 25.797 26.859 6.379 1 78.69 26 VAL B C 1
ATOM 5823 O O . VAL B 1 26 ? 25.297 26.156 5.504 1 78.69 26 VAL B O 1
ATOM 5826 N N . GLU B 1 27 ? 27.031 27.234 6.477 1 81.19 27 GLU B N 1
ATOM 5827 C CA . GLU B 1 27 ? 27.938 26.781 5.414 1 81.19 27 GLU B CA 1
ATOM 5828 C C . GLU B 1 27 ? 28.047 25.266 5.398 1 81.19 27 GLU B C 1
ATOM 5830 O O . GLU B 1 27 ? 28 24.641 4.332 1 81.19 27 GLU B O 1
ATOM 5835 N N . LEU B 1 28 ? 28.062 24.719 6.551 1 78.75 28 LEU B N 1
ATOM 5836 C CA . LEU B 1 28 ? 28.172 23.266 6.645 1 78.75 28 LEU B CA 1
ATOM 5837 C C . LEU B 1 28 ? 26.891 22.578 6.195 1 78.75 28 LEU B C 1
ATOM 5839 O O . LEU B 1 28 ? 26.922 21.547 5.52 1 78.75 28 LEU B O 1
ATOM 5843 N N . LEU B 1 29 ? 25.828 23.156 6.543 1 81.44 29 LEU B N 1
ATOM 5844 C CA . LEU B 1 29 ? 24.547 22.562 6.176 1 81.44 29 LEU B CA 1
ATOM 5845 C C . LEU B 1 29 ? 24.312 22.672 4.672 1 81.44 29 LEU B C 1
ATOM 5847 O O . LEU B 1 29 ? 23.812 21.734 4.055 1 81.44 29 LEU B O 1
ATOM 5851 N N . VAL B 1 30 ? 24.719 23.734 4.172 1 81 30 VAL B N 1
ATOM 5852 C CA . VAL B 1 30 ? 24.547 23.922 2.732 1 81 30 VAL B CA 1
ATOM 5853 C C . VAL B 1 30 ? 25.484 22.969 1.983 1 81 30 VAL B C 1
ATOM 5855 O O . VAL B 1 30 ? 25.078 22.328 1.012 1 81 30 VAL B O 1
ATOM 5858 N N . LEU B 1 31 ? 26.656 22.812 2.479 1 80.88 31 LEU B N 1
ATOM 5859 C CA . LEU B 1 31 ? 27.609 21.906 1.846 1 80.88 31 LEU B CA 1
ATOM 5860 C C . LEU B 1 31 ? 27.156 20.453 1.981 1 80.88 31 LEU B C 1
ATOM 5862 O O . LEU B 1 31 ? 27.25 19.688 1.029 1 80.88 31 LEU B O 1
ATOM 5866 N N . PHE B 1 32 ? 26.688 20.203 3.094 1 78.5 32 PHE B N 1
ATOM 5867 C CA . PHE B 1 32 ? 26.203 18.844 3.328 1 78.5 32 PHE B CA 1
ATOM 5868 C C . PHE B 1 32 ? 25 18.531 2.443 1 78.5 32 PHE B C 1
ATOM 5870 O O . PHE B 1 32 ? 24.906 17.453 1.868 1 78.5 32 PHE B O 1
ATOM 5877 N N . SER B 1 33 ? 24.156 19.422 2.34 1 75 33 SER B N 1
ATOM 5878 C CA . SER B 1 33 ? 22.984 19.219 1.494 1 75 33 SER B CA 1
ATOM 5879 C C . SER B 1 33 ? 23.391 19.047 0.032 1 75 33 SER B C 1
ATOM 5881 O O . SER B 1 33 ? 22.828 18.188 -0.668 1 75 33 SER B O 1
ATOM 5883 N N . THR B 1 34 ? 24.359 19.766 -0.336 1 75.19 34 THR B N 1
ATOM 5884 C CA . THR B 1 34 ? 24.828 19.656 -1.714 1 75.19 34 THR B CA 1
ATOM 5885 C C . THR B 1 34 ? 25.5 18.297 -1.959 1 75.19 34 THR B C 1
ATOM 5887 O O . THR B 1 34 ? 25.281 17.672 -2.998 1 75.19 34 THR B O 1
ATOM 5890 N N . LEU B 1 35 ? 26.219 17.953 -0.995 1 75.69 35 LEU B N 1
ATOM 5891 C CA . LEU B 1 35 ? 26.875 16.656 -1.13 1 75.69 35 LEU B CA 1
ATOM 5892 C C . LEU B 1 35 ? 25.844 15.531 -1.145 1 75.69 35 LEU B C 1
ATOM 5894 O O . LEU B 1 35 ? 25.984 14.578 -1.919 1 75.69 35 LEU B O 1
ATOM 5898 N N . ALA B 1 36 ? 24.938 15.688 -0.348 1 75.19 36 ALA B N 1
ATOM 5899 C CA . ALA B 1 36 ? 23.891 14.68 -0.283 1 75.19 36 ALA B CA 1
ATOM 5900 C C . ALA B 1 36 ? 23.156 14.57 -1.615 1 75.19 36 ALA B C 1
ATOM 5902 O O . ALA B 1 36 ? 22.875 13.469 -2.092 1 75.19 36 ALA B O 1
ATOM 5903 N N . TRP B 1 37 ? 23.062 15.562 -2.291 1 73.19 37 TRP B N 1
ATOM 5904 C CA . TRP B 1 37 ? 22.281 15.555 -3.523 1 73.19 37 TRP B CA 1
ATOM 5905 C C . TRP B 1 37 ? 23.109 15.047 -4.691 1 73.19 37 TRP B C 1
ATOM 5907 O O . TRP B 1 37 ? 22.594 14.367 -5.582 1 73.19 37 TRP B O 1
ATOM 5917 N N . ILE B 1 38 ? 24.359 15.328 -4.629 1 71.5 38 ILE B N 1
ATOM 5918 C CA . ILE B 1 38 ? 25.25 14.766 -5.637 1 71.5 38 ILE B CA 1
ATOM 5919 C C . ILE B 1 38 ? 25.266 13.242 -5.516 1 71.5 38 ILE B C 1
ATOM 5921 O O . ILE B 1 38 ? 25.203 12.531 -6.523 1 71.5 38 ILE B O 1
ATOM 5925 N N . LEU B 1 39 ? 25.266 12.852 -4.32 1 73.88 39 LEU B N 1
ATOM 5926 C CA . LEU B 1 39 ? 25.266 11.414 -4.078 1 73.88 39 LEU B CA 1
ATOM 5927 C C . LEU B 1 39 ? 23.953 10.789 -4.547 1 73.88 39 LEU B C 1
ATOM 5929 O O . LEU B 1 39 ? 23.953 9.711 -5.141 1 73.88 39 LEU B O 1
ATOM 5933 N N . LEU B 1 40 ? 22.938 11.523 -4.395 1 76.25 40 LEU B N 1
ATOM 5934 C CA . LEU B 1 40 ? 21.641 11 -4.805 1 76.25 40 LEU B CA 1
ATOM 5935 C C . LEU B 1 40 ? 21.516 10.977 -6.324 1 76.25 40 LEU B C 1
ATOM 5937 O O . LEU B 1 40 ? 20.922 10.047 -6.891 1 76.25 40 LEU B O 1
ATOM 5941 N N . GLU B 1 41 ? 22.047 11.898 -6.949 1 74.81 41 GLU B N 1
ATOM 5942 C CA . GLU B 1 41 ? 21.969 11.945 -8.406 1 74.81 41 GLU B CA 1
ATOM 5943 C C . GLU B 1 41 ? 22.844 10.859 -9.039 1 74.81 41 GLU B C 1
ATOM 5945 O O . GLU B 1 41 ? 22.438 10.227 -10.016 1 74.81 41 GLU B O 1
ATOM 5950 N N . ARG B 1 42 ? 23.922 10.688 -8.461 1 70.81 42 ARG B N 1
ATOM 5951 C CA . ARG B 1 42 ? 24.859 9.711 -9.031 1 70.81 42 ARG B CA 1
ATOM 5952 C C . ARG B 1 42 ? 24.453 8.289 -8.656 1 70.81 42 ARG B C 1
ATOM 5954 O O . ARG B 1 42 ? 24.516 7.383 -9.484 1 70.81 42 ARG B O 1
ATOM 5961 N N . PHE B 1 43 ? 23.969 8.18 -7.492 1 71.38 43 PHE B N 1
ATOM 5962 C CA . PHE B 1 43 ? 23.797 6.824 -6.98 1 71.38 43 PHE B CA 1
ATOM 5963 C C . PHE B 1 43 ? 22.328 6.414 -7.02 1 71.38 43 PHE B C 1
ATOM 5965 O O . PHE B 1 43 ? 21.984 5.258 -6.758 1 71.38 43 PHE B O 1
ATOM 5972 N N . GLY B 1 44 ? 21.516 7.348 -7.441 1 71.44 44 GLY B N 1
ATOM 5973 C CA . GLY B 1 44 ? 20.109 6.965 -7.508 1 71.44 44 GLY B CA 1
ATOM 5974 C C . GLY B 1 44 ? 19.844 5.859 -8.516 1 71.44 44 GLY B C 1
ATOM 5975 O O . GLY B 1 44 ? 19.141 4.891 -8.203 1 71.44 44 GLY B O 1
ATOM 5976 N N . SER B 1 45 ? 20.469 5.922 -9.656 1 72.38 45 SER B N 1
ATOM 5977 C CA . SER B 1 45 ? 20.266 4.902 -10.68 1 72.38 45 SER B CA 1
ATOM 5978 C C . SER B 1 45 ? 21.172 3.695 -10.445 1 72.38 45 SER B C 1
ATOM 5980 O O . SER B 1 45 ? 20.953 2.629 -11.023 1 72.38 45 SER B O 1
ATOM 5982 N N . PHE B 1 46 ? 22.047 3.9 -9.508 1 77.94 46 PHE B N 1
ATOM 5983 C CA . PHE B 1 46 ? 23 2.836 -9.211 1 77.94 46 PHE B CA 1
ATOM 5984 C C . PHE B 1 46 ? 22.391 1.798 -8.281 1 77.94 46 PHE B C 1
ATOM 5986 O O . PHE B 1 46 ? 22.938 0.712 -8.102 1 77.94 46 PHE B O 1
ATOM 5993 N N . ARG B 1 47 ? 21.266 2.076 -7.824 1 84.12 47 ARG B N 1
ATOM 5994 C CA . ARG B 1 47 ? 20.609 1.168 -6.887 1 84.12 47 ARG B CA 1
ATOM 5995 C C . ARG B 1 47 ? 20.281 -0.161 -7.555 1 84.12 47 ARG B C 1
ATOM 5997 O O . ARG B 1 47 ? 20.203 -1.196 -6.887 1 84.12 47 ARG B O 1
ATOM 6004 N N . ARG B 1 48 ? 20.125 -0.133 -8.836 1 85.38 48 ARG B N 1
ATOM 6005 C CA . ARG B 1 48 ? 19.797 -1.362 -9.555 1 85.38 48 ARG B CA 1
ATOM 6006 C C . ARG B 1 48 ? 21.031 -2.236 -9.719 1 85.38 48 ARG B C 1
ATOM 6008 O O . ARG B 1 48 ? 20.922 -3.455 -9.867 1 85.38 48 ARG B O 1
ATOM 6015 N N . ARG B 1 49 ? 22.156 -1.565 -9.641 1 84.31 49 ARG B N 1
ATOM 6016 C CA . ARG B 1 49 ? 23.406 -2.291 -9.914 1 84.31 49 ARG B CA 1
ATOM 6017 C C . ARG B 1 49 ? 24.109 -2.674 -8.617 1 84.31 49 ARG B C 1
ATOM 6019 O O . ARG B 1 49 ? 24.953 -3.578 -8.602 1 84.31 49 ARG B O 1
ATOM 6026 N N . TYR B 1 50 ? 23.75 -1.91 -7.598 1 82.44 50 TYR B N 1
ATOM 6027 C CA . TYR B 1 50 ? 24.453 -2.145 -6.34 1 82.44 50 TYR B CA 1
ATOM 6028 C C . TYR B 1 50 ? 23.469 -2.266 -5.184 1 82.44 50 TYR B C 1
ATOM 6030 O O . TYR B 1 50 ? 22.875 -1.271 -4.754 1 82.44 50 TYR B O 1
ATOM 6038 N N . SER B 1 51 ? 23.406 -3.529 -4.68 1 81.5 51 SER B N 1
ATOM 6039 C CA . SER B 1 51 ? 22.391 -3.768 -3.65 1 81.5 51 SER B CA 1
ATOM 6040 C C . SER B 1 51 ? 23.031 -3.936 -2.275 1 81.5 51 SER B C 1
ATOM 6042 O O . SER B 1 51 ? 22.391 -4.406 -1.338 1 81.5 51 SER B O 1
ATOM 6044 N N . HIS B 1 52 ? 24.156 -3.387 -2.049 1 82.25 52 HIS B N 1
ATOM 6045 C CA . HIS B 1 52 ? 24.781 -3.561 -0.744 1 82.25 52 HIS B CA 1
ATOM 6046 C C . HIS B 1 52 ? 24.016 -2.82 0.344 1 82.25 52 HIS B C 1
ATOM 6048 O O . HIS B 1 52 ? 23.5 -1.724 0.11 1 82.25 52 HIS B O 1
ATOM 6054 N N . GLY B 1 53 ? 23.984 -3.443 1.465 1 79.75 53 GLY B N 1
ATOM 6055 C CA . GLY B 1 53 ? 23.188 -2.924 2.566 1 79.75 53 GLY B CA 1
ATOM 6056 C C . GLY B 1 53 ? 23.609 -1.531 3 1 79.75 53 GLY B C 1
ATOM 6057 O O . GLY B 1 53 ? 22.766 -0.673 3.258 1 79.75 53 GLY B O 1
ATOM 6058 N N . PHE B 1 54 ? 24.844 -1.284 3.049 1 81.69 54 PHE B N 1
ATOM 6059 C CA . PHE B 1 54 ? 25.344 0.015 3.479 1 81.69 54 PHE B CA 1
ATOM 6060 C C . PHE B 1 54 ? 24.984 1.097 2.467 1 81.69 54 PHE B C 1
ATOM 6062 O O . PHE B 1 54 ? 24.625 2.213 2.844 1 81.69 54 PHE B O 1
ATOM 6069 N N . PHE B 1 55 ? 25.031 0.728 1.23 1 84.25 55 PHE B N 1
ATOM 6070 C CA . PHE B 1 55 ? 24.703 1.68 0.176 1 84.25 55 PHE B CA 1
ATOM 6071 C C . PHE B 1 55 ? 23.219 2.039 0.217 1 84.25 55 PHE B C 1
ATOM 6073 O O . PHE B 1 55 ? 22.859 3.213 0.107 1 84.25 55 PHE B O 1
ATOM 6080 N N . ARG B 1 56 ? 22.516 1.117 0.453 1 85.25 56 ARG B N 1
ATOM 6081 C CA . ARG B 1 56 ? 21.062 1.341 0.522 1 85.25 56 ARG B CA 1
ATOM 6082 C C . ARG B 1 56 ? 20.703 2.205 1.726 1 85.25 56 ARG B C 1
ATOM 6084 O O . ARG B 1 56 ? 19.859 3.094 1.625 1 85.25 56 ARG B O 1
ATOM 6091 N N . LEU B 1 57 ? 21.344 1.988 2.816 1 84.5 57 LEU B N 1
ATOM 6092 C CA . LEU B 1 57 ? 21.109 2.779 4.02 1 84.5 57 LEU B CA 1
ATOM 6093 C C . LEU B 1 57 ? 21.547 4.227 3.812 1 84.5 57 LEU B C 1
ATOM 6095 O O . LEU B 1 57 ? 20.875 5.152 4.273 1 84.5 57 LEU B O 1
ATOM 6099 N N . LEU B 1 58 ? 22.578 4.367 3.127 1 83.94 58 LEU B N 1
ATOM 6100 C CA . LEU B 1 58 ? 23.094 5.707 2.871 1 83.94 58 LEU B CA 1
ATOM 6101 C C . LEU B 1 58 ? 22.125 6.508 2.008 1 83.94 58 LEU B C 1
ATOM 6103 O O . LEU B 1 58 ? 21.797 7.648 2.334 1 83.94 58 LEU B O 1
ATOM 6107 N N . ILE B 1 59 ? 21.688 5.887 0.952 1 85.25 59 ILE B N 1
ATOM 6108 C CA . ILE B 1 59 ? 20.766 6.57 0.053 1 85.25 59 ILE B CA 1
ATOM 6109 C C . ILE B 1 59 ? 19.453 6.875 0.786 1 85.25 59 ILE B C 1
ATOM 6111 O O . ILE B 1 59 ? 18.891 7.965 0.641 1 85.25 59 ILE B O 1
ATOM 6115 N N . TRP B 1 60 ? 19 5.957 1.573 1 86.94 60 TRP B N 1
ATOM 6116 C CA . TRP B 1 60 ? 17.766 6.137 2.332 1 86.94 60 TRP B CA 1
ATOM 6117 C C . TRP B 1 60 ? 17.922 7.273 3.338 1 86.94 60 TRP B C 1
ATOM 6119 O O . TRP B 1 60 ? 17 8.094 3.494 1 86.94 60 TRP B O 1
ATOM 6129 N N . THR B 1 61 ? 19.047 7.367 3.99 1 84.44 61 THR B N 1
ATOM 6130 C CA . THR B 1 61 ? 19.297 8.398 4.992 1 84.44 61 THR B CA 1
ATOM 6131 C C . THR B 1 61 ? 19.328 9.781 4.348 1 84.44 61 THR B C 1
ATOM 6133 O O . THR B 1 61 ? 18.719 10.727 4.852 1 84.44 61 THR B O 1
ATOM 6136 N N . VAL B 1 62 ? 20.016 9.828 3.287 1 83.75 62 VAL B N 1
ATOM 6137 C CA . VAL B 1 62 ? 20.125 11.109 2.611 1 83.75 62 VAL B CA 1
ATOM 6138 C C . VAL B 1 62 ? 18.75 11.547 2.1 1 83.75 62 VAL B C 1
ATOM 6140 O O . VAL B 1 62 ? 18.359 12.711 2.244 1 83.75 62 VAL B O 1
ATOM 6143 N N . TYR B 1 63 ? 18.031 10.602 1.594 1 84 63 TYR B N 1
ATOM 6144 C CA . TYR B 1 63 ? 16.703 10.875 1.067 1 84 63 TYR B CA 1
ATOM 6145 C C . TYR B 1 63 ? 15.758 11.328 2.176 1 84 63 TYR B C 1
ATOM 6147 O O . TYR B 1 63 ? 15.008 12.289 2.004 1 84 63 TYR B O 1
ATOM 6155 N N . THR B 1 64 ? 15.836 10.766 3.316 1 86.5 64 THR B N 1
ATOM 6156 C CA . THR B 1 64 ? 14.906 11.023 4.41 1 86.5 64 THR B CA 1
ATOM 6157 C C . THR B 1 64 ? 15.305 12.281 5.176 1 86.5 64 THR B C 1
ATOM 6159 O O . THR B 1 64 ? 14.453 13.109 5.508 1 86.5 64 THR B O 1
ATOM 6162 N N . LEU B 1 65 ? 16.516 12.531 5.383 1 85.75 65 LEU B N 1
ATOM 6163 C CA . LEU B 1 65 ? 16.984 13.633 6.215 1 85.75 65 LEU B CA 1
ATOM 6164 C C . LEU B 1 65 ? 16.938 14.945 5.449 1 85.75 65 LEU B C 1
ATOM 6166 O O . LEU B 1 65 ? 16.797 16.016 6.047 1 85.75 65 LEU B O 1
ATOM 6170 N N . SER B 1 66 ? 17.031 14.852 4.152 1 81.62 66 SER B N 1
ATOM 6171 C CA . SER B 1 66 ? 17.031 16.078 3.357 1 81.62 66 SER B CA 1
ATOM 6172 C C . SER B 1 66 ? 15.688 16.797 3.459 1 81.62 66 SER B C 1
ATOM 6174 O O . SER B 1 66 ? 15.625 18.016 3.348 1 81.62 66 SER B O 1
ATOM 6176 N N . THR B 1 67 ? 14.602 16.078 3.777 1 82.38 67 THR B N 1
ATOM 6177 C CA . THR B 1 67 ? 13.281 16.688 3.863 1 82.38 67 THR B CA 1
ATOM 6178 C C . THR B 1 67 ? 13.156 17.547 5.113 1 82.38 67 THR B C 1
ATOM 6180 O O . THR B 1 67 ? 12.359 18.484 5.148 1 82.38 67 THR B O 1
ATOM 6183 N N . VAL B 1 68 ? 13.945 17.328 6.105 1 86.81 68 VAL B N 1
ATOM 6184 C CA . VAL B 1 68 ? 13.898 18.109 7.34 1 86.81 68 VAL B CA 1
ATOM 6185 C C . VAL B 1 68 ? 15.008 19.156 7.328 1 86.81 68 VAL B C 1
ATOM 6187 O O . VAL B 1 68 ? 14.797 20.297 7.762 1 86.81 68 VAL B O 1
ATOM 6190 N N . LEU B 1 69 ? 16.109 18.859 6.746 1 86.12 69 LEU B N 1
ATOM 6191 C CA . LEU B 1 69 ? 17.266 19.734 6.777 1 86.12 69 LEU B CA 1
ATOM 6192 C C . LEU B 1 69 ? 17.062 20.953 5.879 1 86.12 69 LEU B C 1
ATOM 6194 O O . LEU B 1 69 ? 17.531 22.047 6.191 1 86.12 69 LEU B O 1
ATOM 6198 N N . ALA B 1 70 ? 16.344 20.75 4.84 1 85.88 70 ALA B N 1
ATOM 6199 C CA . ALA B 1 70 ? 16.172 21.859 3.895 1 85.88 70 ALA B CA 1
ATOM 6200 C C . ALA B 1 70 ? 15.32 22.969 4.504 1 85.88 70 ALA B C 1
ATOM 6202 O O . ALA B 1 70 ? 15.742 24.125 4.551 1 85.88 70 ALA B O 1
ATOM 6203 N N . PRO B 1 71 ? 14.156 22.641 5.023 1 87.75 71 PRO B N 1
ATOM 6204 C CA . PRO B 1 71 ? 13.383 23.719 5.648 1 87.75 71 PRO B CA 1
ATOM 6205 C C . PRO B 1 71 ? 14.086 24.312 6.867 1 87.75 71 PRO B C 1
ATOM 6207 O O . PRO B 1 71 ? 13.977 25.516 7.117 1 87.75 71 PRO B O 1
ATOM 6210 N N . TYR B 1 72 ? 14.781 23.547 7.602 1 88.12 72 TYR B N 1
ATOM 6211 C CA . TYR B 1 72 ? 15.555 24.047 8.734 1 88.12 72 TYR B CA 1
ATOM 6212 C C . TYR B 1 72 ? 16.594 25.062 8.281 1 88.12 72 TYR B C 1
ATOM 6214 O O . TYR B 1 72 ? 16.766 26.109 8.898 1 88.12 72 TYR B O 1
ATOM 6222 N N . THR B 1 73 ? 17.297 24.766 7.262 1 85.56 73 THR B N 1
ATOM 6223 C CA . THR B 1 73 ? 18.344 25.641 6.75 1 85.56 73 THR B CA 1
ATOM 6224 C C . THR B 1 73 ? 17.734 26.938 6.199 1 85.56 73 THR B C 1
ATOM 6226 O O . THR B 1 73 ? 18.312 28.016 6.367 1 85.56 73 THR B O 1
ATOM 6229 N N . VAL B 1 74 ? 16.641 26.844 5.566 1 86 74 VAL B N 1
ATOM 6230 C CA . VAL B 1 74 ? 15.969 28.031 5.047 1 86 74 VAL B CA 1
ATOM 6231 C C . VAL B 1 74 ? 15.531 28.922 6.203 1 86 74 VAL B C 1
ATOM 6233 O O . VAL B 1 74 ? 15.617 30.156 6.113 1 86 74 VAL B O 1
ATOM 6236 N N . GLY B 1 75 ? 15.078 28.312 7.234 1 84.06 75 GLY B N 1
ATOM 6237 C CA . GLY B 1 75 ? 14.75 29.094 8.422 1 84.06 75 GLY B CA 1
ATOM 6238 C C . GLY B 1 75 ? 15.945 29.797 9.023 1 84.06 75 GLY B C 1
ATOM 6239 O O . GLY B 1 75 ? 15.844 30.969 9.43 1 84.06 75 GLY B O 1
ATOM 6240 N N . LEU B 1 76 ? 17.047 29.172 8.961 1 82.81 76 LEU B N 1
ATOM 6241 C CA . LEU B 1 76 ? 18.281 29.75 9.484 1 82.81 76 LEU B CA 1
ATOM 6242 C C . LEU B 1 76 ? 18.719 30.938 8.633 1 82.81 76 LEU B C 1
ATOM 6244 O O . LEU B 1 76 ? 19.219 31.938 9.156 1 82.81 76 LEU B O 1
ATOM 6248 N N . LEU B 1 77 ? 18.484 30.828 7.355 1 82.06 77 LEU B N 1
ATOM 6249 C CA . LEU B 1 77 ? 18.906 31.875 6.426 1 82.06 77 LEU B CA 1
ATOM 6250 C C . LEU B 1 77 ? 18.031 33.125 6.547 1 82.06 77 LEU B C 1
ATOM 6252 O O . LEU B 1 77 ? 18.469 34.219 6.238 1 82.06 77 LEU B O 1
ATOM 6256 N N . GLN B 1 78 ? 16.891 32.969 6.965 1 77.12 78 GLN B N 1
ATOM 6257 C CA . GLN B 1 78 ? 15.953 34.094 7.031 1 77.12 78 GLN B CA 1
ATOM 6258 C C . GLN B 1 78 ? 16.234 34.969 8.242 1 77.12 78 GLN B C 1
ATOM 6260 O O . GLN B 1 78 ? 15.953 36.188 8.227 1 77.12 78 GLN B O 1
ATOM 6265 N N . ALA B 1 79 ? 16.594 34.5 9.398 1 66 79 ALA B N 1
ATOM 6266 C CA . ALA B 1 79 ? 16.688 35.25 10.648 1 66 79 ALA B CA 1
ATOM 6267 C C . ALA B 1 79 ? 18.047 35.938 10.773 1 66 79 ALA B C 1
ATOM 6269 O O . ALA B 1 79 ? 18.172 37 11.406 1 66 79 ALA B O 1
ATOM 6270 N N . GLY B 1 80 ? 19.156 35.375 10.289 1 57.75 80 GLY B N 1
ATOM 6271 C CA . GLY B 1 80 ? 20.469 35.906 10.648 1 57.75 80 GLY B CA 1
ATOM 6272 C C . GLY B 1 80 ? 20.875 37.094 9.828 1 57.75 80 GLY B C 1
ATOM 6273 O O . GLY B 1 80 ? 20.062 37.625 9.055 1 57.75 80 GLY B O 1
ATOM 6274 N N . PRO B 1 81 ? 21.828 37.719 10.312 1 60.53 81 PRO B N 1
ATOM 6275 C CA . PRO B 1 81 ? 22.438 38.781 9.516 1 60.53 81 PRO B CA 1
ATOM 6276 C C . PRO B 1 81 ? 22.688 38.375 8.062 1 60.53 81 PRO B C 1
ATOM 6278 O O . PRO B 1 81 ? 23.328 39.125 7.316 1 60.53 81 PRO B O 1
ATOM 6281 N N . PHE B 1 82 ? 21.875 37.281 7.711 1 60.81 82 PHE B N 1
ATOM 6282 C CA . PHE B 1 82 ? 22.156 36.656 6.43 1 60.81 82 PHE B CA 1
ATOM 6283 C C . PHE B 1 82 ? 21.172 37.125 5.371 1 60.81 82 PHE B C 1
ATOM 6285 O O . PHE B 1 82 ? 20.5 36.281 4.738 1 60.81 82 PHE B O 1
ATOM 6292 N N . ARG B 1 83 ? 20.922 38.344 5.32 1 67.69 83 ARG B N 1
ATOM 6293 C CA . ARG B 1 83 ? 19.891 38.812 4.406 1 67.69 83 ARG B CA 1
ATOM 6294 C C . ARG B 1 83 ? 20.516 39.312 3.096 1 67.69 83 ARG B C 1
ATOM 6296 O O . ARG B 1 83 ? 19.812 39.844 2.242 1 67.69 83 ARG B O 1
ATOM 6303 N N . ASP B 1 84 ? 21.766 38.938 3.012 1 76.88 84 ASP B N 1
ATOM 6304 C CA . ASP B 1 84 ? 22.406 39.344 1.768 1 76.88 84 ASP B CA 1
ATOM 6305 C C . ASP B 1 84 ? 21.953 38.469 0.605 1 76.88 84 ASP B C 1
ATOM 6307 O O . ASP B 1 84 ? 21.516 37.312 0.812 1 76.88 84 ASP B O 1
ATOM 6311 N N . GLN B 1 85 ? 21.953 38.969 -0.52 1 80.62 85 GLN B N 1
ATOM 6312 C CA . GLN B 1 85 ? 21.516 38.312 -1.745 1 80.62 85 GLN B CA 1
ATOM 6313 C C . GLN B 1 85 ? 22.234 37 -1.948 1 80.62 85 GLN B C 1
ATOM 6315 O O . GLN B 1 85 ? 21.688 36.062 -2.541 1 80.62 85 GLN B O 1
ATOM 6320 N N . THR B 1 86 ? 23.391 36.938 -1.415 1 80.25 86 THR B N 1
ATOM 6321 C CA . THR B 1 86 ? 24.141 35.719 -1.566 1 80.25 86 THR B CA 1
ATOM 6322 C C . THR B 1 86 ? 23.469 34.562 -0.826 1 80.25 86 THR B C 1
ATOM 6324 O O . THR B 1 86 ? 23.359 33.438 -1.353 1 80.25 86 THR B O 1
ATOM 6327 N N . PHE B 1 87 ? 22.969 34.812 0.327 1 84.25 87 PHE B N 1
ATOM 6328 C CA . PHE B 1 87 ? 22.328 33.781 1.121 1 84.25 87 PHE B CA 1
ATOM 6329 C C . PHE B 1 87 ? 20.953 33.438 0.563 1 84.25 87 PHE B C 1
ATOM 6331 O O . PHE B 1 87 ? 20.5 32.281 0.666 1 84.25 87 PHE B O 1
ATOM 6338 N N . VAL B 1 88 ? 20.328 34.438 -0.032 1 86.75 88 VAL B N 1
ATOM 6339 C CA . VAL B 1 88 ? 19.062 34.188 -0.697 1 86.75 88 VAL B CA 1
ATOM 6340 C C . VAL B 1 88 ? 19.281 33.25 -1.883 1 86.75 88 VAL B C 1
ATOM 6342 O O . VAL B 1 88 ? 18.469 32.344 -2.131 1 86.75 88 VAL B O 1
ATOM 6345 N N . LEU B 1 89 ? 20.359 33.5 -2.543 1 86.5 89 LEU B N 1
ATOM 6346 C CA . LEU B 1 89 ? 20.719 32.594 -3.643 1 86.5 89 LEU B CA 1
ATOM 6347 C C . LEU B 1 89 ? 20.938 31.172 -3.139 1 86.5 89 LEU B C 1
ATOM 6349 O O . LEU B 1 89 ? 20.516 30.203 -3.779 1 86.5 89 LEU B O 1
ATOM 6353 N N . TRP B 1 90 ? 21.578 31.016 -1.996 1 86.38 90 TRP B N 1
ATOM 6354 C CA . TRP B 1 90 ? 21.781 29.703 -1.421 1 86.38 90 TRP B CA 1
ATOM 6355 C C . TRP B 1 90 ? 20.453 29 -1.14 1 86.38 90 TRP B C 1
ATOM 6357 O O . TRP B 1 90 ? 20.297 27.812 -1.434 1 86.38 90 TRP B O 1
ATOM 6367 N N . GLY B 1 91 ? 19.547 29.75 -0.566 1 87.81 91 GLY B N 1
ATOM 6368 C CA . GLY B 1 91 ? 18.25 29.188 -0.271 1 87.81 91 GLY B CA 1
ATOM 6369 C C . GLY B 1 91 ? 17.5 28.734 -1.509 1 87.81 91 GLY B C 1
ATOM 6370 O O . GLY B 1 91 ? 16.859 27.672 -1.495 1 87.81 91 GLY B O 1
ATOM 6371 N N . THR B 1 92 ? 17.656 29.484 -2.516 1 89.06 92 THR B N 1
ATOM 6372 C CA . THR B 1 92 ? 16.969 29.125 -3.75 1 89.06 92 THR B CA 1
ATOM 6373 C C . THR B 1 92 ? 17.625 27.906 -4.402 1 89.06 92 THR B C 1
ATOM 6375 O O . THR B 1 92 ? 16.938 27.062 -4.973 1 89.06 92 THR B O 1
ATOM 6378 N N . ILE B 1 93 ? 18.859 27.859 -4.289 1 86.31 93 ILE B N 1
ATOM 6379 C CA . ILE B 1 93 ? 19.578 26.703 -4.848 1 86.31 93 ILE B CA 1
ATOM 6380 C C . ILE B 1 93 ? 19.219 25.453 -4.059 1 86.31 93 ILE B C 1
ATOM 6382 O O . ILE B 1 93 ? 19.078 24.375 -4.633 1 86.31 93 ILE B O 1
ATOM 6386 N N . LEU B 1 94 ? 19.078 25.562 -2.791 1 86.75 94 LEU B N 1
ATOM 6387 C CA . LEU B 1 94 ? 18.688 24.422 -1.972 1 86.75 94 LEU B CA 1
ATOM 6388 C C . LEU B 1 94 ? 17.312 23.922 -2.357 1 86.75 94 LEU B C 1
ATOM 6390 O O . LEU B 1 94 ? 17.062 22.703 -2.361 1 86.75 94 LEU B O 1
ATOM 6394 N N . LEU B 1 95 ? 16.469 24.844 -2.664 1 88.88 95 LEU B N 1
ATOM 6395 C CA . LEU B 1 95 ? 15.133 24.484 -3.113 1 88.88 95 LEU B CA 1
ATOM 6396 C C . LEU B 1 95 ? 15.195 23.703 -4.422 1 88.88 95 LEU B C 1
ATOM 6398 O O . LEU B 1 95 ? 14.477 22.719 -4.598 1 88.88 95 LEU B O 1
ATOM 6402 N N . LEU B 1 96 ? 16.047 24.109 -5.266 1 85.94 96 LEU B N 1
ATOM 6403 C CA . LEU B 1 96 ? 16.172 23.469 -6.57 1 85.94 96 LEU B CA 1
ATOM 6404 C C . LEU B 1 96 ? 16.812 22.094 -6.441 1 85.94 96 LEU B C 1
ATOM 6406 O O . LEU B 1 96 ? 16.375 21.141 -7.094 1 85.94 96 LEU B O 1
ATOM 6410 N N . ILE B 1 97 ? 17.75 22 -5.621 1 79.31 97 ILE B N 1
ATOM 6411 C CA . ILE B 1 97 ? 18.516 20.75 -5.496 1 79.31 97 ILE B CA 1
ATOM 6412 C C . ILE B 1 97 ? 17.609 19.656 -4.941 1 79.31 97 ILE B C 1
ATOM 6414 O O . ILE B 1 97 ? 17.766 18.484 -5.297 1 79.31 97 ILE B O 1
ATOM 6418 N N . GLN B 1 98 ? 16.609 19.953 -4.219 1 81.62 98 GLN B N 1
ATOM 6419 C CA . GLN B 1 98 ? 15.703 18.984 -3.613 1 81.62 98 GLN B CA 1
ATOM 6420 C C . GLN B 1 98 ? 14.836 18.297 -4.672 1 81.62 98 GLN B C 1
ATOM 6422 O O . GLN B 1 98 ? 14.445 17.141 -4.512 1 81.62 98 GLN B O 1
ATOM 6427 N N . VAL B 1 99 ? 14.562 18.953 -5.746 1 80.5 99 VAL B N 1
ATOM 6428 C CA . VAL B 1 99 ? 13.594 18.438 -6.707 1 80.5 99 VAL B CA 1
ATOM 6429 C C . VAL B 1 99 ? 14.297 18.078 -8.008 1 80.5 99 VAL B C 1
ATOM 6431 O O . VAL B 1 99 ? 13.688 17.516 -8.922 1 80.5 99 VAL B O 1
ATOM 6434 N N . HIS B 1 100 ? 15.586 18.141 -8.016 1 72.56 100 HIS B N 1
ATOM 6435 C CA . HIS B 1 100 ? 16.25 18.062 -9.312 1 72.56 100 HIS B CA 1
ATOM 6436 C C . HIS B 1 100 ? 16.656 16.641 -9.648 1 72.56 100 HIS B C 1
ATOM 6438 O O . HIS B 1 100 ? 16.828 16.297 -10.82 1 72.56 100 HIS B O 1
ATOM 6444 N N . SER B 1 101 ? 16.797 15.828 -8.633 1 72.81 101 SER B N 1
ATOM 6445 C CA . SER B 1 101 ? 17.344 14.516 -8.938 1 72.81 101 SER B CA 1
ATOM 6446 C C . SER B 1 101 ? 16.375 13.68 -9.75 1 72.81 101 SER B C 1
ATOM 6448 O O . SER B 1 101 ? 15.266 13.367 -9.281 1 72.81 101 SER B O 1
ATOM 6450 N N . ASP B 1 102 ? 16.781 13.398 -11.039 1 72.38 102 ASP B N 1
ATOM 6451 C CA . ASP B 1 102 ? 15.961 12.57 -11.914 1 72.38 102 ASP B CA 1
ATOM 6452 C C . ASP B 1 102 ? 16.219 11.086 -11.664 1 72.38 102 ASP B C 1
ATOM 6454 O O . ASP B 1 102 ? 15.398 10.234 -12.023 1 72.38 102 ASP B O 1
ATOM 6458 N N . SER B 1 103 ? 17.359 10.82 -11.047 1 75.31 103 SER B N 1
ATOM 6459 C CA . SER B 1 103 ? 17.75 9.43 -10.844 1 75.31 103 SER B CA 1
ATOM 6460 C C . SER B 1 103 ? 17.047 8.828 -9.625 1 75.31 103 SER B C 1
ATOM 6462 O O . SER B 1 103 ? 17.062 7.613 -9.43 1 75.31 103 SER B O 1
ATOM 6464 N N . LEU B 1 104 ? 16.484 9.672 -8.867 1 81.19 104 LEU B N 1
ATOM 6465 C CA . LEU B 1 104 ? 15.758 9.164 -7.707 1 81.19 104 LEU B CA 1
ATOM 6466 C C . LEU B 1 104 ? 14.516 10.008 -7.438 1 81.19 104 LEU B C 1
ATOM 6468 O O . LEU B 1 104 ? 14.609 11.094 -6.867 1 81.19 104 LEU B O 1
ATOM 6472 N N . SER B 1 105 ? 13.477 9.5 -7.91 1 83 105 SER B N 1
ATOM 6473 C CA . SER B 1 105 ? 12.219 10.203 -7.641 1 83 105 SER B CA 1
ATOM 6474 C C . SER B 1 105 ? 11.617 9.758 -6.312 1 83 105 SER B C 1
ATOM 6476 O O . SER B 1 105 ? 11.133 10.586 -5.535 1 83 105 SER B O 1
ATOM 6478 N N . VAL B 1 106 ? 11.633 8.57 -6.066 1 89.06 106 VAL B N 1
ATOM 6479 C CA . VAL B 1 106 ? 11.125 8.008 -4.82 1 89.06 106 VAL B CA 1
ATOM 6480 C C . VAL B 1 106 ? 12.031 6.855 -4.371 1 89.06 106 VAL B C 1
ATOM 6482 O O . VAL B 1 106 ? 12.688 6.215 -5.199 1 89.06 106 VAL B O 1
ATOM 6485 N N . TYR B 1 107 ? 12.109 6.68 -3.117 1 88.38 107 TYR B N 1
ATOM 6486 C CA . TYR B 1 107 ? 12.914 5.582 -2.6 1 88.38 107 TYR B CA 1
ATOM 6487 C C . TYR B 1 107 ? 12.125 4.277 -2.584 1 88.38 107 TYR B C 1
ATOM 6489 O O . TYR B 1 107 ? 12.656 3.221 -2.934 1 88.38 107 TYR B O 1
ATOM 6497 N N . SER B 1 108 ? 10.93 4.367 -2.178 1 88.94 108 SER B N 1
ATOM 6498 C CA . SER B 1 108 ? 10.07 3.189 -2.143 1 88.94 108 SER B CA 1
ATOM 6499 C C . SER B 1 108 ? 8.828 3.387 -3.002 1 88.94 108 SER B C 1
ATOM 6501 O O . SER B 1 108 ? 8.406 4.52 -3.246 1 88.94 108 SER B O 1
ATOM 6503 N N . ILE B 1 109 ? 8.266 2.287 -3.449 1 88.81 109 ILE B N 1
ATOM 6504 C CA . ILE B 1 109 ? 7.09 2.328 -4.309 1 88.81 109 ILE B CA 1
ATOM 6505 C C . ILE B 1 109 ? 5.91 2.924 -3.543 1 88.81 109 ILE B C 1
ATOM 6507 O O . ILE B 1 109 ? 5.051 3.586 -4.129 1 88.81 109 ILE B O 1
ATOM 6511 N N . GLN B 1 110 ? 5.875 2.811 -2.223 1 87.44 110 GLN B N 1
ATOM 6512 C CA . GLN B 1 110 ? 4.789 3.328 -1.396 1 87.44 110 GLN B CA 1
ATOM 6513 C C . GLN B 1 110 ? 4.82 4.852 -1.341 1 87.44 110 GLN B C 1
ATOM 6515 O O . GLN B 1 110 ? 3.797 5.488 -1.074 1 87.44 110 GLN B O 1
ATOM 6520 N N . ASP B 1 111 ? 5.973 5.379 -1.647 1 90.44 111 ASP B N 1
ATOM 6521 C CA . ASP B 1 111 ? 6.117 6.832 -1.631 1 90.44 111 ASP B CA 1
ATOM 6522 C C . ASP B 1 111 ? 5.375 7.469 -2.801 1 90.44 111 ASP B C 1
ATOM 6524 O O . ASP B 1 111 ? 5.012 8.648 -2.744 1 90.44 111 ASP B O 1
ATOM 6528 N N . ILE B 1 112 ? 5.156 6.684 -3.791 1 91.94 112 ILE B N 1
ATOM 6529 C CA . ILE B 1 112 ? 4.484 7.207 -4.973 1 91.94 112 ILE B CA 1
ATOM 6530 C C . ILE B 1 112 ? 3.066 7.645 -4.613 1 91.94 112 ILE B C 1
ATOM 6532 O O . ILE B 1 112 ? 2.594 8.688 -5.078 1 91.94 112 ILE B O 1
ATOM 6536 N N . GLU B 1 113 ? 2.451 6.93 -3.699 1 89.19 113 GLU B N 1
ATOM 6537 C CA . GLU B 1 113 ? 1.069 7.223 -3.328 1 89.19 113 GLU B CA 1
ATOM 6538 C C . GLU B 1 113 ? 0.992 8.43 -2.4 1 89.19 113 GLU B C 1
ATOM 6540 O O . GLU B 1 113 ? -0.088 8.984 -2.186 1 89.19 113 GLU B O 1
ATOM 6545 N N . GLN B 1 114 ? 2.102 8.891 -1.946 1 90 114 GLN B N 1
ATOM 6546 C CA . GLN B 1 114 ? 2.141 10.086 -1.112 1 90 114 GLN B CA 1
ATOM 6547 C C . GLN B 1 114 ? 2.539 11.312 -1.928 1 90 114 GLN B C 1
ATOM 6549 O O . GLN B 1 114 ? 3.025 12.305 -1.375 1 90 114 GLN B O 1
ATOM 6554 N N . ARG B 1 115 ? 2.287 11.273 -3.148 1 90.06 115 ARG B N 1
ATOM 6555 C CA . ARG B 1 115 ? 2.705 12.336 -4.059 1 90.06 115 ARG B CA 1
ATOM 6556 C C . ARG B 1 115 ? 2.043 13.664 -3.693 1 90.06 115 ARG B C 1
ATOM 6558 O O . ARG B 1 115 ? 2.66 14.719 -3.814 1 90.06 115 ARG B O 1
ATOM 6565 N N . LYS B 1 116 ? 0.785 13.625 -3.27 1 89.88 116 LYS B N 1
ATOM 6566 C CA . LYS B 1 116 ? 0.083 14.859 -2.938 1 89.88 116 LYS B CA 1
ATOM 6567 C C . LYS B 1 116 ? 0.678 15.508 -1.691 1 89.88 116 LYS B C 1
ATOM 6569 O O . LYS B 1 116 ? 0.784 16.734 -1.616 1 89.88 116 LYS B O 1
ATOM 6574 N N . LYS B 1 117 ? 1.005 14.68 -0.776 1 89.62 117 LYS B N 1
ATOM 6575 C CA . LYS B 1 117 ? 1.673 15.18 0.422 1 89.62 117 LYS B CA 1
ATOM 6576 C C . LYS B 1 117 ? 3.02 15.812 0.079 1 89.62 117 LYS B C 1
ATOM 6578 O O . LYS B 1 117 ? 3.344 16.891 0.567 1 89.62 117 LYS B O 1
ATOM 6583 N N . MET B 1 118 ? 3.758 15.188 -0.754 1 89.69 118 MET B N 1
ATOM 6584 C CA . MET B 1 118 ? 5.066 15.695 -1.163 1 89.69 118 MET B CA 1
ATOM 6585 C C . MET B 1 118 ? 4.926 17.016 -1.912 1 89.69 118 MET B C 1
ATOM 6587 O O . MET B 1 118 ? 5.73 17.922 -1.724 1 89.69 118 MET B O 1
ATOM 6591 N N . LEU B 1 119 ? 3.904 17.094 -2.709 1 90.44 119 LEU B N 1
ATOM 6592 C CA . LEU B 1 119 ? 3.684 18.328 -3.457 1 90.44 119 LEU B CA 1
ATOM 6593 C C . LEU B 1 119 ? 3.293 19.469 -2.521 1 90.44 119 LEU B C 1
ATOM 6595 O O . LEU B 1 119 ? 3.785 20.578 -2.664 1 90.44 119 LEU B O 1
ATOM 6599 N N . ALA B 1 120 ? 2.406 19.203 -1.583 1 90.44 120 ALA B N 1
ATOM 6600 C CA . ALA B 1 120 ? 1.997 20.234 -0.627 1 90.44 120 ALA B CA 1
ATOM 6601 C C . ALA B 1 120 ? 3.191 20.75 0.172 1 90.44 120 ALA B C 1
ATOM 6603 O O . ALA B 1 120 ? 3.312 21.953 0.415 1 90.44 120 ALA B O 1
ATOM 6604 N N . GLN B 1 121 ? 4.027 19.875 0.579 1 90.31 121 GLN B N 1
ATOM 6605 C CA . GLN B 1 121 ? 5.223 20.25 1.317 1 90.31 121 GLN B CA 1
ATOM 6606 C C . GLN B 1 121 ? 6.152 21.109 0.454 1 90.31 121 GLN B C 1
ATOM 6608 O O . GLN B 1 121 ? 6.727 22.094 0.93 1 90.31 121 GLN B O 1
ATOM 6613 N N . GLN B 1 122 ? 6.246 20.734 -0.816 1 90.62 122 GLN B N 1
ATOM 6614 C CA . GLN B 1 122 ? 7.102 21.484 -1.73 1 90.62 122 GLN B CA 1
ATOM 6615 C C . GLN B 1 122 ? 6.523 22.875 -2.014 1 90.62 122 GLN B C 1
ATOM 6617 O O . GLN B 1 122 ? 7.266 23.844 -2.111 1 90.62 122 GLN B O 1
ATOM 6622 N N . VAL B 1 123 ? 5.266 22.938 -2.141 1 90.56 123 VAL B N 1
ATOM 6623 C CA . VAL B 1 123 ? 4.613 24.219 -2.4 1 90.56 123 VAL B CA 1
ATOM 6624 C C . VAL B 1 123 ? 4.812 25.141 -1.206 1 90.56 123 VAL B C 1
ATOM 6626 O O . VAL B 1 123 ? 5.082 26.344 -1.379 1 90.56 123 VAL B O 1
ATOM 6629 N N . LEU B 1 124 ? 4.707 24.594 -0.05 1 91.31 124 LEU B N 1
ATOM 6630 C CA . LEU B 1 124 ? 4.953 25.406 1.137 1 91.31 124 LEU B CA 1
ATOM 6631 C C . LEU B 1 124 ? 6.391 25.922 1.159 1 91.31 124 LEU B C 1
ATOM 6633 O O . LEU B 1 124 ? 6.637 27.078 1.483 1 91.31 124 LEU B O 1
ATOM 6637 N N . GLN B 1 125 ? 7.301 25.094 0.813 1 92.44 125 GLN B N 1
ATOM 6638 C CA . GLN B 1 125 ? 8.703 25.516 0.785 1 92.44 125 GLN B CA 1
ATOM 6639 C C . GLN B 1 125 ? 8.938 26.578 -0.274 1 92.44 125 GLN B C 1
ATOM 6641 O O . GLN B 1 125 ? 9.742 27.5 -0.074 1 92.44 125 GLN B O 1
ATOM 6646 N N . ILE B 1 126 ? 8.273 26.453 -1.386 1 92.88 126 ILE B N 1
ATOM 6647 C CA . ILE B 1 126 ? 8.367 27.469 -2.438 1 92.88 126 ILE B CA 1
ATOM 6648 C C . ILE B 1 126 ? 7.902 28.812 -1.899 1 92.88 126 ILE B C 1
ATOM 6650 O O . ILE B 1 126 ? 8.547 29.844 -2.133 1 92.88 126 ILE B O 1
ATOM 6654 N N . PHE B 1 127 ? 6.906 28.797 -1.072 1 91.81 127 PHE B N 1
ATOM 6655 C CA . PHE B 1 127 ? 6.391 30.031 -0.503 1 91.81 127 PHE B CA 1
ATOM 6656 C C . PHE B 1 127 ? 7.352 30.594 0.542 1 91.81 127 PHE B C 1
ATOM 6658 O O . PHE B 1 127 ? 7.535 31.797 0.637 1 91.81 127 PHE B O 1
ATOM 6665 N N . LEU B 1 128 ? 7.926 29.734 1.308 1 90.31 128 LEU B N 1
ATOM 6666 C CA . LEU B 1 128 ? 8.867 30.188 2.328 1 90.31 128 LEU B CA 1
ATOM 6667 C C . LEU B 1 128 ? 10.102 30.812 1.691 1 90.31 128 LEU B C 1
ATOM 6669 O O . LEU B 1 128 ? 10.617 31.812 2.178 1 90.31 128 LEU B O 1
ATOM 6673 N N . VAL B 1 129 ? 10.539 30.188 0.638 1 92.75 129 VAL B N 1
ATOM 6674 C CA . VAL B 1 129 ? 11.711 30.734 -0.044 1 92.75 129 VAL B CA 1
ATOM 6675 C C . VAL B 1 129 ? 11.328 32.031 -0.766 1 92.75 129 VAL B C 1
ATOM 6677 O O . VAL B 1 129 ? 12.133 32.969 -0.853 1 92.75 129 VAL B O 1
ATOM 6680 N N . LEU B 1 130 ? 10.102 32.094 -1.294 1 92.81 130 LEU B N 1
ATOM 6681 C CA . LEU B 1 130 ? 9.625 33.344 -1.88 1 92.81 130 LEU B CA 1
ATOM 6682 C C . LEU B 1 130 ? 9.672 34.469 -0.857 1 92.81 130 LEU B C 1
ATOM 6684 O O . LEU B 1 130 ? 10.07 35.594 -1.18 1 92.81 130 LEU B O 1
ATOM 6688 N N . TRP B 1 131 ? 9.352 34.156 0.34 1 88.12 131 TRP B N 1
ATOM 6689 C CA . TRP B 1 131 ? 9.406 35.156 1.416 1 88.12 131 TRP B CA 1
ATOM 6690 C C . TRP B 1 131 ? 10.844 35.562 1.698 1 88.12 131 TRP B C 1
ATOM 6692 O O . TRP B 1 131 ? 11.102 36.75 1.983 1 88.12 131 TRP B O 1
ATOM 6702 N N . LEU B 1 132 ? 11.695 34.656 1.574 1 88.06 132 LEU B N 1
ATOM 6703 C CA . LEU B 1 132 ? 13.109 34.938 1.737 1 88.06 132 LEU B CA 1
ATOM 6704 C C . LEU B 1 132 ? 13.594 35.875 0.64 1 88.06 132 LEU B C 1
ATOM 6706 O O . LEU B 1 132 ? 14.375 36.812 0.902 1 88.06 132 LEU B O 1
ATOM 6710 N N . ILE B 1 133 ? 13.125 35.75 -0.572 1 88.25 133 ILE B N 1
ATOM 6711 C CA . ILE B 1 133 ? 13.531 36.562 -1.713 1 88.25 133 ILE B CA 1
ATOM 6712 C C . ILE B 1 133 ? 12.992 37.969 -1.553 1 88.25 133 ILE B C 1
ATOM 6714 O O . ILE B 1 133 ? 13.711 38.938 -1.773 1 88.25 133 ILE B O 1
ATOM 6718 N N . ILE B 1 134 ? 11.812 38.062 -1.084 1 84.5 134 ILE B N 1
ATOM 6719 C CA . ILE B 1 134 ? 11.164 39.344 -0.967 1 84.5 134 ILE B CA 1
ATOM 6720 C C . ILE B 1 134 ? 11.82 40.156 0.157 1 84.5 134 ILE B C 1
ATOM 6722 O O . ILE B 1 134 ? 12 41.375 0.042 1 84.5 134 ILE B O 1
ATOM 6726 N N . ASN B 1 135 ? 12.336 39.469 1.171 1 80.44 135 ASN B N 1
ATOM 6727 C CA . ASN B 1 135 ? 12.93 40.125 2.322 1 80.44 135 ASN B CA 1
ATOM 6728 C C . ASN B 1 135 ? 14.445 40.281 2.16 1 80.44 135 ASN B C 1
ATOM 6730 O O . ASN B 1 135 ? 15.117 40.812 3.047 1 80.44 135 ASN B O 1
ATOM 6734 N N . GLY B 1 136 ? 14.93 39.656 1.092 1 78.88 136 GLY B N 1
ATOM 6735 C CA . GLY B 1 136 ? 16.359 39.75 0.873 1 78.88 136 GLY B CA 1
ATOM 6736 C C . GLY B 1 136 ? 16.797 41.156 0.485 1 78.88 136 GLY B C 1
ATOM 6737 O O . GLY B 1 136 ? 16.062 41.875 -0.184 1 78.88 136 GLY B O 1
ATOM 6738 N N . SER B 1 137 ? 17.938 41.562 1.159 1 71.19 137 SER B N 1
ATOM 6739 C CA . SER B 1 137 ? 18.469 42.906 0.908 1 71.19 137 SER B CA 1
ATOM 6740 C C . SER B 1 137 ? 19.672 42.844 -0.035 1 71.19 137 SER B C 1
ATOM 6742 O O . SER B 1 137 ? 20.406 41.844 -0.052 1 71.19 137 SER B O 1
ATOM 6744 N N . GLY B 1 138 ? 19.625 43.562 -1 1 69.81 138 GLY B N 1
ATOM 6745 C CA . GLY B 1 138 ? 20.781 43.688 -1.89 1 69.81 138 GLY B CA 1
ATOM 6746 C C . GLY B 1 138 ? 20.453 44.375 -3.191 1 69.81 138 GLY B C 1
ATOM 6747 O O . GLY B 1 138 ? 19.297 44.406 -3.627 1 69.81 138 GLY B O 1
ATOM 6748 N N . GLY B 1 139 ? 21.281 45.281 -3.621 1 64.44 139 GLY B N 1
ATOM 6749 C CA . GLY B 1 139 ? 21.047 46.125 -4.77 1 64.44 139 GLY B CA 1
ATOM 6750 C C . GLY B 1 139 ? 21.641 45.594 -6.055 1 64.44 139 GLY B C 1
ATOM 6751 O O . GLY B 1 139 ? 21.594 46.25 -7.094 1 64.44 139 GLY B O 1
ATOM 6752 N N . ASN B 1 140 ? 22.188 44.406 -6.02 1 74.25 140 ASN B N 1
ATOM 6753 C CA . ASN B 1 140 ? 22.797 43.875 -7.238 1 74.25 140 ASN B CA 1
ATOM 6754 C C . ASN B 1 140 ? 21.766 43.25 -8.172 1 74.25 140 ASN B C 1
ATOM 6756 O O . ASN B 1 140 ? 21.125 42.281 -7.812 1 74.25 140 ASN B O 1
ATOM 6760 N N . LYS B 1 141 ? 21.578 43.781 -9.344 1 73.75 141 LYS B N 1
ATOM 6761 C CA . LYS B 1 141 ? 20.547 43.344 -10.297 1 73.75 141 LYS B CA 1
ATOM 6762 C C . LYS B 1 141 ? 20.859 41.969 -10.867 1 73.75 141 LYS B C 1
ATOM 6764 O O . LYS B 1 141 ? 19.938 41.188 -11.125 1 73.75 141 LYS B O 1
ATOM 6769 N N . SER B 1 142 ? 22.125 41.719 -11.094 1 73.94 142 SER B N 1
ATOM 6770 C CA . SER B 1 142 ? 22.484 40.438 -11.656 1 73.94 142 SER B CA 1
ATOM 6771 C C . SER B 1 142 ? 22.156 39.312 -10.688 1 73.94 142 SER B C 1
ATOM 6773 O O . SER B 1 142 ? 21.656 38.25 -11.094 1 73.94 142 SER B O 1
ATOM 6775 N N . TYR B 1 143 ? 22.391 39.5 -9.406 1 77.12 143 TYR B N 1
ATOM 6776 C CA . TYR B 1 143 ? 22.047 38.5 -8.406 1 77.12 143 TYR B CA 1
ATOM 6777 C C . TYR B 1 143 ? 20.547 38.281 -8.32 1 77.12 143 TYR B C 1
ATOM 6779 O O . TYR B 1 143 ? 20.078 37.156 -8.203 1 77.12 143 TYR B O 1
ATOM 6787 N N . ARG B 1 144 ? 19.922 39.344 -8.508 1 81.75 144 ARG B N 1
ATOM 6788 C CA . ARG B 1 144 ? 18.469 39.25 -8.438 1 81.75 144 ARG B CA 1
ATOM 6789 C C . ARG B 1 144 ? 17.891 38.469 -9.609 1 81.75 144 ARG B C 1
ATOM 6791 O O . ARG B 1 144 ? 16.984 37.656 -9.438 1 81.75 144 ARG B O 1
ATOM 6798 N N . ALA B 1 145 ? 18.438 38.688 -10.711 1 81.44 145 ALA B N 1
ATOM 6799 C CA . ALA B 1 145 ? 17.984 37.938 -11.883 1 81.44 145 ALA B CA 1
ATOM 6800 C C . ALA B 1 145 ? 18.266 36.438 -11.734 1 81.44 145 ALA B C 1
ATOM 6802 O O . ALA B 1 145 ? 17.438 35.625 -12.086 1 81.44 145 ALA B O 1
ATOM 6803 N N . THR B 1 146 ? 19.453 36.125 -11.219 1 82.62 146 THR B N 1
ATOM 6804 C CA . THR B 1 146 ? 19.828 34.75 -11.023 1 82.62 146 THR B CA 1
ATOM 6805 C C . THR B 1 146 ? 18.906 34.062 -10.008 1 82.62 146 THR B C 1
ATOM 6807 O O . THR B 1 146 ? 18.484 32.938 -10.203 1 82.62 146 THR B O 1
ATOM 6810 N N . ILE B 1 147 ? 18.594 34.75 -8.977 1 87 147 ILE B N 1
ATOM 6811 C CA . ILE B 1 147 ? 17.719 34.219 -7.938 1 87 147 ILE B CA 1
ATOM 6812 C C . ILE B 1 147 ? 16.359 33.906 -8.531 1 87 147 ILE B C 1
ATOM 6814 O O . ILE B 1 147 ? 15.82 32.812 -8.305 1 87 147 ILE B O 1
ATOM 6818 N N . TRP B 1 148 ? 15.859 34.75 -9.398 1 86.94 148 TRP B N 1
ATOM 6819 C CA . TRP B 1 148 ? 14.531 34.531 -9.969 1 86.94 148 TRP B CA 1
ATOM 6820 C C . TRP B 1 148 ? 14.547 33.375 -10.977 1 86.94 148 TRP B C 1
ATOM 6822 O O . TRP B 1 148 ? 13.586 32.625 -11.062 1 86.94 148 TRP B O 1
ATOM 6832 N N . ILE B 1 149 ? 15.562 33.281 -11.695 1 84.81 149 ILE B N 1
ATOM 6833 C CA . ILE B 1 149 ? 15.664 32.188 -12.672 1 84.81 149 ILE B CA 1
ATOM 6834 C C . ILE B 1 149 ? 15.703 30.859 -11.953 1 84.81 149 ILE B C 1
ATOM 6836 O O . ILE B 1 149 ? 14.984 29.922 -12.328 1 84.81 149 ILE B O 1
ATOM 6840 N N . VAL B 1 150 ? 16.516 30.766 -10.859 1 87.38 150 VAL B N 1
ATOM 6841 C CA . VAL B 1 150 ? 16.625 29.516 -10.117 1 87.38 150 VAL B CA 1
ATOM 6842 C C . VAL B 1 150 ? 15.312 29.219 -9.414 1 87.38 150 VAL B C 1
ATOM 6844 O O . VAL B 1 150 ? 14.898 28.047 -9.32 1 87.38 150 VAL B O 1
ATOM 6847 N N . TYR B 1 151 ? 14.68 30.234 -8.977 1 89.69 151 TYR B N 1
ATOM 6848 C CA . TYR B 1 151 ? 13.391 30.062 -8.305 1 89.69 151 TYR B CA 1
ATOM 6849 C C . TYR B 1 151 ? 12.344 29.516 -9.258 1 89.69 151 TYR B C 1
ATOM 6851 O O . TYR B 1 151 ? 11.633 28.562 -8.93 1 89.69 151 TYR B O 1
ATOM 6859 N N . ILE B 1 152 ? 12.281 30.047 -10.484 1 88.12 152 ILE B N 1
ATOM 6860 C CA . ILE B 1 152 ? 11.305 29.594 -11.477 1 88.12 152 ILE B CA 1
ATOM 6861 C C . ILE B 1 152 ? 11.633 28.172 -11.922 1 88.12 152 ILE B C 1
ATOM 6863 O O . ILE B 1 152 ? 10.727 27.359 -12.094 1 88.12 152 ILE B O 1
ATOM 6867 N N . LEU B 1 153 ? 12.883 27.922 -12.07 1 85.94 153 LEU B N 1
ATOM 6868 C CA . LEU B 1 153 ? 13.297 26.578 -12.438 1 85.94 153 LEU B CA 1
ATOM 6869 C C . LEU B 1 153 ? 12.898 25.562 -11.375 1 85.94 153 LEU B C 1
ATOM 6871 O O . LEU B 1 153 ? 12.516 24.438 -11.688 1 85.94 153 LEU B O 1
ATOM 6875 N N . SER B 1 154 ? 12.969 25.984 -10.117 1 89.25 154 SER B N 1
ATOM 6876 C CA . SER B 1 154 ? 12.578 25.094 -9.031 1 89.25 154 SER B CA 1
ATOM 6877 C C . SER B 1 154 ? 11.086 24.781 -9.07 1 89.25 154 SER B C 1
ATOM 6879 O O . SER B 1 154 ? 10.672 23.656 -8.789 1 89.25 154 SER B O 1
ATOM 6881 N N . ILE B 1 155 ? 10.336 25.703 -9.492 1 89 155 ILE B N 1
ATOM 6882 C CA . ILE B 1 155 ? 8.891 25.516 -9.594 1 89 155 ILE B CA 1
ATOM 6883 C C . ILE B 1 155 ? 8.578 24.562 -10.742 1 89 155 ILE B C 1
ATOM 6885 O O . ILE B 1 155 ? 7.789 23.625 -10.578 1 89 155 ILE B O 1
ATOM 6889 N N . ILE B 1 156 ? 9.219 24.672 -11.789 1 84.81 156 ILE B N 1
ATOM 6890 C CA . ILE B 1 156 ? 8.992 23.844 -12.961 1 84.81 156 ILE B CA 1
ATOM 6891 C C . ILE B 1 156 ? 9.383 22.406 -12.656 1 84.81 156 ILE B C 1
ATOM 6893 O O . ILE B 1 156 ? 8.648 21.469 -12.969 1 84.81 156 ILE B O 1
ATOM 6897 N N . GLN B 1 157 ? 10.508 22.266 -11.977 1 85.19 157 GLN B N 1
ATOM 6898 C CA . GLN B 1 157 ? 10.984 20.922 -11.672 1 85.19 157 GLN B CA 1
ATOM 6899 C C . GLN B 1 157 ? 10.102 20.234 -10.625 1 85.19 157 GLN B C 1
ATOM 6901 O O . GLN B 1 157 ? 9.914 19.016 -10.656 1 85.19 157 GLN B O 1
ATOM 6906 N N . ALA B 1 158 ? 9.586 21.031 -9.758 1 87.62 158 ALA B N 1
ATOM 6907 C CA . ALA B 1 158 ? 8.68 20.484 -8.75 1 87.62 158 ALA B CA 1
ATOM 6908 C C . ALA B 1 158 ? 7.402 19.938 -9.406 1 87.62 158 ALA B C 1
ATOM 6910 O O . ALA B 1 158 ? 6.941 18.844 -9.07 1 87.62 158 ALA B O 1
ATOM 6911 N N . PHE B 1 159 ? 6.922 20.672 -10.383 1 85.62 159 PHE B N 1
ATOM 6912 C CA . PHE B 1 159 ? 5.695 20.25 -11.039 1 85.62 159 PHE B CA 1
ATOM 6913 C C . PHE B 1 159 ? 5.969 19.094 -11.992 1 85.62 159 PHE B C 1
ATOM 6915 O O . PHE B 1 159 ? 5.125 18.203 -12.172 1 85.62 159 PHE B O 1
ATOM 6922 N N . ARG B 1 160 ? 7.098 19.031 -12.5 1 85.56 160 ARG B N 1
ATOM 6923 C CA . ARG B 1 160 ? 7.484 17.906 -13.336 1 85.56 160 ARG B CA 1
ATOM 6924 C C . ARG B 1 160 ? 7.578 16.609 -12.516 1 85.56 160 ARG B C 1
ATOM 6926 O O . ARG B 1 160 ? 7.137 15.555 -12.961 1 85.56 160 ARG B O 1
ATOM 6933 N N . LYS B 1 161 ? 8.18 16.75 -11.398 1 87.5 161 LYS B N 1
ATOM 6934 C CA . LYS B 1 161 ? 8.266 15.602 -10.508 1 87.5 161 LYS B CA 1
ATOM 6935 C C . LYS B 1 161 ? 6.879 15.109 -10.109 1 87.5 161 LYS B C 1
ATOM 6937 O O . LYS B 1 161 ? 6.621 13.906 -10.094 1 87.5 161 LYS B O 1
ATOM 6942 N N . PHE B 1 162 ? 6.02 16.031 -9.859 1 89.44 162 PHE B N 1
ATOM 6943 C CA . PHE B 1 162 ? 4.66 15.672 -9.461 1 89.44 162 PHE B CA 1
ATOM 6944 C C . PHE B 1 162 ? 3.932 14.977 -10.609 1 89.44 162 PHE B C 1
ATOM 6946 O O . PHE B 1 162 ? 3.221 13.992 -10.391 1 89.44 162 PHE B O 1
ATOM 6953 N N . ARG B 1 163 ? 4.098 15.477 -11.797 1 86.62 163 ARG B N 1
ATOM 6954 C CA . ARG B 1 163 ? 3.445 14.883 -12.961 1 86.62 163 ARG B CA 1
ATOM 6955 C C . ARG B 1 163 ? 3.945 13.469 -13.203 1 86.62 163 ARG B C 1
ATOM 6957 O O . ARG B 1 163 ? 3.164 12.578 -13.555 1 86.62 163 ARG B O 1
ATOM 6964 N N . HIS B 1 164 ? 5.176 13.305 -13.016 1 88.94 164 HIS B N 1
ATOM 6965 C CA . HIS B 1 164 ? 5.738 11.977 -13.195 1 88.94 164 HIS B CA 1
ATOM 6966 C C . HIS B 1 164 ? 5.207 11.008 -12.141 1 88.94 164 HIS B C 1
ATOM 6968 O O . HIS B 1 164 ? 4.863 9.867 -12.453 1 88.94 164 HIS B O 1
ATOM 6974 N N . LEU B 1 165 ? 5.141 11.477 -10.898 1 92.06 165 LEU B N 1
ATOM 6975 C CA . LEU B 1 165 ? 4.629 10.625 -9.836 1 92.06 165 LEU B CA 1
ATOM 6976 C C . LEU B 1 165 ? 3.145 10.344 -10.023 1 92.06 165 LEU B C 1
ATOM 6978 O O . LEU B 1 165 ? 2.668 9.258 -9.711 1 92.06 165 LEU B O 1
ATOM 6982 N N . SER B 1 166 ? 2.451 11.297 -10.594 1 90.62 166 SER B N 1
ATOM 6983 C CA . SER B 1 166 ? 1.029 11.109 -10.859 1 90.62 166 SER B CA 1
ATOM 6984 C C . SER B 1 166 ? 0.808 10.07 -11.961 1 90.62 166 SER B C 1
ATOM 6986 O O . SER B 1 166 ? -0.165 9.312 -11.922 1 90.62 166 SER B O 1
ATOM 6988 N N . LYS B 1 167 ? 1.702 10.039 -12.844 1 90.38 167 LYS B N 1
ATOM 6989 C CA . LYS B 1 167 ? 1.627 9.055 -13.922 1 90.38 167 LYS B CA 1
ATOM 6990 C C . LYS B 1 167 ? 1.905 7.648 -13.406 1 90.38 167 LYS B C 1
ATOM 6992 O O . LYS B 1 167 ? 1.31 6.68 -13.875 1 90.38 167 LYS B O 1
ATOM 6997 N N . ALA B 1 168 ? 2.742 7.535 -12.43 1 93.38 168 ALA B N 1
ATOM 6998 C CA . ALA B 1 168 ? 3.16 6.23 -11.922 1 93.38 168 ALA B CA 1
ATOM 6999 C C . ALA B 1 168 ? 2.256 5.77 -10.781 1 93.38 168 ALA B C 1
ATOM 7001 O O . ALA B 1 168 ? 2.375 4.641 -10.305 1 93.38 168 ALA B O 1
ATOM 7002 N N . SER B 1 169 ? 1.345 6.57 -10.359 1 92.31 169 SER B N 1
ATOM 7003 C CA . SER B 1 169 ? 0.498 6.258 -9.211 1 92.31 169 SER B CA 1
ATOM 7004 C C . SER B 1 169 ? -0.607 5.277 -9.594 1 92.31 169 SER B C 1
ATOM 7006 O O . SER B 1 169 ? -1.158 5.352 -10.695 1 92.31 169 SER B O 1
ATOM 7008 N N . LYS B 1 170 ? -0.917 4.379 -8.641 1 89.94 170 LYS B N 1
ATOM 7009 C CA . LYS B 1 170 ? -1.986 3.402 -8.828 1 89.94 170 LYS B CA 1
ATOM 7010 C C . LYS B 1 170 ? -3.352 4.086 -8.883 1 89.94 170 LYS B C 1
ATOM 7012 O O . LYS B 1 170 ? -4.32 3.508 -9.383 1 89.94 170 LYS B O 1
ATOM 7017 N N . LYS B 1 171 ? -3.504 5.234 -8.344 1 85.38 171 LYS B N 1
ATOM 7018 C CA . LYS B 1 171 ? -4.766 5.973 -8.32 1 85.38 171 LYS B CA 1
ATOM 7019 C C . LYS B 1 171 ? -4.801 7.035 -9.414 1 85.38 171 LYS B C 1
ATOM 7021 O O . LYS B 1 171 ? -5.746 7.828 -9.484 1 85.38 171 LYS B O 1
ATOM 7026 N N . GLY B 1 172 ? -3.803 6.992 -10.312 1 87.25 172 GLY B N 1
ATOM 7027 C CA . GLY B 1 172 ? -3.715 8.016 -11.344 1 87.25 172 GLY B CA 1
ATOM 7028 C C . GLY B 1 172 ? -3.428 7.449 -12.727 1 87.25 172 GLY B C 1
ATOM 7029 O O . GLY B 1 172 ? -4.137 6.559 -13.195 1 87.25 172 GLY B O 1
ATOM 7030 N N . GLY B 1 173 ? -2.385 7.891 -13.242 1 87.06 173 GLY B N 1
ATOM 7031 C CA . GLY B 1 173 ? -2.068 7.633 -14.641 1 87.06 173 GLY B CA 1
ATOM 7032 C C . GLY B 1 173 ? -1.757 6.176 -14.922 1 87.06 173 GLY B C 1
ATOM 7033 O O . GLY B 1 173 ? -1.962 5.695 -16.031 1 87.06 173 GLY B O 1
ATOM 7034 N N . LEU B 1 174 ? -1.278 5.426 -13.945 1 92.25 174 LEU B N 1
ATOM 7035 C CA . LEU B 1 174 ? -0.933 4.023 -14.172 1 92.25 174 LEU B CA 1
ATOM 7036 C C . LEU B 1 174 ? -2.16 3.223 -14.586 1 92.25 174 LEU B C 1
ATOM 7038 O O . LEU B 1 174 ? -2.094 2.43 -15.531 1 92.25 174 LEU B O 1
ATOM 7042 N N . VAL B 1 175 ? -3.266 3.469 -13.93 1 91.88 175 VAL B N 1
ATOM 7043 C CA . VAL B 1 175 ? -4.492 2.723 -14.188 1 91.88 175 VAL B CA 1
ATOM 7044 C C . VAL B 1 175 ? -5.098 3.168 -15.523 1 91.88 175 VAL B C 1
ATOM 7046 O O . VAL B 1 175 ? -5.617 2.348 -16.281 1 91.88 175 VAL B O 1
ATOM 7049 N N . GLU B 1 176 ? -5 4.375 -15.867 1 88.94 176 GLU B N 1
ATOM 7050 C CA . GLU B 1 176 ? -5.57 4.918 -17.094 1 88.94 176 GLU B CA 1
ATOM 7051 C C . GLU B 1 176 ? -4.895 4.324 -18.328 1 88.94 176 GLU B C 1
ATOM 7053 O O . GLU B 1 176 ? -5.57 3.859 -19.25 1 88.94 176 GLU B O 1
ATOM 7058 N N . HIS B 1 177 ? -3.629 4.316 -18.266 1 88.31 177 HIS B N 1
ATOM 7059 C CA . HIS B 1 177 ? -2.875 3.811 -19.406 1 88.31 177 HIS B CA 1
ATOM 7060 C C . HIS B 1 177 ? -2.988 2.293 -19.516 1 88.31 177 HIS B C 1
ATOM 7062 O O . HIS B 1 177 ? -3.053 1.749 -20.609 1 88.31 177 HIS B O 1
ATOM 7068 N N . SER B 1 178 ? -3.057 1.66 -18.422 1 92.25 178 SER B N 1
ATOM 7069 C CA . SER B 1 178 ? -3.088 0.201 -18.406 1 92.25 178 SER B CA 1
ATOM 7070 C C . SER B 1 178 ? -4.465 -0.322 -18.812 1 92.25 178 SER B C 1
ATOM 7072 O O . SER B 1 178 ? -4.59 -1.446 -19.297 1 92.25 178 SER B O 1
ATOM 7074 N N . LYS B 1 179 ? -5.508 0.487 -18.672 1 91.69 179 LYS B N 1
ATOM 7075 C CA . LYS B 1 179 ? -6.852 0.044 -19.031 1 91.69 179 LYS B CA 1
ATOM 7076 C C . LYS B 1 179 ? -6.969 -0.195 -20.531 1 91.69 179 LYS B C 1
ATOM 7078 O O . LYS B 1 179 ? -7.531 -1.204 -20.969 1 91.69 179 LYS B O 1
ATOM 7083 N N . VAL B 1 180 ? -6.422 0.715 -21.266 1 90.38 180 VAL B N 1
ATOM 7084 C CA . VAL B 1 180 ? -6.488 0.606 -22.719 1 90.38 180 VAL B CA 1
ATOM 7085 C C . VAL B 1 180 ? -5.816 -0.688 -23.172 1 90.38 180 VAL B C 1
ATOM 7087 O O . VAL B 1 180 ? -6.355 -1.41 -24.016 1 90.38 180 VAL B O 1
ATOM 7090 N N . ILE B 1 181 ? -4.73 -0.96 -22.578 1 92.75 181 ILE B N 1
ATOM 7091 C CA . ILE B 1 181 ? -3.988 -2.166 -22.938 1 92.75 181 ILE B CA 1
ATOM 7092 C C . ILE B 1 181 ? -4.754 -3.4 -22.469 1 92.75 181 ILE B C 1
ATOM 7094 O O . ILE B 1 181 ? -4.844 -4.395 -23.188 1 92.75 181 ILE B O 1
ATOM 7098 N N . ALA B 1 182 ? -5.297 -3.34 -21.281 1 92.88 182 ALA B N 1
ATOM 7099 C CA . ALA B 1 182 ? -6.055 -4.461 -20.734 1 92.88 182 ALA B CA 1
ATOM 7100 C C . ALA B 1 182 ? -7.273 -4.77 -21.594 1 92.88 182 ALA B C 1
ATOM 7102 O O . ALA B 1 182 ? -7.555 -5.938 -21.891 1 92.88 182 ALA B O 1
ATOM 7103 N N . ASP B 1 183 ? -7.992 -3.771 -22.047 1 90.06 183 ASP B N 1
ATOM 7104 C CA . ASP B 1 183 ? -9.172 -3.963 -22.891 1 90.06 183 ASP B CA 1
ATOM 7105 C C . ASP B 1 183 ? -8.797 -4.539 -24.25 1 90.06 183 ASP B C 1
ATOM 7107 O O . ASP B 1 183 ? -9.469 -5.438 -24.75 1 90.06 183 ASP B O 1
ATOM 7111 N N . HIS B 1 184 ? -7.723 -4.02 -24.734 1 90.12 184 HIS B N 1
ATOM 7112 C CA . HIS B 1 184 ? -7.27 -4.5 -26.031 1 90.12 184 HIS B CA 1
ATOM 7113 C C . HIS B 1 184 ? -6.848 -5.965 -25.953 1 90.12 184 HIS B C 1
ATOM 7115 O O . HIS B 1 184 ? -7.164 -6.75 -26.859 1 90.12 184 HIS B O 1
ATOM 7121 N N . MET B 1 185 ? -6.207 -6.375 -24.922 1 92.12 185 MET B N 1
ATOM 7122 C CA . MET B 1 185 ? -5.637 -7.715 -24.797 1 92.12 185 MET B CA 1
ATOM 7123 C C . MET B 1 185 ? -6.727 -8.758 -24.578 1 92.12 185 MET B C 1
ATOM 7125 O O . MET B 1 185 ? -6.52 -9.945 -24.828 1 92.12 185 MET B O 1
ATOM 7129 N N . VAL B 1 186 ? -7.855 -8.305 -24.125 1 88.31 186 VAL B N 1
ATOM 7130 C CA . VAL B 1 186 ? -8.969 -9.234 -23.938 1 88.31 186 VAL B CA 1
ATOM 7131 C C . VAL B 1 186 ? -9.469 -9.719 -25.297 1 88.31 186 VAL B C 1
ATOM 7133 O O . VAL B 1 186 ? -9.844 -10.875 -25.453 1 88.31 186 VAL B O 1
ATOM 7136 N N . SER B 1 187 ? -9.406 -8.836 -26.266 1 86.81 187 SER B N 1
ATOM 7137 C CA . SER B 1 187 ? -9.945 -9.18 -27.578 1 86.81 187 SER B CA 1
ATOM 7138 C C . SER B 1 187 ? -8.828 -9.383 -28.609 1 86.81 187 SER B C 1
ATOM 7140 O O . SER B 1 187 ? -9.094 -9.719 -29.766 1 86.81 187 SER B O 1
ATOM 7142 N N . GLU B 1 188 ? -7.625 -9.195 -28.297 1 88.81 188 GLU B N 1
ATOM 7143 C CA . GLU B 1 188 ? -6.496 -9.258 -29.219 1 88.81 188 GLU B CA 1
ATOM 7144 C C . GLU B 1 188 ? -6.391 -10.625 -29.875 1 88.81 188 GLU B C 1
ATOM 7146 O O . GLU B 1 188 ? -6.062 -10.727 -31.062 1 88.81 188 GLU B O 1
ATOM 7151 N N . HIS B 1 189 ? -6.711 -11.688 -29.094 1 84.69 189 HIS B N 1
ATOM 7152 C CA . HIS B 1 189 ? -6.566 -13.039 -29.609 1 84.69 189 HIS B CA 1
ATOM 7153 C C . HIS B 1 189 ? -7.598 -13.328 -30.703 1 84.69 189 HIS B C 1
ATOM 7155 O O . HIS B 1 189 ? -7.41 -14.234 -31.516 1 84.69 189 HIS B O 1
ATOM 7161 N N . GLN B 1 190 ? -8.625 -12.516 -30.672 1 80.5 190 GLN B N 1
ATOM 7162 C CA . GLN B 1 190 ? -9.695 -12.734 -31.641 1 80.5 190 GLN B CA 1
ATOM 7163 C C . GLN B 1 190 ? -9.445 -11.945 -32.906 1 80.5 190 GLN B C 1
ATOM 7165 O O . GLN B 1 190 ? -10.062 -12.227 -33.969 1 80.5 190 GLN B O 1
ATOM 7170 N N . LEU B 1 191 ? -8.688 -10.969 -32.812 1 75.69 191 LEU B N 1
ATOM 7171 C CA . LEU B 1 191 ? -8.477 -10.086 -33.969 1 75.69 191 LEU B CA 1
ATOM 7172 C C . LEU B 1 191 ? -7.754 -10.812 -35.094 1 75.69 191 LEU B C 1
ATOM 7174 O O . LEU B 1 191 ? -8.062 -10.609 -36.281 1 75.69 191 LEU B O 1
ATOM 7178 N N . ASP B 1 192 ? -6.684 -11.484 -34.844 1 62.06 192 ASP B N 1
ATOM 7179 C CA . ASP B 1 192 ? -5.852 -11.938 -35.938 1 62.06 192 ASP B CA 1
ATOM 7180 C C . ASP B 1 192 ? -6.082 -13.414 -36.25 1 62.06 192 ASP B C 1
ATOM 7182 O O . ASP B 1 192 ? -5.664 -14.281 -35.469 1 62.06 192 ASP B O 1
ATOM 7186 N N . GLN B 1 193 ? -7.148 -13.672 -37.094 1 61.09 193 GLN B N 1
ATOM 7187 C CA . GLN B 1 193 ? -7.5 -15.008 -37.562 1 61.09 193 GLN B CA 1
ATOM 7188 C C . GLN B 1 193 ? -6.438 -15.547 -38.5 1 61.09 193 GLN B C 1
ATOM 7190 O O . GLN B 1 193 ? -6.555 -16.672 -39 1 61.09 193 GLN B O 1
ATOM 7195 N N . GLY B 1 194 ? -5.32 -14.781 -38.656 1 65.31 194 GLY B N 1
ATOM 7196 C CA . GLY B 1 194 ? -4.398 -15.305 -39.656 1 65.31 194 GLY B CA 1
ATOM 7197 C C . GLY B 1 194 ? -3.291 -16.156 -39.062 1 65.31 194 GLY B C 1
ATOM 7198 O O . GLY B 1 194 ? -3.482 -16.797 -38.031 1 65.31 194 GLY B O 1
ATOM 7199 N N . ILE B 1 195 ? -2.176 -16.219 -39.719 1 78.5 195 ILE B N 1
ATOM 7200 C CA . ILE B 1 195 ? -0.986 -17 -39.375 1 78.5 195 ILE B CA 1
ATOM 7201 C C . ILE B 1 195 ? -0.242 -16.328 -38.219 1 78.5 195 ILE B C 1
ATOM 7203 O O . ILE B 1 195 ? 0.063 -15.133 -38.281 1 78.5 195 ILE B O 1
ATOM 7207 N N . ILE B 1 196 ? -0.105 -17.016 -37.125 1 87.12 196 ILE B N 1
ATOM 7208 C CA . ILE B 1 196 ? 0.614 -16.531 -35.938 1 87.12 196 ILE B CA 1
ATOM 7209 C C . ILE B 1 196 ? 2.051 -17.062 -35.969 1 87.12 196 ILE B C 1
ATOM 7211 O O . ILE B 1 196 ? 2.277 -18.266 -36.031 1 87.12 196 ILE B O 1
ATOM 7215 N N . ASN B 1 197 ? 3.012 -16.109 -36.156 1 89.94 197 ASN B N 1
ATOM 7216 C CA . ASN B 1 197 ? 4.434 -16.438 -36.094 1 89.94 197 ASN B CA 1
ATOM 7217 C C . ASN B 1 197 ? 5.121 -15.727 -34.938 1 89.94 197 ASN B C 1
ATOM 7219 O O . ASN B 1 197 ? 5.418 -14.539 -35.031 1 89.94 197 ASN B O 1
ATOM 7223 N N . PRO B 1 198 ? 5.457 -16.422 -33.938 1 90.69 198 PRO B N 1
ATOM 7224 C CA . PRO B 1 198 ? 6.039 -15.797 -32.75 1 90.69 198 PRO B CA 1
ATOM 7225 C C . PRO B 1 198 ? 7.449 -15.266 -33 1 90.69 198 PRO B C 1
ATOM 7227 O O . PRO B 1 198 ? 7.91 -14.367 -32.281 1 90.69 198 PRO B O 1
ATOM 7230 N N . THR B 1 199 ? 8.188 -15.719 -33.969 1 87.12 199 THR B N 1
ATOM 7231 C CA . THR B 1 199 ? 9.562 -15.297 -34.25 1 87.12 199 THR B CA 1
ATOM 7232 C C . THR B 1 199 ? 9.594 -13.922 -34.906 1 87.12 199 THR B C 1
ATOM 7234 O O . THR B 1 199 ? 10.523 -13.141 -34.688 1 87.12 199 THR B O 1
ATOM 7237 N N . THR B 1 200 ? 8.578 -13.633 -35.688 1 87.25 200 THR B N 1
ATOM 7238 C CA . THR B 1 200 ? 8.531 -12.352 -36.375 1 87.25 200 THR B CA 1
ATOM 7239 C C . THR B 1 200 ? 7.461 -11.445 -35.781 1 87.25 200 THR B C 1
ATOM 7241 O O . THR B 1 200 ? 7.238 -10.336 -36.25 1 87.25 200 THR B O 1
ATOM 7244 N N . MET B 1 201 ? 6.879 -11.883 -34.812 1 89.81 201 MET B N 1
ATOM 7245 C CA . MET B 1 201 ? 5.824 -11.164 -34.125 1 89.81 201 MET B CA 1
ATOM 7246 C C . MET B 1 201 ? 4.625 -10.922 -35.031 1 89.81 201 MET B C 1
ATOM 7248 O O . MET B 1 201 ? 3.789 -10.062 -34.75 1 89.81 201 MET B O 1
ATOM 7252 N N . GLU B 1 202 ? 4.59 -11.672 -36.125 1 89.38 202 GLU B N 1
ATOM 7253 C CA . GLU B 1 202 ? 3.428 -11.57 -37 1 89.38 202 GLU B CA 1
ATOM 7254 C C . GLU B 1 202 ? 2.176 -12.125 -36.312 1 89.38 202 GLU B C 1
ATOM 7256 O O . GLU B 1 202 ? 2.197 -13.227 -35.75 1 89.38 202 GLU B O 1
ATOM 7261 N N . GLY B 1 203 ? 1.134 -11.375 -36.25 1 88.81 203 GLY B N 1
ATOM 7262 C CA . GLY B 1 203 ? -0.11 -11.805 -35.625 1 88.81 203 GLY B CA 1
ATOM 7263 C C . GLY B 1 203 ? -0.263 -11.328 -34.188 1 88.81 203 GLY B C 1
ATOM 7264 O O . GLY B 1 203 ? -1.312 -11.523 -33.562 1 88.81 203 GLY B O 1
ATOM 7265 N N . TYR B 1 204 ? 0.775 -10.781 -33.625 1 92 204 TYR B N 1
ATOM 7266 C CA . TYR B 1 204 ? 0.716 -10.211 -32.281 1 92 204 TYR B CA 1
ATOM 7267 C C . TYR B 1 204 ? 0.495 -8.711 -32.344 1 92 204 TYR B C 1
ATOM 7269 O O . TYR B 1 204 ? 1.417 -7.949 -32.656 1 92 204 TYR B O 1
ATOM 7277 N N . SER B 1 205 ? -0.696 -8.32 -32.031 1 90.31 205 SER B N 1
ATOM 7278 C CA . SER B 1 205 ? -1.053 -6.91 -32.125 1 90.31 205 SER B CA 1
ATOM 7279 C C . SER B 1 205 ? -0.95 -6.215 -30.781 1 90.31 205 SER B C 1
ATOM 7281 O O . SER B 1 205 ? -1.898 -5.566 -30.328 1 90.31 205 SER B O 1
ATOM 7283 N N . TYR B 1 206 ? 0.209 -6.27 -30.203 1 93.44 206 TYR B N 1
ATOM 7284 C CA . TYR B 1 206 ? 0.432 -5.57 -28.953 1 93.44 206 TYR B CA 1
ATOM 7285 C C . TYR B 1 206 ? 0.68 -4.086 -29.188 1 93.44 206 TYR B C 1
ATOM 7287 O O . TYR B 1 206 ? 1.372 -3.707 -30.125 1 93.44 206 TYR B O 1
ATOM 7295 N N . ILE B 1 207 ? 0.162 -3.273 -28.375 1 92.31 207 ILE B N 1
ATOM 7296 C CA . ILE B 1 207 ? 0.291 -1.831 -28.547 1 92.31 207 ILE B CA 1
ATOM 7297 C C . ILE B 1 207 ? 1.687 -1.382 -28.125 1 92.31 207 ILE B C 1
ATOM 7299 O O . ILE B 1 207 ? 2.111 -1.635 -26.984 1 92.31 207 ILE B O 1
ATOM 7303 N N . PHE B 1 208 ? 2.373 -0.755 -28.984 1 94 208 PHE B N 1
ATOM 7304 C CA . PHE B 1 208 ? 3.703 -0.219 -28.719 1 94 208 PHE B CA 1
ATOM 7305 C C . PHE B 1 208 ? 3.621 1.236 -28.281 1 94 208 PHE B C 1
ATOM 7307 O O . PHE B 1 208 ? 4.262 1.63 -27.297 1 94 208 PHE B O 1
ATOM 7314 N N . HIS B 1 209 ? 2.807 1.979 -28.984 1 90.62 209 HIS B N 1
ATOM 7315 C CA . HIS B 1 209 ? 2.668 3.396 -28.672 1 90.62 209 HIS B CA 1
ATOM 7316 C C . HIS B 1 209 ? 1.283 3.91 -29.047 1 90.62 209 HIS B C 1
ATOM 7318 O O . HIS B 1 209 ? 0.647 3.381 -29.953 1 90.62 209 HIS B O 1
ATOM 7324 N N . GLY B 1 210 ? 0.809 4.949 -28.25 1 86.31 210 GLY B N 1
ATOM 7325 C CA . GLY B 1 210 ? -0.447 5.605 -28.562 1 86.31 210 GLY B CA 1
ATOM 7326 C C . GLY B 1 210 ? -1.541 5.332 -27.547 1 86.31 210 GLY B C 1
ATOM 7327 O O . GLY B 1 210 ? -2.684 5.758 -27.734 1 86.31 210 GLY B O 1
ATOM 7328 N N . GLU B 1 211 ? -1.25 4.68 -26.5 1 85.06 211 GLU B N 1
ATOM 7329 C CA . GLU B 1 211 ? -2.252 4.301 -25.5 1 85.06 211 GLU B CA 1
ATOM 7330 C C . GLU B 1 211 ? -2.801 5.523 -24.781 1 85.06 211 GLU B C 1
ATOM 7332 O O . GLU B 1 211 ? -3.955 5.531 -24.344 1 85.06 211 GLU B O 1
ATOM 7337 N N . MET B 1 212 ? -2.039 6.523 -24.719 1 80.94 212 MET B N 1
ATOM 7338 C CA . MET B 1 212 ? -2.473 7.707 -23.984 1 80.94 212 MET B CA 1
ATOM 7339 C C . MET B 1 212 ? -3.602 8.422 -24.719 1 80.94 212 MET B C 1
ATOM 7341 O O . MET B 1 212 ? -4.539 8.922 -24.094 1 80.94 212 MET B O 1
ATOM 7345 N N . LYS B 1 213 ? -3.57 8.422 -25.922 1 78.31 213 LYS B N 1
ATOM 7346 C CA . LYS B 1 213 ? -4.617 9.055 -26.719 1 78.31 213 LYS B CA 1
ATOM 7347 C C . LYS B 1 213 ? -5.891 8.211 -26.719 1 78.31 213 LYS B C 1
ATOM 7349 O O . LYS B 1 213 ? -7 8.75 -26.734 1 78.31 213 LYS B O 1
ATOM 7354 N N . LEU B 1 214 ? -5.66 7.004 -26.609 1 79.5 214 LEU B N 1
ATOM 7355 C CA . LEU B 1 214 ? -6.789 6.082 -26.594 1 79.5 214 LEU B CA 1
ATOM 7356 C C . LEU B 1 214 ? -7.488 6.094 -25.25 1 79.5 214 LEU B C 1
ATOM 7358 O O . LEU B 1 214 ? -8.688 5.812 -25.156 1 79.5 214 LEU B O 1
ATOM 7362 N N . ALA B 1 215 ? -6.762 6.371 -24.219 1 76.44 215 ALA B N 1
ATOM 7363 C CA . ALA B 1 215 ? -7.289 6.371 -22.859 1 76.44 215 ALA B CA 1
ATOM 7364 C C . ALA B 1 215 ? -8.312 7.484 -22.656 1 76.44 215 ALA B C 1
ATOM 7366 O O . ALA B 1 215 ? -9.156 7.41 -21.766 1 76.44 215 ALA B O 1
ATOM 7367 N N . SER B 1 216 ? -8.305 8.438 -23.516 1 74.88 216 SER B N 1
ATOM 7368 C CA . SER B 1 216 ? -9.219 9.57 -23.391 1 74.88 216 SER B CA 1
ATOM 7369 C C . SER B 1 216 ? -10.57 9.266 -24.016 1 74.88 216 SER B C 1
ATOM 7371 O O . SER B 1 216 ? -11.555 9.961 -23.766 1 74.88 216 SER B O 1
ATOM 7373 N N . LEU B 1 217 ? -10.562 8.156 -24.641 1 77.75 217 LEU B N 1
ATOM 7374 C CA . LEU B 1 217 ? -11.82 7.789 -25.281 1 77.75 217 LEU B CA 1
ATOM 7375 C C . LEU B 1 217 ? -12.727 7.043 -24.312 1 77.75 217 LEU B C 1
ATOM 7377 O O . LEU B 1 217 ? -12.266 6.227 -23.516 1 77.75 217 LEU B O 1
ATOM 7381 N N . LEU B 1 218 ? -13.992 7.434 -24.344 1 77.25 218 LEU B N 1
ATOM 7382 C CA . LEU B 1 218 ? -14.977 6.758 -23.5 1 77.25 218 LEU B CA 1
ATOM 7383 C C . LEU B 1 218 ? -15.406 5.434 -24.125 1 77.25 218 LEU B C 1
ATOM 7385 O O . LEU B 1 218 ? -15.531 5.332 -25.359 1 77.25 218 LEU B O 1
ATOM 7389 N N . PRO B 1 219 ? -15.602 4.48 -23.219 1 80.38 219 PRO B N 1
ATOM 7390 C CA . PRO B 1 219 ? -16.031 3.186 -23.75 1 80.38 219 PRO B CA 1
ATOM 7391 C C . PRO B 1 219 ? -17.453 3.225 -24.297 1 80.38 219 PRO B C 1
ATOM 7393 O O . PRO B 1 219 ? -18.25 4.105 -23.938 1 80.38 219 PRO B O 1
ATOM 7396 N N . ALA B 1 220 ? -17.641 2.322 -25.234 1 79.12 220 ALA B N 1
ATOM 7397 C CA . ALA B 1 220 ? -18.953 2.273 -25.875 1 79.12 220 ALA B CA 1
ATOM 7398 C C . ALA B 1 220 ? -19.75 1.057 -25.422 1 79.12 220 ALA B C 1
ATOM 7400 O O . ALA B 1 220 ? -19.172 0.057 -24.984 1 79.12 220 ALA B O 1
ATOM 7401 N N . ALA B 1 221 ? -21.078 1.122 -25.359 1 81.75 221 ALA B N 1
ATOM 7402 C CA . ALA B 1 221 ? -22.016 0.046 -25.031 1 81.75 221 ALA B CA 1
ATOM 7403 C C . ALA B 1 221 ? -21.906 -1.104 -26.016 1 81.75 221 ALA B C 1
ATOM 7405 O O . ALA B 1 221 ? -21.484 -0.909 -27.156 1 81.75 221 ALA B O 1
ATOM 7406 N N . PRO B 1 222 ? -22.141 -2.41 -25.688 1 81.44 222 PRO B N 1
ATOM 7407 C CA . PRO B 1 222 ? -22.797 -2.826 -24.438 1 81.44 222 PRO B CA 1
ATOM 7408 C C . PRO B 1 222 ? -21.812 -3.23 -23.344 1 81.44 222 PRO B C 1
ATOM 7410 O O . PRO B 1 222 ? -22.172 -3.277 -22.172 1 81.44 222 PRO B O 1
ATOM 7413 N N . GLU B 1 223 ? -20.562 -3.555 -23.734 1 80.75 223 GLU B N 1
ATOM 7414 C CA . GLU B 1 223 ? -19.625 -4.07 -22.734 1 80.75 223 GLU B CA 1
ATOM 7415 C C . GLU B 1 223 ? -18.828 -2.943 -22.094 1 80.75 223 GLU B C 1
ATOM 7417 O O . GLU B 1 223 ? -18.203 -3.135 -21.047 1 80.75 223 GLU B O 1
ATOM 7422 N N . TYR B 1 224 ? -18.953 -1.747 -22.578 1 85.44 224 TYR B N 1
ATOM 7423 C CA . TYR B 1 224 ? -18.266 -0.557 -22.078 1 85.44 224 TYR B CA 1
ATOM 7424 C C . TYR B 1 224 ? -16.766 -0.783 -21.984 1 85.44 224 TYR B C 1
ATOM 7426 O O . TYR B 1 224 ? -16.156 -0.509 -20.938 1 85.44 224 TYR B O 1
ATOM 7434 N N . ARG B 1 225 ? -16.25 -1.39 -23.047 1 82.31 225 ARG B N 1
ATOM 7435 C CA . ARG B 1 225 ? -14.812 -1.571 -23.25 1 82.31 225 ARG B CA 1
ATOM 7436 C C . ARG B 1 225 ? -14.32 -0.754 -24.453 1 82.31 225 ARG B C 1
ATOM 7438 O O . ARG B 1 225 ? -15.102 -0.407 -25.328 1 82.31 225 ARG B O 1
ATOM 7445 N N . VAL B 1 226 ? -13.094 -0.381 -24.328 1 77.5 226 VAL B N 1
ATOM 7446 C CA . VAL B 1 226 ? -12.5 0.353 -25.438 1 77.5 226 VAL B CA 1
ATOM 7447 C C . VAL B 1 226 ? -12.062 -0.625 -26.531 1 77.5 226 VAL B C 1
ATOM 7449 O O . VAL B 1 226 ? -11.25 -1.516 -26.266 1 77.5 226 VAL B O 1
ATOM 7452 N N . GLU B 1 227 ? -12.797 -0.691 -27.578 1 74 227 GLU B N 1
ATOM 7453 C CA . GLU B 1 227 ? -12.375 -1.544 -28.688 1 74 227 GLU B CA 1
ATOM 7454 C C . GLU B 1 227 ? -11.625 -0.744 -29.75 1 74 227 GLU B C 1
ATOM 7456 O O . GLU B 1 227 ? -12.102 0.296 -30.203 1 74 227 GLU B O 1
ATOM 7461 N N . LEU B 1 228 ? -10.383 -1.1 -29.938 1 72.44 228 LEU B N 1
ATOM 7462 C CA . LEU B 1 228 ? -9.492 -0.394 -30.859 1 72.44 228 LEU B CA 1
ATOM 7463 C C . LEU B 1 228 ? -10.055 -0.407 -32.281 1 72.44 228 LEU B C 1
ATOM 7465 O O . LEU B 1 228 ? -9.828 0.528 -33.062 1 72.44 228 LEU B O 1
ATOM 7469 N N . LYS B 1 229 ? -10.68 -1.493 -32.594 1 61.34 229 LYS B N 1
ATOM 7470 C CA . LYS B 1 229 ? -11.188 -1.572 -33.969 1 61.34 229 LYS B CA 1
ATOM 7471 C C . LYS B 1 229 ? -12.094 -0.386 -34.281 1 61.34 229 LYS B C 1
ATOM 7473 O O . LYS B 1 229 ? -12.117 0.091 -35.406 1 61.34 229 LYS B O 1
ATOM 7478 N N . GLU B 1 230 ? -12.727 0.045 -33.312 1 57.09 230 GLU B N 1
ATOM 7479 C CA . GLU B 1 230 ? -13.742 1.062 -33.562 1 57.09 230 GLU B CA 1
ATOM 7480 C C . GLU B 1 230 ? -13.148 2.465 -33.531 1 57.09 230 GLU B C 1
ATOM 7482 O O . GLU B 1 230 ? -13.773 3.424 -33.969 1 57.09 230 GLU B O 1
ATOM 7487 N N . VAL B 1 231 ? -11.852 2.443 -32.969 1 58.5 231 VAL B N 1
ATOM 7488 C CA . VAL B 1 231 ? -11.328 3.797 -32.812 1 58.5 231 VAL B CA 1
ATOM 7489 C C . VAL B 1 231 ? -10.422 4.145 -34 1 58.5 231 VAL B C 1
ATOM 7491 O O . VAL B 1 231 ? -9.258 3.734 -34.031 1 58.5 231 VAL B O 1
ATOM 7494 N N . THR B 1 232 ? -10.883 4.379 -35.125 1 56.81 232 THR B N 1
ATOM 7495 C CA . THR B 1 232 ? -10.172 4.688 -36.375 1 56.81 232 THR B CA 1
ATOM 7496 C C . THR B 1 232 ? -9.375 5.98 -36.25 1 56.81 232 THR B C 1
ATOM 7498 O O . THR B 1 232 ? -8.406 6.195 -36.969 1 56.81 232 THR B O 1
ATOM 7501 N N . SER B 1 233 ? -9.688 6.738 -35.344 1 59.75 233 SER B N 1
ATOM 7502 C CA . SER B 1 233 ? -9.195 8.109 -35.438 1 59.75 233 SER B CA 1
ATOM 7503 C C . SER B 1 233 ? -7.844 8.258 -34.75 1 59.75 233 SER B C 1
ATOM 7505 O O . SER B 1 233 ? -7.121 9.227 -35 1 59.75 233 SER B O 1
ATOM 7507 N N . VAL B 1 234 ? -7.516 7.25 -33.969 1 63.84 234 VAL B N 1
ATOM 7508 C CA . VAL B 1 234 ? -6.281 7.496 -33.219 1 63.84 234 VAL B CA 1
ATOM 7509 C C . VAL B 1 234 ? -5.184 6.562 -33.75 1 63.84 234 VAL B C 1
ATOM 7511 O O . VAL B 1 234 ? -5.395 5.352 -33.844 1 63.84 234 VAL B O 1
ATOM 7514 N N . LYS B 1 235 ? -4.234 7.164 -34.188 1 73.19 235 LYS B N 1
ATOM 7515 C CA . LYS B 1 235 ? -3.088 6.426 -34.719 1 73.19 235 LYS B CA 1
ATOM 7516 C C . LYS B 1 235 ? -2.328 5.723 -33.594 1 73.19 235 LYS B C 1
ATOM 7518 O O . LYS B 1 235 ? -1.908 6.359 -32.625 1 73.19 235 LYS B O 1
ATOM 7523 N N . TYR B 1 236 ? -2.461 4.371 -33.531 1 83.56 236 TYR B N 1
ATOM 7524 C CA . TYR B 1 236 ? -1.647 3.594 -32.594 1 83.56 236 TYR B CA 1
ATOM 7525 C C . TYR B 1 236 ? -0.715 2.65 -33.344 1 83.56 236 TYR B C 1
ATOM 7527 O O . TYR B 1 236 ? -0.938 2.35 -34.531 1 83.56 236 TYR B O 1
ATOM 7535 N N . ILE B 1 237 ? 0.456 2.445 -32.781 1 90.69 237 ILE B N 1
ATOM 7536 C CA . ILE B 1 237 ? 1.484 1.597 -33.344 1 90.69 237 ILE B CA 1
ATOM 7537 C C . ILE B 1 237 ? 1.534 0.258 -32.625 1 90.69 237 ILE B C 1
ATOM 7539 O O . ILE B 1 237 ? 1.498 0.216 -31.391 1 90.69 237 ILE B O 1
ATOM 7543 N N . THR B 1 238 ? 1.513 -0.786 -33.375 1 91.31 238 THR B N 1
ATOM 7544 C CA . THR B 1 238 ? 1.612 -2.121 -32.781 1 91.31 238 THR B CA 1
ATOM 7545 C C . THR B 1 238 ? 3.018 -2.686 -32.969 1 91.31 238 THR B C 1
ATOM 7547 O O . THR B 1 238 ? 3.811 -2.152 -33.75 1 91.31 238 THR B O 1
ATOM 7550 N N . ILE B 1 239 ? 3.344 -3.699 -32.219 1 93.81 239 ILE B N 1
ATOM 7551 C CA . ILE B 1 239 ? 4.688 -4.273 -32.219 1 93.81 239 ILE B CA 1
ATOM 7552 C C . ILE B 1 239 ? 4.941 -4.934 -33.594 1 93.81 239 ILE B C 1
ATOM 7554 O O . ILE B 1 239 ? 6.066 -4.922 -34.094 1 93.81 239 ILE B O 1
ATOM 7558 N N . ASP B 1 240 ? 3.965 -5.52 -34.25 1 90.12 240 ASP B N 1
ATOM 7559 C CA . ASP B 1 240 ? 4.121 -6.137 -35.562 1 90.12 240 ASP B CA 1
ATOM 7560 C C . ASP B 1 240 ? 4.531 -5.105 -36.594 1 90.12 240 ASP B C 1
ATOM 7562 O O . ASP B 1 240 ? 5.402 -5.371 -37.438 1 90.12 240 ASP B O 1
ATOM 7566 N N . SER B 1 241 ? 3.955 -3.893 -36.469 1 89.31 241 SER B N 1
ATOM 7567 C CA . SER B 1 241 ? 4.309 -2.814 -37.406 1 89.31 241 SER B CA 1
ATOM 7568 C C . SER B 1 241 ? 5.742 -2.346 -37.156 1 89.31 241 SER B C 1
ATOM 7570 O O . SER B 1 241 ? 6.449 -2.016 -38.125 1 89.31 241 SER B O 1
ATOM 7572 N N . VAL B 1 242 ? 6.141 -2.324 -35.938 1 92.62 242 VAL B N 1
ATOM 7573 C CA . VAL B 1 242 ? 7.5 -1.912 -35.594 1 92.62 242 VAL B CA 1
ATOM 7574 C C . VAL B 1 242 ? 8.5 -2.936 -36.156 1 92.62 242 VAL B C 1
ATOM 7576 O O . VAL B 1 242 ? 9.531 -2.568 -36.719 1 92.62 242 VAL B O 1
ATOM 7579 N N . TRP B 1 243 ? 8.172 -4.176 -35.969 1 91.56 243 TRP B N 1
ATOM 7580 C CA . TRP B 1 243 ? 9.023 -5.262 -36.469 1 91.56 243 TRP B CA 1
ATOM 7581 C C . TRP B 1 243 ? 9.203 -5.191 -37.969 1 91.56 243 TRP B C 1
ATOM 7583 O O . TRP B 1 243 ? 10.32 -5.312 -38.469 1 91.56 243 TRP B O 1
ATOM 7593 N N . ARG B 1 244 ? 8.195 -4.914 -38.688 1 88.75 244 ARG B N 1
ATOM 7594 C CA . ARG B 1 244 ? 8.234 -4.801 -40.156 1 88.75 244 ARG B CA 1
ATOM 7595 C C . ARG B 1 244 ? 9.07 -3.598 -40.594 1 88.75 244 ARG B C 1
ATOM 7597 O O . ARG B 1 244 ? 9.82 -3.674 -41.562 1 88.75 244 ARG B O 1
ATOM 7604 N N . TRP B 1 245 ? 8.828 -2.611 -39.844 1 90 245 TRP B N 1
ATOM 7605 C CA . TRP B 1 245 ? 9.594 -1.405 -40.156 1 90 245 TRP B CA 1
ATOM 7606 C C . TRP B 1 245 ? 11.094 -1.649 -40 1 90 245 TRP B C 1
ATOM 7608 O O . TRP B 1 245 ? 11.883 -1.253 -40.844 1 90 245 TRP B O 1
ATOM 7618 N N . ILE B 1 246 ? 11.539 -2.295 -38.938 1 89.81 246 ILE B N 1
ATOM 7619 C CA . ILE B 1 246 ? 12.953 -2.557 -38.688 1 89.81 246 ILE B CA 1
ATOM 7620 C C . ILE B 1 246 ? 13.516 -3.465 -39.75 1 89.81 246 ILE B C 1
ATOM 7622 O O . ILE B 1 246 ? 14.633 -3.256 -40.25 1 89.81 246 ILE B O 1
ATOM 7626 N N . GLU B 1 247 ? 12.727 -4.422 -40.188 1 87.38 247 GLU B N 1
ATOM 7627 C CA . GLU B 1 247 ? 13.172 -5.352 -41.219 1 87.38 247 GLU B CA 1
ATOM 7628 C C . GLU B 1 247 ? 13.297 -4.652 -42.594 1 87.38 247 GLU B C 1
ATOM 7630 O O . GLU B 1 247 ? 14.172 -4.992 -43.375 1 87.38 247 GLU B O 1
ATOM 7635 N N . SER B 1 248 ? 12.445 -3.74 -42.75 1 85 248 SER B N 1
ATOM 7636 C CA . SER B 1 248 ? 12.43 -3.051 -44.031 1 85 248 SER B CA 1
ATOM 7637 C C . SER B 1 248 ? 13.594 -2.074 -44.156 1 85 248 SER B C 1
ATOM 7639 O O . SER B 1 248 ? 14.008 -1.728 -45.281 1 85 248 SER B O 1
ATOM 7641 N N . ARG B 1 249 ? 14.102 -1.54 -43.125 1 82.31 249 ARG B N 1
ATOM 7642 C CA . ARG B 1 249 ? 15.133 -0.506 -43.156 1 82.31 249 ARG B CA 1
ATOM 7643 C C . ARG B 1 249 ? 16.5 -1.104 -43.5 1 82.31 249 ARG B C 1
ATOM 7645 O O . ARG B 1 249 ? 17.391 -0.4 -43.969 1 82.31 249 ARG B O 1
ATOM 7652 N N . GLY B 1 250 ? 16.656 -2.314 -43.531 1 74.81 250 GLY B N 1
ATOM 7653 C CA . GLY B 1 250 ? 17.906 -2.957 -43.938 1 74.81 250 GLY B CA 1
ATOM 7654 C C . GLY B 1 250 ? 19.109 -2.434 -43.188 1 74.81 250 GLY B C 1
ATOM 7655 O O . GLY B 1 250 ? 20.062 -1.936 -43.781 1 74.81 250 GLY B O 1
ATOM 7656 N N . PHE B 1 251 ? 19.188 -2.529 -41.875 1 80.69 251 PHE B N 1
ATOM 7657 C CA . PHE B 1 251 ? 20.344 -2.141 -41.062 1 80.69 251 PHE B CA 1
ATOM 7658 C C . PHE B 1 251 ? 21.609 -2.816 -41.562 1 80.69 251 PHE B C 1
ATOM 7660 O O . PHE B 1 251 ? 21.562 -3.961 -42.031 1 80.69 251 PHE B O 1
ATOM 7667 N N . GLU B 1 252 ? 22.734 -2.041 -41.594 1 79.56 252 GLU B N 1
ATOM 7668 C CA . GLU B 1 252 ? 24 -2.588 -42.094 1 79.56 252 GLU B CA 1
ATOM 7669 C C . GLU B 1 252 ? 24.469 -3.744 -41.188 1 79.56 252 GLU B C 1
ATOM 7671 O O . GLU B 1 252 ? 25 -4.738 -41.688 1 79.56 252 GLU B O 1
ATOM 7676 N N . HIS B 1 253 ? 24.297 -3.52 -39.969 1 82.19 253 HIS B N 1
ATOM 7677 C CA . HIS B 1 253 ? 24.703 -4.543 -39 1 82.19 253 HIS B CA 1
ATOM 7678 C C . HIS B 1 253 ? 23.484 -5.281 -38.438 1 82.19 253 HIS B C 1
ATOM 7680 O O . HIS B 1 253 ? 22.594 -4.668 -37.844 1 82.19 253 HIS B O 1
ATOM 7686 N N . LYS B 1 254 ? 23.438 -6.543 -38.656 1 83 254 LYS B N 1
ATOM 7687 C CA . LYS B 1 254 ? 22.344 -7.395 -38.188 1 83 254 LYS B CA 1
ATOM 7688 C C . LYS B 1 254 ? 22.156 -7.305 -36.688 1 83 254 LYS B C 1
ATOM 7690 O O . LYS B 1 254 ? 21.031 -7.355 -36.188 1 83 254 LYS B O 1
ATOM 7695 N N . GLU B 1 255 ? 23.281 -7.121 -35.969 1 83.88 255 GLU B N 1
ATOM 7696 C CA . GLU B 1 255 ? 23.234 -7.031 -34.531 1 83.88 255 GLU B CA 1
ATOM 7697 C C . GLU B 1 255 ? 22.469 -5.789 -34.062 1 83.88 255 GLU B C 1
ATOM 7699 O O . GLU B 1 255 ? 21.781 -5.809 -33.031 1 83.88 255 GLU B O 1
ATOM 7704 N N . THR B 1 256 ? 22.594 -4.832 -34.844 1 86.25 256 THR B N 1
ATOM 7705 C CA . THR B 1 256 ? 21.891 -3.596 -34.531 1 86.25 256 THR B CA 1
ATOM 7706 C C . THR B 1 256 ? 20.391 -3.756 -34.719 1 86.25 256 THR B C 1
ATOM 7708 O O . THR B 1 256 ? 19.594 -3.281 -33.906 1 86.25 256 THR B O 1
ATOM 7711 N N . ALA B 1 257 ? 20.062 -4.391 -35.75 1 88.38 257 ALA B N 1
ATOM 7712 C CA . ALA B 1 257 ? 18.656 -4.637 -36 1 88.38 257 ALA B CA 1
ATOM 7713 C C . ALA B 1 257 ? 18.031 -5.484 -34.906 1 88.38 257 ALA B C 1
ATOM 7715 O O . ALA B 1 257 ? 16.922 -5.199 -34.438 1 88.38 257 ALA B O 1
ATOM 7716 N N . GLU B 1 258 ? 18.812 -6.453 -34.469 1 88.69 258 GLU B N 1
ATOM 7717 C CA . GLU B 1 258 ? 18.328 -7.316 -33.406 1 88.69 258 GLU B CA 1
ATOM 7718 C C . GLU B 1 258 ? 18.219 -6.555 -32.094 1 88.69 258 GLU B C 1
ATOM 7720 O O . GLU B 1 258 ? 17.312 -6.801 -31.297 1 88.69 258 GLU B O 1
ATOM 7725 N N . GLY B 1 259 ? 19.141 -5.703 -31.938 1 87.94 259 GLY B N 1
ATOM 7726 C CA . GLY B 1 259 ? 19.078 -4.863 -30.75 1 87.94 259 GLY B CA 1
ATOM 7727 C C . GLY B 1 259 ? 17.859 -3.973 -30.703 1 87.94 259 GLY B C 1
ATOM 7728 O O . GLY B 1 259 ? 17.219 -3.834 -29.656 1 87.94 259 GLY B O 1
ATOM 7729 N N . TYR B 1 260 ? 17.516 -3.438 -31.828 1 90.69 260 TYR B N 1
ATOM 7730 C CA . TYR B 1 260 ? 16.328 -2.6 -31.922 1 90.69 260 TYR B CA 1
ATOM 7731 C C . TYR B 1 260 ? 15.062 -3.412 -31.672 1 90.69 260 TYR B C 1
ATOM 7733 O O . TYR B 1 260 ? 14.148 -2.957 -30.984 1 90.69 260 TYR B O 1
ATOM 7741 N N . LYS B 1 261 ? 15.086 -4.594 -32.25 1 92.25 261 LYS B N 1
ATOM 7742 C CA . LYS B 1 261 ? 13.93 -5.473 -32.062 1 92.25 261 LYS B CA 1
ATOM 7743 C C . LYS B 1 261 ? 13.766 -5.848 -30.578 1 92.25 261 LYS B C 1
ATOM 7745 O O . LYS B 1 261 ? 12.648 -5.809 -30.047 1 92.25 261 LYS B O 1
ATOM 7750 N N . ASP B 1 262 ? 14.867 -6.121 -29.906 1 93.12 262 ASP B N 1
ATOM 7751 C CA . ASP B 1 262 ? 14.828 -6.523 -28.5 1 93.12 262 ASP B CA 1
ATOM 7752 C C . ASP B 1 262 ? 14.352 -5.375 -27.609 1 93.12 262 ASP B C 1
ATOM 7754 O O . ASP B 1 262 ? 13.539 -5.582 -26.703 1 93.12 262 ASP B O 1
ATOM 7758 N N . ILE B 1 263 ? 14.742 -4.258 -27.922 1 93.56 263 ILE B N 1
ATOM 7759 C CA . ILE B 1 263 ? 14.352 -3.102 -27.125 1 93.56 263 ILE B CA 1
ATOM 7760 C C . ILE B 1 263 ? 12.875 -2.787 -27.359 1 93.56 263 ILE B C 1
ATOM 7762 O O . ILE B 1 263 ? 12.148 -2.469 -26.406 1 93.56 263 ILE B O 1
ATOM 7766 N N . ALA B 1 264 ? 12.477 -2.873 -28.562 1 95.5 264 ALA B N 1
ATOM 7767 C CA . ALA B 1 264 ? 11.07 -2.635 -28.875 1 95.5 264 ALA B CA 1
ATOM 7768 C C . ALA B 1 264 ? 10.18 -3.658 -28.188 1 95.5 264 ALA B C 1
ATOM 7770 O O . ALA B 1 264 ? 9.133 -3.305 -27.625 1 95.5 264 ALA B O 1
ATOM 7771 N N . LEU B 1 265 ? 10.641 -4.859 -28.25 1 96.25 265 LEU B N 1
ATOM 7772 C CA . LEU B 1 265 ? 9.875 -5.914 -27.594 1 96.25 265 LEU B CA 1
ATOM 7773 C C . LEU B 1 265 ? 9.844 -5.715 -26.078 1 96.25 265 LEU B C 1
ATOM 7775 O O . LEU B 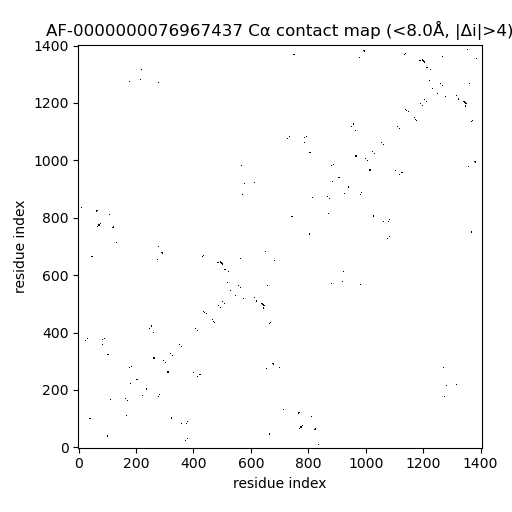1 265 ? 8.789 -5.848 -25.453 1 96.25 265 LEU B O 1
ATOM 7779 N N . SER B 1 266 ? 10.969 -5.406 -25.469 1 96.44 266 SER B N 1
ATOM 7780 C CA . SER B 1 266 ? 11.031 -5.168 -24.031 1 96.44 266 SER B CA 1
ATOM 7781 C C . SER B 1 266 ? 10.109 -4.031 -23.609 1 96.44 266 SER B C 1
ATOM 7783 O O . SER B 1 266 ? 9.445 -4.113 -22.578 1 96.44 266 SER B O 1
ATOM 7785 N N . PHE B 1 267 ? 10.055 -3.066 -24.391 1 96.19 267 PHE B N 1
ATOM 7786 C CA . PHE B 1 267 ? 9.203 -1.917 -24.109 1 96.19 267 PHE B CA 1
ATOM 7787 C C . PHE B 1 267 ? 7.73 -2.301 -24.172 1 96.19 267 PHE B C 1
ATOM 7789 O O . PHE B 1 267 ? 6.93 -1.857 -23.344 1 96.19 267 PHE B O 1
ATOM 7796 N N . THR B 1 268 ? 7.414 -3.062 -25.141 1 96.88 268 THR B N 1
ATOM 7797 C CA . THR B 1 268 ? 6.035 -3.523 -25.266 1 96.88 268 THR B CA 1
ATOM 7798 C C . THR B 1 268 ? 5.656 -4.445 -24.109 1 96.88 268 THR B C 1
ATOM 7800 O O . THR B 1 268 ? 4.566 -4.328 -23.547 1 96.88 268 THR B O 1
ATOM 7803 N N . LEU B 1 269 ? 6.57 -5.324 -23.734 1 97.62 269 LEU B N 1
ATOM 7804 C CA . LEU B 1 269 ? 6.32 -6.246 -22.641 1 97.62 269 LEU B CA 1
ATOM 7805 C C . LEU B 1 269 ? 6.195 -5.488 -21.312 1 97.62 269 LEU B C 1
ATOM 7807 O O . LEU B 1 269 ? 5.395 -5.867 -20.453 1 97.62 269 LEU B O 1
ATOM 7811 N N . PHE B 1 270 ? 6.922 -4.441 -21.203 1 97.25 270 PHE B N 1
ATOM 7812 C CA . PHE B 1 270 ? 6.832 -3.576 -20.031 1 97.25 270 PHE B CA 1
ATOM 7813 C C . PHE B 1 270 ? 5.418 -3.021 -19.875 1 97.25 270 PHE B C 1
ATOM 7815 O O . PHE B 1 270 ? 4.867 -3.012 -18.781 1 97.25 270 PHE B O 1
ATOM 7822 N N . LYS B 1 271 ? 4.836 -2.643 -20.938 1 95.81 271 LYS B N 1
ATOM 7823 C CA . LYS B 1 271 ? 3.475 -2.113 -20.922 1 95.81 271 LYS B CA 1
ATOM 7824 C C . LYS B 1 271 ? 2.473 -3.193 -20.516 1 95.81 271 LYS B C 1
ATOM 7826 O O . LYS B 1 271 ? 1.507 -2.922 -19.797 1 95.81 271 LYS B O 1
ATOM 7831 N N . LEU B 1 272 ? 2.752 -4.355 -20.969 1 97.06 272 LEU B N 1
ATOM 7832 C CA . LEU B 1 272 ? 1.883 -5.473 -20.609 1 97.06 272 LEU B CA 1
ATOM 7833 C C . LEU B 1 272 ? 2.025 -5.828 -19.141 1 97.06 272 LEU B C 1
ATOM 7835 O O . LEU B 1 272 ? 1.041 -6.164 -18.469 1 97.06 272 LEU B O 1
ATOM 7839 N N . LEU B 1 273 ? 3.229 -5.703 -18.625 1 97.31 273 LEU B N 1
ATOM 7840 C CA . LEU B 1 273 ? 3.504 -6.086 -17.234 1 97.31 273 LEU B CA 1
ATOM 7841 C C . LEU B 1 273 ? 2.912 -5.074 -16.266 1 97.31 273 LEU B C 1
ATOM 7843 O O . LEU B 1 273 ? 2.555 -5.426 -15.141 1 97.31 273 LEU B O 1
ATOM 7847 N N . LYS B 1 274 ? 2.771 -3.842 -16.688 1 95.69 274 LYS B N 1
ATOM 7848 C CA . LYS B 1 274 ? 2.221 -2.783 -15.852 1 95.69 274 LYS B CA 1
ATOM 7849 C C . LYS B 1 274 ? 0.807 -3.125 -15.391 1 95.69 274 LYS B C 1
ATOM 7851 O O . LYS B 1 274 ? 0.39 -2.729 -14.297 1 95.69 274 LYS B O 1
ATOM 7856 N N . ARG B 1 275 ? 0.101 -3.916 -16.094 1 95.44 275 ARG B N 1
ATOM 7857 C CA . ARG B 1 275 ? -1.273 -4.285 -15.766 1 95.44 275 ARG B CA 1
ATOM 7858 C C . ARG B 1 275 ? -1.338 -5.09 -14.477 1 95.44 275 ARG B C 1
ATOM 7860 O O . ARG B 1 275 ? -2.305 -4.98 -13.719 1 95.44 275 ARG B O 1
ATOM 7867 N N . ARG B 1 276 ? -0.247 -5.809 -14.211 1 95.38 276 ARG B N 1
ATOM 7868 C CA . ARG B 1 276 ? -0.209 -6.609 -12.992 1 95.38 276 ARG B CA 1
ATOM 7869 C C . ARG B 1 276 ? -0.135 -5.723 -11.758 1 95.38 276 ARG B C 1
ATOM 7871 O O . ARG B 1 276 ? -0.673 -6.07 -10.703 1 95.38 276 ARG B O 1
ATOM 7878 N N . PHE B 1 277 ? 0.439 -4.574 -11.922 1 94.56 277 PHE B N 1
ATOM 7879 C CA . PHE B 1 277 ? 0.597 -3.662 -10.789 1 94.56 277 PHE B CA 1
ATOM 7880 C C . PHE B 1 277 ? -0.694 -2.895 -10.531 1 94.56 277 PHE B C 1
ATOM 7882 O O . PHE B 1 277 ? -0.888 -2.346 -9.445 1 94.56 277 PHE B O 1
ATOM 7889 N N . CYS B 1 278 ? -1.581 -2.943 -11.477 1 92.69 278 CYS B N 1
ATOM 7890 C CA . CYS B 1 278 ? -2.854 -2.24 -11.344 1 92.69 278 CYS B CA 1
ATOM 7891 C C . CYS B 1 278 ? -3.969 -3.203 -10.953 1 92.69 278 CYS B C 1
ATOM 7893 O O . CYS B 1 278 ? -5.086 -2.777 -10.648 1 92.69 278 CYS B O 1
ATOM 7895 N N . GLY B 1 279 ? -3.746 -4.398 -11.031 1 88.38 279 GLY B N 1
ATOM 7896 C CA . GLY B 1 279 ? -4.738 -5.387 -10.641 1 88.38 279 GLY B CA 1
ATOM 7897 C C . GLY B 1 279 ? -5.715 -5.727 -11.75 1 88.38 279 GLY B C 1
ATOM 7898 O O . GLY B 1 279 ? -6.844 -6.137 -11.484 1 88.38 279 GLY B O 1
ATOM 7899 N N . TYR B 1 280 ? -5.348 -5.512 -12.945 1 91.69 280 TYR B N 1
ATOM 7900 C CA . TYR B 1 280 ? -6.215 -5.875 -14.062 1 91.69 280 TYR B CA 1
ATOM 7901 C C . TYR B 1 280 ? -6.105 -7.359 -14.375 1 91.69 280 TYR B C 1
ATOM 7903 O O . TYR B 1 280 ? -5.047 -7.965 -14.195 1 91.69 280 TYR B O 1
ATOM 7911 N N . ARG B 1 281 ? -7.199 -7.824 -14.828 1 86.94 281 ARG B N 1
ATOM 7912 C CA . ARG B 1 281 ? -7.191 -9.203 -15.305 1 86.94 281 ARG B CA 1
ATOM 7913 C C . ARG B 1 281 ? -6.445 -9.32 -16.625 1 86.94 281 ARG B C 1
ATOM 7915 O O . ARG B 1 281 ? -6.586 -8.461 -17.5 1 86.94 281 ARG B O 1
ATOM 7922 N N . LEU B 1 282 ? -5.625 -10.312 -16.641 1 93.56 282 LEU B N 1
ATOM 7923 C CA . LEU B 1 282 ? -4.902 -10.562 -17.891 1 93.56 282 LEU B CA 1
ATOM 7924 C C . LEU B 1 282 ? -5.688 -11.508 -18.797 1 93.56 282 LEU B C 1
ATOM 7926 O O . LEU B 1 282 ? -5.68 -12.719 -18.578 1 93.56 282 LEU B O 1
ATOM 7930 N N . GLY B 1 283 ? -6.344 -10.969 -19.766 1 89 283 GLY B N 1
ATOM 7931 C CA . GLY B 1 283 ? -7.188 -11.75 -20.656 1 89 283 GLY B CA 1
ATOM 7932 C C . GLY B 1 283 ? -6.418 -12.773 -21.453 1 89 283 GLY B C 1
ATOM 7933 O O . GLY B 1 283 ? -6.98 -13.781 -21.891 1 89 283 GLY B O 1
ATOM 7934 N N . GLU B 1 284 ? -5.168 -12.57 -21.594 1 92.19 284 GLU B N 1
ATOM 7935 C CA . GLU B 1 284 ? -4.363 -13.461 -22.422 1 92.19 284 GLU B CA 1
ATOM 7936 C C . GLU B 1 284 ? -3.812 -14.625 -21.594 1 92.19 284 GLU B C 1
ATOM 7938 O O . GLU B 1 284 ? -3.146 -15.516 -22.141 1 92.19 284 GLU B O 1
ATOM 7943 N N . ALA B 1 285 ? -4.137 -14.648 -20.391 1 91.94 285 ALA B N 1
ATOM 7944 C CA . ALA B 1 285 ? -3.629 -15.711 -19.531 1 91.94 285 ALA B CA 1
ATOM 7945 C C . ALA B 1 285 ? -4.246 -17.062 -19.891 1 91.94 285 ALA B C 1
ATOM 7947 O O . ALA B 1 285 ? -5.449 -17.141 -20.141 1 91.94 285 ALA B O 1
ATOM 7948 N N . GLY B 1 286 ? -3.459 -18.094 -20.047 1 91.06 286 GLY B N 1
ATOM 7949 C CA . GLY B 1 286 ? -3.91 -19.453 -20.312 1 91.06 286 GLY B CA 1
ATOM 7950 C C . GLY B 1 286 ? -4.113 -19.75 -21.781 1 91.06 286 GLY B C 1
ATOM 7951 O O . GLY B 1 286 ? -4.469 -20.859 -22.156 1 91.06 286 GLY B O 1
ATOM 7952 N N . LEU B 1 287 ? -3.881 -18.766 -22.609 1 93 287 LEU B N 1
ATOM 7953 C CA . LEU B 1 287 ? -4.051 -18.969 -24.047 1 93 287 LEU B CA 1
ATOM 7954 C C . LEU B 1 287 ? -2.807 -19.594 -24.656 1 93 287 LEU B C 1
ATOM 7956 O O . LEU B 1 287 ? -1.685 -19.297 -24.25 1 93 287 LEU B O 1
ATOM 7960 N N . GLU B 1 288 ? -2.959 -20.359 -25.672 1 92.25 288 GLU B N 1
ATOM 7961 C CA . GLU B 1 288 ? -1.854 -21.016 -26.359 1 92.25 288 GLU B CA 1
ATOM 7962 C C . GLU B 1 288 ? -1.002 -20 -27.125 1 92.25 288 GLU B C 1
ATOM 7964 O O . GLU B 1 288 ? 0.224 -20.125 -27.172 1 92.25 288 GLU B O 1
ATOM 7969 N N . LYS B 1 289 ? -1.645 -19.078 -27.688 1 92.44 289 LYS B N 1
ATOM 7970 C CA . LYS B 1 289 ? -0.941 -18.031 -28.438 1 92.44 289 LYS B CA 1
ATOM 7971 C C . LYS B 1 289 ? 0.093 -17.328 -27.562 1 92.44 289 LYS B C 1
ATOM 7973 O O . LYS B 1 289 ? 1.214 -17.062 -28 1 92.44 289 LYS B O 1
ATOM 7978 N N . THR B 1 290 ? -0.355 -17.078 -26.359 1 94.12 290 THR B N 1
ATOM 7979 C CA . THR B 1 290 ? 0.512 -16.391 -25.406 1 94.12 290 THR B CA 1
ATOM 7980 C C . THR B 1 290 ? 1.663 -17.297 -24.984 1 94.12 290 THR B C 1
ATOM 7982 O O . THR B 1 290 ? 2.807 -16.844 -24.875 1 94.12 290 THR B O 1
ATOM 7985 N N . LEU B 1 291 ? 1.36 -18.547 -24.781 1 95.75 291 LEU B N 1
ATOM 7986 C CA . LEU B 1 291 ? 2.395 -19.5 -24.406 1 95.75 291 LEU B CA 1
ATOM 7987 C C . LEU B 1 291 ? 3.393 -19.703 -25.531 1 95.75 291 LEU B C 1
ATOM 7989 O O . LEU B 1 291 ? 4.598 -19.812 -25.297 1 95.75 291 LEU B O 1
ATOM 7993 N N . HIS B 1 292 ? 2.982 -19.656 -26.75 1 94.12 292 HIS B N 1
ATOM 7994 C CA . HIS B 1 292 ? 3.826 -19.891 -27.906 1 94.12 292 HIS B CA 1
ATOM 7995 C C . HIS B 1 292 ? 4.77 -18.703 -28.141 1 94.12 292 HIS B C 1
ATOM 7997 O O . HIS B 1 292 ? 5.867 -18.875 -28.672 1 94.12 292 HIS B O 1
ATOM 8003 N N . LEU B 1 293 ? 4.348 -17.578 -27.75 1 94.31 293 LEU B N 1
ATOM 8004 C CA . LEU B 1 293 ? 5.234 -16.422 -27.875 1 94.31 293 LEU B CA 1
ATOM 8005 C C . LEU B 1 293 ? 6.535 -16.672 -27.109 1 94.31 293 LEU B C 1
ATOM 8007 O O . LEU B 1 293 ? 7.617 -16.344 -27.594 1 94.31 293 LEU B O 1
ATOM 8011 N N . VAL B 1 294 ? 6.391 -17.297 -25.938 1 95.56 294 VAL B N 1
ATOM 8012 C CA . VAL B 1 294 ? 7.566 -17.5 -25.094 1 95.56 294 VAL B CA 1
ATOM 8013 C C . VAL B 1 294 ? 8.297 -18.766 -25.516 1 95.56 294 VAL B C 1
ATOM 8015 O O . VAL B 1 294 ? 9.508 -18.75 -25.75 1 95.56 294 VAL B O 1
ATOM 8018 N N . LEU B 1 295 ? 7.617 -19.844 -25.781 1 94.94 295 LEU B N 1
ATOM 8019 C CA . LEU B 1 295 ? 8.227 -21.141 -26.031 1 94.94 295 LEU B CA 1
ATOM 8020 C C . LEU B 1 295 ? 8.867 -21.188 -27.422 1 94.94 295 LEU B C 1
ATOM 8022 O O . LEU B 1 295 ? 9.961 -21.719 -27.594 1 94.94 295 LEU B O 1
ATOM 8026 N N . HIS B 1 296 ? 8.188 -20.547 -28.359 1 92.69 296 HIS B N 1
ATOM 8027 C CA . HIS B 1 296 ? 8.633 -20.688 -29.734 1 92.69 296 HIS B CA 1
ATOM 8028 C C . HIS B 1 296 ? 9.133 -19.359 -30.281 1 92.69 296 HIS B C 1
ATOM 8030 O O . HIS B 1 296 ? 9.695 -19.312 -31.375 1 92.69 296 HIS B O 1
ATOM 8036 N N . GLY B 1 297 ? 8.938 -18.344 -29.594 1 91.88 297 GLY B N 1
ATOM 8037 C CA . GLY B 1 297 ? 9.438 -17.047 -30 1 91.88 297 GLY B CA 1
ATOM 8038 C C . GLY B 1 297 ? 10.688 -16.625 -29.25 1 91.88 297 GLY B C 1
ATOM 8039 O O . GLY B 1 297 ? 11.797 -16.734 -29.781 1 91.88 297 GLY B O 1
ATOM 8040 N N . LEU B 1 298 ? 10.492 -16.438 -28.016 1 88.62 298 LEU B N 1
ATOM 8041 C CA . LEU B 1 298 ? 11.594 -15.953 -27.188 1 88.62 298 LEU B CA 1
ATOM 8042 C C . LEU B 1 298 ? 12.602 -17.062 -26.922 1 88.62 298 LEU B C 1
ATOM 8044 O O . LEU B 1 298 ? 13.812 -16.812 -26.953 1 88.62 298 LEU B O 1
ATOM 8048 N N . LEU B 1 299 ? 12.062 -18.344 -26.766 1 85.19 299 LEU B N 1
ATOM 8049 C CA . LEU B 1 299 ? 12.945 -19.438 -26.422 1 85.19 299 LEU B CA 1
ATOM 8050 C C . LEU B 1 299 ? 13.195 -20.344 -27.625 1 85.19 299 LEU B C 1
ATOM 8052 O O . LEU B 1 299 ? 13.461 -21.531 -27.469 1 85.19 299 LEU B O 1
ATOM 8056 N N . SER B 1 300 ? 12.992 -20.031 -28.891 1 81.75 300 SER B N 1
ATOM 8057 C CA . SER B 1 300 ? 13.039 -20.859 -30.094 1 81.75 300 SER B CA 1
ATOM 8058 C C . SER B 1 300 ? 14.453 -21.375 -30.359 1 81.75 300 SER B C 1
ATOM 8060 O O . SER B 1 300 ? 14.625 -22.469 -30.875 1 81.75 300 SER B O 1
ATOM 8062 N N . GLY B 1 301 ? 15.484 -20.656 -30.234 1 72.06 301 GLY B N 1
ATOM 8063 C CA . GLY B 1 301 ? 16.766 -21.031 -30.812 1 72.06 301 GLY B CA 1
ATOM 8064 C C . GLY B 1 301 ? 17.641 -21.828 -29.859 1 72.06 301 GLY B C 1
ATOM 8065 O O . GLY B 1 301 ? 17.141 -22.594 -29.031 1 72.06 301 GLY B O 1
ATOM 8066 N N . ASP B 1 302 ? 18.922 -21.781 -30.047 1 75.19 302 ASP B N 1
ATOM 8067 C CA . ASP B 1 302 ? 20 -22.453 -29.344 1 75.19 302 ASP B CA 1
ATOM 8068 C C . ASP B 1 302 ? 20.266 -21.797 -27.984 1 75.19 302 ASP B C 1
ATOM 8070 O O . ASP B 1 302 ? 19.5 -20.953 -27.547 1 75.19 302 ASP B O 1
ATOM 8074 N N . GLU B 1 303 ? 21.141 -22.25 -27.297 1 76.31 303 GLU B N 1
ATOM 8075 C CA . GLU B 1 303 ? 21.578 -21.781 -25.984 1 76.31 303 GLU B CA 1
ATOM 8076 C C . GLU B 1 303 ? 21.719 -20.266 -25.953 1 76.31 303 GLU B C 1
ATOM 8078 O O . GLU B 1 303 ? 21.391 -19.625 -24.953 1 76.31 303 GLU B O 1
ATOM 8083 N N . GLY B 1 304 ? 22.031 -19.703 -27.016 1 82.81 304 GLY B N 1
ATOM 8084 C CA . GLY B 1 304 ? 22.156 -18.25 -27.094 1 82.81 304 GLY B CA 1
ATOM 8085 C C . GLY B 1 304 ? 20.828 -17.531 -27.016 1 82.81 304 GLY B C 1
ATOM 8086 O O . GLY B 1 304 ? 20.766 -16.391 -26.547 1 82.81 304 GLY B O 1
ATOM 8087 N N . SER B 1 305 ? 19.875 -18.234 -27.375 1 89 305 SER B N 1
ATOM 8088 C CA . SER B 1 305 ? 18.547 -17.625 -27.375 1 89 305 SER B CA 1
ATOM 8089 C C . SER B 1 305 ? 18.016 -17.5 -25.953 1 89 305 SER B C 1
ATOM 8091 O O . SER B 1 305 ? 17.297 -16.547 -25.656 1 89 305 SER B O 1
ATOM 8093 N N . TYR B 1 306 ? 18.469 -18.391 -25.109 1 94.19 306 TYR B N 1
ATOM 8094 C CA . TYR B 1 306 ? 18 -18.344 -23.719 1 94.19 306 TYR B CA 1
ATOM 8095 C C . TYR B 1 306 ? 18.594 -17.125 -23 1 94.19 306 TYR B C 1
ATOM 8097 O O . TYR B 1 306 ? 17.875 -16.406 -22.312 1 94.19 306 TYR B O 1
ATOM 8105 N N . VAL B 1 307 ? 19.797 -16.906 -23.234 1 92.94 307 VAL B N 1
ATOM 8106 C CA . VAL B 1 307 ? 20.453 -15.766 -22.609 1 92.94 307 VAL B CA 1
ATOM 8107 C C . VAL B 1 307 ? 19.891 -14.461 -23.172 1 92.94 307 VAL B C 1
ATOM 8109 O O . VAL B 1 307 ? 19.688 -13.5 -22.438 1 92.94 307 VAL B O 1
ATOM 8112 N N . ARG B 1 308 ? 19.641 -14.477 -24.422 1 92.12 308 ARG B N 1
ATOM 8113 C CA . ARG B 1 308 ? 19.047 -13.305 -25.062 1 92.12 308 ARG B CA 1
ATOM 8114 C C . ARG B 1 308 ? 17.656 -13.016 -24.5 1 92.12 308 ARG B C 1
ATOM 8116 O O . ARG B 1 308 ? 17.312 -11.859 -24.266 1 92.12 308 ARG B O 1
ATOM 8123 N N . THR B 1 309 ? 16.906 -14.047 -24.359 1 94.31 309 THR B N 1
ATOM 8124 C CA . THR B 1 309 ? 15.578 -13.883 -23.781 1 94.31 309 THR B CA 1
ATOM 8125 C C . THR B 1 309 ? 15.656 -13.281 -22.391 1 94.31 309 THR B C 1
ATOM 8127 O O . THR B 1 309 ? 14.875 -12.391 -22.031 1 94.31 309 THR B O 1
ATOM 8130 N N . PHE B 1 310 ? 16.578 -13.773 -21.609 1 94.81 310 PHE B N 1
ATOM 8131 C CA . PHE B 1 310 ? 16.766 -13.25 -20.266 1 94.81 310 PHE B CA 1
ATOM 8132 C C . PHE B 1 310 ? 17.141 -11.773 -20.312 1 94.81 310 PHE B C 1
ATOM 8134 O O . PHE B 1 310 ? 16.703 -10.984 -19.469 1 94.81 310 PHE B O 1
ATOM 8141 N N . GLN B 1 311 ? 17.844 -11.383 -21.312 1 93.06 311 GLN B N 1
ATOM 8142 C CA . GLN B 1 311 ? 18.234 -9.984 -21.469 1 93.06 311 GLN B CA 1
ATOM 8143 C C . GLN B 1 311 ? 17.031 -9.117 -21.844 1 93.06 311 GLN B C 1
ATOM 8145 O O . GLN B 1 311 ? 16.938 -7.969 -21.406 1 93.06 311 GLN B O 1
ATOM 8150 N N . VAL B 1 312 ? 16.219 -9.656 -22.594 1 94.81 312 VAL B N 1
ATOM 8151 C CA . VAL B 1 312 ? 15.008 -8.93 -22.969 1 94.81 312 VAL B CA 1
ATOM 8152 C C . VAL B 1 312 ? 14.172 -8.656 -21.719 1 94.81 312 VAL B C 1
ATOM 8154 O O . VAL B 1 312 ? 13.656 -7.551 -21.547 1 94.81 312 VAL B O 1
ATOM 8157 N N . ILE B 1 313 ? 14.094 -9.648 -20.844 1 96.31 313 ILE B N 1
ATOM 8158 C CA . ILE B 1 313 ? 13.336 -9.492 -19.609 1 96.31 313 ILE B CA 1
ATOM 8159 C C . ILE B 1 313 ? 14.039 -8.492 -18.688 1 96.31 313 ILE B C 1
ATOM 8161 O O . ILE B 1 313 ? 13.391 -7.699 -18.016 1 96.31 313 ILE B O 1
ATOM 8165 N N . GLU B 1 314 ? 15.32 -8.508 -18.703 1 94.69 314 GLU B N 1
ATOM 8166 C CA . GLU B 1 314 ? 16.094 -7.547 -17.922 1 94.69 314 GLU B CA 1
ATOM 8167 C C . GLU B 1 314 ? 15.82 -6.117 -18.375 1 94.69 314 GLU B C 1
ATOM 8169 O O . GLU B 1 314 ? 15.648 -5.219 -17.547 1 94.69 314 GLU B O 1
ATOM 8174 N N . GLU B 1 315 ? 15.766 -5.973 -19.641 1 93.88 315 GLU B N 1
ATOM 8175 C CA . GLU B 1 315 ? 15.492 -4.641 -20.172 1 93.88 315 GLU B CA 1
ATOM 8176 C C . GLU B 1 315 ? 14.062 -4.215 -19.875 1 93.88 315 GLU B C 1
ATOM 8178 O O . GLU B 1 315 ? 13.797 -3.039 -19.625 1 93.88 315 GLU B O 1
ATOM 8183 N N . GLU B 1 316 ? 13.211 -5.172 -19.969 1 96.56 316 GLU B N 1
ATOM 8184 C CA . GLU B 1 316 ? 11.828 -4.895 -19.578 1 96.56 316 GLU B CA 1
ATOM 8185 C C . GLU B 1 316 ? 11.75 -4.371 -18.141 1 96.56 316 GLU B C 1
ATOM 8187 O O . GLU B 1 316 ? 11.094 -3.361 -17.891 1 96.56 316 GLU B O 1
ATOM 8192 N N . LEU B 1 317 ? 12.422 -5.039 -17.281 1 96.06 317 LEU B N 1
ATOM 8193 C CA . LEU B 1 317 ? 12.406 -4.676 -15.867 1 96.06 317 LEU B CA 1
ATOM 8194 C C . LEU B 1 317 ? 13.148 -3.367 -15.633 1 96.06 317 LEU B C 1
ATOM 8196 O O . LEU B 1 317 ? 12.859 -2.65 -14.672 1 96.06 317 LEU B O 1
ATOM 8200 N N . SER B 1 318 ? 14.055 -3.066 -16.516 1 93.06 318 SER B N 1
ATOM 8201 C CA . SER B 1 318 ? 14.711 -1.768 -16.453 1 93.06 318 SER B CA 1
ATOM 8202 C C . SER B 1 318 ? 13.742 -0.636 -16.781 1 93.06 318 SER B C 1
ATOM 8204 O O . SER B 1 318 ? 13.773 0.42 -16.141 1 93.06 318 SER B O 1
ATOM 8206 N N . PHE B 1 319 ? 12.938 -0.885 -17.719 1 93.56 319 PHE B N 1
ATOM 8207 C CA . PHE B 1 319 ? 11.906 0.095 -18.031 1 93.56 319 PHE B CA 1
ATOM 8208 C C . PHE B 1 319 ? 10.953 0.268 -16.859 1 93.56 319 PHE B C 1
ATOM 8210 O O . PHE B 1 319 ? 10.539 1.388 -16.547 1 93.56 319 PHE B O 1
ATOM 8217 N N . LEU B 1 320 ? 10.633 -0.844 -16.281 1 95 320 LEU B N 1
ATOM 8218 C CA . LEU B 1 320 ? 9.734 -0.8 -15.141 1 95 320 LEU B CA 1
ATOM 8219 C C . LEU B 1 320 ? 10.375 -0.048 -13.977 1 95 320 LEU B C 1
ATOM 8221 O O . LEU B 1 320 ? 9.711 0.746 -13.305 1 95 320 LEU B O 1
ATOM 8225 N N . TYR B 1 321 ? 11.664 -0.303 -13.758 1 93 321 TYR B N 1
ATOM 8226 C CA . TYR B 1 321 ? 12.406 0.415 -12.727 1 93 321 TYR B CA 1
ATOM 8227 C C . TYR B 1 321 ? 12.391 1.916 -12.984 1 93 321 TYR B C 1
ATOM 8229 O O . TYR B 1 321 ? 12.141 2.707 -12.078 1 93 321 TYR B O 1
ATOM 8237 N N . ASP B 1 322 ? 12.586 2.281 -14.148 1 90.62 322 ASP B N 1
ATOM 8238 C CA . ASP B 1 322 ? 12.648 3.699 -14.492 1 90.62 322 ASP B CA 1
ATOM 8239 C C . ASP B 1 322 ? 11.266 4.34 -14.398 1 90.62 322 ASP B C 1
ATOM 8241 O O . ASP B 1 322 ? 11.148 5.527 -14.086 1 90.62 322 ASP B O 1
ATOM 8245 N N . PHE B 1 323 ? 10.336 3.596 -14.656 1 92.12 323 PHE B N 1
ATOM 8246 C CA . PHE B 1 323 ? 8.969 4.109 -14.57 1 92.12 323 PHE B CA 1
ATOM 8247 C C . PHE B 1 323 ? 8.609 4.445 -13.125 1 92.12 323 PHE B C 1
ATOM 8249 O O . PHE B 1 323 ? 8.016 5.492 -12.852 1 92.12 323 PHE B O 1
ATOM 8256 N N . PHE B 1 324 ? 9.008 3.635 -12.156 1 92.69 324 PHE B N 1
ATOM 8257 C CA . PHE B 1 324 ? 8.594 3.816 -10.773 1 92.69 324 PHE B CA 1
ATOM 8258 C C . PHE B 1 324 ? 9.594 4.691 -10.016 1 92.69 324 PHE B C 1
ATOM 8260 O O . PHE B 1 324 ? 9.195 5.516 -9.188 1 92.69 324 PHE B O 1
ATOM 8267 N N . TYR B 1 325 ? 10.883 4.52 -10.289 1 90.69 325 TYR B N 1
ATOM 8268 C CA . TYR B 1 325 ? 11.867 5.055 -9.359 1 90.69 325 TYR B CA 1
ATOM 8269 C C . TYR B 1 325 ? 12.617 6.227 -9.977 1 90.69 325 TYR B C 1
ATOM 8271 O O . TYR B 1 325 ? 13.266 7 -9.266 1 90.69 325 TYR B O 1
ATOM 8279 N N . THR B 1 326 ? 12.523 6.312 -11.25 1 88.06 326 THR B N 1
ATOM 8280 C CA . THR B 1 326 ? 13.266 7.402 -11.875 1 88.06 326 THR B CA 1
ATOM 8281 C C . THR B 1 326 ? 12.352 8.234 -12.773 1 88.06 326 THR B C 1
ATOM 8283 O O . THR B 1 326 ? 11.156 7.945 -12.891 1 88.06 326 THR B O 1
ATOM 8286 N N . ARG B 1 327 ? 12.875 9.336 -13.344 1 83.62 327 ARG B N 1
ATOM 8287 C CA . ARG B 1 327 ? 12.172 10.195 -14.289 1 83.62 327 ARG B CA 1
ATOM 8288 C C . ARG B 1 327 ? 12.883 10.219 -15.641 1 83.62 327 ARG B C 1
ATO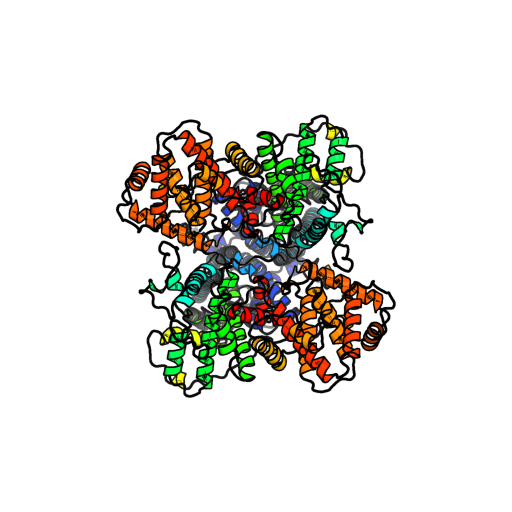M 8290 O O . ARG B 1 327 ? 12.938 11.266 -16.297 1 83.62 327 ARG B O 1
ATOM 8297 N N . MET B 1 328 ? 13.391 9.164 -15.961 1 74.56 328 MET B N 1
ATOM 8298 C CA . MET B 1 328 ? 14.234 9.148 -17.156 1 74.56 328 MET B CA 1
ATOM 8299 C C . MET B 1 328 ? 13.383 9.141 -18.422 1 74.56 328 MET B C 1
ATOM 8301 O O . MET B 1 328 ? 13.859 9.523 -19.484 1 74.56 328 MET B O 1
ATOM 8305 N N . GLU B 1 329 ? 12.109 8.727 -18.297 1 72.56 329 GLU B N 1
ATOM 8306 C CA . GLU B 1 329 ? 11.25 8.711 -19.469 1 72.56 329 GLU B CA 1
ATOM 8307 C C . GLU B 1 329 ? 11.062 10.109 -20.047 1 72.56 329 GLU B C 1
ATOM 8309 O O . GLU B 1 329 ? 11 10.289 -21.266 1 72.56 329 GLU B O 1
ATOM 8314 N N . SER B 1 330 ? 10.852 11.164 -19.203 1 63 330 SER B N 1
ATOM 8315 C CA . SER B 1 330 ? 10.492 12.508 -19.641 1 63 330 SER B CA 1
ATOM 8316 C C . SER B 1 330 ? 11.734 13.352 -19.891 1 63 330 SER B C 1
ATOM 8318 O O . SER B 1 330 ? 11.648 14.578 -20 1 63 330 SER B O 1
ATOM 8320 N N . VAL B 1 331 ? 12.93 12.945 -19.938 1 59.69 331 VAL B N 1
ATOM 8321 C CA . VAL B 1 331 ? 14.125 13.766 -19.812 1 59.69 331 VAL B CA 1
ATOM 8322 C C . VAL B 1 331 ? 14.359 14.547 -21.109 1 59.69 331 VAL B C 1
ATOM 8324 O O . VAL B 1 331 ? 14.844 15.68 -21.078 1 59.69 331 VAL B O 1
ATOM 8327 N N . ALA B 1 332 ? 13.805 14.188 -22.25 1 55.06 332 ALA B N 1
ATOM 8328 C CA . ALA B 1 332 ? 14.547 14.812 -23.344 1 55.06 332 ALA B CA 1
ATOM 8329 C C . ALA B 1 332 ? 14.211 16.297 -23.453 1 55.06 332 ALA B C 1
ATOM 8331 O O . ALA B 1 332 ? 15.117 17.141 -23.5 1 55.06 332 ALA B O 1
ATOM 8332 N N . HIS B 1 333 ? 12.906 16.75 -23.641 1 55.62 333 HIS B N 1
ATOM 8333 C CA . HIS B 1 333 ? 12.68 18.141 -24.031 1 55.62 333 HIS B CA 1
ATOM 8334 C C . HIS B 1 333 ? 12.906 19.078 -22.859 1 55.62 333 HIS B C 1
ATOM 8336 O O . HIS B 1 333 ? 13.578 20.109 -23 1 55.62 333 HIS B O 1
ATOM 8342 N N . THR B 1 334 ? 12.383 18.844 -21.75 1 58.25 334 THR B N 1
ATOM 8343 C CA . THR B 1 334 ? 12.461 19.75 -20.609 1 58.25 334 THR B CA 1
ATOM 8344 C C . THR B 1 334 ? 13.898 19.859 -20.109 1 58.25 334 THR B C 1
ATOM 8346 O O . THR B 1 334 ? 14.305 20.906 -19.609 1 58.25 334 THR B O 1
ATOM 8349 N N . PHE B 1 335 ? 14.578 18.859 -20.469 1 60.44 335 PHE B N 1
ATOM 8350 C CA . PHE B 1 335 ? 15.977 18.844 -20.078 1 60.44 335 PHE B CA 1
ATOM 8351 C C . PHE B 1 335 ? 16.766 19.906 -20.812 1 60.44 335 PHE B C 1
ATOM 8353 O O . PHE B 1 335 ? 17.531 20.656 -20.203 1 60.44 335 PHE B O 1
ATOM 8360 N N . PHE B 1 336 ? 16.328 19.875 -22.078 1 57.91 336 PHE B N 1
ATOM 8361 C CA . PHE B 1 336 ? 17.094 20.844 -22.859 1 57.91 336 PHE B CA 1
ATOM 8362 C C . PHE B 1 336 ? 16.797 22.266 -22.406 1 57.91 336 PHE B C 1
ATOM 8364 O O . PHE B 1 336 ? 17.703 23.094 -22.312 1 57.91 336 PHE B O 1
ATOM 8371 N N . LEU B 1 337 ? 15.555 22.5 -22.031 1 60.53 337 LEU B N 1
ATOM 8372 C CA . LEU B 1 337 ? 15.195 23.828 -21.547 1 60.53 337 LEU B CA 1
ATOM 8373 C C . LEU B 1 337 ? 15.875 24.141 -20.219 1 60.53 337 LEU B C 1
ATOM 8375 O O . LEU B 1 337 ? 16.375 25.25 -20.016 1 60.53 337 LEU B O 1
ATOM 8379 N N . SER B 1 338 ? 15.984 23.234 -19.484 1 69.88 338 SER B N 1
ATOM 8380 C CA . SER B 1 338 ? 16.609 23.438 -18.188 1 69.88 338 SER B CA 1
ATOM 8381 C C . SER B 1 338 ? 18.109 23.641 -18.312 1 69.88 338 SER B C 1
ATOM 8383 O O . SER B 1 338 ? 18.688 24.5 -17.641 1 69.88 338 SER B O 1
ATOM 8385 N N . ILE B 1 339 ? 18.625 22.969 -19.234 1 64.62 339 ILE B N 1
ATOM 8386 C CA . ILE B 1 339 ? 20.062 23.094 -19.453 1 64.62 339 ILE B CA 1
ATOM 8387 C C . ILE B 1 339 ? 20.391 24.5 -19.953 1 64.62 339 ILE B C 1
ATOM 8389 O O . ILE B 1 339 ? 21.344 25.125 -19.516 1 64.62 339 ILE B O 1
ATOM 8393 N N . THR B 1 340 ? 19.531 24.844 -20.844 1 64.19 340 THR B N 1
ATOM 8394 C CA . THR B 1 340 ? 19.766 26.172 -21.406 1 64.19 340 THR B CA 1
ATOM 8395 C C . THR B 1 340 ? 19.625 27.25 -20.328 1 64.19 340 THR B C 1
ATOM 8397 O O . THR B 1 340 ? 20.422 28.188 -20.266 1 64.19 340 THR B O 1
ATOM 8400 N N . ALA B 1 341 ? 18.734 27.031 -19.547 1 69.5 341 ALA B N 1
ATOM 8401 C CA . ALA B 1 341 ? 18.5 28.031 -18.5 1 69.5 341 ALA B CA 1
ATOM 8402 C C . ALA B 1 341 ? 19.641 28.031 -17.484 1 69.5 341 ALA B C 1
ATOM 8404 O O . ALA B 1 341 ? 20.141 29.094 -17.125 1 69.5 341 ALA B O 1
ATOM 8405 N N . ILE B 1 342 ? 20.109 26.938 -17.125 1 71.44 342 ILE B N 1
ATOM 8406 C CA . ILE B 1 342 ? 21.156 26.828 -16.125 1 71.44 342 ILE B CA 1
ATOM 8407 C C . ILE B 1 342 ? 22.469 27.375 -16.688 1 71.44 342 ILE B C 1
ATOM 8409 O O . ILE B 1 342 ? 23.219 28.062 -15.992 1 71.44 342 ILE B O 1
ATOM 8413 N N . SER B 1 343 ? 22.703 27.016 -17.906 1 66.19 343 SER B N 1
ATOM 8414 C CA . SER B 1 343 ? 23.906 27.531 -18.562 1 66.19 343 SER B CA 1
ATOM 8415 C C . SER B 1 343 ? 23.891 29.047 -18.594 1 66.19 343 SER B C 1
ATOM 8417 O O . SER B 1 343 ? 24.906 29.688 -18.359 1 66.19 343 SER B O 1
ATOM 8419 N N . THR B 1 344 ? 22.75 29.562 -18.844 1 64.94 344 THR B N 1
ATOM 8420 C CA . THR B 1 344 ? 22.625 31.016 -18.875 1 64.94 344 THR B CA 1
ATOM 8421 C C . THR B 1 344 ? 22.906 31.609 -17.484 1 64.94 344 THR B C 1
ATOM 8423 O O . THR B 1 344 ? 23.562 32.656 -17.375 1 64.94 344 THR B O 1
ATOM 8426 N N . ILE B 1 345 ? 22.547 30.906 -16.531 1 70.88 345 ILE B N 1
ATOM 8427 C CA . ILE B 1 345 ? 22.75 31.359 -15.164 1 70.88 345 ILE B CA 1
ATOM 8428 C C . ILE B 1 345 ? 24.234 31.359 -14.836 1 70.88 345 ILE B C 1
ATOM 8430 O O . ILE B 1 345 ? 24.766 32.312 -14.266 1 70.88 345 ILE B O 1
ATOM 8434 N N . ILE B 1 346 ? 24.812 30.359 -15.188 1 67.12 346 ILE B N 1
ATOM 8435 C CA . ILE B 1 346 ? 26.234 30.219 -14.906 1 67.12 346 ILE B CA 1
ATOM 8436 C C . ILE B 1 346 ? 27.016 31.344 -15.602 1 67.12 346 ILE B C 1
ATOM 8438 O O . ILE B 1 346 ? 27.875 31.984 -14.992 1 67.12 346 ILE B O 1
ATOM 8442 N N . VAL B 1 347 ? 26.672 31.516 -16.781 1 63.59 347 VAL B N 1
ATOM 8443 C CA . VAL B 1 347 ? 27.344 32.562 -17.562 1 63.59 347 VAL B CA 1
ATOM 8444 C C . VAL B 1 347 ? 27.094 33.906 -16.938 1 63.59 347 VAL B C 1
ATOM 8446 O O . VAL B 1 347 ? 28.016 34.719 -16.75 1 63.59 347 VAL B O 1
ATOM 8449 N N . TRP B 1 348 ? 25.906 34.125 -16.562 1 64.38 348 TRP B N 1
ATOM 8450 C CA . TRP B 1 348 ? 25.531 35.438 -16 1 64.38 348 TRP B CA 1
ATOM 8451 C C . TRP B 1 348 ? 26.25 35.656 -14.68 1 64.38 348 TRP B C 1
ATOM 8453 O O . TRP B 1 348 ? 26.766 36.75 -14.438 1 64.38 348 TRP B O 1
ATOM 8463 N N . ASN B 1 349 ? 26.25 34.75 -13.828 1 67.44 349 ASN B N 1
ATOM 8464 C CA . ASN B 1 349 ? 26.906 34.906 -12.539 1 67.44 349 ASN B CA 1
ATOM 8465 C C . ASN B 1 349 ? 28.422 35.094 -12.711 1 67.44 349 ASN B C 1
ATOM 8467 O O . ASN B 1 349 ? 29.062 35.781 -11.93 1 67.44 349 ASN B O 1
ATOM 8471 N N . SER B 1 350 ? 28.797 34.312 -13.578 1 60.09 350 SER B N 1
ATOM 8472 C CA . SER B 1 350 ? 30.219 34.438 -13.867 1 60.09 350 SER B CA 1
ATOM 8473 C C . SER B 1 350 ? 30.547 35.875 -14.297 1 60.09 350 SER B C 1
ATOM 8475 O O . SER B 1 350 ? 31.578 36.406 -13.898 1 60.09 350 SER B O 1
ATOM 8477 N N . ILE B 1 351 ? 29.562 36.406 -14.984 1 58.25 351 ILE B N 1
ATOM 8478 C CA . ILE B 1 351 ? 29.766 37.75 -15.5 1 58.25 351 ILE B CA 1
ATOM 8479 C C . ILE B 1 351 ? 29.578 38.75 -14.375 1 58.25 351 ILE B C 1
ATOM 8481 O O . ILE B 1 351 ? 30.359 39.719 -14.25 1 58.25 351 ILE B O 1
ATOM 8485 N N . SER B 1 352 ? 28.359 38.688 -13.867 1 56.47 352 SER B N 1
ATOM 8486 C CA . SER B 1 352 ? 28.062 39.688 -12.844 1 56.47 352 SER B CA 1
ATOM 8487 C C . SER B 1 352 ? 29.031 39.594 -11.664 1 56.47 352 SER B C 1
ATOM 8489 O O . SER B 1 352 ? 29.359 40.594 -11.031 1 56.47 352 SER B O 1
ATOM 8491 N N . GLY B 1 353 ? 28.828 38.625 -10.875 1 48.81 353 GLY B N 1
ATOM 8492 C CA . GLY B 1 353 ? 29.391 38.438 -9.547 1 48.81 353 GLY B CA 1
ATOM 8493 C C . GLY B 1 353 ? 30.844 37.969 -9.57 1 48.81 353 GLY B C 1
ATOM 8494 O O . GLY B 1 353 ? 31.719 38.625 -9.008 1 48.81 353 GLY B O 1
ATOM 8495 N N . ALA B 1 354 ? 30.672 36.656 -9.141 1 48.31 354 ALA B N 1
ATOM 8496 C CA . ALA B 1 354 ? 31.562 35.812 -8.367 1 48.31 354 ALA B CA 1
ATOM 8497 C C . ALA B 1 354 ? 33 35.938 -8.852 1 48.31 354 ALA B C 1
ATOM 8499 O O . ALA B 1 354 ? 33.938 35.938 -8.055 1 48.31 354 ALA B O 1
ATOM 8500 N N . PHE B 1 355 ? 33.219 35.844 -10.109 1 48.88 355 PHE B N 1
ATOM 8501 C CA . PHE B 1 355 ? 34.625 35.906 -10.445 1 48.88 355 PHE B CA 1
ATOM 8502 C C . PHE B 1 355 ? 35.125 37.344 -10.5 1 48.88 355 PHE B C 1
ATOM 8504 O O . PHE B 1 355 ? 36.312 37.594 -10.555 1 48.88 355 PHE B O 1
ATOM 8511 N N . SER B 1 356 ? 34.188 38.219 -10.484 1 45.06 356 SER B N 1
ATOM 8512 C CA . SER B 1 356 ? 34.688 39.625 -10.484 1 45.06 356 SER B CA 1
ATOM 8513 C C . SER B 1 356 ? 34.562 40.25 -9.102 1 45.06 356 SER B C 1
ATOM 8515 O O . SER B 1 356 ? 33.688 39.875 -8.312 1 45.06 356 SER B O 1
ATOM 8517 N N . ARG B 1 357 ? 35.562 40.75 -8.422 1 48.47 357 ARG B N 1
ATOM 8518 C CA . ARG B 1 357 ? 35.812 41.438 -7.164 1 48.47 357 ARG B CA 1
ATOM 8519 C C . ARG B 1 357 ? 34.625 42.281 -6.742 1 48.47 357 ARG B C 1
ATOM 8521 O O . ARG B 1 357 ? 34.406 42.5 -5.551 1 48.47 357 ARG B O 1
ATOM 8528 N N . HIS B 1 358 ? 33.875 42.875 -7.633 1 44.22 358 HIS B N 1
ATOM 8529 C CA . HIS B 1 358 ? 32.844 43.844 -7.281 1 44.22 358 HIS B CA 1
ATOM 8530 C C . HIS B 1 358 ? 31.578 43.156 -6.777 1 44.22 358 HIS B C 1
ATOM 8532 O O . HIS B 1 358 ? 30.656 43.812 -6.305 1 44.22 358 HIS B O 1
ATOM 8538 N N . TYR B 1 359 ? 31.359 42.062 -7.102 1 44.47 359 TYR B N 1
ATOM 8539 C CA . TYR B 1 359 ? 30.062 41.438 -6.785 1 44.47 359 TYR B CA 1
ATOM 8540 C C . TYR B 1 359 ? 29.828 41.406 -5.277 1 44.47 359 TYR B C 1
ATOM 8542 O O . TYR B 1 359 ? 28.719 41.656 -4.812 1 44.47 359 TYR B O 1
ATOM 8550 N N . HIS B 1 360 ? 30.484 40.406 -4.453 1 47.84 360 HIS B N 1
ATOM 8551 C CA . HIS B 1 360 ? 29.906 40.094 -3.152 1 47.84 360 HIS B CA 1
ATOM 8552 C C . HIS B 1 360 ? 30.5 40.969 -2.051 1 47.84 360 HIS B C 1
ATOM 8554 O O . HIS B 1 360 ? 31.594 40.688 -1.563 1 47.84 360 HIS B O 1
ATOM 8560 N N . HIS B 1 361 ? 30.281 42.125 -2.049 1 46.19 361 HIS B N 1
ATOM 8561 C CA . HIS B 1 361 ? 30.656 42.75 -0.785 1 46.19 361 HIS B CA 1
ATOM 8562 C C . HIS B 1 361 ? 29.734 42.312 0.341 1 46.19 361 HIS B C 1
ATOM 8564 O O . HIS B 1 361 ? 28.672 42.906 0.536 1 46.19 361 HIS B O 1
ATOM 8570 N N . THR B 1 362 ? 29.578 41.031 0.615 1 53.66 362 THR B N 1
ATOM 8571 C CA . THR B 1 362 ? 28.812 40.688 1.813 1 53.66 362 THR B CA 1
ATOM 8572 C C . THR B 1 362 ? 29.453 41.312 3.049 1 53.66 362 THR B C 1
ATOM 8574 O O . THR B 1 362 ? 30.672 41.469 3.119 1 53.66 362 THR B O 1
ATOM 8577 N N . ASN B 1 363 ? 28.719 42.094 3.658 1 55.28 363 ASN B N 1
ATOM 8578 C CA . ASN B 1 363 ? 29.188 42.75 4.887 1 55.28 363 ASN B CA 1
ATOM 8579 C C . ASN B 1 363 ? 29.766 41.719 5.859 1 55.28 363 ASN B C 1
ATOM 8581 O O . ASN B 1 363 ? 30.453 42.094 6.82 1 55.28 363 ASN B O 1
ATOM 8585 N N . LEU B 1 364 ? 29.422 40.438 5.602 1 57.16 364 LEU B N 1
ATOM 8586 C CA . LEU B 1 364 ? 29.938 39.438 6.547 1 57.16 364 LEU B CA 1
ATOM 8587 C C . LEU B 1 364 ? 31.156 38.719 5.969 1 57.16 364 LEU B C 1
ATOM 8589 O O . LEU B 1 364 ? 31.078 38.125 4.895 1 57.16 364 LEU B O 1
ATOM 8593 N N . GLU B 1 365 ? 32.344 39.25 6.039 1 57.06 365 GLU B N 1
ATOM 8594 C CA . GLU B 1 365 ? 33.562 38.656 5.52 1 57.06 365 GLU B CA 1
ATOM 8595 C C . GLU B 1 365 ? 34.031 37.5 6.406 1 57.06 365 GLU B C 1
ATOM 8597 O O . GLU B 1 365 ? 34.219 37.656 7.613 1 57.06 365 GLU B O 1
ATOM 8602 N N . HIS B 1 366 ? 33.656 36.281 6.117 1 63.38 366 HIS B N 1
ATOM 8603 C CA . HIS B 1 366 ? 34.281 35.156 6.793 1 63.38 366 HIS B CA 1
ATOM 8604 C C . HIS B 1 366 ? 35.469 34.625 5.992 1 63.38 366 HIS B C 1
ATOM 8606 O O . HIS B 1 366 ? 35.312 34.031 4.934 1 63.38 366 HIS B O 1
ATOM 8612 N N . ARG B 1 367 ? 36.719 35.125 6.297 1 61.56 367 ARG B N 1
ATOM 8613 C CA . ARG B 1 367 ? 37.938 34.719 5.617 1 61.56 367 ARG B CA 1
ATOM 8614 C C . ARG B 1 367 ? 38.625 33.594 6.371 1 61.56 367 ARG B C 1
ATOM 8616 O O . ARG B 1 367 ? 38.812 33.656 7.59 1 61.56 367 ARG B O 1
ATOM 8623 N N . PHE B 1 368 ? 38.531 32.375 5.848 1 61.31 368 PHE B N 1
ATOM 8624 C CA . PHE B 1 368 ? 39.312 31.266 6.379 1 61.31 368 PHE B CA 1
ATOM 8625 C C . PHE B 1 368 ? 40.625 31.094 5.582 1 61.31 368 PHE B C 1
ATOM 8627 O O . PHE B 1 368 ? 40.562 30.859 4.375 1 61.31 368 PHE B O 1
ATOM 8634 N N . PHE B 1 369 ? 41.844 31.266 6.117 1 58.47 369 PHE B N 1
ATOM 8635 C CA . PHE B 1 369 ? 43.188 31.219 5.555 1 58.47 369 PHE B CA 1
ATOM 8636 C C . PHE B 1 369 ? 43.312 32.156 4.367 1 58.47 369 PHE B C 1
ATOM 8638 O O . PHE B 1 369 ? 43.906 31.812 3.346 1 58.47 369 PHE B O 1
ATOM 8645 N N . GLY B 1 370 ? 42.625 33.25 4.387 1 58.09 370 GLY B N 1
ATOM 8646 C CA . GLY B 1 370 ? 42.75 34.281 3.365 1 58.09 370 GLY B CA 1
ATOM 8647 C C . GLY B 1 370 ? 41.688 34.156 2.281 1 58.09 370 GLY B C 1
ATOM 8648 O O . GLY B 1 370 ? 41.469 35.125 1.525 1 58.09 370 GLY B O 1
ATOM 8649 N N . ALA B 1 371 ? 41.094 33.062 2.137 1 62.62 371 ALA B N 1
ATOM 8650 C CA . ALA B 1 371 ? 40.125 32.875 1.08 1 62.62 371 ALA B CA 1
ATOM 8651 C C . ALA B 1 371 ? 38.719 33.125 1.599 1 62.62 371 ALA B C 1
ATOM 8653 O O . ALA B 1 371 ? 38.406 32.812 2.754 1 62.62 371 ALA B O 1
ATOM 8654 N N . ASP B 1 372 ? 38 33.875 0.898 1 74.38 372 ASP B N 1
ATOM 8655 C CA . ASP B 1 372 ? 36.625 34.156 1.225 1 74.38 372 ASP B CA 1
ATOM 8656 C C . ASP B 1 372 ? 35.781 32.875 1.121 1 74.38 372 ASP B C 1
ATOM 8658 O O . ASP B 1 372 ? 35.531 32.375 0.023 1 74.38 372 ASP B O 1
ATOM 8662 N N . VAL B 1 373 ? 35.406 32.281 2.203 1 78.19 373 VAL B N 1
ATOM 8663 C CA . VAL B 1 373 ? 34.688 31 2.283 1 78.19 373 VAL B CA 1
ATOM 8664 C C . VAL B 1 373 ? 33.312 31.156 1.617 1 78.19 373 VAL B C 1
ATOM 8666 O O . VAL B 1 373 ? 32.844 30.234 0.931 1 78.19 373 VAL B O 1
ATOM 8669 N N . ILE B 1 374 ? 32.656 32.312 1.751 1 78.56 374 ILE B N 1
ATOM 8670 C CA . ILE B 1 374 ? 31.328 32.531 1.196 1 78.56 374 ILE B CA 1
ATOM 8671 C C . ILE B 1 374 ? 31.391 32.5 -0.329 1 78.56 374 ILE B C 1
ATOM 8673 O O . ILE B 1 374 ? 30.531 31.922 -0.983 1 78.56 374 ILE B O 1
ATOM 8677 N N . ARG B 1 375 ? 32.438 33.094 -0.807 1 77.62 375 ARG B N 1
ATOM 8678 C CA . ARG B 1 375 ? 32.625 33.062 -2.254 1 77.62 375 ARG B CA 1
ATOM 8679 C C . ARG B 1 375 ? 32.906 31.656 -2.75 1 77.62 375 ARG B C 1
ATOM 8681 O O . ARG B 1 375 ? 32.375 31.219 -3.773 1 77.62 375 ARG B O 1
ATOM 8688 N N . GLY B 1 376 ? 33.719 30.953 -2.025 1 76.94 376 GLY B N 1
ATOM 8689 C CA . GLY B 1 376 ? 34.031 29.594 -2.396 1 76.94 376 GLY B CA 1
ATOM 8690 C C . GLY B 1 376 ? 32.812 28.672 -2.414 1 76.94 376 GLY B C 1
ATOM 8691 O O . GLY B 1 376 ? 32.625 27.891 -3.346 1 76.94 376 GLY B O 1
ATOM 8692 N N . ILE B 1 377 ? 31.969 28.812 -1.437 1 81.06 377 ILE B N 1
ATOM 8693 C CA . ILE B 1 377 ? 30.781 27.984 -1.34 1 81.06 377 ILE B CA 1
ATOM 8694 C C . ILE B 1 377 ? 29.812 28.312 -2.475 1 81.06 377 ILE B C 1
ATOM 8696 O O . ILE B 1 377 ? 29.188 27.438 -3.053 1 81.06 377 ILE B O 1
ATOM 8700 N N . THR B 1 378 ? 29.656 29.562 -2.766 1 79.88 378 THR B N 1
ATOM 8701 C CA . THR B 1 378 ? 28.781 29.984 -3.846 1 79.88 378 THR B CA 1
ATOM 8702 C C . THR B 1 378 ? 29.234 29.406 -5.18 1 79.88 378 THR B C 1
ATOM 8704 O O . THR B 1 378 ? 28.422 28.906 -5.969 1 79.88 378 THR B O 1
ATOM 8707 N N . ILE B 1 379 ? 30.5 29.406 -5.406 1 77.19 379 ILE B N 1
ATOM 8708 C CA . ILE B 1 379 ? 31.047 28.844 -6.641 1 77.19 379 ILE B CA 1
ATOM 8709 C C . ILE B 1 379 ? 30.828 27.344 -6.664 1 77.19 379 ILE B C 1
ATOM 8711 O O . ILE B 1 379 ? 30.484 26.781 -7.707 1 77.19 379 ILE B O 1
ATOM 8715 N N . LEU B 1 380 ? 31.047 26.766 -5.543 1 77.75 380 LEU B N 1
ATOM 8716 C CA . LEU B 1 380 ? 30.844 25.328 -5.461 1 77.75 380 LEU B CA 1
ATOM 8717 C C . LEU B 1 380 ? 29.391 24.953 -5.742 1 77.75 380 LEU B C 1
ATOM 8719 O O . LEU B 1 380 ? 29.109 23.969 -6.426 1 77.75 380 LEU B O 1
ATOM 8723 N N . LEU B 1 381 ? 28.469 25.734 -5.246 1 81.94 381 LEU B N 1
ATOM 8724 C CA . LEU B 1 381 ? 27.062 25.469 -5.457 1 81.94 381 LEU B CA 1
ATOM 8725 C C . LEU B 1 381 ? 26.688 25.625 -6.93 1 81.94 381 LEU B C 1
ATOM 8727 O O . LEU B 1 381 ? 25.969 24.797 -7.484 1 81.94 381 LEU B O 1
ATOM 8731 N N . LEU B 1 382 ? 27.219 26.562 -7.527 1 79.5 382 LEU B N 1
ATOM 8732 C CA . LEU B 1 382 ? 26.906 26.812 -8.93 1 79.5 382 LEU B CA 1
ATOM 8733 C C . LEU B 1 382 ? 27.578 25.766 -9.82 1 79.5 382 LEU B C 1
ATOM 8735 O O . LEU B 1 382 ? 26.984 25.297 -10.797 1 79.5 382 LEU B O 1
ATOM 8739 N N . ALA B 1 383 ? 28.75 25.391 -9.445 1 74.94 383 ALA B N 1
ATOM 8740 C CA . ALA B 1 383 ? 29.438 24.344 -10.188 1 74.94 383 ALA B CA 1
ATOM 8741 C C . ALA B 1 383 ? 28.688 23.016 -10.086 1 74.94 383 ALA B C 1
ATOM 8743 O O . ALA B 1 383 ? 28.594 22.266 -11.062 1 74.94 383 ALA B O 1
ATOM 8744 N N . ASN B 1 384 ? 28.219 22.781 -8.961 1 75.94 384 ASN B N 1
ATOM 8745 C CA . ASN B 1 384 ? 27.438 21.562 -8.758 1 75.94 384 ASN B CA 1
ATOM 8746 C C . ASN B 1 384 ? 26.172 21.562 -9.594 1 75.94 384 ASN B C 1
ATOM 8748 O O . ASN B 1 384 ? 25.766 20.516 -10.133 1 75.94 384 ASN B O 1
ATOM 8752 N N . LEU B 1 385 ? 25.5 22.641 -9.664 1 76.81 385 LEU B N 1
ATOM 8753 C CA . LEU B 1 385 ? 24.297 22.734 -10.477 1 76.81 385 LEU B CA 1
ATOM 8754 C C . LEU B 1 385 ? 24.609 22.438 -11.945 1 76.81 385 LEU B C 1
ATOM 8756 O O . LEU B 1 385 ? 23.859 21.734 -12.609 1 76.81 385 LEU B O 1
ATOM 8760 N N . VAL B 1 386 ? 25.688 22.828 -12.383 1 74.56 386 VAL B N 1
ATOM 8761 C CA . VAL B 1 386 ? 26.094 22.594 -13.766 1 74.56 386 VAL B CA 1
ATOM 8762 C C . VAL B 1 386 ? 26.438 21.125 -13.953 1 74.56 386 VAL B C 1
ATOM 8764 O O . VAL B 1 386 ? 26.062 20.516 -14.953 1 74.56 386 VAL B O 1
ATOM 8767 N N . LEU B 1 387 ? 27.125 20.656 -12.992 1 71.12 387 LEU B N 1
ATOM 8768 C CA . LEU B 1 387 ? 27.531 19.25 -13.07 1 71.12 387 LEU B CA 1
ATOM 8769 C C . LEU B 1 387 ? 26.297 18.344 -13.117 1 71.12 387 LEU B C 1
ATOM 8771 O O . LEU B 1 387 ? 26.266 17.375 -13.891 1 71.12 387 LEU B O 1
ATOM 8775 N N . ILE B 1 388 ? 25.344 18.641 -12.352 1 73.62 388 ILE B N 1
ATOM 8776 C CA . ILE B 1 388 ? 24.125 17.828 -12.305 1 73.62 388 ILE B CA 1
ATOM 8777 C C . ILE B 1 388 ? 23.422 17.891 -13.656 1 73.62 388 ILE B C 1
ATOM 8779 O O . ILE B 1 388 ? 22.953 16.859 -14.164 1 73.62 388 ILE B O 1
ATOM 8783 N N . TYR B 1 389 ? 23.391 18.953 -14.312 1 73.75 389 TYR B N 1
ATOM 8784 C CA . TYR B 1 389 ? 22.703 19.094 -15.586 1 73.75 389 TYR B CA 1
ATOM 8785 C C . TYR B 1 389 ? 23.516 18.469 -16.719 1 73.75 389 TYR B C 1
ATOM 8787 O O . TYR B 1 389 ? 22.938 17.906 -17.656 1 73.75 389 TYR B O 1
ATOM 8795 N N . LEU B 1 390 ? 24.812 18.453 -16.531 1 69.38 390 LEU B N 1
ATOM 8796 C CA . LEU B 1 390 ? 25.656 17.766 -17.516 1 69.38 390 LEU B CA 1
ATOM 8797 C C . LEU B 1 390 ? 25.516 16.266 -17.406 1 69.38 390 LEU B C 1
ATOM 8799 O O . LEU B 1 390 ? 25.484 15.555 -18.422 1 69.38 390 LEU B O 1
ATOM 8803 N N . MET B 1 391 ? 25.422 15.859 -16.219 1 69.88 391 MET B N 1
ATOM 8804 C CA . MET B 1 391 ? 25.266 14.43 -15.992 1 69.88 391 MET B CA 1
ATOM 8805 C C . MET B 1 391 ? 23.922 13.938 -16.547 1 69.88 391 MET B C 1
ATOM 8807 O O . MET B 1 391 ? 23.812 12.797 -17 1 69.88 391 MET B O 1
ATOM 8811 N N . LYS B 1 392 ? 22.969 14.703 -16.562 1 70.75 392 LYS B N 1
ATOM 8812 C CA . LYS B 1 392 ? 21.672 14.344 -17.125 1 70.75 392 LYS B CA 1
ATOM 8813 C C . LYS B 1 392 ? 21.766 14.117 -18.625 1 70.75 392 LYS B C 1
ATOM 8815 O O . LYS B 1 392 ? 21.031 13.297 -19.188 1 70.75 392 LYS B O 1
ATOM 8820 N N . ILE B 1 393 ? 22.719 14.797 -19.219 1 65 393 ILE B N 1
ATOM 8821 C CA . ILE B 1 393 ? 22.875 14.711 -20.656 1 65 393 ILE B CA 1
ATOM 8822 C C . ILE B 1 393 ? 23.672 13.453 -21.016 1 65 393 ILE B C 1
ATOM 8824 O O . ILE B 1 393 ? 23.328 12.75 -21.969 1 65 393 ILE B O 1
ATOM 8828 N N . PHE B 1 394 ? 24.625 13.203 -20.203 1 63.75 394 PHE B N 1
ATOM 8829 C CA . PHE B 1 394 ? 25.531 12.133 -20.562 1 63.75 394 PHE B CA 1
ATOM 8830 C C . PHE B 1 394 ? 25 10.781 -20.094 1 63.75 394 PHE B C 1
ATOM 8832 O O . PHE B 1 394 ? 25.359 9.742 -20.641 1 63.75 394 PHE B O 1
ATOM 8839 N N . VAL B 1 395 ? 24.141 10.844 -19.094 1 62.41 395 VAL B N 1
ATOM 8840 C CA . VAL B 1 395 ? 23.719 9.57 -18.531 1 62.41 395 VAL B CA 1
ATOM 8841 C C . VAL B 1 395 ? 22.344 9.195 -19.078 1 62.41 395 VAL B C 1
ATOM 8843 O O . VAL B 1 395 ? 21.688 8.281 -18.562 1 62.41 395 VAL B O 1
ATOM 8846 N N . ARG B 1 396 ? 22.031 9.617 -20.203 1 62.19 396 ARG B N 1
ATOM 8847 C CA . ARG B 1 396 ? 20.75 9.219 -20.781 1 62.19 396 ARG B CA 1
ATOM 8848 C C . ARG B 1 396 ? 20.797 7.766 -21.25 1 62.19 396 ARG B C 1
ATOM 8850 O O . ARG B 1 396 ? 21.672 7.379 -22.016 1 62.19 396 ARG B O 1
ATOM 8857 N N . PRO B 1 397 ? 19.719 7.027 -20.688 1 71.81 397 PRO B N 1
ATOM 8858 C CA . PRO B 1 397 ? 19.719 5.629 -21.125 1 71.81 397 PRO B CA 1
ATOM 8859 C C . PRO B 1 397 ? 19.422 5.473 -22.609 1 71.81 397 PRO B C 1
ATOM 8861 O O . PRO B 1 397 ? 18.438 6.035 -23.109 1 71.81 397 PRO B O 1
ATOM 8864 N N . ARG B 1 398 ? 20.188 4.895 -23.375 1 75.94 398 ARG B N 1
ATOM 8865 C CA . ARG B 1 398 ? 20.078 4.633 -24.797 1 75.94 398 ARG B CA 1
ATOM 8866 C C . ARG B 1 398 ? 18.75 3.971 -25.141 1 75.94 398 ARG B C 1
ATOM 8868 O O . ARG B 1 398 ? 18.203 4.199 -26.219 1 75.94 398 ARG B O 1
ATOM 8875 N N . ARG B 1 399 ? 18.266 3.279 -24.188 1 85.81 399 ARG B N 1
ATOM 8876 C CA . ARG B 1 399 ? 17.047 2.514 -24.453 1 85.81 399 ARG B CA 1
ATOM 8877 C C . ARG B 1 399 ? 15.875 3.438 -24.766 1 85.81 399 ARG B C 1
ATOM 8879 O O . ARG B 1 399 ? 15.109 3.178 -25.688 1 85.81 399 ARG B O 1
ATOM 8886 N N . PHE B 1 400 ? 15.812 4.535 -24.078 1 84.94 400 PHE B N 1
ATOM 8887 C CA . PHE B 1 400 ? 14.711 5.457 -24.328 1 84.94 400 PHE B CA 1
ATOM 8888 C C . PHE B 1 400 ? 14.914 6.219 -25.625 1 84.94 400 PHE B C 1
ATOM 8890 O O . PHE B 1 400 ? 13.945 6.582 -26.297 1 84.94 400 PHE B O 1
ATOM 8897 N N . GLY B 1 401 ? 16.141 6.402 -25.984 1 82 401 GLY B N 1
ATOM 8898 C CA . GLY B 1 401 ? 16.406 7.02 -27.266 1 82 401 GLY B CA 1
ATOM 8899 C C . GLY B 1 401 ? 15.93 6.191 -28.438 1 82 401 GLY B C 1
ATOM 8900 O O . GLY B 1 401 ? 15.367 6.73 -29.406 1 82 401 GLY B O 1
ATOM 8901 N N . ILE B 1 402 ? 16.125 4.93 -28.312 1 86.12 402 ILE B N 1
ATOM 8902 C CA . ILE B 1 402 ? 15.695 4.023 -29.375 1 86.12 402 ILE B CA 1
ATOM 8903 C C . ILE B 1 402 ? 14.172 4.008 -29.453 1 86.12 402 ILE B C 1
ATOM 8905 O O . ILE B 1 402 ? 13.594 4.066 -30.547 1 86.12 402 ILE B O 1
ATOM 8909 N N . VAL B 1 403 ? 13.531 3.941 -28.344 1 90.06 403 VAL B N 1
ATOM 8910 C CA . VAL B 1 403 ? 12.07 3.906 -28.281 1 90.06 403 VAL B CA 1
ATOM 8911 C C . VAL B 1 403 ? 11.5 5.188 -28.891 1 90.06 403 VAL B C 1
ATOM 8913 O O . VAL B 1 403 ? 10.555 5.145 -29.672 1 90.06 403 VAL B O 1
ATOM 8916 N N . TRP B 1 404 ? 12.094 6.277 -28.578 1 85.56 404 TRP B N 1
ATOM 8917 C CA . TRP B 1 404 ? 11.625 7.555 -29.109 1 85.56 404 TRP B CA 1
ATOM 8918 C C . TRP B 1 404 ? 11.805 7.629 -30.609 1 85.56 404 TRP B C 1
ATOM 8920 O O . TRP B 1 404 ? 10.93 8.117 -31.328 1 85.56 404 TRP B O 1
ATOM 8930 N N . LYS B 1 405 ? 12.875 7.137 -31.047 1 84.12 405 LYS B N 1
ATOM 8931 C CA . LYS B 1 405 ? 13.125 7.105 -32.469 1 84.12 405 LYS B CA 1
ATOM 8932 C C . LYS B 1 405 ? 12.086 6.258 -33.219 1 84.12 405 LYS B C 1
ATOM 8934 O O . LYS B 1 405 ? 11.562 6.664 -34.25 1 84.12 405 LYS B O 1
ATOM 8939 N N . LEU B 1 406 ? 11.82 5.184 -32.656 1 88.69 406 LEU B N 1
ATOM 8940 C CA . LEU B 1 406 ? 10.844 4.285 -33.25 1 88.69 406 LEU B CA 1
ATOM 8941 C C . LEU B 1 406 ? 9.453 4.902 -33.25 1 88.69 406 LEU B C 1
ATOM 8943 O O . LEU B 1 406 ? 8.695 4.762 -34.219 1 88.69 406 LEU B O 1
ATOM 8947 N N . CYS B 1 407 ? 9.117 5.57 -32.219 1 87.25 407 CYS B N 1
ATOM 8948 C CA . CYS B 1 407 ? 7.809 6.203 -32.094 1 87.25 407 CYS B CA 1
ATOM 8949 C C . CYS B 1 407 ? 7.645 7.316 -33.125 1 87.25 407 CYS B C 1
ATOM 8951 O O . CYS B 1 407 ? 6.539 7.57 -33.594 1 87.25 407 CYS B O 1
ATOM 8953 N N . LEU B 1 408 ? 8.719 7.941 -33.469 1 83.69 408 LEU B N 1
ATOM 8954 C CA . LEU B 1 408 ? 8.672 9.07 -34.375 1 83.69 408 LEU B CA 1
ATOM 8955 C C . LEU B 1 408 ? 8.742 8.594 -35.844 1 83.69 408 LEU B C 1
ATOM 8957 O O . LEU B 1 408 ? 8.07 9.148 -36.719 1 83.69 408 LEU B O 1
ATOM 8961 N N . GLU B 1 409 ? 9.453 7.57 -36.094 1 85.56 409 GLU B N 1
ATOM 8962 C CA . GLU B 1 409 ? 9.773 7.195 -37.469 1 85.56 409 GLU B CA 1
ATOM 8963 C C . GLU B 1 409 ? 8.781 6.172 -38 1 85.56 409 GLU B C 1
ATOM 8965 O O . GLU B 1 409 ? 8.5 6.148 -39.219 1 85.56 409 GLU B O 1
ATOM 8970 N N . VAL B 1 410 ? 8.25 5.344 -37.219 1 86.62 410 VAL B N 1
ATOM 8971 C CA . VAL B 1 410 ? 7.418 4.238 -37.688 1 86.62 410 VAL B CA 1
ATOM 8972 C C . VAL B 1 410 ? 6.129 4.781 -38.281 1 86.62 410 VAL B C 1
ATOM 8974 O O . VAL B 1 410 ? 5.738 4.375 -39.375 1 86.62 410 VAL B O 1
ATOM 8977 N N . PRO B 1 411 ? 5.445 5.738 -37.562 1 81.19 411 PRO B N 1
ATOM 8978 C CA . PRO B 1 411 ? 4.199 6.227 -38.156 1 81.19 411 PRO B CA 1
ATOM 8979 C C . PRO B 1 411 ? 4.43 6.984 -39.469 1 81.19 411 PRO B C 1
ATOM 8981 O O . PRO B 1 411 ? 3.564 6.988 -40.344 1 81.19 411 PRO B O 1
ATOM 8984 N N . ASN B 1 412 ? 5.508 7.691 -39.625 1 77.12 412 ASN B N 1
ATOM 8985 C CA . ASN B 1 412 ? 5.758 8.562 -40.781 1 77.12 412 ASN B CA 1
ATOM 8986 C C . ASN B 1 412 ? 6.559 7.855 -41.875 1 77.12 412 ASN B C 1
ATOM 8988 O O . ASN B 1 412 ? 6.805 8.422 -42.938 1 77.12 412 ASN B O 1
ATOM 8992 N N . ASP B 1 413 ? 6.676 6.602 -41.719 1 72.44 413 ASP B N 1
ATOM 8993 C CA . ASP B 1 413 ? 7.508 5.84 -42.656 1 72.44 413 ASP B CA 1
ATOM 8994 C C . ASP B 1 413 ? 8.719 6.66 -43.125 1 72.44 413 ASP B C 1
ATOM 8996 O O . ASP B 1 413 ? 9.039 6.691 -44.312 1 72.44 413 ASP B O 1
ATOM 9000 N N . THR B 1 414 ? 9.141 7.562 -42.281 1 66.75 414 THR B N 1
ATOM 9001 C CA . THR B 1 414 ? 10.273 8.406 -42.656 1 66.75 414 THR B CA 1
ATOM 9002 C C . THR B 1 414 ? 11.547 7.578 -42.812 1 66.75 414 THR B C 1
ATOM 9004 O O . THR B 1 414 ? 11.789 6.664 -42 1 66.75 414 THR B O 1
ATOM 9007 N N . PRO B 1 415 ? 12.219 7.789 -43.938 1 62.5 415 PRO B N 1
ATOM 9008 C CA . PRO B 1 415 ? 13.469 7.047 -44.125 1 62.5 415 PRO B CA 1
ATOM 9009 C C . PRO B 1 415 ? 14.461 7.27 -43 1 62.5 415 PRO B C 1
ATOM 9011 O O . PRO B 1 415 ? 14.516 8.359 -42.406 1 62.5 415 PRO B O 1
ATOM 9014 N N . THR B 1 416 ? 14.891 6.172 -42.312 1 61.78 416 THR B N 1
ATOM 9015 C CA . THR B 1 416 ? 15.852 6.215 -41.219 1 61.78 416 THR B CA 1
ATOM 9016 C C . THR B 1 416 ? 17.078 7.047 -41.594 1 61.78 416 THR B C 1
ATOM 9018 O O . THR B 1 416 ? 17.562 6.969 -42.719 1 61.78 416 THR B O 1
ATOM 9021 N N . ASN B 1 417 ? 17.391 7.992 -40.812 1 59.91 417 ASN B N 1
ATOM 9022 C CA . ASN B 1 417 ? 18.625 8.734 -41 1 59.91 417 ASN B CA 1
ATOM 9023 C C . ASN B 1 417 ? 19.812 7.789 -41.25 1 59.91 417 ASN B C 1
ATOM 9025 O O . ASN B 1 417 ? 19.953 6.777 -40.562 1 59.91 417 ASN B O 1
ATOM 9029 N N . PRO B 1 418 ? 20.516 7.906 -42.344 1 57.41 418 PRO B N 1
ATOM 9030 C CA . PRO B 1 418 ? 21.656 7.055 -42.688 1 57.41 418 PRO B CA 1
ATOM 9031 C C . PRO B 1 418 ? 22.562 6.793 -41.469 1 57.41 418 PRO B C 1
ATOM 9033 O O . PRO B 1 418 ? 23.172 5.727 -41.375 1 57.41 418 PRO B O 1
ATOM 9036 N N . GLN B 1 419 ? 22.594 7.73 -40.594 1 59.88 419 GLN B N 1
ATOM 9037 C CA . GLN B 1 419 ? 23.453 7.566 -39.406 1 59.88 419 GLN B CA 1
ATOM 9038 C C . GLN B 1 419 ? 22.953 6.445 -38.5 1 59.88 419 GLN B C 1
ATOM 9040 O O . GLN B 1 419 ? 23.734 5.75 -37.875 1 59.88 419 GLN B O 1
ATOM 9045 N N . THR B 1 420 ? 21.703 6.359 -38.531 1 62.28 420 THR B N 1
ATOM 9046 C CA . THR B 1 420 ? 21.125 5.309 -37.719 1 62.28 420 THR B CA 1
ATOM 9047 C C . THR B 1 420 ? 21.453 3.932 -38.281 1 62.28 420 THR B C 1
ATOM 9049 O O . THR B 1 420 ? 21.625 2.967 -37.531 1 62.28 420 THR B O 1
ATOM 9052 N N . LYS B 1 421 ? 21.562 3.932 -39.562 1 62.75 421 LYS B N 1
ATOM 9053 C CA . LYS B 1 421 ? 21.844 2.67 -40.25 1 62.75 421 LYS B CA 1
ATOM 9054 C C . LYS B 1 421 ? 23.234 2.145 -39.875 1 62.75 421 LYS B C 1
ATOM 9056 O O . LYS B 1 421 ? 23.453 0.933 -39.875 1 62.75 421 LYS B O 1
ATOM 9061 N N . THR B 1 422 ? 24.094 3.139 -39.5 1 62.19 422 THR B N 1
ATOM 9062 C CA . THR B 1 422 ? 25.484 2.738 -39.312 1 62.19 422 THR B CA 1
ATOM 9063 C C . THR B 1 422 ? 25.781 2.615 -37.812 1 62.19 422 THR B C 1
ATOM 9065 O O . THR B 1 422 ? 26.906 2.279 -37.438 1 62.19 422 THR B O 1
ATOM 9068 N N . GLU B 1 423 ? 24.797 2.939 -37.031 1 65.38 423 GLU B N 1
ATOM 9069 C CA . GLU B 1 423 ? 25.062 2.859 -35.594 1 65.38 423 G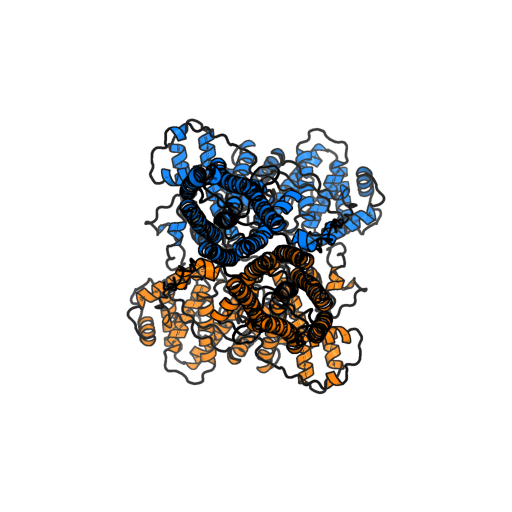LU B CA 1
ATOM 9070 C C . GLU B 1 423 ? 25.312 1.416 -35.156 1 65.38 423 GLU B C 1
ATOM 9072 O O . GLU B 1 423 ? 24.609 0.503 -35.594 1 65.38 423 GLU B O 1
ATOM 9077 N N . THR B 1 424 ? 26.531 1.188 -34.656 1 61.78 424 THR B N 1
ATOM 9078 C CA . THR B 1 424 ? 26.844 -0.13 -34.125 1 61.78 424 THR B CA 1
ATOM 9079 C C . THR B 1 424 ? 26.25 -0.295 -32.719 1 61.78 424 THR B C 1
ATOM 9081 O O . THR B 1 424 ? 26.391 0.584 -31.875 1 61.78 424 THR B O 1
ATOM 9084 N N . TRP B 1 425 ? 25.312 -1.159 -32.812 1 61.22 425 TRP B N 1
ATOM 9085 C CA . TRP B 1 425 ? 24.719 -1.516 -31.531 1 61.22 425 TRP B CA 1
ATOM 9086 C C . TRP B 1 425 ? 25.734 -2.189 -30.625 1 61.22 425 TRP B C 1
ATOM 9088 O O . TRP B 1 425 ? 26.391 -3.148 -31.031 1 61.22 425 TRP B O 1
ATOM 9098 N N . SER B 1 426 ? 26.422 -1.381 -29.844 1 55.25 426 SER B N 1
ATOM 9099 C CA . SER B 1 426 ? 27.141 -2.113 -28.812 1 55.25 426 SER B CA 1
ATOM 9100 C C . SER B 1 426 ? 26.234 -2.412 -27.625 1 55.25 426 SER B C 1
ATOM 9102 O O . SER B 1 426 ? 25.625 -1.504 -27.047 1 55.25 426 SER B O 1
ATOM 9104 N N . PRO B 1 427 ? 25.734 -3.615 -27.703 1 51.97 427 PRO B N 1
ATOM 9105 C CA . PRO B 1 427 ? 24.969 -3.908 -26.5 1 51.97 427 PRO B CA 1
ATOM 9106 C C . PRO B 1 427 ? 25.656 -3.385 -25.234 1 51.97 427 PRO B C 1
ATOM 9108 O O . PRO B 1 427 ? 26.719 -3.881 -24.844 1 51.97 427 PRO B O 1
ATOM 9111 N N . THR B 1 428 ? 26.125 -2.182 -25.266 1 49.25 428 THR B N 1
ATOM 9112 C CA . THR B 1 428 ? 26.688 -1.798 -23.969 1 49.25 428 THR B CA 1
ATOM 9113 C C . THR B 1 428 ? 26.031 -2.598 -22.844 1 49.25 428 THR B C 1
ATOM 9115 O O . THR B 1 428 ? 24.953 -2.24 -22.359 1 49.25 428 THR B O 1
ATOM 9118 N N . ALA B 1 429 ? 25.953 -3.764 -23.078 1 49.59 429 ALA B N 1
ATOM 9119 C CA . ALA B 1 429 ? 25.5 -4.727 -22.078 1 49.59 429 ALA B CA 1
ATOM 9120 C C . ALA B 1 429 ? 25.969 -4.32 -20.688 1 49.59 429 ALA B C 1
ATOM 9122 O O . ALA B 1 429 ? 26.953 -4.848 -20.172 1 49.59 429 ALA B O 1
ATOM 9123 N N . GLY B 1 430 ? 26.578 -3.188 -20.609 1 52.09 430 GLY B N 1
ATOM 9124 C CA . GLY B 1 430 ? 26.906 -3.086 -19.188 1 52.09 430 GLY B CA 1
ATOM 9125 C C . GLY B 1 430 ? 25.75 -3.49 -18.281 1 52.09 430 GLY B C 1
ATOM 9126 O O . GLY B 1 430 ? 24.609 -3.531 -18.719 1 52.09 430 GLY B O 1
ATOM 9127 N N . GLU B 1 431 ? 26.125 -4.316 -17.328 1 62.22 431 GLU B N 1
ATOM 9128 C CA . GLU B 1 431 ? 25.266 -4.977 -16.344 1 62.22 431 GLU B CA 1
ATOM 9129 C C . GLU B 1 431 ? 24.25 -4 -15.758 1 62.22 431 GLU B C 1
ATOM 9131 O O . GLU B 1 431 ? 24.625 -3.01 -15.133 1 62.22 431 GLU B O 1
ATOM 9136 N N . THR B 1 432 ? 23.078 -3.812 -16.516 1 76 432 THR B N 1
ATOM 9137 C CA . THR B 1 432 ? 22 -2.969 -16.016 1 76 432 THR B CA 1
ATOM 9138 C C . THR B 1 432 ? 21.547 -3.43 -14.633 1 76 432 THR B C 1
ATOM 9140 O O . THR B 1 432 ? 21.016 -2.639 -13.852 1 76 432 THR B O 1
ATOM 9143 N N . TRP B 1 433 ? 21.797 -4.613 -14.438 1 88.5 433 TRP B N 1
ATOM 9144 C CA . TRP B 1 433 ? 21.391 -5.16 -13.141 1 88.5 433 TRP B CA 1
ATOM 9145 C C . TRP B 1 433 ? 22.594 -5.742 -12.406 1 88.5 433 TRP B C 1
ATOM 9147 O O . TRP B 1 433 ? 23.656 -5.949 -13.008 1 88.5 433 TRP B O 1
ATOM 9157 N N . GLU B 1 434 ? 22.547 -5.836 -11.219 1 87.25 434 GLU B N 1
ATOM 9158 C CA . GLU B 1 434 ? 23.625 -6.422 -10.43 1 87.25 434 GLU B CA 1
ATOM 9159 C C . GLU B 1 434 ? 23.906 -7.859 -10.859 1 87.25 434 GLU B C 1
ATOM 9161 O O . GLU B 1 434 ? 25.062 -8.289 -10.906 1 87.25 434 GLU B O 1
ATOM 9166 N N . ARG B 1 435 ? 22.984 -8.711 -11.297 1 89.94 435 ARG B N 1
ATOM 9167 C CA . ARG B 1 435 ? 23.062 -10.094 -11.742 1 89.94 435 ARG B CA 1
ATOM 9168 C C . ARG B 1 435 ? 23.766 -10.961 -10.711 1 89.94 435 ARG B C 1
ATOM 9170 O O . ARG B 1 435 ? 24.703 -11.703 -11.047 1 89.94 435 ARG B O 1
ATOM 9177 N N . LYS B 1 436 ? 23.391 -10.859 -9.531 1 92.56 436 LYS B N 1
ATOM 9178 C CA . LYS B 1 436 ? 23.922 -11.672 -8.438 1 92.56 436 LYS B CA 1
ATOM 9179 C C . LYS B 1 436 ? 22.797 -12.383 -7.688 1 92.56 436 LYS B C 1
ATOM 9181 O O . LYS B 1 436 ? 21.688 -11.859 -7.578 1 92.56 436 LYS B O 1
ATOM 9186 N N . LEU B 1 437 ? 23.141 -13.523 -7.25 1 94.88 437 LEU B N 1
ATOM 9187 C CA . LEU B 1 437 ? 22.203 -14.328 -6.469 1 94.88 437 LEU B CA 1
ATOM 9188 C C . LEU B 1 437 ? 22.578 -14.336 -4.992 1 94.88 437 LEU B C 1
ATOM 9190 O O . LEU B 1 437 ? 23.75 -14.539 -4.652 1 94.88 437 LEU B O 1
ATOM 9194 N N . GLY B 1 438 ? 21.609 -13.992 -4.191 1 94.5 438 GLY B N 1
ATOM 9195 C CA . GLY B 1 438 ? 21.844 -14.219 -2.773 1 94.5 438 GLY B CA 1
ATOM 9196 C C . GLY B 1 438 ? 22.062 -15.68 -2.43 1 94.5 438 GLY B C 1
ATOM 9197 O O . GLY B 1 438 ? 21.438 -16.562 -3.035 1 94.5 438 GLY B O 1
ATOM 9198 N N . GLN B 1 439 ? 22.969 -15.93 -1.513 1 96.25 439 GLN B N 1
ATOM 9199 C CA . GLN B 1 439 ? 23.281 -17.297 -1.135 1 96.25 439 GLN B CA 1
ATOM 9200 C C . GLN B 1 439 ? 23.141 -17.516 0.369 1 96.25 439 GLN B C 1
ATOM 9202 O O . GLN B 1 439 ? 23.453 -16.609 1.159 1 96.25 439 GLN B O 1
ATOM 9207 N N . TYR B 1 440 ? 22.578 -18.688 0.678 1 97 440 TYR B N 1
ATOM 9208 C CA . TYR B 1 440 ? 22.453 -19.078 2.078 1 97 440 TYR B CA 1
ATOM 9209 C C . TYR B 1 440 ? 22.531 -20.594 2.23 1 97 440 TYR B C 1
ATOM 9211 O O . TYR B 1 440 ? 22 -21.344 1.397 1 97 440 TYR B O 1
ATOM 9219 N N . SER B 1 441 ? 23.281 -21.016 3.193 1 95.44 441 SER B N 1
ATOM 9220 C CA . SER B 1 441 ? 23.328 -22.422 3.561 1 95.44 441 SER B CA 1
ATOM 9221 C C . SER B 1 441 ? 22.984 -22.625 5.035 1 95.44 441 SER B C 1
ATOM 9223 O O . SER B 1 441 ? 23.656 -22.078 5.91 1 95.44 441 SER B O 1
ATOM 9225 N N . LEU B 1 442 ? 22.016 -23.359 5.312 1 95.69 442 LEU B N 1
ATOM 9226 C CA . LEU B 1 442 ? 21.531 -23.609 6.664 1 95.69 442 LEU B CA 1
ATOM 9227 C C . LEU B 1 442 ? 22.594 -24.312 7.508 1 95.69 442 LEU B C 1
ATOM 9229 O O . LEU B 1 442 ? 22.844 -23.922 8.648 1 95.69 442 LEU B O 1
ATOM 9233 N N . LEU B 1 443 ? 23.25 -25.281 6.941 1 94.19 443 LEU B N 1
ATOM 9234 C CA . LEU B 1 443 ? 24.188 -26.109 7.691 1 94.19 443 LEU B CA 1
ATOM 9235 C C . LEU B 1 443 ? 25.484 -25.344 7.961 1 94.19 443 LEU B C 1
ATOM 9237 O O . LEU B 1 443 ? 26.25 -25.703 8.867 1 94.19 443 LEU B O 1
ATOM 9241 N N . LEU B 1 444 ? 25.703 -24.312 7.234 1 91.81 444 LEU B N 1
ATOM 9242 C CA . LEU B 1 444 ? 26.906 -23.516 7.438 1 91.81 444 LEU B CA 1
ATOM 9243 C C . LEU B 1 444 ? 26.656 -22.391 8.445 1 91.81 444 LEU B C 1
ATOM 9245 O O . LEU B 1 444 ? 27.562 -22.016 9.188 1 91.81 444 LEU B O 1
ATOM 9249 N N . ASN B 1 445 ? 25.422 -21.938 8.508 1 92.25 445 ASN B N 1
ATOM 9250 C CA . ASN B 1 445 ? 25.234 -20.672 9.195 1 92.25 445 ASN B CA 1
ATOM 9251 C C . ASN B 1 445 ? 24.188 -20.797 10.312 1 92.25 445 ASN B C 1
ATOM 9253 O O . ASN B 1 445 ? 23.766 -19.781 10.875 1 92.25 445 ASN B O 1
ATOM 9257 N N . PHE B 1 446 ? 23.75 -21.953 10.688 1 92.06 446 PHE B N 1
ATOM 9258 C CA . PHE B 1 446 ? 22.703 -22.094 11.695 1 92.06 446 PHE B CA 1
ATOM 9259 C C . PHE B 1 446 ? 23.203 -21.594 13.055 1 92.06 446 PHE B C 1
ATOM 9261 O O . PHE B 1 446 ? 22.391 -21.25 13.922 1 92.06 446 PHE B O 1
ATOM 9268 N N . ASP B 1 447 ? 24.516 -21.469 13.289 1 89.31 447 ASP B N 1
ATOM 9269 C CA . ASP B 1 447 ? 25.078 -21.109 14.594 1 89.31 447 ASP B CA 1
ATOM 9270 C C . ASP B 1 447 ? 25.391 -19.609 14.656 1 89.31 447 ASP B C 1
ATOM 9272 O O . ASP B 1 447 ? 25.938 -19.125 15.656 1 89.31 447 ASP B O 1
ATOM 9276 N N . TYR B 1 448 ? 25.016 -19 13.641 1 89.75 448 TYR B N 1
ATOM 9277 C CA . TYR B 1 448 ? 25.25 -17.562 13.633 1 89.75 448 TYR B CA 1
ATOM 9278 C C . TYR B 1 448 ? 24.359 -16.859 14.648 1 89.75 448 TYR B C 1
ATOM 9280 O O . TYR B 1 448 ? 23.141 -17.016 14.617 1 89.75 448 TYR B O 1
ATOM 9288 N N . ASP B 1 449 ? 24.969 -16.172 15.625 1 86.62 449 ASP B N 1
ATOM 9289 C CA . ASP B 1 449 ? 24.266 -15.375 16.625 1 86.62 449 ASP B CA 1
ATOM 9290 C C . ASP B 1 449 ? 24.703 -13.906 16.562 1 86.62 449 ASP B C 1
ATOM 9292 O O . ASP B 1 449 ? 25.719 -13.531 17.156 1 86.62 449 ASP B O 1
ATOM 9296 N N . PRO B 1 450 ? 23.906 -13.195 15.844 1 84.88 450 PRO B N 1
ATOM 9297 C CA . PRO B 1 450 ? 24.312 -11.797 15.68 1 84.88 450 PRO B CA 1
ATOM 9298 C C . PRO B 1 450 ? 24.125 -10.977 16.953 1 84.88 450 PRO B C 1
ATOM 9300 O O . PRO B 1 450 ? 23.219 -11.25 17.75 1 84.88 450 PRO B O 1
ATOM 9303 N N . TRP B 1 451 ? 25.094 -10.031 17.188 1 81.44 451 TRP B N 1
ATOM 9304 C CA . TRP B 1 451 ? 24.922 -9.055 18.25 1 81.44 451 TRP B CA 1
ATOM 9305 C C . TRP B 1 451 ? 24.078 -7.875 17.781 1 81.44 451 TRP B C 1
ATOM 9307 O O . TRP B 1 451 ? 24.469 -7.141 16.875 1 81.44 451 TRP B O 1
ATOM 9317 N N . ASN B 1 452 ? 22.812 -7.855 17.906 1 80.19 452 ASN B N 1
ATOM 9318 C CA . ASN B 1 452 ? 21.875 -6.848 17.438 1 80.19 452 ASN B CA 1
ATOM 9319 C C . ASN B 1 452 ? 22.062 -5.52 18.156 1 80.19 452 ASN B C 1
ATOM 9321 O O . ASN B 1 452 ? 21.094 -4.945 18.672 1 80.19 452 ASN B O 1
ATOM 9325 N N . ALA B 1 453 ? 23.328 -4.984 18.297 1 75.12 453 ALA B N 1
ATOM 9326 C CA . ALA B 1 453 ? 23.594 -3.701 18.953 1 75.12 453 ALA B CA 1
ATOM 9327 C C . ALA B 1 453 ? 22.984 -2.551 18.156 1 75.12 453 ALA B C 1
ATOM 9329 O O . ALA B 1 453 ? 22.391 -1.63 18.719 1 75.12 453 ALA B O 1
ATOM 9330 N N . LEU B 1 454 ? 23.094 -2.684 16.906 1 73.94 454 LEU B N 1
ATOM 9331 C CA . LEU B 1 454 ? 22.594 -1.614 16.062 1 73.94 454 LEU B CA 1
ATOM 9332 C C . LEU B 1 454 ? 21.078 -1.538 16.125 1 73.94 454 LEU B C 1
ATOM 9334 O O . LEU B 1 454 ? 20.5 -0.446 16.109 1 73.94 454 LEU B O 1
ATOM 9338 N N . SER B 1 455 ? 20.516 -2.705 16.172 1 75.69 455 SER B N 1
ATOM 9339 C CA . SER B 1 455 ? 19.062 -2.709 16.297 1 75.69 455 SER B CA 1
ATOM 9340 C C . SER B 1 455 ? 18.625 -2.111 17.625 1 75.69 455 SER B C 1
ATOM 9342 O O . SER B 1 455 ? 17.641 -1.369 17.688 1 75.69 455 SER B O 1
ATOM 9344 N N . PHE B 1 456 ? 19.328 -2.354 18.516 1 69.69 456 PHE B N 1
ATOM 9345 C CA . PHE B 1 456 ? 19.016 -1.836 19.844 1 69.69 456 PHE B CA 1
ATOM 9346 C C . PHE B 1 456 ? 19.25 -0.331 19.906 1 69.69 456 PHE B C 1
ATOM 9348 O O . PHE B 1 456 ? 18.406 0.412 20.406 1 69.69 456 PHE B O 1
ATOM 9355 N N . LEU B 1 457 ? 20.359 -0.021 19.297 1 65.19 457 LEU B N 1
ATOM 9356 C CA . LEU B 1 457 ? 20.734 1.389 19.328 1 65.19 457 LEU B CA 1
ATOM 9357 C C . LEU B 1 457 ? 19.781 2.227 18.484 1 65.19 457 LEU B C 1
ATOM 9359 O O . LEU B 1 457 ? 19.5 3.381 18.812 1 65.19 457 LEU B O 1
ATOM 9363 N N . SER B 1 458 ? 19.344 1.494 17.531 1 66.5 458 SER B N 1
ATOM 9364 C CA . SER B 1 458 ? 18.438 2.221 16.641 1 66.5 458 SER B CA 1
ATOM 9365 C C . SER B 1 458 ? 16.984 2.062 17.094 1 66.5 458 SER B C 1
ATOM 9367 O O . SER B 1 458 ? 16.078 2.484 16.391 1 66.5 458 SER B O 1
ATOM 9369 N N . LEU B 1 459 ? 16.797 1.522 18.234 1 63.53 459 LEU B N 1
ATOM 9370 C CA . LEU B 1 459 ? 15.484 1.317 18.844 1 63.53 459 LEU B CA 1
ATOM 9371 C C . LEU B 1 459 ? 14.508 0.706 17.844 1 63.53 459 LEU B C 1
ATOM 9373 O O . LEU B 1 459 ? 13.344 1.122 17.766 1 63.53 459 LEU B O 1
ATOM 9377 N N . GLY B 1 460 ? 15.133 -0.153 17 1 64.81 460 GLY B N 1
ATOM 9378 C CA . GLY B 1 460 ? 14.258 -0.904 16.109 1 64.81 460 GLY B CA 1
ATOM 9379 C C . GLY B 1 460 ? 14.156 -0.301 14.719 1 64.81 460 GLY B C 1
ATOM 9380 O O . GLY B 1 460 ? 13.406 -0.793 13.875 1 64.81 460 GLY B O 1
ATOM 9381 N N . LEU B 1 461 ? 14.852 0.781 14.406 1 69.38 461 LEU B N 1
ATOM 9382 C CA . LEU B 1 461 ? 14.883 1.345 13.062 1 69.38 461 LEU B CA 1
ATOM 9383 C C . LEU B 1 461 ? 15.477 0.348 12.07 1 69.38 461 LEU B C 1
ATOM 9385 O O . LEU B 1 461 ? 15 0.238 10.938 1 69.38 461 LEU B O 1
ATOM 9389 N N . ILE B 1 462 ? 16.484 -0.284 12.617 1 73.12 462 ILE B N 1
ATOM 9390 C CA . ILE B 1 462 ? 17.078 -1.364 11.836 1 73.12 462 ILE B CA 1
ATOM 9391 C C . ILE B 1 462 ? 16.562 -2.711 12.344 1 73.12 462 ILE B C 1
ATOM 9393 O O . ILE B 1 462 ? 16.562 -2.961 13.555 1 73.12 462 ILE B O 1
ATOM 9397 N N . GLU B 1 463 ? 16.062 -3.414 11.43 1 74.75 463 GLU B N 1
ATOM 9398 C CA . GLU B 1 463 ? 15.531 -4.707 11.836 1 74.75 463 GLU B CA 1
ATOM 9399 C C . GLU B 1 463 ? 16.625 -5.602 12.422 1 74.75 463 GLU B C 1
ATOM 9401 O O . GLU B 1 463 ? 17.75 -5.609 11.922 1 74.75 463 GLU B O 1
ATOM 9406 N N . ALA B 1 464 ? 16.219 -6.23 13.516 1 78.5 464 ALA B N 1
ATOM 9407 C CA . ALA B 1 464 ? 17.141 -7.156 14.156 1 78.5 464 ALA B CA 1
ATOM 9408 C C . ALA B 1 464 ? 17.406 -8.375 13.266 1 78.5 464 ALA B C 1
ATOM 9410 O O . ALA B 1 464 ? 16.484 -8.883 12.625 1 78.5 464 ALA B O 1
ATOM 9411 N N . THR B 1 465 ? 18.688 -8.664 13.156 1 85.12 465 THR B N 1
ATOM 9412 C CA . THR B 1 465 ? 19.047 -9.898 12.469 1 85.12 465 THR B CA 1
ATOM 9413 C C . THR B 1 465 ? 18.734 -11.109 13.336 1 85.12 465 THR B C 1
ATOM 9415 O O . THR B 1 465 ? 19.016 -11.117 14.531 1 85.12 465 THR B O 1
ATOM 9418 N N . ARG B 1 466 ? 18.141 -12.016 12.805 1 88.5 466 ARG B N 1
ATOM 9419 C CA . ARG B 1 466 ? 17.719 -13.203 13.555 1 88.5 466 ARG B CA 1
ATOM 9420 C C . ARG B 1 466 ? 18.844 -14.227 13.617 1 88.5 466 ARG B C 1
ATOM 9422 O O . ARG B 1 466 ? 19.828 -14.133 12.875 1 88.5 466 ARG B O 1
ATOM 9429 N N . LYS B 1 467 ? 18.562 -15.172 14.492 1 89.62 467 LYS B N 1
ATOM 9430 C CA . LYS B 1 467 ? 19.547 -16.25 14.633 1 89.62 467 LYS B CA 1
ATOM 9431 C C . LYS B 1 467 ? 19.641 -17.078 13.359 1 89.62 467 LYS B C 1
ATOM 9433 O O . LYS B 1 467 ? 18.609 -17.391 12.742 1 89.62 467 LYS B O 1
ATOM 9438 N N . GLY B 1 468 ? 20.812 -17.297 12.953 1 91.19 468 GLY B N 1
ATOM 9439 C CA . GLY B 1 468 ? 21.062 -18.125 11.781 1 91.19 468 GLY B CA 1
ATOM 9440 C C . GLY B 1 468 ? 20.984 -17.359 10.477 1 91.19 468 GLY B C 1
ATOM 9441 O O . GLY B 1 468 ? 21.203 -17.922 9.406 1 91.19 468 GLY B O 1
ATOM 9442 N N . GLN B 1 469 ? 20.688 -16.125 10.617 1 90.81 469 GLN B N 1
ATOM 9443 C CA . GLN B 1 469 ? 20.469 -15.336 9.406 1 90.81 469 GLN B CA 1
ATOM 9444 C C . GLN B 1 469 ? 21.734 -14.625 8.977 1 90.81 469 GLN B C 1
ATOM 9446 O O . GLN B 1 469 ? 21.828 -13.391 9.055 1 90.81 469 GLN B O 1
ATOM 9451 N N . LYS B 1 470 ? 22.594 -15.375 8.492 1 90.56 470 LYS B N 1
ATOM 9452 C CA . LYS B 1 470 ? 23.812 -14.812 7.891 1 90.56 470 LYS B CA 1
ATOM 9453 C C . LYS B 1 470 ? 23.875 -15.117 6.398 1 90.56 470 LYS B C 1
ATOM 9455 O O . LYS B 1 470 ? 23.984 -16.281 6 1 90.56 470 LYS B O 1
ATOM 9460 N N . ALA B 1 471 ? 23.812 -14.102 5.664 1 88.5 471 ALA B N 1
ATOM 9461 C CA . ALA B 1 471 ? 23.844 -14.297 4.219 1 88.5 471 ALA B CA 1
ATOM 9462 C C . ALA B 1 471 ? 25.25 -14.578 3.723 1 88.5 471 ALA B C 1
ATOM 9464 O O . ALA B 1 471 ? 26.219 -14.008 4.23 1 88.5 471 ALA B O 1
ATOM 9465 N N . GLY B 1 472 ? 25.344 -15.5 2.836 1 88.88 472 GLY B N 1
ATOM 9466 C CA . GLY B 1 472 ? 26.609 -15.711 2.158 1 88.88 472 GLY B CA 1
ATOM 9467 C C . GLY B 1 472 ? 26.922 -14.633 1.143 1 88.88 472 GLY B C 1
ATOM 9468 O O . GLY B 1 472 ? 26.109 -13.75 0.893 1 88.88 472 GLY B O 1
ATOM 9469 N N . GLU B 1 473 ? 28.109 -14.648 0.673 1 90.25 473 GLU B N 1
ATOM 9470 C CA . GLU B 1 473 ? 28.484 -13.727 -0.396 1 90.25 473 GLU B CA 1
ATOM 9471 C C . GLU B 1 473 ? 27.672 -13.992 -1.662 1 90.25 473 GLU B C 1
ATOM 9473 O O . GLU B 1 473 ? 27.469 -15.148 -2.047 1 90.25 473 GLU B O 1
ATOM 9478 N N . LYS B 1 474 ? 27.234 -13.008 -2.195 1 92.25 474 LYS B N 1
ATOM 9479 C CA . LYS B 1 474 ? 26.453 -13.156 -3.426 1 92.25 474 LYS B CA 1
ATOM 9480 C C . LYS B 1 474 ? 27.328 -13.68 -4.562 1 92.25 474 LYS B C 1
ATOM 9482 O O . LYS B 1 474 ? 28.5 -13.289 -4.691 1 92.25 474 LYS B O 1
ATOM 9487 N N . ILE B 1 475 ? 26.719 -14.523 -5.309 1 94.44 475 ILE B N 1
ATOM 9488 C CA . ILE B 1 475 ? 27.453 -15.078 -6.449 1 94.44 475 ILE B CA 1
ATOM 9489 C C . ILE B 1 475 ? 26.875 -14.508 -7.746 1 94.44 475 ILE B C 1
ATOM 9491 O O . ILE B 1 475 ? 25.672 -14.227 -7.836 1 94.44 475 ILE B O 1
ATOM 9495 N N . LYS B 1 476 ? 27.719 -14.391 -8.656 1 93.31 476 LYS B N 1
ATOM 9496 C CA . LYS B 1 476 ? 27.281 -13.922 -9.961 1 93.31 476 LYS B CA 1
ATOM 9497 C C . LYS B 1 476 ? 26.359 -14.938 -10.641 1 93.31 476 LYS B C 1
ATOM 9499 O O . LYS B 1 476 ? 26.609 -16.141 -10.57 1 93.31 476 LYS B O 1
ATOM 9504 N N . LEU B 1 477 ? 25.344 -14.5 -11.195 1 95.31 477 LEU B N 1
ATOM 9505 C CA . LEU B 1 477 ? 24.438 -15.359 -11.945 1 95.31 477 LEU B CA 1
ATOM 9506 C C . LEU B 1 477 ? 25.094 -15.844 -13.234 1 95.31 477 LEU B C 1
ATOM 9508 O O . LEU B 1 477 ? 25.266 -15.07 -14.18 1 95.31 477 LEU B O 1
ATOM 9512 N N . ALA B 1 478 ? 25.375 -17.109 -13.266 1 94.5 478 ALA B N 1
ATOM 9513 C CA . ALA B 1 478 ? 26.016 -17.703 -14.438 1 94.5 478 ALA B CA 1
ATOM 9514 C C . ALA B 1 478 ? 25 -17.953 -15.547 1 94.5 478 ALA B C 1
ATOM 9516 O O . ALA B 1 478 ? 23.844 -18.297 -15.273 1 94.5 478 ALA B O 1
ATOM 9517 N N . ASP B 1 479 ? 25.422 -17.844 -16.734 1 93.94 479 ASP B N 1
ATOM 9518 C CA . ASP B 1 479 ? 24.562 -18.094 -17.891 1 93.94 479 ASP B CA 1
ATOM 9519 C C . ASP B 1 479 ? 24.094 -19.547 -17.906 1 93.94 479 ASP B C 1
ATOM 9521 O O . ASP B 1 479 ? 22.984 -19.828 -18.359 1 93.94 479 ASP B O 1
ATOM 9525 N N . THR B 1 480 ? 24.938 -20.359 -17.281 1 95.19 480 THR B N 1
ATOM 9526 C CA . THR B 1 480 ? 24.609 -21.781 -17.25 1 95.19 480 THR B CA 1
ATOM 9527 C C . THR B 1 480 ? 23.344 -22.031 -16.453 1 95.19 480 THR B C 1
ATOM 9529 O O . THR B 1 480 ? 22.531 -22.891 -16.812 1 95.19 480 THR B O 1
ATOM 9532 N N . VAL B 1 481 ? 23.172 -21.266 -15.461 1 97.19 481 VAL B N 1
ATOM 9533 C CA . VAL B 1 481 ? 21.984 -21.406 -14.625 1 97.19 481 VAL B CA 1
ATOM 9534 C C . VAL B 1 481 ? 20.75 -20.938 -15.391 1 97.19 481 VAL B C 1
ATOM 9536 O O . VAL B 1 481 ? 19.719 -21.625 -15.383 1 97.19 481 VAL B O 1
ATOM 9539 N N . ILE B 1 482 ? 20.875 -19.859 -16.125 1 96.31 482 ILE B N 1
ATOM 9540 C CA . ILE B 1 482 ? 19.781 -19.297 -16.906 1 96.31 482 ILE B CA 1
ATOM 9541 C C . ILE B 1 482 ? 19.359 -20.297 -17.984 1 96.31 482 ILE B C 1
ATOM 9543 O O . ILE B 1 482 ? 18.172 -20.594 -18.141 1 96.31 482 ILE B O 1
ATOM 9547 N N . VAL B 1 483 ? 20.375 -20.828 -18.641 1 96.44 483 VAL B N 1
ATOM 9548 C CA . VAL B 1 483 ? 20.125 -21.75 -19.734 1 96.44 483 VAL B CA 1
ATOM 9549 C C . VAL B 1 483 ? 19.438 -23 -19.219 1 96.44 483 VAL B C 1
ATOM 9551 O O . VAL B 1 483 ? 18.469 -23.484 -19.797 1 96.44 483 VAL B O 1
ATOM 9554 N N . HIS B 1 484 ? 19.891 -23.453 -18.078 1 96.62 484 HIS B N 1
ATOM 9555 C CA . HIS B 1 484 ? 19.328 -24.672 -17.531 1 96.62 484 HIS B CA 1
ATOM 9556 C C . HIS B 1 484 ? 17.875 -24.484 -17.109 1 96.62 484 HIS B C 1
ATOM 9558 O O . HIS B 1 484 ? 17.031 -25.328 -17.406 1 96.62 484 HIS B O 1
ATOM 9564 N N . VAL B 1 485 ? 17.547 -23.391 -16.5 1 97.12 485 VAL B N 1
ATOM 9565 C CA . VAL B 1 485 ? 16.203 -23.109 -16 1 97.12 485 VAL B CA 1
ATOM 9566 C C . VAL B 1 485 ? 15.25 -22.922 -17.188 1 97.12 485 VAL B C 1
ATOM 9568 O O . VAL B 1 485 ? 14.172 -23.516 -17.219 1 97.12 485 VAL B O 1
ATOM 9571 N N . LEU B 1 486 ? 15.656 -22.203 -18.172 1 97.06 486 LEU B N 1
ATOM 9572 C CA . LEU B 1 486 ? 14.781 -21.891 -19.297 1 97.06 486 LEU B CA 1
ATOM 9573 C C . LEU B 1 486 ? 14.641 -23.094 -20.219 1 97.06 486 LEU B C 1
ATOM 9575 O O . LEU B 1 486 ? 13.578 -23.297 -20.812 1 97.06 486 LEU B O 1
ATOM 9579 N N . SER B 1 487 ? 15.727 -23.844 -20.312 1 94.75 487 SER B N 1
ATOM 9580 C CA . SER B 1 487 ? 15.633 -25.062 -21.125 1 94.75 487 SER B CA 1
ATOM 9581 C C . SER B 1 487 ? 14.672 -26.062 -20.484 1 94.75 487 SER B C 1
ATOM 9583 O O . SER B 1 487 ? 13.938 -26.766 -21.188 1 94.75 487 SER B O 1
ATOM 9585 N N . GLN B 1 488 ? 14.703 -26.094 -19.172 1 93.38 488 GLN B N 1
ATOM 9586 C CA . GLN B 1 488 ? 13.773 -26.969 -18.484 1 93.38 488 GLN B CA 1
ATOM 9587 C C . GLN B 1 488 ? 12.328 -26.547 -18.703 1 93.38 488 GLN B C 1
ATOM 9589 O O . GLN B 1 488 ? 11.438 -27.375 -18.859 1 93.38 488 GLN B O 1
ATOM 9594 N N . PHE B 1 489 ? 12.117 -25.281 -18.75 1 94.81 489 PHE B N 1
ATOM 9595 C CA . PHE B 1 489 ? 10.789 -24.734 -19 1 94.81 489 PHE B CA 1
ATOM 9596 C C . PHE B 1 489 ? 10.305 -25.094 -20.406 1 94.81 489 PHE B C 1
ATOM 9598 O O . PHE B 1 489 ? 9.156 -25.5 -20.578 1 94.81 489 PHE B O 1
ATOM 9605 N N . LYS B 1 490 ? 11.188 -25.016 -21.328 1 94.12 490 LYS B N 1
ATOM 9606 C CA . LYS B 1 490 ? 10.859 -25.359 -22.703 1 94.12 490 LYS B CA 1
ATOM 9607 C C . LYS B 1 490 ? 10.609 -26.859 -22.859 1 94.12 490 LYS B C 1
ATOM 9609 O O . LYS B 1 490 ? 9.656 -27.266 -23.516 1 94.12 490 LYS B O 1
ATOM 9614 N N . ASN B 1 491 ? 11.445 -27.609 -22.219 1 90.81 491 ASN B N 1
ATOM 9615 C CA . ASN B 1 491 ? 11.359 -29.047 -22.344 1 90.81 491 ASN B CA 1
ATOM 9616 C C . ASN B 1 491 ? 10.062 -29.594 -21.75 1 90.81 491 ASN B C 1
ATOM 9618 O O . ASN B 1 491 ? 9.539 -30.609 -22.203 1 90.81 491 ASN B O 1
ATOM 9622 N N . ASN B 1 492 ? 9.562 -28.875 -20.766 1 91.62 492 ASN B N 1
ATOM 9623 C CA . ASN B 1 492 ? 8.305 -29.281 -20.156 1 91.62 492 ASN B CA 1
ATOM 9624 C C . ASN B 1 492 ? 7.109 -28.656 -20.844 1 91.62 492 ASN B C 1
ATOM 9626 O O . ASN B 1 492 ? 6.004 -28.625 -20.297 1 91.62 492 ASN B O 1
ATOM 9630 N N . ASN B 1 493 ? 7.27 -27.984 -21.922 1 92.38 493 ASN B N 1
ATOM 9631 C CA . ASN B 1 493 ? 6.227 -27.375 -22.734 1 92.38 493 ASN B CA 1
ATOM 9632 C C . ASN B 1 493 ? 5.445 -26.328 -21.953 1 92.38 493 ASN B C 1
ATOM 9634 O O . ASN B 1 493 ? 4.227 -26.219 -22.078 1 92.38 493 ASN B O 1
ATOM 9638 N N . GLY B 1 494 ? 6.129 -25.766 -21.078 1 92.44 494 GLY B N 1
ATOM 9639 C CA . GLY B 1 494 ? 5.516 -24.656 -20.344 1 92.44 494 GLY B CA 1
ATOM 9640 C C . GLY B 1 494 ? 4.727 -25.109 -19.141 1 92.44 494 GLY B C 1
ATOM 9641 O O . GLY B 1 494 ? 4.055 -24.297 -18.484 1 92.44 494 GLY B O 1
ATOM 9642 N N . LYS B 1 495 ? 4.742 -26.312 -18.812 1 92.56 495 LYS B N 1
ATOM 9643 C CA . LYS B 1 495 ? 4.051 -26.828 -17.625 1 92.56 495 LYS B CA 1
ATOM 9644 C C . LYS B 1 495 ? 4.938 -26.719 -16.391 1 92.56 495 LYS B C 1
ATOM 9646 O O . LYS B 1 495 ? 6.125 -27.031 -16.438 1 92.56 495 LYS B O 1
ATOM 9651 N N . LEU B 1 496 ? 4.371 -26.188 -15.367 1 94.25 496 LEU B N 1
ATOM 9652 C CA . LEU B 1 496 ? 5.105 -26.062 -14.109 1 94.25 496 LEU B CA 1
ATOM 9653 C C . LEU B 1 496 ? 4.887 -27.266 -13.219 1 94.25 496 LEU B C 1
ATOM 9655 O O . LEU B 1 496 ? 3.744 -27.656 -12.969 1 94.25 496 LEU B O 1
ATOM 9659 N N . GLU B 1 497 ? 5.969 -27.844 -12.844 1 91.56 497 GLU B N 1
ATOM 9660 C CA . GLU B 1 497 ? 5.922 -28.984 -11.93 1 91.56 497 GLU B CA 1
ATOM 9661 C C . GLU B 1 497 ? 6.723 -28.703 -10.664 1 91.56 497 GLU B C 1
ATOM 9663 O O . GLU B 1 497 ? 7.629 -27.875 -10.664 1 91.56 497 GLU B O 1
ATOM 9668 N N . ASN B 1 498 ? 6.363 -29.406 -9.617 1 91.12 498 ASN B N 1
ATOM 9669 C CA . ASN B 1 498 ? 6.98 -29.172 -8.312 1 91.12 498 ASN B CA 1
ATOM 9670 C C . ASN B 1 498 ? 8.203 -30.062 -8.109 1 91.12 498 ASN B C 1
ATOM 9672 O O . ASN B 1 498 ? 8.445 -30.547 -6.996 1 91.12 498 ASN B O 1
ATOM 9676 N N . GLY B 1 499 ? 8.906 -30.453 -9.172 1 90.44 499 GLY B N 1
ATOM 9677 C CA . GLY B 1 499 ? 10.086 -31.297 -9.07 1 90.44 499 GLY B CA 1
ATOM 9678 C C . GLY B 1 499 ? 9.812 -32.75 -9.359 1 90.44 499 GLY B C 1
ATOM 9679 O O . GLY B 1 499 ? 10.734 -33.562 -9.414 1 90.44 499 GLY B O 1
ATOM 9680 N N . GLN B 1 500 ? 8.625 -33.094 -9.602 1 88.62 500 GLN B N 1
ATOM 9681 C CA . GLN B 1 500 ? 8.234 -34.5 -9.797 1 88.62 500 GLN B CA 1
ATOM 9682 C C . GLN B 1 500 ? 8.773 -35.031 -11.117 1 88.62 500 GLN B C 1
ATOM 9684 O O . GLN B 1 500 ? 9.148 -36.219 -11.203 1 88.62 500 GLN B O 1
ATOM 9689 N N . SER B 1 501 ? 8.82 -34.219 -12.07 1 87.81 501 SER B N 1
ATOM 9690 C CA . SER B 1 501 ? 9.32 -34.656 -13.359 1 87.81 501 SER B CA 1
ATOM 9691 C C . SER B 1 501 ? 10.797 -35.031 -13.281 1 87.81 501 SER B C 1
ATOM 9693 O O . SER B 1 501 ? 11.234 -36 -13.906 1 87.81 501 SER B O 1
ATOM 9695 N N . ALA B 1 502 ? 11.555 -34.25 -12.523 1 88.81 502 ALA B N 1
ATOM 9696 C CA . ALA B 1 502 ? 12.984 -34.5 -12.367 1 88.81 502 ALA B CA 1
ATOM 9697 C C . ALA B 1 502 ? 13.227 -35.75 -11.531 1 88.81 502 ALA B C 1
ATOM 9699 O O . ALA B 1 502 ? 14.133 -36.531 -11.82 1 88.81 502 ALA B O 1
ATOM 9700 N N . THR B 1 503 ? 12.367 -36.062 -10.531 1 89.19 503 THR B N 1
ATOM 9701 C CA . THR B 1 503 ? 12.57 -37.156 -9.609 1 89.19 503 THR B CA 1
ATOM 9702 C C . THR B 1 503 ? 12.008 -38.469 -10.188 1 89.19 503 THR B C 1
ATOM 9704 O O . THR B 1 503 ? 12.43 -39.562 -9.805 1 89.19 503 THR B O 1
ATOM 9707 N N . ASN B 1 504 ? 11.055 -38.312 -11.047 1 85.88 504 ASN B N 1
ATOM 9708 C CA . ASN B 1 504 ? 10.477 -39.5 -11.672 1 85.88 504 ASN B CA 1
ATOM 9709 C C . ASN B 1 504 ? 11.523 -40.281 -12.461 1 85.88 504 ASN B C 1
ATOM 9711 O O . ASN B 1 504 ? 11.375 -41.5 -12.68 1 85.88 504 ASN B O 1
ATOM 9715 N N . GLN B 1 505 ? 12.555 -39.625 -12.828 1 80.19 505 GLN B N 1
ATOM 9716 C CA . GLN B 1 505 ? 13.641 -40.281 -13.531 1 80.19 505 GLN B CA 1
ATOM 9717 C C . GLN B 1 505 ? 14.336 -41.312 -12.625 1 80.19 505 GLN B C 1
ATOM 9719 O O . GLN B 1 505 ? 14.906 -42.281 -13.102 1 80.19 505 GLN B O 1
ATOM 9724 N N . LEU B 1 506 ? 14.367 -41.031 -11.297 1 82.62 506 LEU B N 1
ATOM 9725 C CA . LEU B 1 506 ? 15.039 -41.875 -10.328 1 82.62 506 LEU B CA 1
ATOM 9726 C C . LEU B 1 506 ? 14.086 -42.938 -9.781 1 82.62 506 LEU B C 1
ATOM 9728 O O . LEU B 1 506 ? 14.516 -43.906 -9.148 1 82.62 506 LEU B O 1
ATOM 9732 N N . GLY B 1 507 ? 12.789 -42.812 -10.031 1 77.06 507 GLY B N 1
ATOM 9733 C CA . GLY B 1 507 ? 11.805 -43.75 -9.523 1 77.06 507 GLY B CA 1
ATOM 9734 C C . GLY B 1 507 ? 10.836 -43.125 -8.539 1 77.06 507 GLY B C 1
ATOM 9735 O O . GLY B 1 507 ? 10.953 -41.969 -8.203 1 77.06 507 GLY B O 1
ATOM 9736 N N . SER B 1 508 ? 9.867 -43.938 -8.055 1 81.56 508 SER B N 1
ATOM 9737 C CA . SER B 1 508 ? 8.773 -43.469 -7.207 1 81.56 508 SER B CA 1
ATOM 9738 C C . SER B 1 508 ? 9.211 -43.344 -5.75 1 81.56 508 SER B C 1
ATOM 9740 O O . SER B 1 508 ? 8.484 -42.781 -4.926 1 81.56 508 SER B O 1
ATOM 9742 N N . GLN B 1 509 ? 10.375 -43.625 -5.441 1 85.69 509 GLN B N 1
ATOM 9743 C CA . GLN B 1 509 ? 10.844 -43.656 -4.059 1 85.69 509 GLN B CA 1
ATOM 9744 C C . GLN B 1 509 ? 11.078 -42.25 -3.516 1 85.69 509 GLN B C 1
ATOM 9746 O O . GLN B 1 509 ? 11.094 -42.062 -2.301 1 85.69 509 GLN B O 1
ATOM 9751 N N . PHE B 1 510 ? 11.258 -41.312 -4.406 1 90.88 510 PHE B N 1
ATOM 9752 C CA . PHE B 1 510 ? 11.547 -39.969 -3.961 1 90.88 510 PHE B CA 1
ATOM 9753 C C . PHE B 1 510 ? 10.297 -39.094 -4.016 1 90.88 510 PHE B C 1
ATOM 9755 O O . PHE B 1 510 ? 10.352 -37.906 -3.75 1 90.88 510 PHE B O 1
ATOM 9762 N N . SER B 1 511 ? 9.094 -39.656 -4.25 1 89.19 511 SER B N 1
ATOM 9763 C CA . SER B 1 511 ? 7.855 -38.906 -4.43 1 89.19 511 SER B CA 1
ATOM 9764 C C . SER B 1 511 ? 7.414 -38.25 -3.131 1 89.19 511 SER B C 1
ATOM 9766 O O . SER B 1 511 ? 6.805 -37.156 -3.154 1 89.19 511 SER B O 1
ATOM 9768 N N . TRP B 1 512 ? 7.824 -38.812 -1.985 1 91.25 512 TRP B N 1
ATOM 9769 C CA . TRP B 1 512 ? 7.422 -38.25 -0.698 1 91.25 512 TRP B CA 1
ATOM 9770 C C . TRP B 1 512 ? 8.062 -36.875 -0.474 1 91.25 512 TRP B C 1
ATOM 9772 O O . TRP B 1 512 ? 7.484 -36.031 0.201 1 91.25 512 TRP B O 1
ATOM 9782 N N . ALA B 1 513 ? 9.242 -36.656 -1.056 1 93.5 513 ALA B N 1
ATOM 9783 C CA . ALA B 1 513 ? 10.008 -35.438 -0.821 1 93.5 513 ALA B CA 1
ATOM 9784 C C . ALA B 1 513 ? 9.461 -34.281 -1.659 1 93.5 513 ALA B C 1
ATOM 9786 O O . ALA B 1 513 ? 9.82 -33.125 -1.44 1 93.5 513 ALA B O 1
ATOM 9787 N N . CYS B 1 514 ? 8.586 -34.594 -2.564 1 92.56 514 CYS B N 1
ATOM 9788 C CA . CYS B 1 514 ? 7.973 -33.562 -3.396 1 92.56 514 CYS B CA 1
ATOM 9789 C C . CYS B 1 514 ? 6.57 -33.219 -2.902 1 92.56 514 CYS B C 1
ATOM 9791 O O . CYS B 1 514 ? 5.965 -32.25 -3.35 1 92.56 514 CYS B O 1
ATOM 9793 N N . THR B 1 515 ? 6.027 -34.094 -2.004 1 89.38 515 THR B N 1
ATOM 9794 C CA . THR B 1 515 ? 4.68 -33.875 -1.481 1 89.38 515 THR B CA 1
ATOM 9795 C C . THR B 1 515 ? 4.715 -33.562 0.012 1 89.38 515 THR B C 1
ATOM 9797 O O . THR B 1 515 ? 4.047 -34.25 0.806 1 89.38 515 THR B O 1
ATOM 9800 N N . LEU B 1 516 ? 5.457 -32.594 0.293 1 92.25 516 LEU B N 1
ATOM 9801 C CA . LEU B 1 516 ? 5.566 -32.156 1.684 1 92.25 516 LEU B CA 1
ATOM 9802 C C . LEU B 1 516 ? 4.477 -31.156 2.029 1 92.25 516 LEU B C 1
ATOM 9804 O O . LEU B 1 516 ? 3.787 -30.656 1.14 1 92.25 516 LEU B O 1
ATOM 9808 N N . PRO B 1 517 ? 4.219 -30.844 3.295 1 87.31 517 PRO B N 1
ATOM 9809 C CA . PRO B 1 517 ? 3.08 -30.031 3.715 1 87.31 517 PRO B CA 1
ATOM 9810 C C . PRO B 1 517 ? 3.125 -28.625 3.137 1 87.31 517 PRO B C 1
ATOM 9812 O O . PRO B 1 517 ? 2.09 -28.078 2.742 1 87.31 517 PRO B O 1
ATOM 9815 N N . THR B 1 518 ? 4.262 -28 3.184 1 90.81 518 THR B N 1
ATOM 9816 C CA . THR B 1 518 ? 4.395 -26.656 2.652 1 90.81 518 THR B CA 1
ATOM 9817 C C . THR B 1 518 ? 5.594 -26.562 1.715 1 90.81 518 THR B C 1
ATOM 9819 O O . THR B 1 518 ? 6.449 -27.453 1.693 1 90.81 518 THR B O 1
ATOM 9822 N N . HIS B 1 519 ? 5.664 -25.547 0.96 1 93.88 519 HIS B N 1
ATOM 9823 C CA . HIS B 1 519 ? 6.77 -25.328 0.033 1 93.88 519 HIS B CA 1
ATOM 9824 C C . HIS B 1 519 ? 8.07 -25.031 0.779 1 93.88 519 HIS B C 1
ATOM 9826 O O . HIS B 1 519 ? 9.156 -25.312 0.275 1 93.88 519 HIS B O 1
ATOM 9832 N N . ILE B 1 520 ? 7.902 -24.547 1.925 1 94.88 520 ILE B N 1
ATOM 9833 C CA . ILE B 1 520 ? 9.078 -24.25 2.736 1 94.88 520 ILE B CA 1
ATOM 9834 C C . ILE B 1 520 ? 9.734 -25.562 3.186 1 94.88 520 ILE B C 1
ATOM 9836 O O . ILE B 1 520 ? 10.961 -25.672 3.209 1 94.88 520 ILE B O 1
ATOM 9840 N N . HIS B 1 521 ? 8.906 -26.531 3.447 1 95.31 521 HIS B N 1
ATOM 9841 C CA . HIS B 1 521 ? 9.422 -27.844 3.762 1 95.31 521 HIS B CA 1
ATOM 9842 C C . HIS B 1 521 ? 10.25 -28.406 2.605 1 95.31 521 HIS B C 1
ATOM 9844 O O . HIS B 1 521 ? 11.375 -28.875 2.809 1 95.31 521 HIS B O 1
ATOM 9850 N N . THR B 1 522 ? 9.68 -28.25 1.52 1 96.56 522 THR B N 1
ATOM 9851 C CA . THR B 1 522 ? 10.328 -28.812 0.338 1 96.56 522 THR B CA 1
ATOM 9852 C C . THR B 1 522 ? 11.656 -28.109 0.071 1 96.56 522 THR B C 1
ATOM 9854 O O . THR B 1 522 ? 12.664 -28.766 -0.204 1 96.56 522 THR B O 1
ATOM 9857 N N . ILE B 1 523 ? 11.703 -26.797 0.196 1 98.06 523 ILE B N 1
ATOM 9858 C CA . ILE B 1 523 ? 12.914 -26.031 -0.068 1 98.06 523 ILE B CA 1
ATOM 9859 C C . ILE B 1 523 ? 14.008 -26.453 0.914 1 98.06 523 ILE B C 1
ATOM 9861 O O . ILE B 1 523 ? 15.125 -26.781 0.507 1 98.06 523 ILE B O 1
ATOM 9865 N N . LEU B 1 524 ? 13.672 -26.531 2.174 1 97.75 524 LEU B N 1
ATOM 9866 C CA . LEU B 1 524 ? 14.688 -26.75 3.189 1 97.75 524 LEU B CA 1
ATOM 9867 C C . LEU B 1 524 ? 15.133 -28.203 3.205 1 97.75 524 LEU B C 1
ATOM 9869 O O . LEU B 1 524 ? 16.312 -28.5 3.404 1 97.75 524 LEU B O 1
ATOM 9873 N N . VAL B 1 525 ? 14.203 -29.125 2.977 1 97.12 525 VAL B N 1
ATOM 9874 C CA . VAL B 1 525 ? 14.539 -30.547 2.93 1 97.12 525 VAL B CA 1
ATOM 9875 C C . VAL B 1 525 ? 15.5 -30.812 1.776 1 97.12 525 VAL B C 1
ATOM 9877 O O . VAL B 1 525 ? 16.547 -31.438 1.968 1 97.12 525 VAL B O 1
ATOM 9880 N N . TRP B 1 526 ? 15.18 -30.312 0.644 1 97.94 526 TRP B N 1
ATOM 9881 C CA . TRP B 1 526 ? 16.016 -30.531 -0.526 1 97.94 526 TRP B CA 1
ATOM 9882 C C . TRP B 1 526 ? 17.328 -29.75 -0.405 1 97.94 526 TRP B C 1
ATOM 9884 O O . TRP B 1 526 ? 18.359 -30.172 -0.922 1 97.94 526 TRP B O 1
ATOM 9894 N N . HIS B 1 527 ? 17.312 -28.578 0.214 1 98.12 527 HIS B N 1
ATOM 9895 C CA . HIS B 1 527 ? 18.531 -27.812 0.443 1 98.12 527 HIS B CA 1
ATOM 9896 C C . HIS B 1 527 ? 19.516 -28.578 1.327 1 98.12 527 HIS B C 1
ATOM 9898 O O . HIS B 1 527 ? 20.703 -28.641 1.026 1 98.12 527 HIS B O 1
ATOM 9904 N N . ILE B 1 528 ? 18.984 -29.156 2.387 1 96.56 528 ILE B N 1
ATOM 9905 C CA . ILE B 1 528 ? 19.828 -29.953 3.283 1 96.56 528 ILE B CA 1
ATOM 9906 C C . ILE B 1 528 ? 20.391 -31.141 2.531 1 96.56 528 ILE B C 1
ATOM 9908 O O . ILE B 1 528 ? 21.594 -31.422 2.625 1 96.56 528 ILE B O 1
ATOM 9912 N N . ALA B 1 529 ? 19.578 -31.812 1.764 1 96.44 529 ALA B N 1
ATOM 9913 C CA . ALA B 1 529 ? 20.016 -32.969 0.989 1 96.44 529 ALA B CA 1
ATOM 9914 C C . ALA B 1 529 ? 21.094 -32.594 -0.021 1 96.44 529 ALA B C 1
ATOM 9916 O O . ALA B 1 529 ? 22.062 -33.312 -0.22 1 96.44 529 ALA B O 1
ATOM 9917 N N . THR B 1 530 ? 20.906 -31.422 -0.684 1 96.69 530 THR B N 1
ATOM 9918 C CA . THR B 1 530 ? 21.891 -30.938 -1.65 1 96.69 530 THR B CA 1
ATOM 9919 C C . THR B 1 530 ? 23.203 -30.625 -0.964 1 96.69 530 THR B C 1
ATOM 9921 O O . THR B 1 530 ? 24.281 -30.922 -1.5 1 96.69 530 THR B O 1
ATOM 9924 N N . THR B 1 531 ? 23.141 -30.078 0.215 1 95.38 531 THR B N 1
ATOM 9925 C CA . THR B 1 531 ? 24.359 -29.75 0.957 1 95.38 531 THR B CA 1
ATOM 9926 C C . THR B 1 531 ? 25.094 -31.016 1.391 1 95.38 531 THR B C 1
ATOM 9928 O O . THR B 1 531 ? 26.328 -31.047 1.373 1 95.38 531 THR B O 1
ATOM 9931 N N . ILE B 1 532 ? 24.391 -32 1.753 1 93.31 532 ILE B N 1
ATOM 9932 C CA . ILE B 1 532 ? 24.969 -33.281 2.125 1 93.31 532 ILE B CA 1
ATOM 9933 C C . ILE B 1 532 ? 25.688 -33.875 0.92 1 93.31 532 ILE B C 1
ATOM 9935 O O . ILE B 1 532 ? 26.812 -34.406 1.049 1 93.31 532 ILE B O 1
ATOM 9939 N N . SER B 1 533 ? 25.062 -33.781 -0.225 1 92.75 533 SER B N 1
ATOM 9940 C CA . SER B 1 533 ? 25.672 -34.281 -1.449 1 92.75 533 SER B CA 1
ATOM 9941 C C . SER B 1 533 ? 26.906 -33.5 -1.831 1 92.75 533 SER B C 1
ATOM 9943 O O . SER B 1 533 ? 27.828 -34.031 -2.447 1 92.75 533 SER B O 1
ATOM 9945 N N . TRP B 1 534 ? 26.922 -32.219 -1.533 1 88.44 534 TRP B N 1
ATOM 9946 C CA . TRP B 1 534 ? 28.031 -31.328 -1.862 1 88.44 534 TRP B CA 1
ATOM 9947 C C . TRP B 1 534 ? 29.281 -31.688 -1.057 1 88.44 534 TRP B C 1
ATOM 9949 O O . TRP B 1 534 ? 30.406 -31.453 -1.499 1 88.44 534 TRP B O 1
ATOM 9959 N N . ASN B 1 535 ? 29.125 -32.25 0.11 1 83.19 535 ASN B N 1
ATOM 9960 C CA . ASN B 1 535 ? 30.234 -32.562 1.003 1 83.19 535 ASN B CA 1
ATOM 9961 C C . ASN B 1 535 ? 30.984 -33.812 0.547 1 83.19 535 ASN B C 1
ATOM 9963 O O . ASN B 1 535 ? 32.062 -34.125 1.074 1 83.19 535 ASN B O 1
ATOM 9967 N N . GLU B 1 536 ? 30.594 -34.344 -0.536 1 79.44 536 GLU B N 1
ATOM 9968 C CA . GLU B 1 536 ? 31.312 -35.5 -1.104 1 79.44 536 GLU B CA 1
ATOM 9969 C C . GLU B 1 536 ? 32.5 -35 -1.966 1 79.44 536 GLU B C 1
ATOM 9971 O O . GLU B 1 536 ? 32.688 -33.812 -2.158 1 79.44 536 GLU B O 1
ATOM 9976 N N . VAL B 1 537 ? 33.312 -35.875 -2.314 1 67.19 537 VAL B N 1
ATOM 9977 C CA . VAL B 1 537 ? 34.5 -35.562 -3.117 1 67.19 537 VAL B CA 1
ATOM 9978 C C . VAL B 1 537 ? 34.094 -34.781 -4.367 1 67.19 537 VAL B C 1
ATOM 9980 O O . VAL B 1 537 ? 33.219 -35.219 -5.113 1 67.19 537 VAL B O 1
ATOM 9983 N N . PRO B 1 538 ? 34.719 -33.562 -4.418 1 70.75 538 PRO B N 1
ATOM 9984 C CA . PRO B 1 538 ? 34.281 -32.594 -5.426 1 70.75 538 PRO B CA 1
ATOM 9985 C C . PRO B 1 538 ? 34.531 -33.062 -6.855 1 70.75 538 PRO B C 1
ATOM 9987 O O . PRO B 1 538 ? 35.594 -33.656 -7.133 1 70.75 538 PRO B O 1
ATOM 9990 N N . LEU B 1 539 ? 33.531 -33.312 -7.668 1 69.25 539 LEU B N 1
ATOM 9991 C CA . LEU B 1 539 ? 33.688 -33.438 -9.117 1 69.25 539 LEU B CA 1
ATOM 9992 C C . LEU B 1 539 ? 34 -32.094 -9.758 1 69.25 539 LEU B C 1
ATOM 9994 O O . LEU B 1 539 ? 33.156 -31.203 -9.828 1 69.25 539 LEU B O 1
ATOM 9998 N N . GLU B 1 540 ? 35.25 -31.812 -9.984 1 71.5 540 GLU B N 1
ATOM 9999 C CA . GLU B 1 540 ? 35.719 -30.531 -10.531 1 71.5 540 GLU B CA 1
ATOM 10000 C C . GLU B 1 540 ? 35.094 -30.266 -11.891 1 71.5 540 GLU B C 1
ATOM 10002 O O . GLU B 1 540 ? 35 -31.156 -12.734 1 71.5 540 GLU B O 1
ATOM 10007 N N . GLY B 1 541 ? 34.438 -29.094 -12.109 1 75.12 541 GLY B N 1
ATOM 10008 C CA . GLY B 1 541 ? 34.031 -28.609 -13.422 1 75.12 541 GLY B CA 1
ATOM 10009 C C . GLY B 1 541 ? 32.625 -29.062 -13.797 1 75.12 541 GLY B C 1
ATOM 10010 O O . GLY B 1 541 ? 32.219 -28.953 -14.961 1 75.12 541 GLY B O 1
ATOM 10011 N N . ASN B 1 542 ? 31.875 -29.672 -12.891 1 87.25 542 ASN B N 1
ATOM 10012 C CA . ASN B 1 542 ? 30.547 -30.141 -13.234 1 87.25 542 ASN B CA 1
ATOM 10013 C C . ASN B 1 542 ? 29.531 -29 -13.227 1 87.25 542 ASN B C 1
ATOM 10015 O O . ASN B 1 542 ? 29.266 -28.406 -12.18 1 87.25 542 ASN B O 1
ATOM 10019 N N . LEU B 1 543 ? 29 -28.75 -14.383 1 92.19 543 LEU B N 1
ATOM 10020 C CA . LEU B 1 543 ? 28.078 -27.641 -14.578 1 92.19 543 LEU B CA 1
ATOM 10021 C C . LEU B 1 543 ? 26.766 -27.875 -13.836 1 92.19 543 LEU B C 1
ATOM 10023 O O . LEU B 1 543 ? 26.141 -26.938 -13.352 1 92.19 543 LEU B O 1
ATOM 10027 N N . ASP B 1 544 ? 26.375 -29.156 -13.719 1 94.62 544 ASP B N 1
ATOM 10028 C CA . ASP B 1 544 ? 25.141 -29.484 -13.016 1 94.62 544 ASP B CA 1
ATOM 10029 C C . ASP B 1 544 ? 25.281 -29.203 -11.516 1 94.62 544 ASP B C 1
ATOM 10031 O O . ASP B 1 544 ? 24.312 -28.781 -10.875 1 94.62 544 ASP B O 1
ATOM 10035 N N . ARG B 1 545 ? 26.438 -29.453 -11.086 1 94.94 545 ARG B N 1
ATOM 10036 C CA . ARG B 1 545 ? 26.703 -29.156 -9.68 1 94.94 545 ARG B CA 1
ATOM 10037 C C . ARG B 1 545 ? 26.594 -27.656 -9.406 1 94.94 545 ARG B C 1
ATOM 10039 O O . ARG B 1 545 ? 25.984 -27.25 -8.414 1 94.94 545 ARG B O 1
ATOM 10046 N N . LEU B 1 546 ? 27.125 -26.906 -10.273 1 94.75 546 LEU B N 1
ATOM 10047 C CA . LEU B 1 546 ? 27.047 -25.453 -10.133 1 94.75 546 LEU B CA 1
ATOM 10048 C C . LEU B 1 546 ? 25.594 -24.984 -10.133 1 94.75 546 LEU B C 1
ATOM 10050 O O . LEU B 1 546 ? 25.203 -24.172 -9.297 1 94.75 546 LEU B O 1
ATOM 10054 N N . VAL B 1 547 ? 24.828 -25.5 -11 1 97.19 547 VAL B N 1
ATOM 10055 C CA . VAL B 1 547 ? 23.422 -25.109 -11.133 1 97.19 547 VAL B CA 1
ATOM 10056 C C . VAL B 1 547 ? 22.656 -25.516 -9.875 1 97.19 547 VAL B C 1
ATOM 10058 O O . VAL B 1 547 ? 21.938 -24.703 -9.281 1 97.19 547 VAL B O 1
ATOM 10061 N N . ALA B 1 548 ? 22.844 -26.703 -9.422 1 97.25 548 ALA B N 1
ATOM 10062 C CA . ALA B 1 548 ? 22.109 -27.234 -8.273 1 97.25 548 ALA B CA 1
ATOM 10063 C C . ALA B 1 548 ? 22.453 -26.469 -7.004 1 97.25 548 ALA B C 1
ATOM 10065 O O . ALA B 1 548 ? 21.547 -26.047 -6.27 1 97.25 548 ALA B O 1
ATOM 10066 N N . VAL B 1 549 ? 23.688 -26.219 -6.797 1 95.94 549 VAL B N 1
ATOM 10067 C CA . VAL B 1 549 ? 24.125 -25.562 -5.57 1 95.94 549 VAL B CA 1
ATOM 10068 C C . VAL B 1 549 ? 23.703 -24.094 -5.594 1 95.94 549 VAL B C 1
ATOM 10070 O O . VAL B 1 549 ? 23.219 -23.562 -4.59 1 95.94 549 VAL B O 1
ATOM 10073 N N . SER B 1 550 ? 23.859 -23.469 -6.719 1 97.12 550 SER B N 1
ATOM 10074 C CA . SER B 1 550 ? 23.484 -22.062 -6.836 1 97.12 550 SER B CA 1
ATOM 10075 C C . SER B 1 550 ? 21.984 -21.859 -6.578 1 97.12 550 SER B C 1
ATOM 10077 O O . SER B 1 550 ? 21.594 -20.969 -5.832 1 97.12 550 SER B O 1
ATOM 10079 N N . LEU B 1 551 ? 21.219 -22.719 -7.129 1 98.31 551 LEU B N 1
ATOM 10080 C CA . LEU B 1 551 ? 19.766 -22.594 -7 1 98.31 551 LEU B CA 1
ATOM 10081 C C . LEU B 1 551 ? 19.297 -23.031 -5.617 1 98.31 551 LEU B C 1
ATOM 10083 O O . LEU B 1 551 ? 18.375 -22.438 -5.051 1 98.31 551 LEU B O 1
ATOM 10087 N N . SER B 1 552 ? 19.906 -24.047 -5.117 1 98.06 552 SER B N 1
ATOM 10088 C CA . SER B 1 552 ? 19.578 -24.5 -3.77 1 98.06 552 SER B CA 1
ATOM 10089 C C . SER B 1 552 ? 19.859 -23.422 -2.738 1 98.06 552 SER B C 1
ATOM 10091 O O . SER B 1 552 ? 18.984 -23.078 -1.941 1 98.06 552 SER B O 1
ATOM 10093 N N . ASP B 1 553 ? 21.031 -22.828 -2.809 1 97.75 553 ASP B N 1
ATOM 10094 C CA . ASP B 1 553 ? 21.422 -21.781 -1.866 1 97.75 553 ASP B CA 1
ATOM 10095 C C . ASP B 1 553 ? 20.594 -20.516 -2.082 1 97.75 553 ASP B C 1
ATOM 10097 O O . ASP B 1 553 ? 20.297 -19.797 -1.131 1 97.75 553 ASP B O 1
ATOM 10101 N N . TYR B 1 554 ? 20.234 -20.344 -3.324 1 98 554 TYR B N 1
ATOM 10102 C CA . TYR B 1 554 ? 19.391 -19.188 -3.605 1 98 554 TYR B CA 1
ATOM 10103 C C . TYR B 1 554 ? 18 -19.359 -3.008 1 98 554 TYR B C 1
ATOM 10105 O O . TYR B 1 554 ? 17.453 -18.422 -2.395 1 98 554 TYR B O 1
ATOM 10113 N N . CYS B 1 555 ? 17.438 -20.484 -3.176 1 98.25 555 CYS B N 1
ATOM 10114 C CA . CYS B 1 555 ? 16.109 -20.75 -2.611 1 98.25 555 CYS B CA 1
ATOM 10115 C C . CYS B 1 555 ? 16.141 -20.688 -1.089 1 98.25 555 CYS B C 1
ATOM 10117 O O . CYS B 1 555 ? 15.219 -20.156 -0.465 1 98.25 555 CYS B O 1
ATOM 10119 N N . ALA B 1 556 ? 17.172 -21.203 -0.51 1 98.19 556 ALA B N 1
ATOM 10120 C CA . ALA B 1 556 ? 17.328 -21.094 0.938 1 98.19 556 ALA B CA 1
ATOM 10121 C C . ALA B 1 556 ? 17.484 -19.641 1.364 1 98.19 556 ALA B C 1
ATOM 10123 O O . ALA B 1 556 ? 17 -19.25 2.424 1 98.19 556 ALA B O 1
ATOM 10124 N N . TYR B 1 557 ? 18.188 -18.906 0.515 1 97.44 557 TYR B N 1
ATOM 10125 C CA . TYR B 1 557 ? 18.328 -17.484 0.762 1 97.44 557 TYR B CA 1
ATOM 10126 C C . TYR B 1 557 ? 16.969 -16.797 0.771 1 97.44 557 TYR B C 1
ATOM 10128 O O . TYR B 1 557 ? 16.703 -15.953 1.628 1 97.44 557 TYR B O 1
ATOM 10136 N N . LEU B 1 558 ? 16.109 -17.109 -0.14 1 97.31 558 LEU B N 1
ATOM 10137 C CA . LEU B 1 558 ? 14.773 -16.516 -0.199 1 97.31 558 LEU B CA 1
ATOM 10138 C C . LEU B 1 558 ? 13.984 -16.844 1.065 1 97.31 558 LEU B C 1
ATOM 10140 O O . LEU B 1 558 ? 13.266 -15.984 1.583 1 97.31 558 LEU B O 1
ATOM 10144 N N . VAL B 1 559 ? 14.141 -18.016 1.588 1 97.44 559 VAL B N 1
ATOM 10145 C CA . VAL B 1 559 ? 13.438 -18.422 2.801 1 97.44 559 VAL B CA 1
ATOM 10146 C C . VAL B 1 559 ? 13.922 -17.578 3.984 1 97.44 559 VAL B C 1
ATOM 10148 O O . VAL B 1 559 ? 13.117 -17.094 4.777 1 97.44 559 VAL B O 1
ATOM 10151 N N . ALA B 1 560 ? 15.148 -17.328 4.027 1 96.44 560 ALA B N 1
ATOM 10152 C CA . ALA B 1 560 ? 15.75 -16.688 5.195 1 96.44 560 ALA B CA 1
ATOM 10153 C C . ALA B 1 560 ? 15.633 -15.172 5.121 1 96.44 560 ALA B C 1
ATOM 10155 O O . ALA B 1 560 ? 15.445 -14.508 6.145 1 96.44 560 ALA B O 1
ATOM 10156 N N . PHE B 1 561 ? 15.711 -14.594 3.92 1 93.94 561 PHE B N 1
ATOM 10157 C CA . PHE B 1 561 ? 15.898 -13.148 3.848 1 93.94 561 PHE B CA 1
ATOM 10158 C C . PHE B 1 561 ? 14.742 -12.484 3.111 1 93.94 561 PHE B C 1
ATOM 10160 O O . PHE B 1 561 ? 14.438 -11.32 3.35 1 93.94 561 PHE B O 1
ATOM 10167 N N . VAL B 1 562 ? 14.109 -13.203 2.156 1 94.94 562 VAL B N 1
ATOM 10168 C CA . VAL B 1 562 ? 13.031 -12.602 1.373 1 94.94 562 VAL B CA 1
ATOM 10169 C C . VAL B 1 562 ? 11.859 -13.57 1.273 1 94.94 562 VAL B C 1
ATOM 10171 O O . VAL B 1 562 ? 11.43 -13.922 0.172 1 94.94 562 VAL B O 1
ATOM 10174 N N . PRO B 1 563 ? 11.281 -13.812 2.365 1 95.12 563 PRO B N 1
ATOM 10175 C CA . PRO B 1 563 ? 10.227 -14.828 2.367 1 95.12 563 PRO B CA 1
ATOM 10176 C C . PRO B 1 563 ? 8.977 -14.391 1.603 1 95.12 563 PRO B C 1
ATOM 10178 O O . PRO B 1 563 ? 8.219 -15.234 1.112 1 95.12 563 PRO B O 1
ATOM 10181 N N . ASP B 1 564 ? 8.734 -13.133 1.388 1 93.12 564 ASP B N 1
ATOM 10182 C CA . ASP B 1 564 ? 7.531 -12.617 0.739 1 93.12 564 ASP B CA 1
ATOM 10183 C C . ASP B 1 564 ? 7.527 -12.945 -0.752 1 93.12 564 ASP B C 1
ATOM 10185 O O . ASP B 1 564 ? 6.5 -12.812 -1.42 1 93.12 564 ASP B O 1
ATOM 10189 N N . MET B 1 565 ? 8.664 -13.445 -1.277 1 95.19 565 MET B N 1
ATOM 10190 C CA . MET B 1 565 ? 8.75 -13.82 -2.686 1 95.19 565 MET B CA 1
ATOM 10191 C C . MET B 1 565 ? 8.312 -15.266 -2.887 1 95.19 565 MET B C 1
ATOM 10193 O O . MET B 1 565 ? 8.094 -15.703 -4.02 1 95.19 565 MET B O 1
ATOM 10197 N N . LEU B 1 566 ? 8.18 -15.961 -1.817 1 95.94 566 LEU B N 1
ATOM 10198 C CA . LEU B 1 566 ? 7.789 -17.359 -1.868 1 95.94 566 LEU B CA 1
ATOM 10199 C C . LEU B 1 566 ? 6.289 -17.516 -1.634 1 95.94 566 LEU B C 1
ATOM 10201 O O . LEU B 1 566 ? 5.641 -16.609 -1.112 1 95.94 566 LEU B O 1
ATOM 10205 N N . PRO B 1 567 ? 5.793 -18.656 -2.182 1 92.5 567 PRO B N 1
ATOM 10206 C CA . PRO B 1 567 ? 4.371 -18.875 -1.919 1 92.5 567 PRO B CA 1
ATOM 10207 C C . PRO B 1 567 ? 4.062 -19.031 -0.431 1 92.5 567 PRO B C 1
ATOM 10209 O O . PRO B 1 567 ? 4.891 -19.531 0.327 1 92.5 567 PRO B O 1
ATOM 10212 N N . GLY B 1 568 ? 2.896 -18.562 -0.026 1 88.12 568 GLY B N 1
ATOM 10213 C CA . GLY B 1 568 ? 2.52 -18.594 1.379 1 88.12 568 GLY B CA 1
ATOM 10214 C C . GLY B 1 568 ? 2.746 -17.281 2.084 1 88.12 568 GLY B C 1
ATOM 10215 O O . GLY B 1 568 ? 3.162 -16.297 1.462 1 88.12 568 GLY B O 1
ATOM 10216 N N . HIS B 1 569 ? 2.436 -17.281 3.336 1 90.62 569 HIS B N 1
ATOM 10217 C CA . HIS B 1 569 ? 2.594 -16.047 4.105 1 90.62 569 HIS B CA 1
ATOM 10218 C C . HIS B 1 569 ? 4.035 -15.867 4.566 1 90.62 569 HIS B C 1
ATOM 10220 O O . HIS B 1 569 ? 4.629 -16.781 5.133 1 90.62 569 HIS B O 1
ATOM 10226 N N . GLY B 1 570 ? 4.609 -14.711 4.355 1 91.75 570 GLY B N 1
ATOM 10227 C CA . GLY B 1 570 ? 6.008 -14.438 4.652 1 91.75 570 GLY B CA 1
ATOM 10228 C C . GLY B 1 570 ? 6.359 -14.656 6.113 1 91.75 570 GLY B C 1
ATOM 10229 O O . GLY B 1 570 ? 7.438 -15.164 6.426 1 91.75 570 GLY B O 1
ATOM 10230 N N . TYR B 1 571 ? 5.492 -14.305 6.98 1 91.5 571 TYR B N 1
ATOM 10231 C CA . TYR B 1 571 ? 5.785 -14.422 8.406 1 91.5 571 TYR B CA 1
ATOM 10232 C C . TYR B 1 571 ? 5.758 -15.875 8.852 1 91.5 571 TYR B C 1
ATOM 10234 O O . TYR B 1 571 ? 6.523 -16.281 9.727 1 91.5 571 TYR B O 1
ATOM 10242 N N . ASP B 1 572 ? 4.934 -16.656 8.266 1 91.19 572 ASP B N 1
ATOM 10243 C CA . ASP B 1 572 ? 4.945 -18.094 8.555 1 91.19 572 ASP B CA 1
ATOM 10244 C C . ASP B 1 572 ? 6.27 -18.719 8.133 1 91.19 572 ASP B C 1
ATOM 10246 O O . ASP B 1 572 ? 6.82 -19.562 8.859 1 91.19 572 ASP B O 1
ATOM 10250 N N . THR B 1 573 ? 6.691 -18.312 6.984 1 94.19 573 THR B N 1
ATOM 10251 C CA . THR B 1 573 ? 7.98 -18.797 6.496 1 94.19 573 THR B CA 1
ATOM 10252 C C . THR B 1 573 ? 9.102 -18.406 7.457 1 94.19 573 THR B C 1
ATOM 10254 O O . THR B 1 573 ? 9.977 -19.234 7.758 1 94.19 573 THR B O 1
ATOM 10257 N N . ARG B 1 574 ? 9.055 -17.297 7.98 1 93 574 ARG B N 1
ATOM 10258 C CA . ARG B 1 574 ? 10.062 -16.812 8.922 1 93 574 ARG B CA 1
ATOM 10259 C C . ARG B 1 574 ? 10.039 -17.641 10.211 1 93 574 ARG B C 1
ATOM 10261 O O . ARG B 1 574 ? 11.094 -18.016 10.727 1 93 574 ARG B O 1
ATOM 10268 N N . CYS B 1 575 ? 8.898 -17.891 10.688 1 92.12 575 CYS B N 1
ATOM 10269 C CA . CYS B 1 575 ? 8.766 -18.656 11.914 1 92.12 575 CYS B CA 1
ATOM 10270 C C . CYS B 1 575 ? 9.266 -20.078 11.727 1 92.12 575 CYS B C 1
ATOM 10272 O O . CYS B 1 575 ? 9.922 -20.641 12.609 1 92.12 575 CYS B O 1
ATOM 10274 N N . THR B 1 576 ? 8.891 -20.656 10.617 1 93.94 576 THR B N 1
ATOM 10275 C CA . THR B 1 576 ? 9.367 -22 10.32 1 93.94 576 THR B CA 1
ATOM 10276 C C . THR B 1 576 ? 10.883 -22.031 10.211 1 93.94 576 THR B C 1
ATOM 10278 O O . THR B 1 576 ? 11.531 -22.938 10.734 1 93.94 576 THR B O 1
ATOM 10281 N N . PHE B 1 577 ? 11.414 -21.031 9.539 1 95.25 577 PHE B N 1
ATOM 10282 C CA . PHE B 1 577 ? 12.859 -20.922 9.422 1 95.25 577 PHE B CA 1
ATOM 10283 C C . PHE B 1 577 ? 13.516 -20.844 10.797 1 95.25 577 PHE B C 1
ATOM 10285 O O . PHE B 1 577 ? 14.492 -21.547 11.07 1 95.25 577 PHE B O 1
ATOM 10292 N N . ASP B 1 578 ? 13.008 -20.031 11.68 1 93.69 578 ASP B N 1
ATOM 10293 C CA . ASP B 1 578 ? 13.562 -19.875 13.023 1 93.69 578 ASP B CA 1
ATOM 10294 C C . ASP B 1 578 ? 13.492 -21.188 13.805 1 93.69 578 ASP B C 1
ATOM 10296 O O . ASP B 1 578 ? 14.422 -21.516 14.539 1 93.69 578 ASP B O 1
ATOM 10300 N N . ALA B 1 579 ? 12.445 -21.875 13.609 1 93.06 579 ALA B N 1
ATOM 10301 C CA . ALA B 1 579 ? 12.289 -23.156 14.289 1 93.06 579 ALA B CA 1
ATOM 10302 C C . ALA B 1 579 ? 13.32 -24.172 13.789 1 93.06 579 ALA B C 1
ATOM 10304 O O . ALA B 1 579 ? 13.898 -24.922 14.586 1 93.06 579 ALA B O 1
ATOM 10305 N N . VAL B 1 580 ? 13.508 -24.188 12.5 1 95.12 580 VAL B N 1
ATOM 10306 C CA . VAL B 1 580 ? 14.453 -25.141 11.914 1 95.12 580 VAL B CA 1
ATOM 10307 C C . VAL B 1 580 ? 15.867 -24.797 12.367 1 95.12 580 VAL B C 1
ATOM 10309 O O . VAL B 1 580 ? 16.688 -25.688 12.602 1 95.12 580 VAL B O 1
ATOM 10312 N N . VAL B 1 581 ? 16.172 -23.531 12.461 1 95.06 581 VAL B N 1
ATOM 10313 C CA . VAL B 1 581 ? 17.484 -23.094 12.938 1 95.06 581 VAL B CA 1
ATOM 10314 C C . VAL B 1 581 ? 17.703 -23.594 14.367 1 95.06 581 VAL B C 1
ATOM 10316 O O . VAL B 1 581 ? 18.781 -24.078 14.703 1 95.06 581 VAL B O 1
ATOM 10319 N N . LEU B 1 582 ? 16.719 -23.531 15.195 1 92.25 582 LEU B N 1
ATOM 10320 C CA . LEU B 1 582 ? 16.812 -24.016 16.562 1 92.25 582 LEU B CA 1
ATOM 10321 C C . LEU B 1 582 ? 17 -25.531 16.594 1 92.25 582 LEU B C 1
ATOM 10323 O O . LEU B 1 582 ? 17.766 -26.047 17.422 1 92.25 582 LEU B O 1
ATOM 10327 N N . GLU B 1 583 ? 16.297 -26.188 15.719 1 92.31 583 GLU B N 1
ATOM 10328 C CA . GLU B 1 583 ? 16.469 -27.641 15.594 1 92.31 583 GLU B CA 1
ATOM 10329 C C . GLU B 1 583 ? 17.906 -27.984 15.234 1 92.31 583 GLU B C 1
ATOM 10331 O O . GLU B 1 583 ? 18.484 -28.906 15.812 1 92.31 583 GLU B O 1
ATOM 10336 N N . ALA B 1 584 ? 18.375 -27.297 14.297 1 93.62 584 ALA B N 1
ATOM 10337 C CA . ALA B 1 584 ? 19.75 -27.547 13.852 1 93.62 584 ALA B CA 1
ATOM 10338 C C . ALA B 1 584 ? 20.75 -27.25 14.969 1 93.62 584 ALA B C 1
ATOM 10340 O O . ALA B 1 584 ? 21.734 -27.984 15.133 1 93.62 584 ALA B O 1
ATOM 10341 N N . GLN B 1 585 ? 20.5 -26.281 15.742 1 92.06 585 GLN B N 1
ATOM 10342 C CA . GLN B 1 585 ? 21.375 -25.938 16.859 1 92.06 585 GLN B CA 1
ATOM 10343 C C . GLN B 1 585 ? 21.344 -27.016 17.938 1 92.06 585 GLN B C 1
ATOM 10345 O O . GLN B 1 585 ? 22.375 -27.344 18.516 1 92.06 585 GLN B O 1
ATOM 10350 N N . GLN B 1 586 ? 20.234 -27.531 18.188 1 89.12 586 GLN B N 1
ATOM 10351 C CA . GLN B 1 586 ? 20.078 -28.547 19.203 1 89.12 586 GLN B CA 1
ATOM 10352 C C . GLN B 1 586 ? 20.734 -29.859 18.781 1 89.12 586 GLN B C 1
ATOM 10354 O O . GLN B 1 586 ? 21.359 -30.547 19.578 1 89.12 586 GLN B O 1
ATOM 10359 N N . CYS B 1 587 ? 20.656 -30.109 17.5 1 90.31 587 CYS B N 1
ATOM 10360 C CA . CYS B 1 587 ? 21.109 -31.422 17.016 1 90.31 587 CYS B CA 1
ATOM 10361 C C . CYS B 1 587 ? 22.578 -31.375 16.594 1 90.31 587 CYS B C 1
ATOM 10363 O O . CYS B 1 587 ? 23.281 -32.375 16.703 1 90.31 587 CYS B O 1
ATOM 10365 N N . LEU B 1 588 ? 23 -30.203 16.141 1 92.25 588 LEU B N 1
ATOM 10366 C CA . LEU B 1 588 ? 24.297 -30.172 15.477 1 92.25 588 LEU B CA 1
ATOM 10367 C C . LEU B 1 588 ? 25.266 -29.266 16.219 1 92.25 588 LEU B C 1
ATOM 10369 O O . LEU B 1 588 ? 26.375 -29.016 15.75 1 92.25 588 LEU B O 1
ATOM 10373 N N . ALA B 1 589 ? 24.922 -28.734 17.312 1 83.31 589 ALA B N 1
ATOM 10374 C CA . ALA B 1 589 ? 25.734 -27.75 18.031 1 83.31 589 ALA B CA 1
ATOM 10375 C C . ALA B 1 589 ? 27.109 -28.328 18.344 1 83.31 589 ALA B C 1
ATOM 10377 O O . ALA B 1 589 ? 28.109 -27.594 18.375 1 83.31 589 ALA B O 1
ATOM 10378 N N . GLU B 1 590 ? 27.234 -29.594 18.5 1 83.94 590 GLU B N 1
ATOM 10379 C CA . GLU B 1 590 ? 28.5 -30.219 18.906 1 83.94 590 GLU B CA 1
ATOM 10380 C C . GLU B 1 590 ? 29.422 -30.422 17.719 1 83.94 590 GLU B C 1
ATOM 10382 O O . GLU B 1 590 ? 30.609 -30.703 17.891 1 83.94 590 GLU B O 1
ATOM 10387 N N . CYS B 1 591 ? 28.891 -30.188 16.547 1 89.31 591 CYS B N 1
ATOM 10388 C CA . CYS B 1 591 ? 29.672 -30.391 15.344 1 89.31 591 CYS B CA 1
ATOM 10389 C C . CYS B 1 591 ? 30.359 -29.109 14.891 1 89.31 591 CYS B C 1
ATOM 10391 O O . CYS B 1 591 ? 29.688 -28.094 14.656 1 89.31 591 CYS B O 1
ATOM 10393 N N . GLU B 1 592 ? 31.641 -29.078 14.734 1 84.69 592 GLU B N 1
ATOM 10394 C CA . GLU B 1 592 ? 32.375 -27.859 14.438 1 84.69 592 GLU B CA 1
ATOM 10395 C C . GLU B 1 592 ? 32.5 -27.641 12.93 1 84.69 592 GLU B C 1
ATOM 10397 O O . GLU B 1 592 ? 32.438 -26.516 12.461 1 84.69 592 GLU B O 1
ATOM 10402 N N . THR B 1 593 ? 32.688 -28.719 12.141 1 87.62 593 THR B N 1
ATOM 10403 C CA . THR B 1 593 ? 32.875 -28.578 10.695 1 87.62 593 THR B CA 1
ATOM 10404 C C . THR B 1 593 ? 31.625 -29.031 9.945 1 87.62 593 THR B C 1
ATOM 10406 O O . THR B 1 593 ? 30.812 -29.797 10.477 1 87.62 593 THR B O 1
ATOM 10409 N N . VAL B 1 594 ? 31.453 -28.531 8.773 1 88.25 594 VAL B N 1
ATOM 10410 C CA . VAL B 1 594 ? 30.312 -28.891 7.934 1 88.25 594 VAL B CA 1
ATOM 10411 C C . VAL B 1 594 ? 30.344 -30.375 7.613 1 88.25 594 VAL B C 1
ATOM 10413 O O . VAL B 1 594 ? 29.297 -31.031 7.547 1 88.25 594 VAL B O 1
ATOM 10416 N N . SER B 1 595 ? 31.547 -30.891 7.43 1 89.19 595 SER B N 1
ATOM 10417 C CA . SER B 1 595 ? 31.688 -32.312 7.133 1 89.19 595 SER B CA 1
ATOM 10418 C C . SER B 1 595 ? 31.188 -33.188 8.281 1 89.19 595 SER B C 1
ATOM 10420 O O . SER B 1 595 ? 30.484 -34.188 8.062 1 89.19 595 SER B O 1
ATOM 10422 N N . ASN B 1 596 ? 31.484 -32.781 9.453 1 90.56 596 ASN B N 1
ATOM 10423 C CA . ASN B 1 596 ? 31.016 -33.5 10.625 1 90.56 596 ASN B CA 1
ATOM 10424 C C . ASN B 1 596 ? 29.5 -33.406 10.766 1 90.56 596 ASN B C 1
ATOM 10426 O O . ASN B 1 596 ? 28.859 -34.406 11.164 1 90.56 596 ASN B O 1
ATOM 10430 N N . ARG B 1 597 ? 29.047 -32.312 10.477 1 92.31 597 ARG B N 1
ATOM 10431 C CA . ARG B 1 597 ? 27.594 -32.125 10.523 1 92.31 597 ARG B CA 1
ATOM 10432 C C . ARG B 1 597 ? 26.891 -33.031 9.531 1 92.31 597 ARG B C 1
ATOM 10434 O O . ARG B 1 597 ? 25.891 -33.688 9.883 1 92.31 597 ARG B O 1
ATOM 10441 N N . CYS B 1 598 ? 27.391 -33.031 8.305 1 92.06 598 CYS B N 1
ATOM 10442 C CA . CYS B 1 598 ? 26.797 -33.875 7.266 1 92.06 598 CYS B CA 1
ATOM 10443 C C . CYS B 1 598 ? 26.906 -35.344 7.621 1 92.06 598 CYS B C 1
ATOM 10445 O O . CYS B 1 598 ? 25.953 -36.125 7.402 1 92.06 598 CYS B O 1
ATOM 10447 N N . GLU B 1 599 ? 28 -35.719 8.219 1 90.25 599 GLU B N 1
ATOM 10448 C CA . GLU B 1 599 ? 28.188 -37.125 8.609 1 90.25 599 GLU B CA 1
ATOM 10449 C C . GLU B 1 599 ? 27.219 -37.531 9.711 1 90.25 599 GLU B C 1
ATOM 10451 O O . GLU B 1 599 ? 26.656 -38.625 9.688 1 90.25 599 GLU B O 1
ATOM 10456 N N . LYS B 1 600 ? 27.031 -36.625 10.594 1 90.12 600 LYS B N 1
ATOM 10457 C CA . LYS B 1 600 ? 26.078 -36.906 11.672 1 90.12 600 LYS B CA 1
ATOM 10458 C C . LYS B 1 600 ? 24.656 -37.062 11.133 1 90.12 600 LYS B C 1
ATOM 10460 O O . LYS B 1 600 ? 23.906 -37.938 11.602 1 90.12 600 LYS B O 1
ATOM 10465 N N . LEU B 1 601 ? 24.328 -36.281 10.211 1 91.12 601 LEU B N 1
ATOM 10466 C CA . LEU B 1 601 ? 23 -36.344 9.617 1 91.12 601 LEU B CA 1
ATOM 10467 C C . LEU B 1 601 ? 22.812 -37.625 8.844 1 91.12 601 LEU B C 1
ATOM 10469 O O . LEU B 1 601 ? 21.734 -38.25 8.906 1 91.12 601 LEU B O 1
ATOM 10473 N N . VAL B 1 602 ? 23.828 -38.094 8.195 1 87.12 602 VAL B N 1
ATOM 10474 C CA . VAL B 1 602 ? 23.75 -39.312 7.379 1 87.12 602 VAL B CA 1
ATOM 10475 C C . VAL B 1 602 ? 23.719 -40.531 8.273 1 87.12 602 VAL B C 1
ATOM 10477 O O . VAL B 1 602 ? 23.016 -41.5 7.98 1 87.12 602 VAL B O 1
ATOM 10480 N N . ARG B 1 603 ? 24.531 -40.562 9.266 1 84.12 603 ARG B N 1
ATOM 10481 C CA . ARG B 1 603 ? 24.594 -41.688 10.18 1 84.12 603 ARG B CA 1
ATOM 10482 C C . ARG B 1 603 ? 23.281 -41.844 10.961 1 84.12 603 ARG B C 1
ATOM 10484 O O . ARG B 1 603 ? 22.938 -42.938 11.398 1 84.12 603 ARG B O 1
ATOM 10491 N N . GLY B 1 604 ? 22.516 -40.875 10.977 1 74.75 604 GLY B N 1
ATOM 10492 C CA . GLY B 1 604 ? 21.219 -40.938 11.641 1 74.75 604 GLY B CA 1
ATOM 10493 C C . GLY B 1 604 ? 21.141 -40.062 12.867 1 74.75 604 GLY B C 1
ATOM 10494 O O . GLY B 1 604 ? 22.078 -40 13.656 1 74.75 604 GLY B O 1
ATOM 10495 N N . LEU B 1 605 ? 20.125 -39.25 13 1 65.25 605 LEU B N 1
ATOM 10496 C CA . LEU B 1 605 ? 19.906 -38.344 14.133 1 65.25 605 LEU B CA 1
ATOM 10497 C C . LEU B 1 605 ? 19.375 -39.094 15.344 1 65.25 605 LEU B C 1
ATOM 10499 O O . LEU B 1 605 ? 19.156 -38.531 16.406 1 65.25 605 LEU B O 1
ATOM 10503 N N . GLY B 1 606 ? 19.656 -40.562 15.383 1 54.81 606 GLY B N 1
ATOM 10504 C CA . GLY B 1 606 ? 19.359 -41.469 16.5 1 54.81 606 GLY B CA 1
ATOM 10505 C C . GLY B 1 606 ? 18.109 -41.062 17.266 1 54.81 606 GLY B C 1
ATOM 10506 O O . GLY B 1 606 ? 18.078 -41.156 18.5 1 54.81 606 GLY B O 1
ATOM 10507 N N . GLY B 1 607 ? 17.016 -40.594 16.734 1 53.97 607 GLY B N 1
ATOM 10508 C CA . GLY B 1 607 ? 15.844 -40.25 17.531 1 53.97 607 GLY B CA 1
ATOM 10509 C C . GLY B 1 607 ? 15.758 -38.812 17.906 1 53.97 607 GLY B C 1
ATOM 10510 O O . GLY B 1 607 ? 14.781 -38.375 18.531 1 53.97 607 GLY B O 1
ATOM 10511 N N . MET B 1 608 ? 16.781 -38.094 17.844 1 50.34 608 MET B N 1
ATOM 10512 C CA . MET B 1 608 ? 16.859 -36.688 18.266 1 50.34 608 MET B CA 1
ATOM 10513 C C . MET B 1 608 ? 16.141 -35.781 17.266 1 50.34 608 MET B C 1
ATOM 10515 O O . MET B 1 608 ? 16.312 -35.938 16.062 1 50.34 608 MET B O 1
ATOM 10519 N N . GLY B 1 609 ? 14.938 -35.062 17.766 1 56.09 609 GLY B N 1
ATOM 10520 C CA . GLY B 1 609 ? 14.188 -33.969 17.141 1 56.09 609 GLY B CA 1
ATOM 10521 C C . GLY B 1 609 ? 12.859 -34.438 16.562 1 56.09 609 GLY B C 1
ATOM 10522 O O . GLY B 1 609 ? 12.039 -33.625 16.141 1 56.09 609 GLY B O 1
ATOM 10523 N N . GLY B 1 610 ? 12.562 -35.75 16.672 1 64.31 610 GLY B N 1
ATOM 10524 C CA . GLY B 1 610 ? 11.266 -36.25 16.234 1 64.31 610 GLY B CA 1
ATOM 10525 C C . GLY B 1 610 ? 11.203 -36.5 14.734 1 64.31 610 GLY B C 1
ATOM 10526 O O . GLY B 1 610 ? 11.836 -35.781 13.953 1 64.31 610 GLY B O 1
ATOM 10527 N N . THR B 1 611 ? 10.719 -37.531 14.148 1 71.88 611 THR B N 1
ATOM 10528 C CA . THR B 1 611 ? 10.648 -38.031 12.781 1 71.88 611 THR B CA 1
ATOM 10529 C C . THR B 1 611 ? 9.898 -37.062 11.883 1 71.88 611 THR B C 1
ATOM 10531 O O . THR B 1 611 ? 10.039 -37.094 10.656 1 71.88 611 THR B O 1
ATOM 10534 N N . GLY B 1 612 ? 9.422 -36.031 12.422 1 83.56 612 GLY B N 1
ATOM 10535 C CA . GLY B 1 612 ? 8.609 -35.156 11.594 1 83.56 612 GLY B CA 1
ATOM 10536 C C . GLY B 1 612 ? 9.227 -33.781 11.398 1 83.56 612 GLY B C 1
ATOM 10537 O O . GLY B 1 612 ? 8.633 -32.906 10.758 1 83.56 612 GLY B O 1
ATOM 10538 N N . THR B 1 613 ? 10.516 -33.625 11.859 1 91.31 613 THR B N 1
ATOM 10539 C CA . THR B 1 613 ? 11.148 -32.312 11.727 1 91.31 613 THR B CA 1
ATOM 10540 C C . THR B 1 613 ? 11.766 -32.125 10.344 1 91.31 613 THR B C 1
ATOM 10542 O O . THR B 1 613 ? 12.07 -33.125 9.672 1 91.31 613 THR B O 1
ATOM 10545 N N . ILE B 1 614 ? 11.945 -30.984 9.852 1 94.5 614 ILE B N 1
ATOM 10546 C CA . ILE B 1 614 ? 12.508 -30.672 8.547 1 94.5 614 ILE B CA 1
ATOM 10547 C C . ILE B 1 614 ? 13.961 -31.141 8.484 1 94.5 614 ILE B C 1
ATOM 10549 O O . ILE B 1 614 ? 14.406 -31.656 7.457 1 94.5 614 ILE B O 1
ATOM 10553 N N . LEU B 1 615 ? 14.688 -31.016 9.602 1 94.25 615 LEU B N 1
ATOM 10554 C CA . LEU B 1 615 ? 16.078 -31.453 9.656 1 94.25 615 LEU B CA 1
ATOM 10555 C C . LEU B 1 615 ? 16.188 -32.969 9.461 1 94.25 615 LEU B C 1
ATOM 10557 O O . LEU B 1 615 ? 17.031 -33.438 8.695 1 94.25 615 LEU B O 1
ATOM 10561 N N . TYR B 1 616 ? 15.328 -33.688 10.086 1 93.38 616 TYR B N 1
ATOM 10562 C CA . TYR B 1 616 ? 15.32 -35.125 9.969 1 93.38 616 TYR B CA 1
ATOM 10563 C C . TYR B 1 616 ? 14.953 -35.562 8.555 1 93.38 616 TYR B C 1
ATOM 10565 O O . TYR B 1 616 ? 15.578 -36.469 7.992 1 93.38 616 TYR B O 1
ATOM 10573 N N . MET B 1 617 ? 13.945 -34.938 8.023 1 94.19 617 MET B N 1
ATOM 10574 C CA . MET B 1 617 ? 13.492 -35.281 6.676 1 94.19 617 MET B CA 1
ATOM 10575 C C . MET B 1 617 ? 14.57 -34.969 5.648 1 94.19 617 MET B C 1
ATOM 10577 O O . MET B 1 617 ? 14.742 -35.719 4.672 1 94.19 617 MET B O 1
ATOM 10581 N N . GLY B 1 618 ? 15.258 -33.844 5.855 1 95.31 618 GLY B N 1
ATOM 10582 C CA . GLY B 1 618 ? 16.375 -33.531 4.977 1 95.31 618 GLY B CA 1
ATOM 10583 C C . GLY B 1 618 ? 17.516 -34.5 5.043 1 95.31 618 GLY B C 1
ATOM 10584 O O . GLY B 1 618 ? 18.094 -34.875 4.02 1 95.31 618 GLY B O 1
ATOM 10585 N N . ALA B 1 619 ? 17.766 -34.969 6.234 1 94.81 619 ALA B N 1
ATOM 10586 C CA . ALA B 1 619 ? 18.797 -36 6.426 1 94.81 619 ALA B CA 1
ATOM 10587 C C . ALA B 1 619 ? 18.406 -37.312 5.766 1 94.81 619 ALA B C 1
ATOM 10589 O O . ALA B 1 619 ? 19.234 -37.969 5.133 1 94.81 619 ALA B O 1
ATOM 10590 N N . LYS B 1 620 ? 17.188 -37.625 5.949 1 93.44 620 LYS B N 1
ATOM 10591 C CA . LYS B 1 620 ? 16.672 -38.844 5.336 1 93.44 620 LYS B CA 1
ATOM 10592 C C . LYS B 1 620 ? 16.812 -38.812 3.816 1 93.44 620 LYS B C 1
ATOM 10594 O O . LYS B 1 620 ? 17.281 -39.75 3.197 1 93.44 620 LYS B O 1
ATOM 10599 N N . LEU B 1 621 ? 16.422 -37.719 3.219 1 94.88 621 LEU B N 1
ATOM 10600 C CA . LEU B 1 621 ? 16.516 -37.562 1.772 1 94.88 621 LEU B CA 1
ATOM 10601 C C . LEU B 1 621 ? 17.969 -37.594 1.312 1 94.88 621 LEU B C 1
ATOM 10603 O O . LEU B 1 621 ? 18.297 -38.219 0.301 1 94.88 621 LEU B O 1
ATOM 10607 N N . GLY B 1 622 ? 18.812 -36.875 2.031 1 94.06 622 GLY B N 1
ATOM 10608 C CA . GLY B 1 622 ? 20.234 -36.875 1.7 1 94.06 622 GLY B CA 1
ATOM 10609 C C . GLY B 1 622 ? 20.844 -38.281 1.707 1 94.06 622 GLY B C 1
ATOM 10610 O O . GLY B 1 622 ? 21.594 -38.656 0.801 1 94.06 622 GLY B O 1
ATOM 10611 N N . ARG B 1 623 ? 20.469 -39.062 2.65 1 92.56 623 ARG B N 1
ATOM 10612 C CA . ARG B 1 623 ? 20.938 -40.438 2.74 1 92.56 623 ARG B CA 1
ATOM 10613 C C . ARG B 1 623 ? 20.391 -41.281 1.585 1 92.56 623 ARG B C 1
ATOM 10615 O O . ARG B 1 623 ? 21.125 -42.031 0.979 1 92.56 623 ARG B O 1
ATOM 10622 N N . GLN B 1 624 ? 19.188 -41.094 1.323 1 92.06 624 GLN B N 1
ATOM 10623 C CA . GLN B 1 624 ? 18.547 -41.844 0.248 1 92.06 624 GLN B CA 1
ATOM 10624 C C . GLN B 1 624 ? 19.172 -41.531 -1.102 1 92.06 624 GLN B C 1
ATOM 10626 O O . GLN B 1 624 ? 19.375 -42.406 -1.928 1 92.06 624 GLN B O 1
ATOM 10631 N N . LEU B 1 625 ? 19.484 -40.281 -1.336 1 92.88 625 LEU B N 1
ATOM 10632 C CA . LEU B 1 625 ? 20.109 -39.875 -2.592 1 92.88 625 LEU B CA 1
ATOM 10633 C C . LEU B 1 625 ? 21.5 -40.469 -2.732 1 92.88 625 LEU B C 1
ATOM 10635 O O . LEU B 1 625 ? 21.875 -40.938 -3.814 1 92.88 625 LEU B O 1
ATOM 10639 N N . ARG B 1 626 ? 22.203 -40.531 -1.702 1 90.06 626 ARG B N 1
ATOM 10640 C CA . ARG B 1 626 ? 23.562 -41.062 -1.714 1 90.06 626 ARG B CA 1
ATOM 10641 C C . ARG B 1 626 ? 23.547 -42.562 -1.937 1 90.06 626 ARG B C 1
ATOM 10643 O O . ARG B 1 626 ? 24.391 -43.094 -2.654 1 90.06 626 ARG B O 1
ATOM 10650 N N . ASP B 1 627 ? 22.562 -43.219 -1.384 1 89.12 627 ASP B N 1
ATOM 10651 C CA . ASP B 1 627 ? 22.5 -44.688 -1.426 1 89.12 627 ASP B CA 1
ATOM 10652 C C . ASP B 1 627 ? 21.875 -45.188 -2.732 1 89.12 627 ASP B C 1
ATOM 10654 O O . ASP B 1 627 ? 22.359 -46.156 -3.328 1 89.12 627 ASP B O 1
ATOM 10658 N N . MET B 1 628 ? 20.891 -44.5 -3.156 1 90.44 628 MET B N 1
ATOM 10659 C CA . MET B 1 628 ? 20.109 -45 -4.277 1 90.44 628 MET B CA 1
ATOM 10660 C C . MET B 1 628 ? 20.656 -44.5 -5.605 1 90.44 628 MET B C 1
ATOM 10662 O O . MET B 1 628 ? 20.406 -45.094 -6.656 1 90.44 628 MET B O 1
ATOM 10666 N N . VAL B 1 629 ? 21.344 -43.375 -5.578 1 91.75 629 VAL B N 1
ATOM 10667 C CA . VAL B 1 629 ? 21.984 -42.844 -6.773 1 91.75 629 VAL B CA 1
ATOM 10668 C C . VAL B 1 629 ? 23.484 -42.688 -6.531 1 91.75 629 VAL B C 1
ATOM 10670 O O . VAL B 1 629 ? 23.984 -41.562 -6.43 1 91.75 629 VAL B O 1
ATOM 10673 N N . PRO B 1 630 ? 24.125 -43.719 -6.688 1 88.44 630 PRO B N 1
ATOM 10674 C CA . PRO B 1 630 ? 25.547 -43.688 -6.328 1 88.44 630 PRO B CA 1
ATOM 10675 C C . PRO B 1 630 ? 26.391 -42.906 -7.34 1 88.44 630 PRO B C 1
ATOM 10677 O O . PRO B 1 630 ? 27.422 -42.344 -6.98 1 88.44 630 PRO B O 1
ATOM 10680 N N . ASP B 1 631 ? 25.953 -42.844 -8.586 1 89.81 631 ASP B N 1
ATOM 10681 C CA . ASP B 1 631 ? 26.672 -42.031 -9.586 1 89.81 631 ASP B CA 1
ATOM 10682 C C . ASP B 1 631 ? 26.516 -40.562 -9.312 1 89.81 631 ASP B C 1
ATOM 10684 O O . ASP B 1 631 ? 25.422 -40 -9.438 1 89.81 631 ASP B O 1
ATOM 10688 N N . GLN B 1 632 ? 27.594 -39.906 -9.039 1 91 632 GLN B N 1
ATOM 10689 C CA . GLN B 1 632 ? 27.578 -38.5 -8.664 1 91 632 GLN B CA 1
ATOM 10690 C C . GLN B 1 632 ? 27.094 -37.625 -9.812 1 91 632 GLN B C 1
ATOM 10692 O O . GLN B 1 632 ? 26.391 -36.656 -9.602 1 91 632 GLN B O 1
ATOM 10697 N N . GLU B 1 633 ? 27.531 -37.969 -10.984 1 90.69 633 GLU B N 1
ATOM 10698 C CA . GLU B 1 633 ? 27.125 -37.188 -12.148 1 90.69 633 GLU B CA 1
ATOM 10699 C C . GLU B 1 633 ? 25.609 -37.219 -12.344 1 90.69 633 GLU B C 1
ATOM 10701 O O . GLU B 1 633 ? 24.984 -36.219 -12.602 1 90.69 633 GLU B O 1
ATOM 10706 N N . GLN B 1 634 ? 25.125 -38.375 -12.18 1 91.88 634 GLN B N 1
ATOM 10707 C CA . GLN B 1 634 ? 23.688 -38.531 -12.312 1 91.88 634 GLN B CA 1
ATOM 10708 C C . GLN B 1 634 ? 22.938 -37.844 -11.172 1 91.88 634 GLN B C 1
ATOM 10710 O O . GLN B 1 634 ? 21.891 -37.25 -11.383 1 91.88 634 GLN B O 1
ATOM 10715 N N . ARG B 1 635 ? 23.453 -37.969 -10 1 93 635 ARG B N 1
ATOM 10716 C CA . ARG B 1 635 ? 22.844 -37.312 -8.836 1 93 635 ARG B CA 1
ATOM 10717 C C . ARG B 1 635 ? 22.781 -35.812 -9.016 1 93 635 ARG B C 1
ATOM 10719 O O . ARG B 1 635 ? 21.734 -35.188 -8.789 1 93 635 ARG B O 1
ATOM 10726 N N . TRP B 1 636 ? 23.859 -35.219 -9.477 1 94.81 636 TRP B N 1
ATOM 10727 C CA . TRP B 1 636 ? 23.891 -33.781 -9.664 1 94.81 636 TRP B CA 1
ATOM 10728 C C . TRP B 1 636 ? 22.969 -33.344 -10.797 1 94.81 636 TRP B C 1
ATOM 10730 O O . TRP B 1 636 ? 22.375 -32.25 -10.742 1 94.81 636 TRP B O 1
ATOM 10740 N N . LYS B 1 637 ? 22.875 -34.156 -11.797 1 93.81 637 LYS B N 1
ATOM 10741 C CA . LYS B 1 637 ? 21.938 -33.844 -12.875 1 93.81 637 LYS B CA 1
ATOM 10742 C C . LYS B 1 637 ? 20.5 -33.844 -12.367 1 93.81 637 LYS B C 1
ATOM 10744 O O . LYS B 1 637 ? 19.734 -32.906 -12.695 1 93.81 637 LYS B O 1
ATOM 10749 N N . VAL B 1 638 ? 20.188 -34.75 -11.562 1 93.38 638 VAL B N 1
ATOM 10750 C CA . VAL B 1 638 ? 18.844 -34.844 -11 1 93.38 638 VAL B CA 1
ATOM 10751 C C . VAL B 1 638 ? 18.594 -33.625 -10.094 1 93.38 638 VAL B C 1
ATOM 10753 O O . VAL B 1 638 ? 17.516 -33.031 -10.148 1 93.38 638 VAL B O 1
ATOM 10756 N N . LEU B 1 639 ? 19.562 -33.312 -9.289 1 95.75 639 LEU B N 1
ATOM 10757 C CA . LEU B 1 639 ? 19.422 -32.188 -8.391 1 95.75 639 LEU B CA 1
ATOM 10758 C C . LEU B 1 639 ? 19.297 -30.891 -9.172 1 95.75 639 LEU B C 1
ATOM 10760 O O . LEU B 1 639 ? 18.484 -30.016 -8.812 1 95.75 639 LEU B O 1
ATOM 10764 N N . ALA B 1 640 ? 20.062 -30.734 -10.203 1 96.88 640 ALA B N 1
ATOM 10765 C CA . ALA B 1 640 ? 19.969 -29.547 -11.047 1 96.88 640 ALA B CA 1
ATOM 10766 C C . ALA B 1 640 ? 18.594 -29.438 -11.703 1 96.88 640 ALA B C 1
ATOM 10768 O O . ALA B 1 640 ? 17.969 -28.375 -11.703 1 96.88 640 ALA B O 1
ATOM 10769 N N . ASP B 1 641 ? 18.156 -30.578 -12.188 1 96.19 641 ASP B N 1
ATOM 10770 C CA . ASP B 1 641 ? 16.844 -30.609 -12.828 1 96.19 641 ASP B CA 1
ATOM 10771 C C . ASP B 1 641 ? 15.742 -30.312 -11.812 1 96.19 641 ASP B C 1
ATOM 10773 O O . ASP B 1 641 ? 14.789 -29.594 -12.125 1 96.19 641 ASP B O 1
ATOM 10777 N N . PHE B 1 642 ? 15.875 -30.812 -10.633 1 96.12 642 PHE B N 1
ATOM 10778 C CA . PHE B 1 642 ? 14.883 -30.594 -9.586 1 96.12 642 PHE B CA 1
ATOM 10779 C C . PHE B 1 642 ? 14.781 -29.109 -9.25 1 96.12 642 PHE B C 1
ATOM 10781 O O . PHE B 1 642 ? 13.688 -28.547 -9.242 1 96.12 642 PHE B O 1
ATOM 10788 N N . TRP B 1 643 ? 15.875 -28.547 -8.969 1 97.94 643 TRP B N 1
ATOM 10789 C CA . TRP B 1 643 ? 15.875 -27.141 -8.531 1 97.94 643 TRP B CA 1
ATOM 10790 C C . TRP B 1 643 ? 15.43 -26.219 -9.656 1 97.94 643 TRP B C 1
ATOM 10792 O O . TRP B 1 643 ? 14.758 -25.219 -9.422 1 97.94 643 TRP B O 1
ATOM 10802 N N . ALA B 1 644 ? 15.812 -26.484 -10.859 1 97.38 644 ALA B N 1
ATOM 10803 C CA . ALA B 1 644 ? 15.383 -25.688 -12.008 1 97.38 644 ALA B CA 1
ATOM 10804 C C . ALA B 1 644 ? 13.867 -25.734 -12.18 1 97.38 644 ALA B C 1
ATOM 10806 O O . ALA B 1 644 ? 13.227 -24.719 -12.406 1 97.38 644 ALA B O 1
ATOM 10807 N N . GLU B 1 645 ? 13.367 -26.906 -12 1 96.31 645 GLU B N 1
ATOM 10808 C CA . GLU B 1 645 ? 11.922 -27.078 -12.086 1 96.31 645 GLU B CA 1
ATOM 10809 C C . GLU B 1 645 ? 11.211 -26.406 -10.914 1 96.31 645 GLU B C 1
ATOM 10811 O O . GLU B 1 645 ? 10.188 -25.734 -11.102 1 96.31 645 GLU B O 1
ATOM 10816 N N . PHE B 1 646 ? 11.75 -26.547 -9.836 1 96.56 646 PHE B N 1
ATOM 10817 C CA . PHE B 1 646 ? 11.102 -26.094 -8.617 1 96.56 646 PHE B CA 1
ATOM 10818 C C . PHE B 1 646 ? 11.102 -24.578 -8.539 1 96.56 646 PHE B C 1
ATOM 10820 O O . PHE B 1 646 ? 10.117 -23.969 -8.094 1 96.56 646 PHE B O 1
ATOM 10827 N N . ILE B 1 647 ? 12.164 -23.938 -8.945 1 97.44 647 ILE B N 1
ATOM 10828 C CA . ILE B 1 647 ? 12.211 -22.484 -8.898 1 97.44 647 ILE B CA 1
ATOM 10829 C C . ILE B 1 647 ? 11.18 -21.891 -9.852 1 97.44 647 ILE B C 1
ATOM 10831 O O . ILE B 1 647 ? 10.578 -20.859 -9.562 1 97.44 647 ILE B O 1
ATOM 10835 N N . LEU B 1 648 ? 10.984 -22.562 -10.969 1 97.31 648 LEU B N 1
ATOM 10836 C CA . LEU B 1 648 ? 9.945 -22.141 -11.898 1 97.31 648 LEU B CA 1
ATOM 10837 C C . LEU B 1 648 ? 8.555 -22.328 -11.289 1 97.31 648 LEU B C 1
ATOM 10839 O O . LEU B 1 648 ? 7.668 -21.484 -11.492 1 97.31 648 LEU B O 1
ATOM 10843 N N . PHE B 1 649 ? 8.461 -23.359 -10.516 1 96.5 649 PHE B N 1
ATOM 10844 C CA . PHE B 1 649 ? 7.203 -23.656 -9.844 1 96.5 649 PHE B CA 1
ATOM 10845 C C . PHE B 1 649 ? 6.902 -22.609 -8.773 1 96.5 649 PHE B C 1
ATOM 10847 O O . PHE B 1 649 ? 5.742 -22.281 -8.531 1 96.5 649 PHE B O 1
ATOM 10854 N N . LEU B 1 650 ? 7.883 -22.047 -8.203 1 96.81 650 LEU B N 1
ATOM 10855 C CA . LEU B 1 650 ? 7.738 -21.078 -7.113 1 96.81 650 LEU B CA 1
ATOM 10856 C C . LEU B 1 650 ? 7.527 -19.672 -7.66 1 96.81 650 LEU B C 1
ATOM 10858 O O . LEU B 1 650 ? 7.043 -18.797 -6.945 1 96.81 650 LEU B O 1
ATOM 10862 N N . ALA B 1 651 ? 7.734 -19.359 -8.852 1 96.88 651 ALA B N 1
ATOM 10863 C CA . ALA B 1 651 ? 7.895 -18.016 -9.414 1 96.88 651 ALA B CA 1
ATOM 10864 C C . ALA B 1 651 ? 6.551 -17.312 -9.523 1 96.88 651 ALA B C 1
ATOM 10866 O O . ALA B 1 651 ? 6.449 -16.109 -9.25 1 96.88 651 ALA B O 1
ATOM 10867 N N . PRO B 1 652 ? 5.48 -18 -9.883 1 95.38 652 PRO B N 1
ATOM 10868 C CA . PRO B 1 652 ? 4.211 -17.281 -9.977 1 95.38 652 PRO B CA 1
ATOM 10869 C C . PRO B 1 652 ? 3.752 -16.719 -8.633 1 95.38 652 PRO B C 1
ATOM 10871 O O . PRO B 1 652 ? 3.855 -17.391 -7.609 1 95.38 652 PRO B O 1
ATOM 10874 N N . SER B 1 653 ? 3.434 -15.484 -8.672 1 92.94 653 SER B N 1
ATOM 10875 C CA . SER B 1 653 ? 3.031 -14.789 -7.453 1 92.94 653 SER B CA 1
ATOM 10876 C C . SER B 1 653 ? 2.088 -13.633 -7.766 1 92.94 653 SER B C 1
ATOM 10878 O O . SER B 1 653 ? 2.188 -13.008 -8.828 1 92.94 653 SER B O 1
ATOM 10880 N N . ASP B 1 654 ? 1.166 -13.344 -6.852 1 89.62 654 ASP B N 1
ATOM 10881 C CA . ASP B 1 654 ? 0.267 -12.203 -6.996 1 89.62 654 ASP B CA 1
ATOM 10882 C C . ASP B 1 654 ? 0.757 -11.008 -6.176 1 89.62 654 ASP B C 1
ATOM 10884 O O . ASP B 1 654 ? 0.145 -9.945 -6.199 1 89.62 654 ASP B O 1
ATOM 10888 N N . ASN B 1 655 ? 1.851 -11.227 -5.484 1 91.81 655 ASN B N 1
ATOM 10889 C CA . ASN B 1 655 ? 2.426 -10.141 -4.695 1 91.81 655 ASN B CA 1
ATOM 10890 C C . ASN B 1 655 ? 3.303 -9.234 -5.547 1 91.81 655 ASN B C 1
ATOM 10892 O O . ASN B 1 655 ? 4.531 -9.297 -5.473 1 91.81 655 ASN B O 1
ATOM 10896 N N . THR B 1 656 ? 2.719 -8.305 -6.258 1 94.25 656 THR B N 1
ATOM 10897 C CA . THR B 1 656 ? 3.443 -7.43 -7.168 1 94.25 656 THR B CA 1
ATOM 10898 C C . THR B 1 656 ? 4.277 -6.414 -6.395 1 94.25 656 THR B C 1
ATOM 10900 O O . THR B 1 656 ? 5.297 -5.93 -6.891 1 94.25 656 THR B O 1
ATOM 10903 N N . GLU B 1 657 ? 3.895 -6.191 -5.172 1 90.75 657 GLU B N 1
ATOM 10904 C CA . GLU B 1 657 ? 4.586 -5.184 -4.375 1 90.75 657 GLU B CA 1
ATOM 10905 C C . GLU B 1 657 ? 6.02 -5.609 -4.074 1 90.75 657 GLU B C 1
ATOM 10907 O O . GLU B 1 657 ? 6.949 -4.805 -4.188 1 90.75 657 GLU B O 1
ATOM 10912 N N . ILE B 1 658 ? 6.176 -6.848 -3.732 1 94.06 658 ILE B N 1
ATOM 10913 C CA . ILE B 1 658 ? 7.516 -7.316 -3.389 1 94.06 658 ILE B CA 1
ATOM 10914 C C . ILE B 1 658 ? 8.398 -7.309 -4.633 1 94.06 658 ILE B C 1
ATOM 10916 O O . ILE B 1 658 ? 9.586 -6.98 -4.559 1 94.06 658 ILE B O 1
ATOM 10920 N N . HIS B 1 659 ? 7.879 -7.648 -5.73 1 95.69 659 HIS B N 1
ATOM 10921 C CA . HIS B 1 659 ? 8.648 -7.625 -6.969 1 95.69 659 HIS B CA 1
ATOM 10922 C C . HIS B 1 659 ? 9.039 -6.199 -7.348 1 95.69 659 HIS B C 1
ATOM 10924 O O . HIS B 1 659 ? 10.156 -5.957 -7.805 1 95.69 659 HIS B O 1
ATOM 10930 N N . GLY B 1 660 ? 8.109 -5.285 -7.156 1 93.94 660 GLY B N 1
ATOM 10931 C CA . GLY B 1 660 ? 8.43 -3.887 -7.391 1 93.94 660 GLY B CA 1
ATOM 10932 C C . GLY B 1 660 ? 9.492 -3.352 -6.449 1 93.94 660 GLY B C 1
ATOM 10933 O O . GLY B 1 660 ? 10.359 -2.58 -6.859 1 93.94 660 GLY B O 1
ATOM 10934 N N . GLU B 1 661 ? 9.453 -3.779 -5.227 1 91.75 661 GLU B N 1
ATOM 10935 C CA . GLU B 1 661 ? 10.406 -3.324 -4.227 1 91.75 661 GLU B CA 1
ATOM 10936 C C . GLU B 1 661 ? 11.805 -3.867 -4.512 1 91.75 661 GLU B C 1
ATOM 10938 O O . GLU B 1 661 ? 12.797 -3.156 -4.344 1 91.75 661 GLU B O 1
ATOM 10943 N N . LYS B 1 662 ? 11.867 -5.051 -4.953 1 92.75 662 LYS B N 1
ATOM 10944 C CA . LYS B 1 662 ? 13.164 -5.695 -5.152 1 92.75 662 LYS B CA 1
ATOM 10945 C C . LYS B 1 662 ? 13.828 -5.199 -6.43 1 92.75 662 LYS B C 1
ATOM 10947 O O . LYS B 1 662 ? 15.023 -5.43 -6.645 1 92.75 662 LYS B O 1
ATOM 10952 N N . LEU B 1 663 ? 13.109 -4.469 -7.266 1 92.81 663 LEU B N 1
ATOM 10953 C CA . LEU B 1 663 ? 13.734 -3.838 -8.422 1 92.81 663 LEU B CA 1
ATOM 10954 C C . LEU B 1 663 ? 14.758 -2.799 -7.988 1 92.81 663 LEU B C 1
ATOM 10956 O O . LEU B 1 663 ? 15.781 -2.615 -8.648 1 92.81 663 LEU B O 1
ATOM 10960 N N . SER B 1 664 ? 14.523 -2.174 -6.852 1 89.19 664 SER B N 1
ATOM 10961 C CA . SER B 1 664 ? 15.438 -1.14 -6.371 1 89.19 664 SER B CA 1
ATOM 10962 C C . SER B 1 664 ? 16.531 -1.733 -5.5 1 89.19 664 SER B C 1
ATOM 10964 O O . SER B 1 664 ? 17.406 -1.011 -5.012 1 89.19 664 SER B O 1
ATOM 10966 N N . ALA B 1 665 ? 16.453 -2.998 -5.293 1 87.38 665 ALA B N 1
ATOM 10967 C CA . ALA B 1 665 ? 17.484 -3.664 -4.484 1 87.38 665 ALA B CA 1
ATOM 10968 C C . ALA B 1 665 ? 18.312 -4.621 -5.332 1 87.38 665 ALA B C 1
ATOM 10970 O O . ALA B 1 665 ? 18.672 -5.707 -4.879 1 87.38 665 ALA B O 1
ATOM 10971 N N . GLY B 1 666 ? 18.562 -4.285 -6.562 1 83.12 666 GLY B N 1
ATOM 10972 C CA . GLY B 1 666 ? 19.453 -5.055 -7.422 1 83.12 666 GLY B CA 1
ATOM 10973 C C . GLY B 1 666 ? 18.703 -6.004 -8.344 1 83.12 666 GLY B C 1
ATOM 10974 O O . GLY B 1 666 ? 19.312 -6.621 -9.219 1 83.12 666 GLY B O 1
ATOM 10975 N N . GLY B 1 667 ? 17.453 -6.148 -8.164 1 86.5 667 GLY B N 1
ATOM 10976 C CA . GLY B 1 667 ? 16.703 -7.07 -9 1 86.5 667 GLY B CA 1
ATOM 10977 C C . GLY B 1 667 ? 16.891 -8.523 -8.609 1 86.5 667 GLY B C 1
ATOM 10978 O O . GLY B 1 667 ? 18.016 -9 -8.484 1 86.5 667 GLY B O 1
ATOM 10979 N N . GLU B 1 668 ? 15.914 -9.172 -8.188 1 91.94 668 GLU B N 1
ATOM 10980 C CA . GLU B 1 668 ? 15.977 -10.578 -7.801 1 91.94 668 GLU B CA 1
ATOM 10981 C C . GLU B 1 668 ? 15.719 -11.484 -9 1 91.94 668 GLU B C 1
ATOM 10983 O O . GLU B 1 668 ? 14.898 -11.172 -9.859 1 91.94 668 GLU B O 1
ATOM 10988 N N . PHE B 1 669 ? 16.484 -12.594 -9.047 1 96.75 669 PHE B N 1
ATOM 10989 C CA . PHE B 1 669 ? 16.312 -13.586 -10.094 1 96.75 669 PHE B CA 1
ATOM 10990 C C . PHE B 1 669 ? 14.852 -14.047 -10.172 1 96.75 669 PHE B C 1
ATOM 10992 O O . PHE B 1 669 ? 14.305 -14.188 -11.266 1 96.75 669 PHE B O 1
ATOM 10999 N N . MET B 1 670 ? 14.219 -14.195 -9.086 1 97.25 670 MET B N 1
ATOM 11000 C CA . MET B 1 670 ? 12.82 -14.617 -9.008 1 97.25 670 MET B CA 1
ATOM 11001 C C . MET B 1 670 ? 11.914 -13.625 -9.727 1 97.25 670 MET B C 1
ATOM 11003 O O . MET B 1 670 ? 10.906 -14.016 -10.328 1 97.25 670 MET B O 1
ATOM 11007 N N . THR B 1 671 ? 12.172 -12.391 -9.664 1 97.12 671 THR B N 1
ATOM 11008 C CA . THR B 1 671 ? 11.391 -11.359 -10.328 1 97.12 671 THR B CA 1
ATOM 11009 C C . THR B 1 671 ? 11.484 -11.492 -11.844 1 97.12 671 THR B C 1
ATOM 11011 O O . THR B 1 671 ? 10.508 -11.273 -12.562 1 97.12 671 THR B O 1
ATOM 11014 N N . HIS B 1 672 ? 12.664 -11.875 -12.336 1 97.12 672 HIS B N 1
ATOM 11015 C CA . HIS B 1 672 ? 12.844 -12.094 -13.766 1 97.12 672 HIS B CA 1
ATOM 11016 C C . HIS B 1 672 ? 12.031 -13.281 -14.25 1 97.12 672 HIS B C 1
ATOM 11018 O O . HIS B 1 672 ? 11.375 -13.211 -15.297 1 97.12 672 HIS B O 1
ATOM 11024 N N . LEU B 1 673 ? 12.07 -14.312 -13.422 1 97.94 673 LEU B N 1
ATOM 11025 C CA . LEU B 1 673 ? 11.281 -15.492 -13.773 1 97.94 673 LEU B CA 1
ATOM 11026 C C . LEU B 1 673 ? 9.789 -15.203 -13.688 1 97.94 673 LEU B C 1
ATOM 11028 O O . LEU B 1 673 ? 9.008 -15.664 -14.523 1 97.94 673 LEU B O 1
ATOM 11032 N N . TRP B 1 674 ? 9.406 -14.43 -12.672 1 97.69 674 TRP B N 1
ATOM 11033 C CA . TRP B 1 674 ? 8.023 -14.008 -12.492 1 97.69 674 TRP B CA 1
ATOM 11034 C C . TRP B 1 674 ? 7.52 -13.242 -13.711 1 97.69 674 TRP B C 1
ATOM 11036 O O . TRP B 1 674 ? 6.422 -13.508 -14.203 1 97.69 674 TRP B O 1
ATOM 11046 N N . ALA B 1 675 ? 8.32 -12.367 -14.234 1 98 675 ALA B N 1
ATOM 11047 C CA . ALA B 1 675 ? 7.961 -11.578 -15.406 1 98 675 ALA B CA 1
ATOM 11048 C C . ALA B 1 675 ? 7.848 -12.469 -16.641 1 98 675 ALA B C 1
ATOM 11050 O O . ALA B 1 675 ? 6.887 -12.359 -17.406 1 98 675 ALA B O 1
ATOM 11051 N N . LEU B 1 676 ? 8.797 -13.336 -16.797 1 97.94 676 LEU B N 1
ATOM 11052 C CA . LEU B 1 676 ? 8.789 -14.234 -17.953 1 97.94 676 LEU B CA 1
ATOM 11053 C C . LEU B 1 676 ? 7.539 -15.102 -17.953 1 97.94 676 LEU B C 1
ATOM 11055 O O . LEU B 1 676 ? 6.875 -15.234 -18.984 1 97.94 676 LEU B O 1
ATOM 11059 N N . LEU B 1 677 ? 7.195 -15.68 -16.859 1 97.5 677 LEU B N 1
ATOM 11060 C CA . LEU B 1 677 ? 6.035 -16.562 -16.766 1 97.5 677 LEU B CA 1
ATOM 11061 C C . LEU B 1 677 ? 4.742 -15.773 -16.984 1 97.5 677 LEU B C 1
ATOM 11063 O O . LEU B 1 677 ? 3.771 -16.312 -17.531 1 97.5 677 LEU B O 1
ATOM 11067 N N . THR B 1 678 ? 4.727 -14.516 -16.516 1 97.25 678 THR B N 1
ATOM 11068 C CA . THR B 1 678 ? 3.566 -13.672 -16.781 1 97.25 678 THR B CA 1
ATOM 11069 C C . THR B 1 678 ? 3.316 -13.547 -18.281 1 97.25 678 THR B C 1
ATOM 11071 O O . THR B 1 678 ? 2.174 -13.633 -18.734 1 97.25 678 THR B O 1
ATOM 11074 N N . HIS B 1 679 ? 4.371 -13.359 -19.031 1 97.19 679 HIS B N 1
ATOM 11075 C CA . HIS B 1 679 ? 4.246 -13.195 -20.469 1 97.19 679 HIS B CA 1
ATOM 11076 C C . HIS B 1 679 ? 3.902 -14.523 -21.141 1 97.19 679 HIS B C 1
ATOM 11078 O O . HIS B 1 679 ? 3.445 -14.539 -22.297 1 97.19 679 HIS B O 1
ATOM 11084 N N . ALA B 1 680 ? 4.141 -15.648 -20.406 1 97 680 ALA B N 1
ATOM 11085 C CA . ALA B 1 680 ? 3.744 -16.969 -20.906 1 97 680 ALA B CA 1
ATOM 11086 C C . ALA B 1 680 ? 2.289 -17.266 -20.562 1 97 680 ALA B C 1
ATOM 11088 O O . ALA B 1 680 ? 1.767 -18.328 -20.922 1 97 680 ALA B O 1
ATOM 11089 N N . GLY B 1 681 ? 1.675 -16.359 -19.859 1 95.81 681 GLY B N 1
ATOM 11090 C CA . GLY B 1 681 ? 0.281 -16.547 -19.5 1 95.81 681 GLY B CA 1
ATOM 11091 C C . GLY B 1 681 ? 0.101 -17.391 -18.25 1 95.81 681 GLY B C 1
ATOM 11092 O O . GLY B 1 681 ? -0.984 -17.938 -18.016 1 95.81 681 GLY B O 1
ATOM 11093 N N . ILE B 1 682 ? 1.152 -17.562 -17.5 1 95.81 682 ILE B N 1
ATOM 11094 C CA . ILE B 1 682 ? 1.106 -18.375 -16.297 1 95.81 682 ILE B CA 1
ATOM 11095 C C . ILE B 1 682 ? 1.125 -17.484 -15.055 1 95.81 682 ILE B C 1
ATOM 11097 O O . ILE B 1 682 ? 2.174 -16.953 -14.688 1 95.81 682 ILE B O 1
ATOM 11101 N N . LEU B 1 683 ? -0.003 -17.391 -14.445 1 93.44 683 LEU B N 1
ATOM 11102 C CA . LEU B 1 683 ? -0.133 -16.469 -13.328 1 93.44 683 LEU B CA 1
ATOM 11103 C C . LEU B 1 683 ? -0.205 -17.234 -12.008 1 93.44 683 LEU B C 1
ATOM 11105 O O . LEU B 1 683 ? 0.087 -16.672 -10.945 1 93.44 683 LEU B O 1
ATOM 11109 N N . GLU B 1 684 ? -0.701 -18.516 -12.094 1 90 684 GLU B N 1
ATOM 11110 C CA . GLU B 1 684 ? -0.872 -19.297 -10.875 1 90 684 GLU B CA 1
ATOM 11111 C C . GLU B 1 684 ? -0.183 -20.656 -10.992 1 90 684 GLU B C 1
ATOM 11113 O O . GLU B 1 684 ? 0.035 -21.156 -12.102 1 90 684 GLU B O 1
ATOM 11118 N N . ARG B 1 685 ? 0.109 -21.094 -9.844 1 89.69 685 ARG B N 1
ATOM 11119 C CA . ARG B 1 685 ? 0.676 -22.438 -9.758 1 89.69 685 ARG B CA 1
ATOM 11120 C C . ARG B 1 685 ? -0.406 -23.5 -9.922 1 89.69 685 ARG B C 1
ATOM 11122 O O . ARG B 1 685 ? -1.539 -23.312 -9.477 1 89.69 685 ARG B O 1
ATOM 11129 N N . PRO B 1 686 ? -0.05 -24.562 -10.672 1 83.56 686 PRO B N 1
ATOM 11130 C CA . PRO B 1 686 ? -1.033 -25.641 -10.766 1 83.56 686 PRO B CA 1
ATOM 11131 C C . PRO B 1 686 ? -1.317 -26.297 -9.422 1 83.56 686 PRO B C 1
ATOM 11133 O O . PRO B 1 686 ? -0.44 -26.344 -8.555 1 83.56 686 PRO B O 1
ATOM 11136 N N . SER B 1 687 ? -2.58 -26.516 -8.992 1 66.06 687 SER B N 1
ATOM 11137 C CA . SER B 1 687 ? -2.977 -27.125 -7.727 1 66.06 687 SER B CA 1
ATOM 11138 C C . SER B 1 687 ? -2.359 -28.516 -7.562 1 66.06 687 SER B C 1
ATOM 11140 O O . SER B 1 687 ? -2.412 -29.328 -8.484 1 66.06 687 SER B O 1
ATOM 11142 N N . SER B 1 688 ? -1.24 -28.828 -7.117 1 53.25 688 SER B N 1
ATOM 11143 C CA . SER B 1 688 ? -0.743 -30.172 -6.855 1 53.25 688 SER B CA 1
ATOM 11144 C C . SER B 1 688 ? -1.815 -31.047 -6.207 1 53.25 688 SER B C 1
ATOM 11146 O O . SER B 1 688 ? -2.637 -30.547 -5.43 1 53.25 688 SER B O 1
ATOM 11148 N N . SER B 1 689 ? -2.283 -32.25 -6.754 1 40.12 689 SER B N 1
ATOM 11149 C CA . SER B 1 689 ? -3.154 -33.281 -6.219 1 40.12 689 SER B CA 1
ATOM 11150 C C . SER B 1 689 ? -2.961 -33.469 -4.715 1 40.12 689 SER B C 1
ATOM 11152 O O . SER B 1 689 ? -3.74 -34.156 -4.059 1 40.12 689 SER B O 1
ATOM 11154 N N . SER B 1 690 ? -1.781 -33.781 -4.184 1 38.91 690 SER B N 1
ATOM 11155 C CA . SER B 1 690 ? -1.667 -34.406 -2.869 1 38.91 690 SER B CA 1
ATOM 11156 C C . SER B 1 690 ? -2.369 -33.562 -1.8 1 38.91 690 SER B C 1
ATOM 11158 O O . SER B 1 690 ? -3.17 -34.094 -1.024 1 38.91 690 SER B O 1
ATOM 11160 N N . GLY B 1 691 ? -1.556 -33.094 -0.827 1 33.94 691 GLY B N 1
ATOM 11161 C CA . GLY B 1 691 ? -1.938 -32.906 0.564 1 33.94 691 GLY B CA 1
ATOM 11162 C C . GLY B 1 691 ? -3.105 -31.969 0.742 1 33.94 691 GLY B C 1
ATOM 11163 O O . GLY B 1 691 ? -3.629 -31.422 -0.236 1 33.94 691 GLY B O 1
ATOM 11164 N N . ILE B 1 692 ? -3.223 -31.438 2.09 1 32.5 692 ILE B N 1
ATOM 11165 C CA . ILE B 1 692 ? -4.312 -30.844 2.854 1 32.5 692 ILE B CA 1
ATOM 11166 C C . ILE B 1 692 ? -4.809 -29.578 2.143 1 32.5 692 ILE B C 1
ATOM 11168 O O . ILE B 1 692 ? -4.273 -28.5 2.352 1 32.5 692 ILE B O 1
ATOM 11172 N N . ASN B 1 693 ? -4.77 -29.719 0.954 1 33.31 693 ASN B N 1
ATOM 11173 C CA . ASN B 1 693 ? -5.648 -28.656 0.507 1 33.31 693 ASN B CA 1
ATOM 11174 C C . ASN B 1 693 ? -7.062 -28.812 1.056 1 33.31 693 ASN B C 1
ATOM 11176 O O . ASN B 1 693 ? -7.75 -29.781 0.725 1 33.31 693 ASN B O 1
ATOM 11180 N N . ALA B 1 694 ? -7.418 -28.688 2.18 1 31.78 694 ALA B N 1
ATOM 11181 C CA . ALA B 1 694 ? -8.852 -28.625 2.447 1 31.78 694 ALA B CA 1
ATOM 11182 C C . ALA B 1 694 ? -9.609 -28.078 1.243 1 31.78 694 ALA B C 1
ATOM 11184 O O . ALA B 1 694 ? -9.203 -27.078 0.641 1 31.78 694 ALA B O 1
ATOM 11185 N N . PRO B 1 695 ? -10.352 -29.141 0.554 1 28.67 695 PRO B N 1
ATOM 11186 C CA . PRO B 1 695 ? -11.227 -28.797 -0.574 1 28.67 695 PRO B CA 1
ATOM 11187 C C . PRO B 1 695 ? -11.789 -27.375 -0.48 1 28.67 695 PRO B C 1
ATOM 11189 O O . PRO B 1 695 ? -12.344 -27 0.554 1 28.67 695 PRO B O 1
ATOM 11192 N N . THR B 1 696 ? -11.336 -26.547 -1.059 1 27.41 696 THR B N 1
ATOM 11193 C CA . THR B 1 696 ? -12.352 -25.516 -1.321 1 27.41 696 THR B CA 1
ATOM 11194 C C . THR B 1 696 ? -13.516 -26.109 -2.111 1 27.41 696 THR B C 1
ATOM 11196 O O . THR B 1 696 ? -13.328 -27.016 -2.926 1 27.41 696 THR B O 1
ATOM 11199 N N . ALA B 1 697 ? -14.891 -26.016 -1.789 1 23.59 697 ALA B N 1
ATOM 11200 C CA . ALA B 1 697 ? -16.203 -26.406 -2.309 1 23.59 697 ALA B CA 1
ATOM 11201 C C . ALA B 1 697 ? -16.203 -26.422 -3.834 1 23.59 697 ALA B C 1
ATOM 11203 O O . ALA B 1 697 ? -15.992 -25.375 -4.469 1 23.59 697 ALA B O 1
ATOM 11204 N N . GLN B 1 698 ? -15.805 -27.484 -4.395 1 23.25 698 GLN B N 1
ATOM 11205 C CA . GLN B 1 698 ? -16.172 -27.828 -5.766 1 23.25 698 GLN B CA 1
ATOM 11206 C C . GLN B 1 698 ? -17.688 -27.703 -5.977 1 23.25 698 GLN B C 1
ATOM 11208 O O . GLN B 1 698 ? -18.469 -28.422 -5.348 1 23.25 698 GLN B O 1
ATOM 11213 N N . ASP B 1 699 ? -18.266 -26.547 -6.191 1 21.27 699 ASP B N 1
ATOM 11214 C CA . ASP B 1 699 ? -19.641 -26.516 -6.684 1 21.27 699 ASP B CA 1
ATOM 11215 C C . ASP B 1 699 ? -19.812 -27.422 -7.898 1 21.27 699 ASP B C 1
ATOM 11217 O O . ASP B 1 699 ? -19.109 -27.281 -8.898 1 21.27 699 ASP B O 1
ATOM 11221 N N . SER B 1 700 ? -19.953 -28.75 -7.562 1 18.56 700 SER B N 1
ATOM 11222 C CA . SER B 1 700 ? -20.672 -29.562 -8.531 1 18.56 700 SER B CA 1
ATOM 11223 C C . SER B 1 700 ? -21.875 -28.797 -9.102 1 18.56 700 SER B C 1
ATOM 11225 O O . SER B 1 700 ? -22.5 -28.016 -8.406 1 18.56 700 SER B O 1
ATOM 11227 N N . ALA B 1 701 ? -21.812 -28.781 -10.414 1 22.12 701 ALA B N 1
ATOM 11228 C CA . ALA B 1 701 ? -23 -28.516 -11.234 1 22.12 701 ALA B CA 1
ATOM 11229 C C . ALA B 1 701 ? -24.188 -29.375 -10.797 1 22.12 701 ALA B C 1
ATOM 11231 O O . ALA B 1 701 ? -24.141 -30.594 -10.898 1 22.12 701 ALA B O 1
ATOM 11232 N N . VAL B 1 702 ? -24.891 -29.062 -9.68 1 17.44 702 VAL B N 1
ATOM 11233 C CA . VAL B 1 702 ? -26.281 -29.391 -9.945 1 17.44 702 VAL B CA 1
ATOM 11234 C C . VAL B 1 702 ? -26.844 -28.453 -11.008 1 17.44 702 VAL B C 1
ATOM 11236 O O . VAL B 1 702 ? -26.641 -27.234 -10.945 1 17.44 702 VAL B O 1
#

Solvent-accessible surface area (backbone atoms only — not comparable to full-atom values): 75353 Å² total; per-residue (Å²): 140,75,84,69,79,72,78,68,80,71,45,70,41,56,57,58,58,28,72,64,41,48,50,49,47,53,52,47,50,51,50,48,52,51,50,44,43,51,50,38,41,64,45,33,62,37,23,23,42,47,56,48,68,68,57,50,50,49,54,50,47,45,62,52,44,49,67,48,49,50,38,19,50,46,19,31,42,63,45,28,98,38,37,39,51,68,48,41,38,50,48,35,49,55,56,27,56,73,47,58,42,45,32,41,66,40,91,47,77,73,50,38,76,42,43,58,56,53,46,52,48,48,52,50,49,52,51,53,50,48,51,39,54,66,46,38,44,72,87,56,63,67,60,49,51,46,40,50,52,43,44,52,51,30,52,53,37,45,53,49,50,48,52,50,34,40,38,54,12,77,91,40,39,37,40,46,45,30,45,46,53,42,42,36,41,57,48,45,77,68,66,49,84,64,74,74,37,47,74,66,32,40,61,45,80,46,66,59,45,48,45,69,70,53,45,74,54,72,36,47,73,68,79,45,48,56,55,63,86,75,47,76,82,58,79,64,42,32,46,32,59,50,46,51,49,55,64,69,66,59,46,75,43,67,65,26,48,49,50,51,51,42,50,52,48,16,54,33,50,33,57,60,53,50,26,59,72,61,52,52,52,65,58,47,46,74,37,66,70,32,31,38,35,38,52,51,24,48,47,49,64,60,72,65,26,41,56,48,39,53,49,31,50,50,49,15,51,46,51,50,41,34,55,68,29,24,47,65,87,71,41,69,68,63,44,54,56,48,44,54,51,51,52,51,42,51,53,47,41,48,61,53,24,79,71,34,89,78,43,73,75,53,90,71,78,56,62,61,95,80,40,52,48,66,56,51,50,53,51,50,54,52,51,48,56,50,48,55,51,48,46,57,65,72,64,54,63,64,66,58,54,51,52,50,49,49,66,60,31,60,82,62,68,47,81,74,55,70,66,64,38,64,48,73,58,63,74,72,66,60,72,74,41,45,53,48,38,57,24,26,53,65,84,78,21,35,80,41,71,67,81,51,56,63,18,56,75,44,73,56,68,39,76,67,64,49,69,26,63,55,75,46,75,63,38,72,64,51,67,66,43,53,36,50,33,52,48,51,38,52,75,47,73,70,56,71,40,67,24,52,75,38,40,54,76,81,37,77,83,57,52,64,65,59,65,46,96,45,70,66,49,35,52,52,21,52,34,45,18,50,52,44,60,59,70,43,86,78,70,84,88,46,63,39,47,52,36,24,51,52,46,36,18,27,54,45,23,33,48,72,75,42,28,67,70,40,82,70,60,34,67,59,43,43,45,41,49,50,35,51,29,50,50,48,40,72,73,40,62,88,42,88,48,62,65,53,41,41,49,43,37,55,77,45,58,84,76,68,77,51,90,54,23,58,69,49,47,6,25,52,50,26,40,49,47,55,68,75,40,69,52,61,70,59,42,29,44,38,45,22,44,22,45,36,34,32,53,60,38,42,27,43,61,87,60,50,63,58,50,59,53,32,42,59,53,13,39,50,68,56,48,52,49,28,52,53,34,47,61,31,19,42,61,67,65,74,80,74,84,75,75,86,67,65,79,65,83,72,77,66,74,53,139,77,85,70,80,72,78,70,79,74,44,71,42,56,56,57,58,28,73,64,41,46,51,49,48,52,50,47,51,52,50,48,52,50,50,44,44,51,48,40,42,64,43,33,62,38,23,23,44,46,55,49,68,66,58,51,50,48,55,50,47,46,61,52,46,48,67,47,49,50,40,19,50,46,18,31,42,63,45,27,97,38,36,41,48,68,48,40,39,51,47,34,48,53,56,27,55,72,46,57,41,46,32,42,67,40,91,46,77,71,50,38,75,42,42,59,57,52,49,53,47,48,52,50,50,53,50,54,50,48,51,39,55,65,46,38,44,72,88,54,64,61,59,50,52,46,40,50,53,43,43,52,50,30,52,53,37,44,51,48,51,49,53,51,35,40,38,55,13,75,90,40,38,39,41,47,45,31,45,44,53,42,41,38,44,55,48,46,77,70,65,48,83,64,74,74,36,49,75,65,33,39,62,45,79,46,67,60,45,46,46,68,68,53,45,74,54,73,34,45,70,67,81,45,46,56,56,63,85,76,47,74,83,61,78,62,40,33,45,33,58,51,47,51,50,58,64,68,65,59,50,76,43,66,65,29,47,50,49,51,51,42,50,52,47,17,53,31,49,32,56,59,52,50,26,59,72,60,66,53,71,67,57,47,47,74,37,64,71,32,31,38,35,40,52,52,24,47,47,50,65,59,74,66,25,40,55,48,40,53,48,32,49,50,49,17,51,48,51,50,43,33,56,68,30,25,47,65,84,68,40,67,69,62,42,52,54,48,44,53,50,50,51,51,42,51,53,46,41,50,62,54,24,76,75,38,88,80,42,74,76,55,90,72,77,55,65,60,96,81,41,51,47,67,60,51,50,51,50,50,52,53,48,47,55,50,49,55,52,49,48,59,64,72,63,56,63,63,66,58,54,53,52,51,48,48,66,61,31,59,83,62,68,47,79,74,57,69,64,63,38,64,49,73,59,62,75,71,65,59,72,71,41,44,53,46,39,56,24,26,53,65,83,78,23,35,81,41,71,67,81,49,56,62,18,57,73,44,72,56,68,39,76,66,64,50,70,26,62,55,74,46,76,64,40,72,63,51,66,65,44,54,36,51,33,52,50,51,38,49,74,47,73,70,56,69,41,68,24,53,74,38,41,54,77,82,35,76,84,57,51,65,66,59,65,48,96,44,71,64,48,35,52,52,20,51,34,46,17,49,52,46,62,61,70,42,86,79,70,83,88,46,64,37,47,51,36,24,52,53,46,36,19,29,54,46,22,32,47,73,74,42,27,69,70,40,81,53,50,33,66,58,43,43,44,42,50,50,35,50,31,51,50,47,41,73,74,39,62,89,41,87,47,61,64,53,40,41,49,44,38,56,75,44,60,84,76,66,79,49,89,54,24,60,69,50,48,7,24,51,49,25,40,47,46,54,70,74,38,69,53,60,70,58,42,28,43,37,45,21,43,22,43,35,33,31,53,60,37,40,28,43,64,86,59,50,64,57,50,59,53,32,41,59,52,13,42,49,67,56,48,53,50,29,52,53,33,47,62,31,20,41,61,66,65,75,82,75,84,72,73,90,57,73,76,71,84,72,79,68,86,122

pLDDT: mean 81.87, std 15.63, range [17.44, 98.31]

InterPro domains:
  IPR007658 Protein of unknown function DUF594 [PF04578] (631-682)
  IPR025315 Domain of unknown function DUF4220 [PF13968] (60-443)

Foldseek 3Di:
DDPPPPVPCCDPVNVCVDPQVLVVVLLVLLVVLLVLLVLCQVCLLVLQQAQDPVSLVSNVCSLVVLLVSLVVSLVSCQPDLNLALLSLLSNLLSLQSNLPRQSFLDSALVVLQCLVVVLVSSVVSLVSSVVSLVSRDDDDPLSNVLSVLSSVNSVVSSVLSSVLSQCLDLVHVLCLLLQLQQLCQLCLLVPQPDDQDLALRPSPFQWQDQSVVQSPDWADDDVRGRYPVPVVPTDTDGLNLLSVLLVVLQFPDPVLSVVLNLLSVLSSLLSNVSNLVNQFDRNCFPPPSLLCNQLCHQVNDPLVSLVSSLVSLVSSLVVVLCSRTGNLLPCDPVLVVVLVSLVVSLVSCCPAPLVDPPHDPPVDQDADVNDRSSSVSSNVSSVSVNVSSVCSVVVRDVSSVSSVVSVPCSVVVPNPDVVSSHDDPPCVPPPSFNQWFKFAALLVQLQPDDPQPVCVVVVNPDPGQDHSQDIDDIDHHDSLLSSLLSVLCNVVSNAADQLCVLCVVLNPPCVVLSPDPDVLLNLLLLLLLLLLLCLPDDPPPQSLNVNLNRLSRRSVNCLRPPQVQFPDDNVVSNVLSNVLSVLLCVQCVVPDDSNSSSVCLQVASVCRPHCPRSSNSSSVSNNCLCVSPVDSSSSSNSSSSNSSSNLLLGLADSCVSSQSRCSSSRHHPSSSSNSSSVSSSHRDHDDPPDDDCPVDPPPPRD/DDPPPPVPCCDPVNVCVDPQVLVVVLLVLLVVLLVLLVCCQVCLLVLQQAQDPVSLVSNVCSLVVLLVSLVVSLVSCQPDLNLALLSLLSNLLSLQSNLPRQSFLDSALVVLQCLVVVLVSSVVSLVSSVVSLVSRDDDFPLSNVLSVLSSVNSVVSSVLSSVLSQCLDLVHNLCLLLQLQQLAQLCLLVPQPDDQDLALRPSPFQWQDFSVVQSPDWADDDVRGRYPVPVVPTDTDGLNLLSVLLVVLCFPDPVLSVVLNLLSVLSSLLSNVSNLVNPGDRNCFPPPSLLCSQLCHQVNDPLVSLVSSLVSLVSSLVVVLCSRTGNLLPCDPVLVVVLVSLVVSVVSCCVRDQVDPPHDPPVDQDADVNDRSSSVSSVVSSVSVNVSSVCSVVVRDVSSVSSVVSVPCSVVVDNPDVVSSHDDPPCVVPPSFNQWFKFAALLVQLQPDDDQVVCVVVVNPDPGQDHSQDIDDIDHHDSLLSSLLSVLCNVVSNAADQLCVLCVVLPPPCVVLSPDPDVLLNLLLLLLLLLLLCLPDDPPPQSLNVNLNRLSRRSVNCLRPPQVQFPDDNVVSNVLSNVLSVLCCVQCVPPDDSNSSSVCLQVASPCRPHCNRSSNSSSVSNNCLCVSPVDSSSSSNSSSSRSSSNLLLGLADSCVSSQSRCSSSRHHPSSSSNSSSVSSSHRDHDDPPDDPPPDDDPPDDD

Sequence (1404 aa):
MDLKNTTTNTTLVQRLGSNEVRLLRVELLVLFSTLAWILLERFGSFRRRYSHGFFRLLIWTVYTLSTVLAPYTVGLLQAGPFRDQTFVLWGTILLLIQVHSDSLSVYSIQDIEQRKKMLAQQVLQIFLVLWLIINGSGGNKSYRATIWIVYILSIIQAFRKFRHLSKASKKGGLVEHSKVIADHMVSEHQLDQGIINPTTMEGYSYIFHGEMKLASLLPAAPEYRVELKEVTSVKYITIDSVWRWIESRGFEHKETAEGYKDIALSFTLFKLLKRRFCGYRLGEAGLEKTLHLVLHGLLSGDEGSYVRTFQVIEEELSFLYDFFYTRMESVAHTFFLSITAISTIIVWNSISGAFSRHYHHTNLEHRFFGADVIRGITILLLANLVLIYLMKIFVRPRRFGIVWKLCLEVPNDTPTNPQTKTETWSPTAGETWERKLGQYSLLLNFDYDPWNALSFLSLGLIEATRKGQKAGEKIKLADTVIVHVLSQFKNNNGKLENGQSATNQLGSQFSWACTLPTHIHTILVWHIATTISWNEVPLEGNLDRLVAVSLSDYCAYLVAFVPDMLPGHGYDTRCTFDAVVLEAQQCLAECETVSNRCEKLVRGLGGMGGTGTILYMGAKLGRQLRDMVPDQEQRWKVLADFWAEFILFLAPSDNTEIHGEKLSAGGEFMTHLWALLTHAGILERPSSSSGINAPTAQDSAVMDLKNTTTNTTLVQRLGSNEVRLLRVELLVLFSTLAWILLERFGSFRRRYSHGFFRLLIWTVYTLSTVLAPYTVGLLQAGPFRDQTFVLWGTILLLIQVHSDSLSVYSIQDIEQRKKMLAQQVLQIFLVLWLIINGSGGNKSYRATIWIVYILSIIQAFRKFRHLSKASKKGGLVEHSKVIADHMVSEHQLDQGIINPTTMEGYSYIFHGEMKLASLLPAAPEYRVELKEVTSVKYITIDSVWRWIESRGFEHKETAEGYKDIALSFTLFKLLKRRFCGYRLGEAGLEKTLHLVLHGLLSGDEGSYVRTFQVIEEELSFLYDFFYTRMESVAHTFFLSITAISTIIVWNSISGAFSRHYHHTNLEHRFFGADVIRGITILLLANLVLIYLMKIFVRPRRFGIVWKLCLEVPNDTPTNPQTKTETWSPTAGETWERKLGQYSLLLNFDYDPWNALSFLSLGLIEATRKGQKAGEKIKLADTVIVHVLSQFKNNNGKLENGQSATNQLGSQFSWACTLPTHIHTILVWHIATTISWNEVPLEGNLDRLVAVSLSDYCAYLVAFVPDMLPGHGYDTRCTFDAVVLEAQQCLAECETVSNRCEKLVRGLGGMGGTGTILYMGAKLGRQLRDMVPDQEQRWKVLADFWAEFILFLAPSDNTEIHGEKLSAGGEFMTHLWALLTHAGILERPSSSSGINAPTAQDSAV